Protein AF-A0AAD5TTK2-F1 (afdb_monomer_lite)

Radius of gyration: 41.32 Å; chains: 1; bounding box: 97×74×125 Å

InterPro domains:
  IPR001087 GDSL lipase/esterase [PF00657] (508-796)
  IPR015672 The Golgi pH regulator/GPCR-type G protein [PTHR15948] (22-484)
  IPR022535 Golgi pH regulator, conserved domain [PF12537] (164-229)
  IPR025969 Abscisic acid G-protein coupled receptor-like domain [PF12430] (307-473)
  IPR036514 SGNH hydrolase superfamily [G3DSA:3.40.50.1110] (494-802)

Foldseek 3Di:
DDDDDDDDDDDDDPVLLVVLVCVLVVQLVVQLVVLLCCCVPPVPPPHDDPDPVLSNLLSNLRSLLVSQLVLVLCLLVVNGDPVNSLVSNQVSLLVLLCSQLPVLQLVLQLVQLCPDPDPVSPVCSNVRSVVVSVVSNVVLLVQLVVDCQCVVVVVVVDDDDPSDSSSSLSSLLLVLLLVVLLLLLLCLAVLLCVQAPVNQDDFDPVNLVVLVVVLVVLVVVLVVLVVVLVVLVVVLVVVVVVVDDDDDDDPPPPVVVVVVVVVVVVCVVSVVVSVQSVVVSVVSVVVSVVSVVVSVVSVVSVVLVVCCPDPNNVVSNVVSVVSNVVSVVLLVVLVCCLVVVDFADAQPQLVVVVCCCVVVVDPDDSVVVSSVVLSVVSVVCVVCQVVSLVVVLVVVCVVCVVPDPSSSSSSVSSNSSSSNSSNCLLLCLSNHDPVSCVSVDVSNDDGPSRSSVNSSSVSNNVSNVVSVVVVVVVVVVVVVVVVVVVLLVVPPQDPFLQFDDLQLAQEEAEEEALLQQQKLQAFDPDDDDDLQRTKRQQLLFQRAHVPPPAQHQVVLSCVNHVNHFQHAYGMDHAQDDAPVPHDPPPDDPRRRRYLYHHNDALVCRVVSLVVNLVSLVVDPSDPQAPGAYEYEYEHHLSLLLCLLDPCVVPVCSDLVNSLVSVLVSQVCCLVRGWQYEYEYEAAAQLLLLCVQQVPPPLLVCCVVVVQQPPRCQSPPDDPCNVVSSVSSLVSSVSNLVSLVVNQCCLLVCCDDDPGHNRTYHYHYAHQRHHDRDHQVQAHSNRSRHGHSVRSRLSSQLVQVQQQDDPVGRYYSVVSVVDPDHDDDDPPTGRHTDD

Structure (mmCIF, N/CA/C/O backbone):
data_AF-A0AAD5TTK2-F1
#
_entry.id   AF-A0AAD5TTK2-F1
#
loop_
_atom_site.group_PDB
_atom_site.id
_atom_site.type_symbol
_atom_site.label_atom_id
_atom_site.label_alt_id
_atom_site.label_comp_id
_atom_site.label_asym_id
_atom_site.label_entity_id
_atom_site.label_seq_id
_atom_site.pdbx_PDB_ins_code
_atom_site.Cartn_x
_atom_site.Cartn_y
_atom_site.Cartn_z
_atom_site.occupancy
_atom_site.B_iso_or_equiv
_atom_site.auth_seq_id
_atom_site.auth_comp_id
_atom_site.auth_asym_id
_atom_site.auth_atom_id
_atom_site.pdbx_PDB_model_num
ATOM 1 N N . MET A 1 1 ? 54.454 -9.462 -48.344 1.00 32.59 1 MET A N 1
ATOM 2 C CA . MET A 1 1 ? 54.847 -8.544 -49.435 1.00 32.59 1 MET A CA 1
ATOM 3 C C . MET A 1 1 ? 54.892 -7.134 -48.873 1.00 32.59 1 MET A C 1
ATOM 5 O O . MET A 1 1 ? 54.026 -6.795 -48.081 1.00 32.59 1 MET A O 1
ATOM 9 N N . SER A 1 2 ? 55.956 -6.402 -49.202 1.00 29.58 2 SER A N 1
ATOM 10 C CA . SER A 1 2 ? 56.331 -5.070 -48.706 1.00 29.58 2 SER A CA 1
ATOM 11 C C . SER A 1 2 ? 55.152 -4.095 -48.523 1.00 29.58 2 SER A C 1
ATOM 13 O O . SER A 1 2 ? 54.324 -3.929 -49.417 1.00 29.58 2 SER A O 1
ATOM 15 N N . ALA A 1 3 ? 55.096 -3.458 -47.348 1.00 35.22 3 ALA A N 1
ATOM 16 C CA . ALA A 1 3 ? 54.187 -2.364 -47.033 1.00 35.22 3 ALA A CA 1
ATOM 17 C C . ALA A 1 3 ? 54.617 -1.104 -47.800 1.00 35.22 3 ALA A C 1
ATOM 19 O O . ALA A 1 3 ? 55.510 -0.375 -47.375 1.00 35.22 3 ALA A O 1
ATOM 20 N N . GLY A 1 4 ? 53.977 -0.863 -48.944 1.00 30.27 4 GLY A N 1
ATOM 21 C CA . GLY A 1 4 ? 54.090 0.394 -49.673 1.00 30.27 4 GLY A CA 1
ATOM 22 C C . GLY A 1 4 ? 53.342 1.509 -48.943 1.00 30.27 4 GLY A C 1
ATOM 23 O O . GLY A 1 4 ? 52.114 1.506 -48.870 1.00 30.27 4 GLY A O 1
ATOM 24 N N . THR A 1 5 ? 54.085 2.477 -48.420 1.00 46.12 5 THR A N 1
ATOM 25 C CA . THR A 1 5 ? 53.604 3.821 -48.101 1.00 46.12 5 THR A CA 1
ATOM 26 C C . THR A 1 5 ? 53.096 4.483 -49.386 1.00 46.12 5 THR A C 1
ATOM 28 O O . THR A 1 5 ? 53.884 4.882 -50.240 1.00 46.12 5 THR A O 1
ATOM 31 N N . GLN A 1 6 ? 51.773 4.587 -49.557 1.00 37.31 6 GLN A N 1
ATOM 32 C CA . GLN A 1 6 ? 51.200 5.402 -50.633 1.00 37.31 6 GLN A CA 1
ATOM 33 C C . GLN A 1 6 ? 51.358 6.903 -50.315 1.00 37.31 6 GLN A C 1
ATOM 35 O O . GLN A 1 6 ? 51.172 7.300 -49.161 1.00 37.31 6 GLN A O 1
ATOM 40 N N . PRO A 1 7 ? 51.698 7.746 -51.308 1.00 42.16 7 PRO A N 1
ATOM 41 C CA . PRO A 1 7 ? 51.831 9.188 -51.121 1.00 42.16 7 PRO A CA 1
ATOM 42 C C . PRO A 1 7 ? 50.451 9.853 -50.939 1.00 42.16 7 PRO A C 1
ATOM 44 O O . PRO A 1 7 ? 49.444 9.307 -51.393 1.00 42.16 7 PRO A O 1
ATOM 47 N N . PRO A 1 8 ? 50.372 11.041 -50.305 1.00 50.94 8 PRO A N 1
ATOM 48 C CA . PRO A 1 8 ? 49.130 11.808 -50.255 1.00 50.94 8 PRO A CA 1
ATOM 49 C C . PRO A 1 8 ? 48.680 12.180 -51.682 1.00 50.94 8 PRO A C 1
ATOM 51 O O . PRO A 1 8 ? 49.529 12.560 -52.495 1.00 50.94 8 PRO A O 1
ATOM 54 N N . PRO A 1 9 ? 47.375 12.106 -52.010 1.00 49.75 9 PRO A N 1
ATOM 55 C CA . PRO A 1 9 ? 46.883 12.482 -53.332 1.00 49.75 9 PRO A CA 1
ATOM 56 C C . PRO A 1 9 ? 47.182 13.964 -53.612 1.00 49.75 9 PRO A C 1
ATOM 58 O O . PRO A 1 9 ? 46.907 14.840 -52.786 1.00 49.75 9 PRO A O 1
ATOM 61 N N . GLN A 1 10 ? 47.811 14.234 -54.760 1.00 53.44 10 GLN A N 1
ATOM 62 C CA . GLN A 1 10 ? 48.226 15.572 -55.182 1.00 53.44 10 GLN A CA 1
ATOM 63 C C . GLN A 1 10 ? 47.080 16.373 -55.831 1.00 53.44 10 GLN A C 1
ATOM 65 O O . GLN A 1 10 ? 46.253 15.838 -56.561 1.00 53.44 10 GLN A O 1
ATOM 70 N N . THR A 1 11 ? 47.134 17.689 -55.572 1.00 51.06 11 THR A N 1
ATOM 71 C CA . THR A 1 11 ? 46.466 18.834 -56.233 1.00 51.06 11 THR A CA 1
ATOM 72 C C . THR A 1 11 ? 44.951 19.028 -56.073 1.00 51.06 11 THR A C 1
ATOM 74 O O . THR A 1 11 ? 44.213 19.058 -57.048 1.00 51.06 11 THR A O 1
ATOM 77 N N . GLY A 1 12 ? 44.515 19.343 -54.848 1.00 55.81 12 GLY A N 1
ATOM 78 C CA . GLY A 1 12 ? 43.355 20.217 -54.616 1.00 55.81 12 GLY A CA 1
ATOM 79 C C . GLY A 1 12 ? 43.816 21.666 -54.399 1.00 55.81 12 GLY A C 1
ATOM 80 O O . GLY A 1 12 ? 44.745 21.905 -53.621 1.00 55.81 12 GLY A O 1
ATOM 81 N N . THR A 1 13 ? 43.213 22.639 -55.089 1.00 64.19 13 THR A N 1
ATOM 82 C CA . THR A 1 13 ? 43.514 24.070 -54.898 1.00 64.19 13 THR A CA 1
ATOM 83 C C . THR A 1 13 ? 43.045 24.538 -53.515 1.00 64.19 13 THR A C 1
ATOM 85 O O . THR A 1 13 ? 42.057 24.041 -52.975 1.00 64.19 13 THR A O 1
ATOM 88 N N . THR A 1 14 ? 43.724 25.521 -52.919 1.00 71.75 14 THR A N 1
ATOM 89 C CA . THR A 1 14 ? 43.307 26.128 -51.636 1.00 71.75 14 THR A CA 1
ATOM 90 C C . THR A 1 14 ? 41.860 26.635 -51.678 1.00 71.75 14 THR A C 1
ATOM 92 O O . THR A 1 14 ? 41.147 26.531 -50.684 1.00 71.75 14 THR A O 1
ATOM 95 N N . ALA A 1 15 ? 41.394 27.091 -52.845 1.00 72.06 15 ALA A N 1
ATOM 96 C CA . ALA A 1 15 ? 40.009 27.487 -53.089 1.00 72.06 15 ALA A CA 1
ATOM 97 C C . ALA A 1 15 ? 39.002 26.331 -52.913 1.00 72.06 15 ALA A C 1
ATOM 99 O O . ALA A 1 15 ? 37.968 26.518 -52.272 1.00 72.06 15 ALA A O 1
ATOM 100 N N . ALA A 1 16 ? 39.318 25.125 -53.400 1.00 73.06 16 ALA A N 1
ATOM 101 C CA . ALA A 1 16 ? 38.459 23.947 -53.245 1.00 73.06 16 ALA A CA 1
ATOM 102 C C . ALA A 1 16 ? 38.335 23.506 -51.774 1.00 73.06 16 ALA A C 1
ATOM 104 O O . ALA A 1 16 ? 37.264 23.084 -51.328 1.00 73.06 16 ALA A O 1
ATOM 105 N N . LEU A 1 17 ? 39.408 23.665 -50.990 1.00 79.38 17 LEU A N 1
ATOM 106 C CA . LEU A 1 17 ? 39.388 23.411 -49.548 1.00 79.38 17 LEU A CA 1
ATOM 107 C C . LEU A 1 17 ? 38.524 24.435 -48.798 1.00 79.38 17 LEU A C 1
ATOM 109 O O . LEU A 1 17 ? 37.767 24.052 -47.907 1.00 79.38 17 LEU A O 1
ATOM 113 N N . VAL A 1 18 ? 38.598 25.717 -49.169 1.00 82.19 18 VAL A N 1
ATOM 114 C CA . VAL A 1 18 ? 37.769 26.777 -48.569 1.00 82.19 18 VAL A CA 1
ATOM 115 C C . VAL A 1 18 ? 36.291 26.543 -48.873 1.00 82.19 18 VAL A C 1
ATOM 117 O O . VAL A 1 18 ? 35.476 26.555 -47.954 1.00 82.19 18 VAL A O 1
ATOM 120 N N . GLN A 1 19 ? 35.941 26.249 -50.128 1.00 84.56 19 GLN A N 1
ATOM 121 C CA . GLN A 1 19 ? 34.560 25.953 -50.514 1.00 84.56 19 GLN A CA 1
ATOM 122 C C . GLN A 1 19 ? 34.016 24.727 -49.773 1.00 84.56 19 GLN A C 1
ATOM 124 O O . GLN A 1 19 ? 32.915 24.772 -49.232 1.00 84.56 19 GLN A O 1
ATOM 129 N N . SER A 1 20 ? 34.804 23.654 -49.691 1.00 84.19 20 SER A N 1
ATOM 130 C CA . SER A 1 20 ? 34.401 22.445 -48.967 1.00 84.19 20 SER A CA 1
ATOM 131 C C . SER A 1 20 ? 34.209 22.708 -47.471 1.00 84.19 20 SER A C 1
ATOM 133 O O . SER A 1 20 ? 33.244 22.235 -46.880 1.00 84.19 20 SER A O 1
ATOM 135 N N . THR A 1 21 ? 35.094 23.509 -46.870 1.00 86.19 21 THR A N 1
ATOM 136 C CA . THR A 1 21 ? 34.965 23.933 -45.469 1.00 86.19 21 THR A CA 1
ATOM 137 C C . THR A 1 21 ? 33.684 24.742 -45.254 1.00 86.19 21 THR A C 1
ATOM 139 O O . THR A 1 21 ? 32.968 24.492 -44.293 1.00 86.19 21 THR A O 1
ATOM 142 N N . LEU A 1 22 ? 33.331 25.657 -46.163 1.00 87.69 22 LEU A N 1
ATOM 143 C CA . LEU A 1 22 ? 32.086 26.432 -46.064 1.00 87.69 22 LEU A CA 1
ATOM 144 C C . LEU A 1 22 ? 30.831 25.552 -46.133 1.00 87.69 22 LEU A C 1
ATOM 146 O O . LEU A 1 22 ? 29.876 25.814 -45.405 1.00 87.69 22 LEU A O 1
ATOM 150 N N . VAL A 1 23 ? 30.838 24.502 -46.962 1.00 87.81 23 VAL A N 1
ATOM 151 C CA . VAL A 1 23 ? 29.725 23.539 -47.048 1.00 87.81 23 VAL A CA 1
ATOM 152 C C . VAL A 1 23 ? 29.536 22.811 -45.716 1.00 87.81 23 VAL A C 1
ATOM 154 O O . VAL A 1 23 ? 28.433 22.823 -45.175 1.00 87.81 23 VAL A O 1
ATOM 157 N N . VAL A 1 24 ? 30.615 22.255 -45.152 1.00 87.75 24 VAL A N 1
ATOM 158 C CA . VAL A 1 24 ? 30.566 21.513 -43.878 1.00 87.75 24 VAL A CA 1
ATOM 159 C C . VAL A 1 24 ? 30.226 22.429 -42.696 1.00 87.75 24 VAL A C 1
ATOM 161 O O . VAL A 1 24 ? 29.495 22.047 -41.788 1.00 87.75 24 VAL A O 1
ATOM 164 N N . TRP A 1 25 ? 30.711 23.670 -42.689 1.00 87.94 25 TRP A N 1
ATOM 165 C CA . TRP A 1 25 ? 30.348 24.636 -41.648 1.00 87.94 25 TRP A CA 1
ATOM 166 C C . TRP A 1 25 ? 28.890 25.088 -41.769 1.00 87.94 25 TRP A C 1
ATOM 168 O O . TRP A 1 25 ? 28.210 25.257 -40.757 1.00 87.94 25 TRP A O 1
ATOM 178 N N . GLY A 1 26 ? 28.388 25.256 -42.995 1.00 89.75 26 GLY A N 1
ATOM 179 C CA . GLY A 1 26 ? 26.987 25.572 -43.256 1.00 89.75 26 GLY A CA 1
ATOM 180 C C . GLY A 1 26 ? 26.044 24.479 -42.750 1.00 89.75 26 GLY A C 1
ATOM 181 O O . GLY A 1 26 ? 25.082 24.782 -42.039 1.00 89.75 26 GLY A O 1
ATOM 182 N N . SER A 1 27 ? 26.345 23.210 -43.041 1.00 90.94 27 SER A N 1
ATOM 183 C CA . SER A 1 27 ? 25.574 22.075 -42.519 1.00 90.94 27 SER A CA 1
ATOM 184 C C . SER A 1 27 ? 25.689 21.951 -40.997 1.00 90.94 27 SER A C 1
ATOM 186 O O . SER A 1 27 ? 24.685 21.737 -40.318 1.00 90.94 27 SER A O 1
ATOM 188 N N . GLN A 1 28 ? 26.872 22.193 -40.425 1.00 90.69 28 GLN A N 1
ATOM 189 C CA . GLN A 1 28 ? 27.076 22.188 -38.977 1.00 90.69 28 GLN A CA 1
ATOM 190 C C . GLN A 1 28 ? 26.252 23.271 -38.260 1.00 90.69 28 GLN A C 1
ATOM 192 O O . GLN A 1 28 ? 25.669 22.994 -37.209 1.00 90.69 28 GLN A O 1
ATOM 197 N N . LEU A 1 29 ? 26.146 24.481 -38.822 1.00 91.25 29 LEU A N 1
ATOM 198 C CA . LEU A 1 29 ? 25.282 25.544 -38.291 1.00 91.25 29 LEU A CA 1
ATOM 199 C C . LEU A 1 29 ? 23.798 25.168 -38.374 1.00 91.25 29 LEU A C 1
ATOM 201 O O . LEU A 1 29 ? 23.050 25.412 -37.424 1.00 91.25 29 LEU A O 1
ATOM 205 N N . LEU A 1 30 ? 23.378 24.529 -39.469 1.00 91.88 30 LEU A N 1
ATOM 206 C CA . LEU A 1 30 ? 22.017 24.016 -39.611 1.00 91.88 30 LEU A CA 1
ATOM 207 C C . LEU A 1 30 ? 21.714 22.950 -38.548 1.00 91.88 30 LEU A C 1
ATOM 209 O O . LEU A 1 30 ? 20.707 23.053 -37.845 1.00 91.88 30 LEU A O 1
ATOM 213 N N . PHE A 1 31 ? 22.593 21.959 -38.376 1.00 90.62 31 PHE A N 1
ATOM 214 C CA . PHE A 1 31 ? 22.425 20.921 -37.356 1.00 90.62 31 PHE A CA 1
ATOM 215 C C . PHE A 1 31 ? 22.464 21.487 -35.938 1.00 90.62 31 PHE A C 1
ATOM 217 O O . PHE A 1 31 ? 21.720 21.015 -35.077 1.00 90.62 31 PHE A O 1
ATOM 224 N N . PHE A 1 32 ? 23.270 22.521 -35.690 1.00 91.56 32 PHE A N 1
ATOM 225 C CA . PHE A 1 32 ? 23.263 23.241 -34.421 1.00 91.56 32 PHE A CA 1
ATOM 226 C C . PHE A 1 32 ? 21.908 23.909 -34.171 1.00 91.56 32 PHE A C 1
ATOM 228 O O . PHE A 1 32 ? 21.361 23.771 -33.079 1.00 91.56 32 PHE A O 1
ATOM 235 N N . GLY A 1 33 ? 21.330 24.569 -35.180 1.00 88.69 33 GLY A N 1
ATOM 236 C CA . GLY A 1 33 ? 19.988 25.150 -35.103 1.00 88.69 33 GLY A CA 1
ATOM 237 C C . GLY A 1 33 ? 18.910 24.102 -34.810 1.00 88.69 33 GLY A C 1
ATOM 238 O O . GLY A 1 33 ? 18.105 24.286 -33.898 1.00 88.69 33 GLY A O 1
ATOM 239 N N . VAL A 1 34 ? 18.937 22.962 -35.510 1.00 85.38 34 VAL A N 1
ATOM 240 C CA . VAL A 1 34 ? 18.018 21.835 -35.259 1.00 85.38 34 VAL A CA 1
ATOM 241 C C . VAL A 1 34 ? 18.195 21.280 -33.845 1.00 85.38 34 VAL A C 1
ATOM 243 O O . VAL A 1 34 ? 17.210 21.077 -33.137 1.00 85.38 34 VAL A O 1
ATOM 246 N N . GLY A 1 35 ? 19.438 21.076 -33.403 1.00 81.75 35 GLY A N 1
ATOM 247 C CA . GLY A 1 35 ? 19.750 20.630 -32.047 1.00 81.75 35 GLY A CA 1
ATOM 248 C C . GLY A 1 35 ? 19.266 21.620 -30.989 1.00 81.75 35 GLY A C 1
ATOM 249 O O . GLY A 1 35 ? 18.701 21.215 -29.977 1.00 81.75 35 GLY A O 1
ATOM 250 N N . TRP A 1 36 ? 19.414 22.921 -31.241 1.00 85.31 36 TRP A N 1
ATOM 251 C CA . TRP A 1 36 ? 18.934 23.984 -30.363 1.00 85.31 36 TRP A CA 1
ATOM 252 C C . TRP A 1 36 ? 17.408 23.990 -30.242 1.00 85.31 36 TRP A C 1
ATOM 254 O O . TRP A 1 36 ? 16.886 24.017 -29.129 1.00 85.31 36 TRP A O 1
ATOM 264 N N . VAL A 1 37 ? 16.685 23.900 -31.363 1.00 84.19 37 VAL A N 1
ATOM 265 C CA . VAL A 1 37 ? 15.216 23.800 -31.368 1.00 84.19 37 VAL A CA 1
ATOM 266 C C . VAL A 1 37 ? 14.760 22.525 -30.663 1.00 84.19 37 VAL A C 1
ATOM 268 O O . VAL A 1 37 ? 13.862 22.575 -29.829 1.00 84.19 37 VAL A O 1
ATOM 271 N N . PHE A 1 38 ? 15.407 21.387 -30.924 1.00 76.31 38 PHE A N 1
ATOM 272 C CA . PHE A 1 38 ? 15.085 20.123 -30.261 1.00 76.31 38 PHE A CA 1
ATOM 273 C C . PHE A 1 38 ? 15.223 20.223 -28.735 1.00 76.31 38 PHE A C 1
ATOM 275 O O . PHE A 1 38 ? 14.329 19.804 -27.994 1.00 76.31 38 PHE A O 1
ATOM 282 N N . VAL A 1 39 ? 16.313 20.830 -28.262 1.00 72.75 39 VAL A N 1
ATOM 283 C CA . VAL A 1 39 ? 16.523 21.127 -26.843 1.00 72.75 39 VAL A CA 1
ATOM 284 C C . VAL A 1 39 ? 15.388 22.012 -26.322 1.00 72.75 39 VAL A C 1
ATOM 286 O O . VAL A 1 39 ? 14.690 21.608 -25.398 1.00 72.75 39 VAL A O 1
ATOM 289 N N . MET A 1 40 ? 15.135 23.161 -26.948 1.00 71.94 40 MET A N 1
ATOM 290 C CA . MET A 1 40 ? 14.183 24.162 -26.445 1.00 71.94 40 MET A CA 1
ATOM 291 C C . MET A 1 40 ? 12.708 23.750 -26.518 1.00 71.94 40 MET A C 1
ATOM 293 O O . MET A 1 40 ? 11.937 24.105 -25.632 1.00 71.94 40 MET A O 1
ATOM 297 N N . GLU A 1 41 ? 12.287 23.016 -27.545 1.00 71.56 41 GLU A N 1
ATOM 298 C CA . GLU A 1 41 ? 10.866 22.714 -27.763 1.00 71.56 41 GLU A CA 1
ATOM 299 C C . GLU A 1 41 ? 10.448 21.320 -27.293 1.00 71.56 41 GLU A C 1
ATOM 301 O O . GLU A 1 41 ? 9.285 21.114 -26.936 1.00 71.56 41 GLU A O 1
ATOM 306 N N . LYS A 1 42 ? 11.359 20.336 -27.309 1.00 68.06 42 LYS A N 1
ATOM 307 C CA . LYS A 1 42 ? 11.027 18.941 -26.970 1.00 68.06 42 LYS A CA 1
ATOM 308 C C . LYS A 1 42 ? 11.563 18.505 -25.619 1.00 68.06 42 LYS A C 1
ATOM 310 O O . LYS A 1 42 ? 10.833 17.838 -24.892 1.00 68.06 42 LYS A O 1
ATOM 315 N N . LEU A 1 43 ? 12.797 18.871 -25.279 1.00 65.94 43 LEU A N 1
ATOM 316 C CA . LEU A 1 43 ? 13.407 18.472 -24.007 1.00 65.94 43 LEU A CA 1
ATOM 317 C C . LEU A 1 43 ? 12.998 19.404 -22.847 1.00 65.94 43 LEU A C 1
ATOM 319 O O . LEU A 1 43 ? 12.978 18.983 -21.695 1.00 65.94 43 LEU A O 1
ATOM 323 N N . PHE A 1 44 ? 12.640 20.655 -23.156 1.00 63.00 44 PHE A N 1
ATOM 324 C CA . PHE A 1 44 ? 12.407 21.731 -22.181 1.00 63.00 44 PHE A CA 1
ATOM 325 C C . PHE A 1 44 ? 10.944 22.060 -21.897 1.00 63.00 44 PHE A C 1
ATOM 327 O O . PHE A 1 44 ? 10.680 22.771 -20.930 1.00 63.00 44 PHE A O 1
ATOM 334 N N . LYS A 1 45 ? 9.992 21.559 -22.698 1.00 59.59 45 LYS A N 1
ATOM 335 C CA . LYS A 1 45 ? 8.560 21.865 -22.519 1.00 59.59 45 LYS A CA 1
ATOM 336 C C . LYS A 1 45 ? 8.063 21.560 -21.095 1.00 59.59 45 LYS A C 1
ATOM 338 O O . LYS A 1 45 ? 7.141 22.219 -20.629 1.00 59.59 45 LYS A O 1
ATOM 343 N N . ASP A 1 46 ? 8.734 20.632 -20.408 1.00 53.69 46 ASP A N 1
ATOM 344 C CA . ASP A 1 46 ? 8.379 20.170 -19.069 1.00 53.69 46 ASP A CA 1
ATOM 345 C C . ASP A 1 46 ? 9.387 20.596 -17.962 1.00 53.69 46 ASP A C 1
ATOM 347 O O . ASP A 1 46 ? 9.106 20.366 -16.788 1.00 53.69 46 ASP A O 1
ATOM 351 N N . TYR A 1 47 ? 10.549 21.213 -18.278 1.00 56.28 47 TYR A N 1
ATOM 352 C CA . TYR A 1 47 ? 11.622 21.484 -17.290 1.00 56.28 47 TYR A CA 1
ATOM 353 C C . TYR A 1 47 ? 12.504 22.719 -17.600 1.00 56.28 47 TYR A C 1
ATOM 355 O O . TYR A 1 47 ? 13.071 22.850 -18.685 1.00 56.28 47 TYR A O 1
ATOM 363 N N . GLU A 1 48 ? 12.730 23.591 -16.606 1.00 57.62 48 GLU A N 1
ATOM 364 C CA . GLU A 1 48 ? 13.596 24.782 -16.718 1.00 57.62 48 GLU A CA 1
ATOM 365 C C . GLU A 1 48 ? 15.100 24.458 -16.531 1.00 57.62 48 GLU A C 1
ATOM 367 O O . GLU A 1 48 ? 15.603 24.361 -15.410 1.00 57.62 48 GLU A O 1
ATOM 372 N N . VAL A 1 49 ? 15.877 24.347 -17.614 1.00 60.75 49 VAL A N 1
ATOM 373 C CA . VAL A 1 49 ? 17.359 24.307 -17.537 1.00 60.75 49 VAL A CA 1
ATOM 374 C C . VAL A 1 49 ? 17.883 25.729 -17.359 1.00 60.75 49 VAL A C 1
ATOM 376 O O . VAL A 1 49 ? 17.710 26.571 -18.240 1.00 60.75 49 VAL A O 1
ATOM 379 N N . ARG A 1 50 ? 18.564 26.019 -16.251 1.00 62.06 50 ARG A N 1
ATOM 380 C CA . ARG A 1 50 ? 18.960 27.395 -15.892 1.00 62.06 50 ARG A CA 1
ATOM 381 C C . ARG A 1 50 ? 20.261 27.879 -16.550 1.00 62.06 50 ARG A C 1
ATOM 383 O O . ARG A 1 50 ? 20.475 29.083 -16.641 1.00 62.06 50 ARG A O 1
ATOM 390 N N . ALA A 1 51 ? 21.127 26.976 -17.022 1.00 79.19 51 ALA A N 1
ATOM 391 C CA . ALA A 1 51 ? 22.465 27.328 -17.513 1.00 79.19 51 ALA A CA 1
ATOM 392 C C . ALA A 1 51 ? 22.546 27.389 -19.058 1.00 79.19 51 ALA A C 1
ATOM 394 O O . ALA A 1 51 ? 22.332 26.367 -19.713 1.00 79.19 51 ALA A O 1
ATOM 395 N N . PRO A 1 52 ? 22.920 28.532 -19.673 1.00 82.31 52 PRO A N 1
ATOM 396 C CA . PRO A 1 52 ? 22.978 28.674 -21.134 1.00 82.31 52 PRO A CA 1
ATOM 397 C C . PRO A 1 52 ? 24.106 27.853 -21.779 1.00 82.31 52 PRO A C 1
ATOM 399 O O . PRO A 1 52 ? 23.933 27.327 -22.876 1.00 82.31 52 PRO A O 1
ATOM 402 N N . LEU A 1 53 ? 25.236 27.679 -21.086 1.00 87.69 53 LEU A N 1
ATOM 403 C CA . LEU A 1 53 ? 26.384 26.926 -21.599 1.00 87.69 53 LEU A CA 1
ATOM 404 C C . LEU A 1 53 ? 26.069 25.430 -21.790 1.00 87.69 53 LEU A C 1
ATOM 406 O O . LEU A 1 53 ? 26.504 24.845 -22.775 1.00 87.69 53 LEU A O 1
ATOM 410 N N . VAL A 1 54 ? 25.238 24.834 -20.925 1.00 87.06 54 VAL A N 1
ATOM 411 C CA . VAL A 1 54 ? 24.754 23.444 -21.078 1.00 87.06 54 VAL A CA 1
ATOM 412 C C . VAL A 1 54 ? 24.022 23.259 -22.406 1.00 87.06 54 VAL A C 1
ATOM 414 O O . VAL A 1 54 ? 24.216 22.257 -23.091 1.00 87.06 54 VAL A O 1
ATOM 417 N N . ARG A 1 55 ? 23.226 24.256 -22.803 1.00 85.94 55 ARG A N 1
ATOM 418 C CA . ARG A 1 55 ? 22.440 24.232 -24.044 1.00 85.94 55 ARG A CA 1
ATOM 419 C C . ARG A 1 55 ? 23.343 24.271 -25.271 1.00 85.94 55 ARG A C 1
ATOM 421 O O . ARG A 1 55 ? 23.157 23.488 -26.197 1.00 85.94 55 ARG A O 1
ATOM 428 N N . ILE A 1 56 ? 24.348 25.147 -25.242 1.00 90.00 56 ILE A N 1
ATOM 429 C CA . ILE A 1 56 ? 25.332 25.286 -26.321 1.00 90.00 56 ILE A CA 1
ATOM 430 C C . ILE A 1 56 ? 26.140 23.996 -26.466 1.00 90.00 56 ILE A C 1
ATOM 432 O O . ILE A 1 56 ? 26.260 23.482 -27.573 1.00 90.00 56 ILE A O 1
ATOM 436 N N . VAL A 1 57 ? 26.646 23.443 -25.359 1.00 91.44 57 VAL A N 1
ATOM 437 C CA . VAL A 1 57 ? 27.437 22.203 -25.370 1.00 91.44 57 VAL A CA 1
ATOM 438 C C . VAL A 1 57 ? 26.615 21.032 -25.913 1.00 91.44 57 VAL A C 1
ATOM 440 O O . VAL A 1 57 ? 27.113 20.265 -26.738 1.00 91.44 57 VAL A O 1
ATOM 443 N N . PHE A 1 58 ? 25.343 20.914 -25.522 1.00 89.38 58 PHE A N 1
ATOM 444 C CA . PHE A 1 58 ? 24.453 19.891 -26.069 1.00 89.38 58 PHE A CA 1
ATOM 445 C C . PHE A 1 58 ? 24.239 20.060 -27.578 1.00 89.38 58 PHE A C 1
ATOM 447 O O . PHE A 1 58 ? 24.464 19.116 -28.334 1.00 89.38 58 PHE A O 1
ATOM 454 N N . ALA A 1 59 ? 23.826 21.251 -28.025 1.00 90.31 59 ALA A N 1
ATOM 455 C CA . ALA A 1 59 ? 23.536 21.515 -29.434 1.00 90.31 59 ALA A CA 1
ATOM 456 C C . ALA A 1 59 ? 24.786 21.351 -30.314 1.00 90.31 59 ALA A C 1
ATOM 458 O O . ALA A 1 59 ? 24.701 20.782 -31.400 1.00 90.31 59 ALA A O 1
ATOM 459 N N . ALA A 1 60 ? 25.961 21.753 -29.817 1.00 92.06 60 ALA A N 1
ATOM 460 C CA . ALA A 1 60 ? 27.242 21.528 -30.482 1.00 92.06 60 ALA A CA 1
ATOM 461 C C . ALA A 1 60 ? 27.589 20.036 -30.580 1.00 92.06 60 ALA A C 1
ATOM 463 O O . ALA A 1 60 ? 28.030 19.578 -31.632 1.00 92.06 60 ALA A O 1
ATOM 464 N N . THR A 1 61 ? 27.340 19.262 -29.517 1.00 91.75 61 THR A N 1
ATOM 465 C CA . THR A 1 61 ? 27.543 17.804 -29.528 1.00 91.75 61 THR A CA 1
ATOM 466 C C . THR A 1 61 ? 26.603 17.127 -30.525 1.00 91.75 61 THR A C 1
ATOM 468 O O . THR A 1 61 ? 27.043 16.279 -31.295 1.00 91.75 61 THR A O 1
ATOM 471 N N . PHE A 1 62 ? 25.328 17.525 -30.558 1.00 89.00 62 PHE A N 1
ATOM 472 C CA . PHE A 1 62 ? 24.344 17.021 -31.521 1.00 89.00 62 PHE A CA 1
ATOM 473 C C . PHE A 1 62 ? 24.742 17.345 -32.965 1.00 89.00 62 PHE A C 1
ATOM 475 O O . PHE A 1 62 ? 24.706 16.465 -33.825 1.00 89.00 62 PHE A O 1
ATOM 482 N N . ALA A 1 63 ? 25.172 18.583 -33.218 1.00 91.50 63 ALA A N 1
ATOM 483 C CA . ALA A 1 63 ? 25.639 19.009 -34.529 1.00 91.50 63 ALA A CA 1
ATOM 484 C C . ALA A 1 63 ? 26.845 18.185 -34.987 1.00 91.50 63 ALA A C 1
ATOM 486 O O . ALA A 1 63 ? 26.806 17.607 -36.066 1.00 91.50 63 ALA A O 1
ATOM 487 N N . ALA A 1 64 ? 27.864 18.041 -34.134 1.00 91.31 64 ALA A N 1
ATOM 488 C CA . ALA A 1 64 ? 29.048 17.243 -34.441 1.00 91.31 64 ALA A CA 1
ATOM 489 C C . ALA A 1 64 ? 28.720 15.751 -34.666 1.00 91.31 64 ALA A C 1
ATOM 491 O O . ALA A 1 64 ? 29.307 15.118 -35.541 1.00 91.31 64 ALA A O 1
ATOM 492 N N . CYS A 1 65 ? 27.735 15.197 -33.946 1.00 89.38 65 CYS A N 1
ATOM 493 C CA . CYS A 1 65 ? 27.215 13.848 -34.194 1.00 89.38 65 CYS A CA 1
ATOM 494 C C . CYS A 1 65 ? 26.549 13.715 -35.576 1.00 89.38 65 CYS A C 1
ATOM 496 O O . CYS A 1 65 ? 26.769 12.723 -36.267 1.00 89.38 65 CYS A O 1
ATOM 498 N N . CYS A 1 66 ? 25.754 14.704 -35.997 1.00 87.31 66 CYS A N 1
ATOM 499 C CA . CYS A 1 66 ? 25.135 14.715 -37.326 1.00 87.31 66 CYS A CA 1
ATOM 500 C C . CYS A 1 66 ? 26.183 14.889 -38.432 1.00 87.31 66 CYS A C 1
ATOM 502 O O . CYS A 1 66 ? 26.122 14.185 -39.438 1.00 87.31 66 CYS A O 1
ATOM 504 N N . THR A 1 67 ? 27.188 15.742 -38.209 1.00 89.81 67 THR A N 1
ATOM 505 C CA . THR A 1 67 ? 28.322 15.919 -39.123 1.00 89.81 67 THR A CA 1
ATOM 506 C C . THR A 1 67 ? 29.087 14.609 -39.329 1.00 89.81 67 THR A C 1
ATOM 508 O O . THR A 1 67 ? 29.455 14.308 -40.455 1.00 89.81 67 THR A O 1
ATOM 511 N N . LEU A 1 68 ? 29.264 13.761 -38.304 1.00 88.06 68 LEU A N 1
ATOM 512 C CA . LEU A 1 68 ? 29.884 12.437 -38.496 1.00 88.06 68 LEU A CA 1
ATOM 513 C C . LEU A 1 68 ? 29.129 11.563 -39.511 1.00 88.06 68 LEU A C 1
ATOM 515 O O . LEU A 1 68 ? 29.758 10.873 -40.308 1.00 88.06 68 LEU A O 1
ATOM 519 N N . PHE A 1 69 ? 27.795 11.590 -39.502 1.00 85.12 69 PHE A N 1
ATOM 520 C CA . PHE A 1 69 ? 26.994 10.840 -40.471 1.00 85.12 69 PHE A CA 1
ATOM 521 C C . PHE A 1 69 ? 26.941 11.502 -41.844 1.00 85.12 69 PHE A C 1
ATOM 523 O O . PHE A 1 69 ? 27.005 10.807 -42.855 1.00 85.12 69 PHE A O 1
ATOM 530 N N . GLU A 1 70 ? 26.876 12.829 -41.892 1.00 87.06 70 GLU A N 1
ATOM 531 C CA . GLU A 1 70 ? 27.019 13.585 -43.135 1.00 87.06 70 GLU A CA 1
ATOM 532 C C . GLU A 1 70 ? 28.346 13.249 -43.830 1.00 87.06 70 GLU A C 1
ATOM 534 O O . GLU A 1 70 ? 28.367 12.998 -45.031 1.00 87.06 70 GLU A O 1
ATOM 539 N N . MET A 1 71 ? 29.437 13.120 -43.071 1.00 86.75 71 MET A N 1
ATOM 540 C CA . MET A 1 71 ? 30.735 12.716 -43.608 1.00 86.75 71 MET A CA 1
ATOM 541 C C . MET A 1 71 ? 30.744 11.280 -44.164 1.00 86.75 71 MET A C 1
ATOM 543 O O . MET A 1 71 ? 31.498 11.008 -45.099 1.00 86.75 71 MET A O 1
ATOM 547 N N . ILE A 1 72 ? 29.905 10.365 -43.652 1.00 82.44 72 ILE A N 1
ATOM 548 C CA . ILE A 1 72 ? 29.699 9.037 -44.267 1.00 82.44 72 ILE A CA 1
ATOM 549 C C . ILE A 1 72 ? 28.967 9.185 -45.601 1.00 82.44 72 ILE A C 1
ATOM 551 O O . ILE A 1 72 ? 29.361 8.568 -46.586 1.00 82.44 72 ILE A O 1
ATOM 555 N N . ILE A 1 73 ? 27.923 10.014 -45.650 1.00 82.38 73 ILE A N 1
ATOM 556 C CA . ILE A 1 73 ? 27.159 10.272 -46.877 1.00 82.38 73 ILE A CA 1
ATOM 557 C C . ILE A 1 73 ? 28.067 10.898 -47.944 1.00 82.38 73 ILE A C 1
ATOM 559 O O . ILE A 1 73 ? 28.031 10.467 -49.092 1.00 82.38 73 ILE A O 1
ATOM 563 N N . PHE A 1 74 ? 28.922 11.854 -47.573 1.00 85.94 74 PHE A N 1
ATOM 564 C CA . PHE A 1 74 ? 29.892 12.461 -48.490 1.00 85.94 74 PHE A CA 1
ATOM 565 C C . PHE A 1 74 ? 30.969 11.484 -48.961 1.00 85.94 74 PHE A C 1
ATOM 567 O O . PHE A 1 74 ? 31.396 11.575 -50.107 1.00 85.94 74 PHE A O 1
ATOM 574 N N . GLU A 1 75 ? 31.378 10.527 -48.128 1.00 82.19 75 GLU A N 1
ATOM 575 C CA . GLU A 1 75 ? 32.314 9.478 -48.542 1.00 82.19 75 GLU A CA 1
ATOM 576 C C . GLU A 1 75 ? 31.679 8.505 -49.550 1.00 82.19 75 GLU A C 1
ATOM 578 O O . GLU A 1 75 ? 32.288 8.188 -50.569 1.00 82.19 75 GLU A O 1
ATOM 583 N N . VAL A 1 76 ? 30.448 8.044 -49.296 1.00 77.62 76 VAL A N 1
ATOM 584 C CA . VAL A 1 76 ? 29.761 7.092 -50.188 1.00 77.62 76 VAL A CA 1
ATOM 585 C C . VAL A 1 76 ? 29.283 7.770 -51.475 1.00 77.62 76 VAL A C 1
ATOM 587 O O . VAL A 1 76 ? 29.345 7.167 -52.541 1.00 77.62 76 VAL A O 1
ATOM 590 N N . GLY A 1 77 ? 28.827 9.021 -51.392 1.00 76.50 77 GLY A N 1
ATOM 591 C CA . GLY A 1 77 ? 28.376 9.813 -52.539 1.00 76.50 77 GLY A CA 1
ATOM 592 C C . GLY A 1 77 ? 29.495 10.520 -53.311 1.00 76.50 77 GLY A C 1
ATOM 593 O O . GLY A 1 77 ? 29.184 11.289 -54.214 1.00 76.50 77 GLY A O 1
ATOM 594 N N . ASP A 1 78 ? 30.760 10.312 -52.928 1.00 78.00 78 ASP A N 1
ATOM 595 C CA . ASP A 1 78 ? 31.951 10.986 -53.470 1.00 78.00 78 ASP A CA 1
ATOM 596 C C . ASP A 1 78 ? 31.810 12.522 -53.566 1.00 78.00 78 ASP A C 1
ATOM 598 O O . ASP A 1 78 ? 32.250 13.173 -54.512 1.00 78.00 78 ASP A O 1
ATOM 602 N N . VAL A 1 79 ? 31.176 13.123 -52.556 1.00 78.69 79 VAL A N 1
ATOM 603 C CA . VAL A 1 79 ? 30.954 14.571 -52.457 1.00 78.69 79 VAL A CA 1
ATOM 604 C C . VAL A 1 79 ? 32.154 15.204 -51.741 1.00 78.69 79 VAL A C 1
ATOM 606 O O . VAL A 1 79 ? 32.597 14.690 -50.718 1.00 78.69 79 VAL A O 1
ATOM 609 N N . LEU A 1 80 ? 32.653 16.347 -52.230 1.00 83.50 80 LEU A N 1
ATOM 610 C CA . LEU A 1 80 ? 33.874 17.050 -51.769 1.00 83.50 80 LEU A CA 1
ATOM 611 C C . LEU A 1 80 ? 35.199 16.388 -52.188 1.00 83.50 80 LEU A C 1
ATOM 613 O O . LEU A 1 80 ? 35.270 15.190 -52.418 1.00 83.50 80 LEU A O 1
ATOM 617 N N . ASP A 1 81 ? 36.276 17.176 -52.233 1.00 84.75 81 ASP A N 1
ATOM 618 C CA . ASP A 1 81 ? 37.624 16.679 -52.543 1.00 84.75 81 ASP A CA 1
ATOM 619 C C . ASP A 1 81 ? 38.154 15.703 -51.472 1.00 84.75 81 ASP A C 1
ATOM 621 O O . ASP A 1 81 ? 37.958 15.913 -50.270 1.00 84.75 81 ASP A O 1
ATOM 625 N N . ALA A 1 82 ? 38.896 14.671 -51.887 1.00 80.44 82 ALA A N 1
ATOM 626 C CA . ALA A 1 82 ? 39.387 13.604 -51.008 1.00 80.44 82 ALA A CA 1
ATOM 627 C C . ALA A 1 82 ? 40.265 14.126 -49.852 1.00 80.44 82 ALA A C 1
ATOM 629 O O . ALA A 1 82 ? 40.167 13.642 -48.719 1.00 80.44 82 ALA A O 1
ATOM 630 N N . ARG A 1 83 ? 41.090 15.158 -50.095 1.00 82.19 83 ARG A N 1
ATOM 631 C CA . ARG A 1 83 ? 41.917 15.785 -49.049 1.00 82.19 83 ARG A CA 1
ATOM 632 C C . ARG A 1 83 ? 41.059 16.537 -48.036 1.00 82.19 83 ARG A C 1
ATOM 634 O O . ARG A 1 83 ? 41.339 16.494 -46.836 1.00 82.19 83 ARG A O 1
ATOM 641 N N . SER A 1 84 ? 40.012 17.208 -48.515 1.00 85.94 84 SER A N 1
ATOM 642 C CA . SER A 1 84 ? 39.041 17.890 -47.663 1.00 85.94 84 SER A CA 1
ATOM 643 C C . SER A 1 84 ? 38.252 16.894 -46.813 1.00 85.94 84 SER A C 1
ATOM 645 O O . SER A 1 84 ? 38.153 17.091 -45.600 1.00 85.94 84 SER A O 1
ATOM 647 N N . ARG A 1 85 ? 37.763 15.791 -47.402 1.00 86.00 85 ARG A N 1
ATOM 648 C CA . ARG A 1 85 ? 37.061 14.730 -46.661 1.00 86.00 85 ARG A CA 1
ATOM 649 C C . ARG A 1 85 ? 37.925 14.166 -45.541 1.00 86.00 85 ARG A C 1
ATOM 651 O O . ARG A 1 85 ? 37.471 14.107 -44.401 1.00 86.00 85 ARG A O 1
ATOM 658 N N . TRP A 1 86 ? 39.182 13.828 -45.833 1.00 86.06 86 TRP A N 1
ATOM 659 C CA . TRP A 1 86 ? 40.121 13.316 -44.831 1.00 86.06 86 TRP A CA 1
ATOM 660 C C . TRP A 1 86 ? 40.354 14.305 -43.678 1.00 86.06 86 TRP A C 1
ATOM 662 O O . TRP A 1 86 ? 40.323 13.910 -42.511 1.00 86.06 86 TRP A O 1
ATOM 672 N N . LEU A 1 87 ? 40.539 15.597 -43.984 1.00 88.06 87 LEU A N 1
ATOM 673 C CA . LEU A 1 87 ? 40.735 16.635 -42.968 1.00 88.06 87 LEU A CA 1
ATOM 674 C C . LEU A 1 87 ? 39.503 16.795 -42.068 1.00 88.06 87 LEU A C 1
ATOM 676 O O . LEU A 1 87 ? 39.645 16.829 -40.846 1.00 88.06 87 LEU A O 1
ATOM 680 N N . HIS A 1 88 ? 38.305 16.879 -42.649 1.00 89.06 88 HIS A N 1
ATOM 681 C CA . HIS A 1 88 ? 37.061 17.047 -41.894 1.00 89.06 88 HIS A CA 1
ATOM 682 C C . HIS A 1 88 ? 36.728 15.807 -41.060 1.00 89.06 88 HIS A C 1
ATOM 684 O O . HIS A 1 88 ? 36.345 15.950 -39.898 1.00 89.06 88 HIS A O 1
ATOM 690 N N . TRP A 1 89 ? 36.968 14.603 -41.590 1.00 87.69 89 TRP A N 1
ATOM 691 C CA . TRP A 1 89 ? 36.856 13.350 -40.839 1.00 87.69 89 TRP A CA 1
ATOM 692 C C . TRP A 1 89 ? 37.767 13.346 -39.613 1.00 87.69 89 TRP A C 1
ATOM 694 O O . TRP A 1 89 ? 37.308 13.120 -38.491 1.00 87.69 89 TRP A O 1
ATOM 704 N N . LYS A 1 90 ? 39.055 13.645 -39.815 1.00 88.06 90 LYS A N 1
ATOM 705 C CA . LYS A 1 90 ? 40.052 13.655 -38.742 1.00 88.06 90 LYS A CA 1
ATOM 706 C C . LYS A 1 90 ? 39.712 14.706 -37.683 1.00 88.06 90 LYS A C 1
ATOM 708 O O . LYS A 1 90 ? 39.659 14.380 -36.500 1.00 88.06 90 LYS A O 1
ATOM 713 N N . THR A 1 91 ? 39.415 15.937 -38.097 1.00 89.81 91 THR A N 1
ATOM 714 C CA . THR A 1 91 ? 39.060 17.038 -37.188 1.00 89.81 91 THR A CA 1
ATOM 715 C C . THR A 1 91 ? 37.799 16.728 -36.383 1.00 89.81 91 THR A C 1
ATOM 717 O O . THR A 1 91 ? 37.808 16.870 -35.162 1.00 89.81 91 THR A O 1
ATOM 720 N N . THR A 1 92 ? 36.734 16.246 -37.031 1.00 90.69 92 THR A N 1
ATOM 721 C CA . THR A 1 92 ? 35.462 15.938 -36.354 1.00 90.69 92 THR A CA 1
ATOM 722 C C . THR A 1 92 ? 35.628 14.819 -35.330 1.00 90.69 92 THR A C 1
ATOM 724 O O . THR A 1 92 ? 35.124 14.936 -34.215 1.00 90.69 92 THR A O 1
ATOM 727 N N . LEU A 1 93 ? 36.386 13.765 -35.654 1.00 89.69 93 LEU A N 1
ATOM 728 C CA . LEU A 1 93 ? 36.649 12.672 -34.716 1.00 89.69 93 LEU A CA 1
ATOM 729 C C . LEU A 1 93 ? 37.484 13.124 -33.511 1.00 89.69 93 LEU A C 1
ATOM 731 O O . LEU A 1 93 ? 37.124 12.796 -32.383 1.00 89.69 93 LEU A O 1
ATOM 735 N N . TYR A 1 94 ? 38.539 13.923 -33.707 1.00 90.94 94 TYR A N 1
ATOM 736 C CA .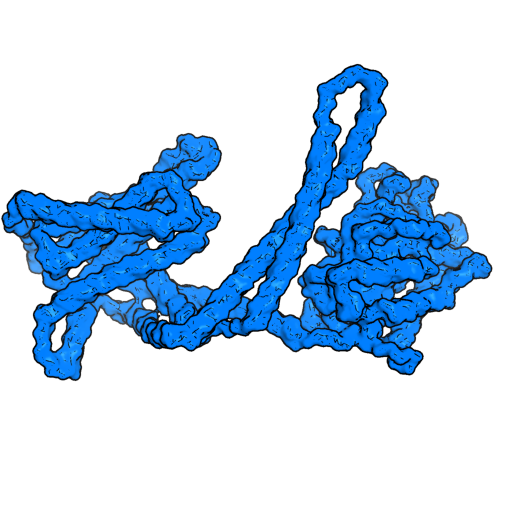 TYR A 1 94 ? 39.310 14.473 -32.582 1.00 90.94 94 TYR A CA 1
ATOM 737 C C . TYR A 1 94 ? 38.466 15.382 -31.687 1.00 90.94 94 TYR A C 1
ATOM 739 O O . TYR A 1 94 ? 38.532 15.263 -30.462 1.00 90.94 94 TYR A O 1
ATOM 747 N N . LEU A 1 95 ? 37.652 16.261 -32.280 1.00 91.81 95 LEU A N 1
ATOM 748 C CA . LEU A 1 95 ? 36.748 17.134 -31.532 1.00 91.81 95 LEU A CA 1
ATOM 749 C C . LEU A 1 95 ? 35.728 16.322 -30.731 1.00 91.81 95 LEU A C 1
ATOM 751 O O . LEU A 1 95 ? 35.506 16.608 -29.557 1.00 91.81 95 LEU A O 1
ATOM 755 N N . MET A 1 96 ? 35.146 15.284 -31.332 1.00 92.25 96 MET A N 1
ATOM 756 C CA . MET A 1 96 ? 34.178 14.417 -30.664 1.00 92.25 96 MET A CA 1
ATOM 757 C C . MET A 1 96 ? 34.803 13.597 -29.535 1.00 92.25 96 MET A C 1
ATOM 759 O O . MET A 1 96 ? 34.222 13.524 -28.454 1.00 92.25 96 MET A O 1
ATOM 763 N N . LEU A 1 97 ? 35.999 13.040 -29.734 1.00 91.69 97 LEU A N 1
ATOM 764 C CA . LEU A 1 97 ? 36.727 12.335 -28.678 1.00 91.69 97 LEU A CA 1
ATOM 765 C C . LEU A 1 97 ? 37.098 13.262 -27.525 1.00 91.69 97 LEU A C 1
ATOM 767 O O . LEU A 1 97 ? 36.879 12.908 -26.370 1.00 91.69 97 LEU A O 1
ATOM 771 N N . PHE A 1 98 ? 37.609 14.460 -27.813 1.00 92.62 98 PHE A N 1
ATOM 772 C CA . PHE A 1 98 ? 37.884 15.451 -26.776 1.00 92.62 98 PHE A CA 1
ATOM 773 C C . PHE A 1 98 ? 36.609 15.817 -26.009 1.00 92.62 98 PHE A C 1
ATOM 775 O O . PHE A 1 98 ? 36.601 15.849 -24.778 1.00 92.62 98 PHE A O 1
ATOM 782 N N . ASN A 1 99 ? 35.512 16.050 -26.730 1.00 92.94 99 ASN A N 1
ATOM 783 C CA . ASN A 1 99 ? 34.238 16.422 -26.134 1.00 92.94 99 ASN A CA 1
ATOM 784 C C . ASN A 1 99 ? 33.735 15.349 -25.152 1.00 92.94 99 ASN A C 1
ATOM 786 O O . ASN A 1 99 ? 33.347 15.643 -24.026 1.00 92.94 99 ASN A O 1
ATOM 790 N N . VAL A 1 100 ? 33.807 14.089 -25.564 1.00 93.19 100 VAL A N 1
ATOM 791 C CA . VAL A 1 100 ? 33.280 12.939 -24.830 1.00 93.19 100 VAL A CA 1
ATOM 792 C C . VAL A 1 100 ? 34.208 12.465 -23.702 1.00 93.19 100 VAL A C 1
ATOM 794 O O . VAL A 1 100 ? 33.736 12.112 -22.628 1.00 93.19 100 VAL A O 1
ATOM 797 N N . ILE A 1 101 ? 35.526 12.488 -23.901 1.00 91.88 101 ILE A N 1
ATOM 798 C CA . ILE A 1 101 ? 36.497 12.003 -22.905 1.00 91.88 101 ILE A CA 1
ATOM 799 C C . ILE A 1 101 ? 36.831 13.093 -21.878 1.00 91.88 101 ILE A C 1
ATOM 801 O O . ILE A 1 101 ? 37.050 12.796 -20.704 1.00 91.88 101 ILE A O 1
ATOM 805 N N . VAL A 1 102 ? 36.874 14.361 -22.299 1.00 92.50 102 VAL A N 1
ATOM 806 C CA . VAL A 1 102 ? 37.379 15.467 -21.473 1.00 92.50 102 VAL A CA 1
ATOM 807 C C . VAL A 1 102 ? 36.271 16.442 -21.090 1.00 92.50 102 VAL A C 1
ATOM 809 O O . VAL A 1 102 ? 35.981 16.585 -19.902 1.00 92.50 102 VAL A O 1
ATOM 812 N N . LEU A 1 103 ? 35.648 17.106 -22.070 1.00 93.69 103 LEU A N 1
ATOM 813 C CA . LEU A 1 103 ? 34.776 18.262 -21.821 1.00 93.69 103 LEU A CA 1
ATOM 814 C C . LEU A 1 103 ? 33.495 17.892 -21.056 1.00 93.69 103 LEU A C 1
ATOM 816 O O . LEU A 1 103 ? 33.195 18.500 -20.027 1.00 93.69 103 LEU A O 1
ATOM 820 N N . LEU A 1 104 ? 32.743 16.902 -21.542 1.00 93.75 104 LEU A N 1
ATOM 821 C CA . LEU A 1 104 ? 31.450 16.510 -20.974 1.00 93.75 104 LEU A CA 1
ATOM 822 C C . LEU A 1 104 ? 31.574 15.909 -19.564 1.00 93.75 104 LEU A C 1
ATOM 824 O O . LEU A 1 104 ? 30.857 16.387 -18.682 1.00 93.75 104 LEU A O 1
ATOM 828 N N . PRO A 1 105 ? 32.479 14.945 -19.287 1.00 94.06 105 PRO A N 1
ATOM 829 C CA . PRO A 1 105 ? 32.639 14.394 -17.940 1.00 94.06 105 PRO A CA 1
ATOM 830 C C . PRO A 1 105 ? 33.067 15.455 -16.925 1.00 94.06 105 PRO A C 1
ATOM 832 O O . PRO A 1 105 ? 32.501 15.538 -15.836 1.00 94.06 105 PRO A O 1
ATOM 835 N N . PHE A 1 106 ? 34.022 16.320 -17.288 1.00 93.88 106 PHE A N 1
ATOM 836 C CA . PHE A 1 106 ? 34.450 17.412 -16.414 1.00 93.88 106 PHE A CA 1
ATOM 837 C C . PHE A 1 106 ? 33.287 18.358 -16.090 1.00 93.88 106 PHE A C 1
ATOM 839 O O . PHE A 1 106 ? 33.074 18.722 -14.931 1.00 93.88 106 PHE A O 1
ATOM 846 N N . TYR A 1 107 ? 32.498 18.725 -17.104 1.00 93.19 107 TYR A N 1
ATOM 847 C CA . TYR A 1 107 ? 31.391 19.655 -16.926 1.00 93.19 107 TYR A CA 1
ATOM 848 C C . TYR A 1 107 ? 30.231 19.063 -16.109 1.00 93.19 107 TYR A C 1
ATOM 850 O O . TYR A 1 107 ? 29.622 19.782 -15.316 1.00 93.19 107 TYR A O 1
ATOM 858 N N . GLN A 1 108 ? 29.978 17.753 -16.222 1.00 91.44 108 GLN A N 1
ATOM 859 C CA . GLN A 1 108 ? 29.038 17.024 -15.360 1.00 91.44 108 GLN A CA 1
ATOM 860 C C . GLN A 1 108 ? 29.471 17.081 -13.891 1.00 91.44 108 GLN A C 1
ATOM 862 O O . GLN A 1 108 ? 28.700 17.505 -13.031 1.00 91.44 108 GLN A O 1
ATOM 867 N N . PHE A 1 109 ? 30.725 16.727 -13.583 1.00 92.12 109 PHE A N 1
ATOM 868 C CA . PHE A 1 109 ? 31.216 16.796 -12.203 1.00 92.12 109 PHE A CA 1
ATOM 869 C C . PHE A 1 109 ? 31.178 18.225 -11.654 1.00 92.12 109 PHE A C 1
ATOM 871 O O . PHE A 1 109 ? 30.781 18.434 -10.509 1.00 92.12 109 PHE A O 1
ATOM 878 N N . TYR A 1 110 ? 31.510 19.221 -12.478 1.00 91.44 110 TYR A N 1
ATOM 879 C CA . TYR A 1 110 ? 31.386 20.626 -12.100 1.00 91.44 110 TYR A CA 1
ATOM 880 C C . TYR A 1 110 ? 29.945 21.006 -11.727 1.00 91.44 110 TYR A C 1
ATOM 882 O O . TYR A 1 110 ? 29.726 21.609 -10.674 1.00 91.44 110 TYR A O 1
ATOM 890 N N . MET A 1 111 ? 28.960 20.640 -12.554 1.00 88.81 111 MET A N 1
ATOM 891 C CA . MET A 1 111 ? 27.552 20.973 -12.316 1.00 88.81 111 MET A CA 1
ATOM 892 C C . MET A 1 111 ? 26.975 20.249 -11.096 1.00 88.81 111 MET A C 1
ATOM 894 O O . MET A 1 111 ? 26.307 20.884 -10.281 1.00 88.81 111 MET A O 1
ATOM 898 N N . CYS A 1 112 ? 27.317 18.973 -10.888 1.00 87.06 112 CYS A N 1
ATOM 899 C CA . CYS A 1 112 ? 26.960 18.207 -9.685 1.00 87.06 112 CYS A CA 1
ATOM 900 C C . CYS A 1 112 ? 27.306 18.929 -8.373 1.00 87.06 112 CYS A C 1
ATOM 902 O O . CYS A 1 112 ? 26.536 18.862 -7.413 1.00 87.06 112 CYS A O 1
ATOM 904 N N . PHE A 1 113 ? 28.451 19.616 -8.317 1.00 87.50 113 PHE A N 1
ATOM 905 C CA . PHE A 1 113 ? 28.864 20.370 -7.129 1.00 87.50 113 PHE A CA 1
ATOM 906 C C . PHE A 1 113 ? 28.382 21.823 -7.134 1.00 87.50 113 PHE A C 1
ATOM 908 O O . PHE A 1 113 ? 28.189 22.397 -6.063 1.00 87.50 113 PHE A O 1
ATOM 915 N N . ALA A 1 114 ? 28.175 22.424 -8.310 1.00 83.44 114 ALA A N 1
ATOM 916 C CA . ALA A 1 114 ? 27.725 23.808 -8.438 1.00 83.44 114 ALA A CA 1
ATOM 917 C C . ALA A 1 114 ? 26.265 24.018 -8.003 1.00 83.44 114 ALA A C 1
ATOM 919 O O . ALA A 1 114 ? 25.926 25.106 -7.546 1.00 83.44 114 ALA A O 1
ATOM 920 N N . GLU A 1 115 ? 25.419 22.996 -8.127 1.00 79.19 115 GLU A N 1
ATOM 921 C CA . GLU A 1 115 ? 23.976 23.094 -7.868 1.00 79.19 115 GLU A CA 1
ATOM 922 C C . GLU A 1 115 ? 23.566 22.764 -6.428 1.00 79.19 115 GLU A C 1
ATOM 924 O O . GLU A 1 115 ? 22.388 22.853 -6.091 1.00 79.19 115 GLU A O 1
ATOM 929 N N . ARG A 1 116 ? 24.510 22.382 -5.559 1.00 81.50 116 ARG A N 1
ATOM 930 C CA . ARG A 1 116 ? 24.211 22.101 -4.149 1.00 81.50 116 ARG A CA 1
ATOM 931 C C . ARG A 1 116 ? 24.334 23.357 -3.287 1.00 81.50 116 ARG A C 1
ATOM 933 O O . ARG A 1 116 ? 25.320 24.085 -3.373 1.00 81.50 116 ARG A O 1
ATOM 940 N N . ASP A 1 117 ? 23.395 23.537 -2.358 1.00 73.81 117 ASP A N 1
ATOM 941 C CA . ASP A 1 117 ? 23.301 24.729 -1.495 1.00 73.81 117 ASP A CA 1
ATOM 942 C C . ASP A 1 117 ? 24.397 24.855 -0.416 1.00 73.81 117 ASP A C 1
ATOM 944 O O . ASP A 1 117 ? 24.460 25.848 0.312 1.00 73.81 117 ASP A O 1
ATOM 948 N N . SER A 1 118 ? 25.310 23.886 -0.308 1.00 83.50 118 SER A N 1
ATOM 949 C CA . SER A 1 118 ? 26.382 23.915 0.693 1.00 83.50 118 SER A CA 1
ATOM 950 C C . SER A 1 118 ? 27.469 24.939 0.350 1.00 83.50 118 SER A C 1
ATOM 952 O O . SER A 1 118 ? 28.124 24.869 -0.693 1.00 83.50 118 SER A O 1
ATOM 954 N N . ALA A 1 119 ? 27.739 25.856 1.284 1.00 82.94 119 ALA A N 1
ATOM 955 C CA . ALA A 1 119 ? 28.809 26.846 1.161 1.00 82.94 119 ALA A CA 1
ATOM 956 C C . ALA A 1 119 ? 30.204 26.209 1.003 1.00 82.94 119 ALA A C 1
ATOM 958 O O . ALA A 1 119 ? 31.048 26.749 0.286 1.00 82.94 119 ALA A O 1
ATOM 959 N N . TRP A 1 120 ? 30.426 25.042 1.618 1.00 86.38 120 TRP A N 1
ATOM 960 C CA . TRP A 1 120 ? 31.672 24.284 1.494 1.00 86.38 120 TRP A CA 1
ATOM 961 C C . TRP A 1 120 ? 31.863 23.750 0.069 1.00 86.38 120 TRP A C 1
ATOM 963 O O . TRP A 1 120 ? 32.905 23.982 -0.546 1.00 86.38 120 TRP A O 1
ATOM 973 N N . LEU A 1 121 ? 30.822 23.133 -0.504 1.00 83.56 121 LEU A N 1
ATOM 974 C CA . LEU A 1 121 ? 30.866 22.608 -1.874 1.00 83.56 121 LEU A CA 1
ATOM 975 C C . LEU A 1 121 ? 31.119 23.716 -2.900 1.00 83.56 121 LEU A C 1
ATOM 977 O O . LEU A 1 121 ? 31.914 23.528 -3.817 1.00 83.56 121 LEU A O 1
ATOM 981 N N . ARG A 1 122 ? 30.538 24.908 -2.710 1.00 80.31 122 ARG A N 1
ATOM 982 C CA . ARG A 1 122 ? 30.779 26.052 -3.606 1.00 80.31 122 ARG A CA 1
ATOM 983 C C . ARG A 1 122 ? 32.241 26.507 -3.631 1.00 80.31 122 ARG A C 1
ATOM 985 O O . ARG A 1 122 ? 32.732 26.869 -4.700 1.00 80.31 122 ARG A O 1
ATOM 992 N N . ARG A 1 123 ? 32.942 26.469 -2.489 1.00 86.81 123 ARG A N 1
ATOM 993 C CA . ARG A 1 123 ? 34.361 26.864 -2.378 1.00 86.81 123 ARG A CA 1
ATOM 994 C C . ARG A 1 123 ? 35.306 25.839 -3.009 1.00 86.81 123 ARG A C 1
ATOM 996 O O . ARG A 1 123 ? 36.287 26.232 -3.631 1.00 86.81 123 ARG A O 1
ATOM 1003 N N . TYR A 1 124 ? 34.993 24.549 -2.889 1.00 89.06 124 TYR A N 1
ATOM 1004 C CA . TYR A 1 124 ? 35.850 23.452 -3.356 1.00 89.06 124 TYR A CA 1
ATOM 1005 C C . TYR A 1 124 ? 35.382 22.789 -4.663 1.00 89.06 124 TYR A C 1
ATOM 1007 O O . TYR A 1 124 ? 35.947 21.779 -5.071 1.00 89.06 124 TYR A O 1
ATOM 1015 N N . ARG A 1 125 ? 34.397 23.356 -5.374 1.00 88.38 125 ARG A N 1
ATOM 1016 C CA . ARG A 1 125 ? 33.822 22.748 -6.592 1.00 88.38 125 ARG A CA 1
ATOM 1017 C C . ARG A 1 125 ? 34.831 22.450 -7.705 1.00 88.38 125 ARG A C 1
ATOM 1019 O O . ARG A 1 125 ? 34.759 21.389 -8.305 1.00 88.38 125 ARG A O 1
ATOM 1026 N N . TRP A 1 126 ? 35.773 23.357 -7.972 1.00 90.06 126 TRP A N 1
ATOM 1027 C CA . TRP A 1 126 ? 36.793 23.180 -9.015 1.00 90.06 126 TRP A CA 1
ATOM 1028 C C . TRP A 1 126 ? 37.776 22.042 -8.696 1.00 90.06 126 TRP A C 1
ATOM 1030 O O . TRP A 1 126 ? 37.902 21.141 -9.525 1.00 90.06 126 TRP A O 1
ATOM 1040 N N . PRO A 1 127 ? 38.437 22.012 -7.519 1.00 92.62 127 PRO A N 1
ATOM 1041 C CA . PRO A 1 127 ? 39.335 20.909 -7.181 1.00 92.62 127 PRO A CA 1
ATOM 1042 C C . PRO A 1 127 ? 38.596 19.579 -6.998 1.00 92.62 127 PRO A C 1
ATOM 1044 O O . PRO A 1 127 ? 39.126 18.538 -7.377 1.00 92.62 127 PRO A O 1
ATOM 1047 N N . LEU A 1 128 ? 37.362 19.593 -6.480 1.00 91.19 128 LEU A N 1
ATOM 1048 C CA . LEU A 1 128 ? 36.566 18.377 -6.317 1.00 91.19 128 LEU A CA 1
ATOM 1049 C C . LEU A 1 128 ? 36.136 17.796 -7.673 1.00 91.19 128 LEU A C 1
ATOM 1051 O O . LEU A 1 128 ? 36.306 16.601 -7.901 1.00 91.19 128 LEU A O 1
ATOM 1055 N N . ALA A 1 129 ? 35.674 18.641 -8.604 1.00 92.31 129 ALA A N 1
ATOM 1056 C CA . ALA A 1 129 ? 35.380 18.225 -9.975 1.00 92.31 129 ALA A CA 1
ATOM 1057 C C . ALA A 1 129 ? 36.634 17.716 -10.700 1.00 92.31 129 ALA A C 1
ATOM 1059 O O . ALA A 1 129 ? 36.571 16.681 -11.358 1.00 92.31 129 ALA A O 1
ATOM 1060 N N . GLY A 1 130 ? 37.778 18.389 -10.532 1.00 93.75 130 GLY A N 1
ATOM 1061 C CA . GLY A 1 130 ? 39.062 17.942 -11.076 1.00 93.75 130 GLY A CA 1
ATOM 1062 C C . GLY A 1 130 ? 39.492 16.578 -10.531 1.00 93.75 130 GLY A C 1
ATOM 1063 O O . GLY A 1 130 ? 39.902 15.718 -11.301 1.00 93.75 130 GLY A O 1
ATOM 1064 N N . CYS A 1 131 ? 39.328 16.338 -9.227 1.00 95.00 131 CYS A N 1
ATOM 1065 C CA . CYS A 1 131 ? 39.610 15.043 -8.609 1.00 95.00 131 CYS A CA 1
ATOM 1066 C C . CYS A 1 131 ? 38.722 13.930 -9.192 1.00 95.00 131 CYS A C 1
ATOM 1068 O O . CYS A 1 131 ? 39.237 12.917 -9.665 1.00 95.00 131 CYS A O 1
ATOM 1070 N N . CYS A 1 132 ? 37.400 14.138 -9.240 1.00 93.81 132 CYS A N 1
ATOM 1071 C CA . CYS A 1 132 ? 36.470 13.170 -9.830 1.00 93.81 132 CYS A CA 1
ATOM 1072 C C . CYS A 1 132 ? 36.760 12.914 -11.316 1.00 93.81 132 CYS A C 1
ATOM 1074 O O . CYS A 1 132 ? 36.689 11.774 -11.770 1.00 93.81 132 CYS A O 1
ATOM 1076 N N . TRP A 1 133 ? 37.133 13.952 -12.063 1.00 94.81 133 TRP A N 1
ATOM 1077 C CA . TRP A 1 133 ? 37.517 13.835 -13.465 1.00 94.81 133 TRP A CA 1
ATOM 1078 C C . TRP A 1 133 ? 38.812 13.033 -13.660 1.00 94.81 133 TRP A C 1
ATOM 1080 O O . TRP A 1 133 ? 38.862 12.171 -14.534 1.00 94.81 133 TRP A O 1
ATOM 1090 N N . THR A 1 134 ? 39.829 13.230 -12.818 1.00 93.44 134 THR A N 1
ATOM 1091 C CA . THR A 1 134 ? 41.064 12.426 -12.854 1.00 93.44 134 THR A CA 1
ATOM 1092 C C . THR A 1 134 ? 40.784 10.955 -12.550 1.00 93.44 134 THR A C 1
ATOM 1094 O O . THR A 1 134 ? 41.312 10.073 -13.224 1.00 93.44 134 THR A O 1
ATOM 1097 N N . VAL A 1 135 ? 39.913 10.679 -11.573 1.00 94.06 135 VAL A N 1
ATOM 1098 C CA . VAL A 1 135 ? 39.461 9.314 -11.263 1.00 94.06 135 VAL A CA 1
ATOM 1099 C C . VAL A 1 135 ? 38.726 8.703 -12.459 1.00 94.06 135 VAL A C 1
ATOM 1101 O O . VAL A 1 135 ? 39.017 7.572 -12.846 1.00 94.06 135 VAL A O 1
ATOM 1104 N N . TYR A 1 136 ? 37.822 9.457 -13.089 1.00 92.12 136 TYR A N 1
ATOM 1105 C CA . TYR A 1 136 ? 37.141 9.033 -14.312 1.00 92.12 136 TYR A CA 1
ATOM 1106 C C . TYR A 1 136 ? 38.134 8.702 -15.432 1.00 92.12 136 TYR A C 1
ATOM 1108 O O . TYR A 1 136 ? 38.044 7.626 -16.018 1.00 92.12 136 TYR A O 1
ATOM 1116 N N . LEU A 1 137 ? 39.111 9.577 -15.697 1.00 90.75 137 LEU A N 1
ATOM 1117 C CA . LEU A 1 137 ? 40.132 9.336 -16.715 1.00 90.75 137 LEU A CA 1
ATOM 1118 C C . LEU A 1 137 ? 40.961 8.087 -16.418 1.00 90.75 137 LEU A C 1
ATOM 1120 O O . LEU A 1 137 ? 41.233 7.318 -17.337 1.00 90.75 137 LEU A O 1
ATOM 1124 N N . TYR A 1 138 ? 41.338 7.862 -15.158 1.00 90.38 138 TYR A N 1
ATOM 1125 C CA . TYR A 1 138 ? 42.059 6.658 -14.756 1.00 90.38 138 TYR A CA 1
ATOM 1126 C C . TYR A 1 138 ? 41.265 5.392 -15.105 1.00 90.38 138 TYR A C 1
ATOM 1128 O O . TYR A 1 138 ? 41.786 4.510 -15.788 1.00 90.38 138 TYR A O 1
ATOM 1136 N N . PHE A 1 139 ? 39.990 5.322 -14.708 1.00 89.50 139 PHE A N 1
ATOM 1137 C CA . PHE A 1 139 ? 39.135 4.173 -15.019 1.00 89.50 139 PHE A CA 1
ATOM 1138 C C . PHE A 1 139 ? 38.872 4.026 -16.520 1.00 89.50 139 PHE A C 1
ATOM 1140 O O . PHE A 1 139 ? 38.939 2.913 -17.041 1.00 89.50 139 PHE A O 1
ATOM 1147 N N . PHE A 1 140 ? 38.627 5.131 -17.227 1.00 88.56 140 PHE A N 1
ATOM 1148 C CA . PHE A 1 140 ? 38.441 5.138 -18.678 1.00 88.56 140 PHE A CA 1
ATOM 1149 C C . PHE A 1 140 ? 39.660 4.551 -19.400 1.00 88.56 140 PHE A C 1
ATOM 1151 O O . PHE A 1 140 ? 39.516 3.693 -20.271 1.00 88.56 140 PHE A O 1
ATOM 1158 N N . TRP A 1 141 ? 40.871 4.953 -19.003 1.00 85.69 141 TRP A N 1
ATOM 1159 C CA . TRP A 1 141 ? 42.099 4.406 -19.574 1.00 85.69 141 TRP A CA 1
ATOM 1160 C C . TRP A 1 141 ? 42.292 2.929 -19.226 1.00 85.69 141 TRP A C 1
ATOM 1162 O O . TRP A 1 141 ? 42.611 2.149 -20.129 1.00 85.69 141 TRP A O 1
ATOM 1172 N N . LYS A 1 142 ? 42.014 2.544 -17.972 1.00 85.56 142 LYS A N 1
ATOM 1173 C CA . LYS A 1 142 ? 42.153 1.173 -17.457 1.00 85.56 142 LYS A CA 1
ATOM 1174 C C . LYS A 1 142 ? 41.215 0.170 -18.128 1.00 85.56 142 LYS A C 1
ATOM 1176 O O . LYS A 1 142 ? 41.608 -0.974 -18.338 1.00 85.56 142 LYS A O 1
ATOM 1181 N N . ILE A 1 143 ? 40.001 0.589 -18.499 1.00 82.19 143 ILE A N 1
ATOM 1182 C CA . ILE A 1 143 ? 39.028 -0.254 -19.214 1.00 82.19 143 ILE A CA 1
ATOM 1183 C C . ILE A 1 143 ? 39.641 -0.860 -20.479 1.00 82.19 143 ILE A C 1
ATOM 1185 O O . ILE A 1 143 ? 39.403 -2.027 -20.768 1.00 82.19 143 ILE A O 1
ATOM 1189 N N . GLY A 1 144 ? 40.462 -0.099 -21.208 1.00 73.12 144 GLY A N 1
ATOM 1190 C CA . GLY A 1 144 ? 41.055 -0.567 -22.459 1.00 73.12 144 GLY A CA 1
ATOM 1191 C C . GLY A 1 144 ? 42.127 -1.649 -22.313 1.00 73.12 144 GLY A C 1
ATOM 1192 O O . GLY A 1 144 ? 42.437 -2.289 -23.310 1.00 73.12 144 GLY A O 1
ATOM 1193 N N . ASP A 1 145 ? 42.663 -1.883 -21.108 1.00 75.50 145 ASP A N 1
ATOM 1194 C CA . ASP A 1 145 ? 43.706 -2.896 -20.870 1.00 75.50 145 ASP A CA 1
ATOM 1195 C C . ASP A 1 145 ? 43.160 -4.331 -20.987 1.00 75.50 145 ASP A C 1
ATOM 1197 O O . ASP A 1 145 ? 43.907 -5.262 -21.269 1.00 75.50 145 ASP A O 1
ATOM 1201 N N . GLN A 1 146 ? 41.857 -4.518 -20.754 1.00 76.00 146 GLN A N 1
ATOM 1202 C CA . GLN A 1 146 ? 41.194 -5.829 -20.765 1.00 76.00 146 GLN A CA 1
ATOM 1203 C C . GLN A 1 146 ? 40.736 -6.262 -22.165 1.00 76.00 146 GLN A C 1
ATOM 1205 O O . GLN A 1 146 ? 40.260 -7.382 -22.345 1.00 76.00 146 GLN A O 1
ATOM 1210 N N . PHE A 1 147 ? 40.851 -5.378 -23.158 1.00 76.56 147 PHE A N 1
ATOM 1211 C CA . PHE A 1 147 ? 40.346 -5.597 -24.508 1.00 76.56 147 PHE A CA 1
ATOM 1212 C C . PHE A 1 147 ? 41.490 -5.561 -25.527 1.00 76.56 147 PHE A C 1
ATOM 1214 O O . PHE A 1 147 ? 42.445 -4.803 -25.344 1.00 76.56 147 PHE A O 1
ATOM 1221 N N . PRO A 1 148 ? 41.398 -6.314 -26.639 1.00 70.06 148 PRO A N 1
ATOM 1222 C CA . PRO A 1 148 ? 42.423 -6.353 -27.684 1.00 70.06 148 PRO A CA 1
ATOM 1223 C C . PRO A 1 148 ? 42.422 -5.081 -28.559 1.00 70.06 148 PRO A C 1
ATOM 1225 O O . PRO A 1 148 ? 42.510 -5.138 -29.777 1.00 70.06 148 PRO A O 1
ATOM 1228 N N . ILE A 1 149 ? 42.324 -3.895 -27.951 1.00 69.56 149 ILE A N 1
ATOM 1229 C CA . ILE A 1 149 ? 42.261 -2.607 -28.659 1.00 69.56 149 ILE A CA 1
ATOM 1230 C C . ILE A 1 149 ? 43.617 -2.267 -29.288 1.00 69.56 149 ILE A C 1
ATOM 1232 O O . ILE A 1 149 ? 43.673 -1.738 -30.393 1.00 69.56 149 ILE A O 1
ATOM 1236 N N . ASN A 1 150 ? 44.704 -2.604 -28.590 1.00 66.38 150 ASN A N 1
ATOM 1237 C CA . ASN A 1 150 ? 46.076 -2.322 -29.009 1.00 66.38 150 ASN A CA 1
ATOM 1238 C C . ASN A 1 150 ? 46.820 -3.585 -29.490 1.00 66.38 150 ASN A C 1
ATOM 1240 O O . ASN A 1 150 ? 48.032 -3.530 -29.679 1.00 66.38 150 ASN A O 1
ATOM 1244 N N . ALA A 1 151 ? 46.142 -4.729 -29.657 1.00 61.19 151 ALA A N 1
ATOM 1245 C CA . ALA A 1 151 ? 46.788 -6.014 -29.957 1.00 61.19 151 ALA A CA 1
ATOM 1246 C C . ALA A 1 151 ? 47.616 -5.964 -31.257 1.00 61.19 151 ALA A C 1
ATOM 1248 O O . ALA A 1 151 ? 48.781 -6.364 -31.267 1.00 61.19 151 ALA A O 1
ATOM 1249 N N . ALA A 1 152 ? 47.063 -5.355 -32.310 1.00 58.34 152 ALA A N 1
ATOM 1250 C CA . ALA A 1 152 ? 47.755 -5.128 -33.578 1.00 58.34 152 ALA A CA 1
ATOM 1251 C C . ALA A 1 152 ? 48.978 -4.193 -33.461 1.00 58.34 152 ALA A C 1
ATOM 1253 O O . ALA A 1 152 ? 49.936 -4.346 -34.213 1.00 58.34 152 ALA A O 1
ATOM 1254 N N . MET A 1 153 ? 48.960 -3.249 -32.513 1.00 58.91 153 MET A N 1
ATOM 1255 C CA . MET A 1 153 ? 50.016 -2.247 -32.301 1.00 58.91 153 MET A CA 1
ATOM 1256 C C . MET A 1 153 ? 51.132 -2.769 -31.375 1.00 58.91 153 MET A C 1
ATOM 1258 O O . MET A 1 153 ? 52.310 -2.475 -31.570 1.00 58.91 153 MET A O 1
ATOM 1262 N N . HIS A 1 154 ? 50.783 -3.625 -30.406 1.00 61.12 154 HIS A N 1
ATOM 1263 C CA . HIS A 1 154 ? 51.746 -4.370 -29.591 1.00 61.12 154 HIS A CA 1
ATOM 1264 C C . HIS A 1 154 ? 52.492 -5.436 -30.404 1.00 61.12 154 HIS A C 1
ATOM 1266 O O . HIS A 1 154 ? 53.680 -5.648 -30.169 1.00 61.12 154 HIS A O 1
ATOM 1272 N N . ALA A 1 155 ? 51.838 -6.055 -31.394 1.00 59.69 155 ALA A N 1
ATOM 1273 C CA . ALA A 1 155 ? 52.478 -6.998 -32.313 1.00 59.69 155 ALA A CA 1
ATOM 1274 C C . ALA A 1 155 ? 53.548 -6.345 -33.215 1.00 59.69 155 ALA A C 1
ATOM 1276 O O . ALA A 1 155 ? 54.462 -7.031 -33.667 1.00 59.69 155 ALA A O 1
ATOM 1277 N N . THR A 1 156 ? 53.461 -5.030 -33.464 1.00 60.03 156 THR A N 1
ATOM 1278 C CA . THR A 1 156 ? 54.419 -4.268 -34.288 1.00 60.03 156 THR A CA 1
ATOM 1279 C C . THR A 1 156 ? 55.503 -3.543 -33.483 1.00 60.03 156 THR A C 1
ATOM 1281 O O . THR A 1 156 ? 56.396 -2.952 -34.084 1.00 60.03 156 THR A O 1
ATOM 1284 N N . GLY A 1 157 ? 55.468 -3.599 -32.144 1.00 56.34 157 GLY A N 1
ATOM 1285 C CA . GLY A 1 157 ? 56.498 -3.017 -31.270 1.00 56.34 157 GLY A CA 1
ATOM 1286 C C . GLY A 1 157 ? 56.526 -1.481 -31.203 1.00 56.34 157 GLY A C 1
ATOM 1287 O O . GLY A 1 157 ? 57.501 -0.919 -30.706 1.00 56.34 157 GLY A O 1
ATOM 1288 N N . GLU A 1 158 ? 55.489 -0.789 -31.686 1.00 61.59 158 GLU A N 1
ATOM 1289 C CA . GLU A 1 158 ? 55.415 0.681 -31.671 1.00 61.59 158 GLU A CA 1
ATOM 1290 C C . GLU A 1 158 ? 54.894 1.219 -30.327 1.00 61.59 158 GLU A C 1
ATOM 1292 O O . GLU A 1 158 ? 53.983 0.659 -29.713 1.00 61.59 158 GLU A O 1
ATOM 1297 N N . SER A 1 159 ? 55.463 2.335 -29.857 1.00 58.22 159 SER A N 1
ATOM 1298 C CA . SER A 1 159 ? 55.020 2.994 -28.627 1.00 58.22 159 SER A CA 1
ATOM 1299 C C . SER A 1 159 ? 53.678 3.706 -28.833 1.00 58.22 159 SER A C 1
ATOM 1301 O O . SER A 1 159 ? 53.496 4.523 -29.735 1.00 58.22 159 SER A O 1
ATOM 1303 N N . VAL A 1 160 ? 52.711 3.402 -27.965 1.00 61.19 160 VAL A N 1
ATOM 1304 C CA . VAL A 1 160 ? 51.363 3.979 -28.026 1.00 61.19 160 VAL A CA 1
ATOM 1305 C C . VAL A 1 160 ? 51.396 5.413 -27.495 1.00 61.19 160 VAL A C 1
ATOM 1307 O O . VAL A 1 160 ? 51.580 5.639 -26.299 1.00 61.19 160 VAL A O 1
ATOM 1310 N N . SER A 1 161 ? 51.186 6.400 -28.369 1.00 66.12 161 SER A N 1
ATOM 1311 C CA . SER A 1 161 ? 50.957 7.782 -27.935 1.00 66.12 161 SER A CA 1
ATOM 1312 C C . SER A 1 161 ? 49.580 7.907 -27.277 1.00 66.12 161 SER A C 1
ATOM 1314 O O . SER A 1 161 ? 48.564 7.538 -27.863 1.00 66.12 161 SER A O 1
ATOM 1316 N N . ILE A 1 162 ? 49.535 8.483 -26.073 1.00 64.06 162 ILE A N 1
ATOM 1317 C CA . ILE A 1 162 ? 48.305 8.690 -25.283 1.00 64.06 162 ILE A CA 1
ATOM 1318 C C . ILE A 1 162 ? 47.298 9.594 -26.030 1.00 64.06 162 ILE A C 1
ATOM 1320 O O . ILE A 1 162 ? 46.094 9.497 -25.813 1.00 64.06 162 ILE A O 1
ATOM 1324 N N . PHE A 1 163 ? 47.777 10.439 -26.951 1.00 66.19 163 PHE A N 1
ATOM 1325 C CA . PHE A 1 163 ? 46.957 11.358 -27.754 1.00 66.19 163 PHE A CA 1
ATOM 1326 C C . PHE A 1 163 ? 46.602 10.818 -29.150 1.00 66.19 163 PHE A C 1
ATOM 1328 O O . PHE A 1 163 ? 46.056 11.551 -29.981 1.00 66.19 163 PHE A O 1
ATOM 1335 N N . ALA A 1 164 ? 46.927 9.558 -29.447 1.00 74.00 164 ALA A N 1
ATOM 1336 C CA . ALA A 1 164 ? 46.540 8.937 -30.706 1.00 74.00 164 ALA A CA 1
ATOM 1337 C C . ALA A 1 164 ? 45.015 8.739 -30.785 1.00 74.00 164 ALA A C 1
ATOM 1339 O O . ALA A 1 164 ? 44.334 8.543 -29.777 1.00 74.00 164 ALA A O 1
ATOM 1340 N N . LEU A 1 165 ? 44.475 8.780 -32.007 1.00 77.50 165 LEU A N 1
ATOM 1341 C CA . LEU A 1 165 ? 43.043 8.594 -32.251 1.00 77.50 165 LEU A CA 1
ATOM 1342 C C . LEU A 1 165 ? 42.600 7.154 -31.934 1.00 77.50 165 LEU A C 1
ATOM 1344 O O . LEU A 1 165 ? 41.521 6.950 -31.385 1.00 77.50 165 LEU A O 1
ATOM 1348 N N . GLU A 1 166 ? 43.443 6.166 -32.248 1.00 79.31 166 GLU A N 1
ATOM 1349 C CA . GLU A 1 166 ? 43.107 4.736 -32.193 1.00 79.31 166 GLU A CA 1
ATOM 1350 C C . GLU A 1 166 ? 42.798 4.247 -30.761 1.00 79.31 166 GLU A C 1
ATOM 1352 O O . GLU A 1 166 ? 41.724 3.675 -30.555 1.00 79.31 166 GLU A O 1
ATOM 1357 N N . PRO A 1 167 ? 43.623 4.532 -29.725 1.00 81.06 167 PRO A N 1
ATOM 1358 C CA . PRO A 1 167 ? 43.340 4.081 -28.359 1.00 81.06 167 PRO A CA 1
ATOM 1359 C C . PRO A 1 167 ? 42.113 4.764 -27.737 1.00 81.06 167 PRO A C 1
ATOM 1361 O O . PRO A 1 167 ? 41.434 4.161 -26.899 1.00 81.06 167 PRO A O 1
ATOM 1364 N N . GLY A 1 168 ? 41.837 6.014 -28.130 1.00 84.88 168 GLY A N 1
ATOM 1365 C CA . GLY A 1 168 ? 40.656 6.768 -27.707 1.00 84.88 168 GLY A CA 1
ATOM 1366 C C . GLY A 1 168 ? 39.380 6.238 -28.360 1.00 84.88 168 GLY A C 1
ATOM 1367 O O . GLY A 1 168 ? 38.421 5.917 -27.657 1.00 84.88 168 GLY A O 1
ATOM 1368 N N . MET A 1 169 ? 39.393 6.068 -29.688 1.00 86.25 169 MET A N 1
ATOM 1369 C CA . MET A 1 169 ? 38.279 5.484 -30.443 1.00 86.25 169 MET A CA 1
ATOM 1370 C C . MET A 1 169 ? 37.966 4.065 -29.998 1.00 86.25 169 MET A C 1
ATOM 1372 O O . MET A 1 169 ? 36.793 3.733 -29.874 1.00 86.25 169 MET A O 1
ATOM 1376 N N . GLY A 1 170 ? 38.975 3.237 -29.720 1.00 85.75 170 GLY A N 1
ATOM 1377 C CA . GLY A 1 170 ? 38.724 1.860 -29.318 1.00 85.75 170 GLY A CA 1
ATOM 1378 C C . GLY A 1 170 ? 38.025 1.745 -27.961 1.00 85.75 170 GLY A C 1
ATOM 1379 O O . GLY A 1 170 ? 37.055 1.005 -27.817 1.00 85.75 170 GLY A O 1
ATOM 1380 N N . ARG A 1 171 ? 38.436 2.550 -26.972 1.00 88.44 171 ARG A N 1
ATOM 1381 C CA . ARG A 1 171 ? 37.795 2.589 -25.641 1.00 88.44 171 ARG A CA 1
ATOM 1382 C C . ARG A 1 171 ? 36.384 3.165 -25.698 1.00 88.44 171 ARG A C 1
ATOM 1384 O O . ARG A 1 171 ? 35.461 2.593 -25.116 1.00 88.44 171 ARG A O 1
ATOM 1391 N N . VAL A 1 172 ? 36.209 4.267 -26.432 1.00 90.12 172 VAL A N 1
ATOM 1392 C CA . VAL A 1 172 ? 34.882 4.845 -26.687 1.00 90.12 172 VAL A CA 1
ATOM 1393 C C . VAL A 1 172 ? 33.986 3.846 -27.416 1.00 90.12 172 VAL A C 1
ATOM 1395 O O . VAL A 1 172 ? 32.829 3.685 -27.036 1.00 90.12 172 VAL A O 1
ATOM 1398 N N . GLY A 1 173 ? 34.543 3.128 -28.393 1.00 88.62 173 GLY A N 1
ATOM 1399 C CA . GLY A 1 173 ? 33.888 2.064 -29.144 1.00 88.62 173 GLY A CA 1
ATOM 1400 C C . GLY A 1 173 ? 33.406 0.929 -28.250 1.00 88.62 173 GLY A C 1
ATOM 1401 O O . GLY A 1 173 ? 32.247 0.549 -28.342 1.00 88.62 173 GLY A O 1
ATOM 1402 N N . VAL A 1 174 ? 34.233 0.421 -27.328 1.00 89.62 174 VAL A N 1
ATOM 1403 C CA . VAL A 1 174 ? 33.807 -0.630 -26.383 1.00 89.62 174 VAL A CA 1
ATOM 1404 C C . VAL A 1 174 ? 32.603 -0.166 -25.572 1.00 89.62 174 VAL A C 1
ATOM 1406 O O . VAL A 1 174 ? 31.588 -0.863 -25.511 1.00 89.62 174 VAL A O 1
ATOM 1409 N N . ILE A 1 175 ? 32.684 1.020 -24.970 1.00 90.19 175 ILE A N 1
ATOM 1410 C CA . ILE A 1 175 ? 31.614 1.532 -24.113 1.00 90.19 175 ILE A CA 1
ATOM 1411 C C . ILE A 1 175 ? 30.349 1.792 -24.941 1.00 90.19 175 ILE A C 1
ATOM 1413 O O . ILE A 1 175 ? 29.283 1.290 -24.595 1.00 90.19 175 ILE A O 1
ATOM 1417 N N . GLY A 1 176 ? 30.434 2.518 -26.057 1.00 89.31 176 GLY A N 1
ATOM 1418 C CA . GLY A 1 176 ? 29.246 2.851 -26.840 1.00 89.31 176 GLY A CA 1
ATOM 1419 C C . GLY A 1 176 ? 28.643 1.654 -27.587 1.00 89.31 176 GLY A C 1
ATOM 1420 O O . GLY A 1 176 ? 27.418 1.570 -27.664 1.00 89.31 176 GLY A O 1
ATOM 1421 N N . VAL A 1 177 ? 29.439 0.671 -28.035 1.00 89.12 177 VAL A N 1
ATOM 1422 C CA . VAL A 1 177 ? 28.920 -0.610 -28.556 1.00 89.12 177 VAL A CA 1
ATOM 1423 C C . VAL A 1 177 ? 28.195 -1.383 -27.457 1.00 89.12 177 VAL A C 1
ATOM 1425 O O . VAL A 1 177 ? 27.111 -1.903 -27.707 1.00 89.12 177 VAL A O 1
ATOM 1428 N N . THR A 1 178 ? 28.728 -1.403 -26.230 1.00 90.88 178 THR A N 1
ATOM 1429 C CA . THR A 1 178 ? 28.044 -2.005 -25.071 1.00 90.88 178 THR A CA 1
ATOM 1430 C C . THR A 1 178 ? 26.682 -1.347 -24.846 1.00 90.88 178 THR A C 1
ATOM 1432 O O . THR A 1 178 ? 25.674 -2.036 -24.710 1.00 90.88 178 THR A O 1
ATOM 1435 N N . MET A 1 179 ? 26.614 -0.013 -24.877 1.00 86.00 179 MET A N 1
ATOM 1436 C CA . MET A 1 179 ? 25.355 0.721 -24.705 1.00 86.00 179 MET A CA 1
ATOM 1437 C C . MET A 1 179 ? 24.360 0.446 -25.835 1.00 86.00 179 MET A C 1
ATOM 1439 O O . MET A 1 179 ? 23.183 0.190 -25.575 1.00 86.00 179 MET A O 1
ATOM 1443 N N . MET A 1 180 ? 24.828 0.452 -27.085 1.00 84.19 180 MET A N 1
ATOM 1444 C CA . MET A 1 180 ? 24.009 0.135 -28.256 1.00 84.19 180 MET A CA 1
ATOM 1445 C C . MET A 1 180 ? 23.459 -1.295 -28.179 1.00 84.19 180 MET A C 1
ATOM 1447 O O . MET A 1 180 ? 22.281 -1.515 -28.469 1.00 84.19 180 MET A O 1
ATOM 1451 N N . ALA A 1 181 ? 24.283 -2.253 -27.752 1.00 88.56 181 ALA A N 1
ATOM 1452 C CA . ALA A 1 181 ? 23.912 -3.654 -27.590 1.00 88.56 181 ALA A CA 1
ATOM 1453 C C . ALA A 1 181 ? 22.887 -3.857 -26.467 1.00 88.56 181 ALA A C 1
ATOM 1455 O O . ALA A 1 181 ? 21.898 -4.553 -26.685 1.00 88.56 181 ALA A O 1
ATOM 1456 N N . ILE A 1 182 ? 23.057 -3.199 -25.312 1.00 88.12 182 ILE A N 1
ATOM 1457 C CA . ILE A 1 182 ? 22.092 -3.246 -24.200 1.00 88.12 182 ILE A CA 1
ATOM 1458 C C . ILE A 1 182 ? 20.736 -2.674 -24.628 1.00 88.12 182 ILE A C 1
ATOM 1460 O O . ILE A 1 182 ? 19.699 -3.306 -24.438 1.00 88.12 182 ILE A O 1
ATOM 1464 N N . LEU A 1 183 ? 20.721 -1.490 -25.248 1.00 82.31 183 LEU A N 1
ATOM 1465 C CA . LEU A 1 183 ? 19.473 -0.871 -25.709 1.00 82.31 183 LEU A CA 1
ATOM 1466 C C . LEU A 1 183 ? 18.779 -1.716 -26.784 1.00 82.31 183 LEU A C 1
ATOM 1468 O O . LEU A 1 183 ? 17.550 -1.821 -26.792 1.00 82.31 183 LEU A O 1
ATOM 1472 N N . SER A 1 184 ? 19.558 -2.342 -27.669 1.00 85.56 184 SER A N 1
ATOM 1473 C CA . SER A 1 184 ? 19.039 -3.233 -28.708 1.00 85.56 184 SER A CA 1
ATOM 1474 C C . SER A 1 184 ? 18.508 -4.546 -28.128 1.00 85.56 184 SER A C 1
ATOM 1476 O O . SER A 1 184 ? 17.442 -4.991 -28.545 1.00 85.56 184 SER A O 1
ATOM 1478 N N . GLY A 1 185 ? 19.202 -5.144 -27.154 1.00 86.44 185 GLY A N 1
ATOM 1479 C CA . GLY A 1 185 ? 18.796 -6.381 -26.477 1.00 86.44 185 GLY A CA 1
ATOM 1480 C C . GLY A 1 185 ? 17.518 -6.191 -25.663 1.00 86.44 185 GLY A C 1
ATOM 1481 O O . GLY A 1 185 ? 16.562 -6.948 -25.827 1.00 86.44 185 GLY A O 1
ATOM 1482 N N . PHE A 1 186 ? 17.444 -5.108 -24.883 1.00 86.12 186 PHE A N 1
ATOM 1483 C CA . PHE A 1 186 ? 16.210 -4.690 -24.214 1.00 86.12 186 PHE A CA 1
ATOM 1484 C C . PHE A 1 186 ? 15.077 -4.441 -25.218 1.00 86.12 186 PHE A C 1
ATOM 1486 O O . PHE A 1 186 ? 13.969 -4.948 -25.047 1.00 86.12 186 PHE A O 1
ATOM 1493 N N . GLY A 1 187 ? 15.347 -3.703 -26.300 1.00 82.62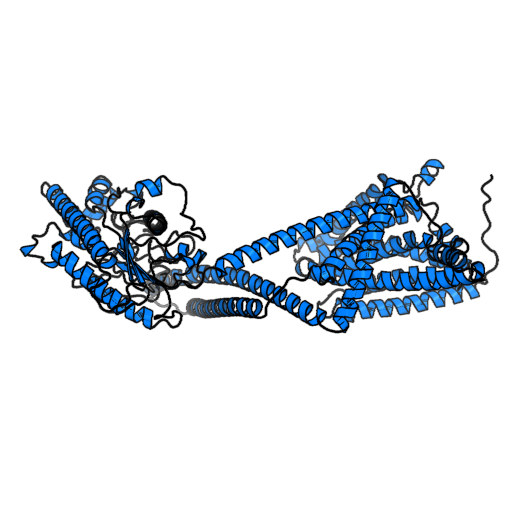 187 GLY A N 1
ATOM 1494 C CA . GLY A 1 187 ? 14.365 -3.416 -27.347 1.00 82.62 187 GLY A CA 1
ATOM 1495 C C . GLY A 1 187 ? 13.835 -4.668 -28.051 1.00 82.62 187 GLY A C 1
ATOM 1496 O O . GLY A 1 187 ? 12.643 -4.717 -28.364 1.00 82.62 187 GLY A O 1
ATOM 1497 N N . ALA A 1 188 ? 14.680 -5.683 -28.251 1.00 85.44 188 ALA A N 1
ATOM 1498 C CA . ALA A 1 188 ? 14.315 -6.937 -28.903 1.00 85.44 188 ALA A CA 1
ATOM 1499 C C . ALA A 1 188 ? 13.300 -7.767 -28.103 1.00 85.44 188 ALA A C 1
ATOM 1501 O O . ALA A 1 188 ? 12.536 -8.516 -28.703 1.00 85.44 188 ALA A O 1
ATOM 1502 N N . VAL A 1 189 ? 13.252 -7.608 -26.777 1.00 88.50 189 VAL A N 1
ATOM 1503 C CA . VAL A 1 189 ? 12.303 -8.323 -25.905 1.00 88.50 189 VAL A CA 1
ATOM 1504 C C . VAL A 1 189 ? 11.136 -7.430 -25.486 1.00 88.50 189 VAL A C 1
ATOM 1506 O O . VAL A 1 189 ? 9.974 -7.825 -25.581 1.00 88.50 189 VAL A O 1
ATOM 1509 N N . ASN A 1 190 ? 11.421 -6.195 -25.073 1.00 85.19 190 ASN A N 1
ATOM 1510 C CA . ASN A 1 190 ? 10.406 -5.276 -24.570 1.00 85.19 190 ASN A CA 1
ATOM 1511 C C . ASN A 1 190 ? 9.451 -4.784 -25.671 1.00 85.19 190 ASN A C 1
ATOM 1513 O O . ASN A 1 190 ? 8.274 -4.549 -25.403 1.00 85.19 190 ASN A O 1
ATOM 1517 N N . SER A 1 191 ? 9.916 -4.620 -26.917 1.00 81.88 191 SER A N 1
ATOM 1518 C CA . SER A 1 191 ? 9.025 -4.148 -27.990 1.00 81.88 191 SER A CA 1
ATOM 1519 C C . SER A 1 191 ? 7.970 -5.199 -28.353 1.00 81.88 191 SER A C 1
ATOM 1521 O O . SER A 1 191 ? 6.794 -4.839 -28.352 1.00 81.88 191 SER A O 1
ATOM 1523 N N . PRO A 1 192 ? 8.308 -6.489 -28.568 1.00 84.12 192 PRO A N 1
ATOM 1524 C CA . PRO A 1 192 ? 7.296 -7.541 -28.690 1.00 84.12 192 PRO A CA 1
ATOM 1525 C C . PRO A 1 192 ? 6.353 -7.617 -27.483 1.00 84.12 192 PRO A C 1
ATOM 1527 O O . PRO A 1 192 ? 5.141 -7.654 -27.667 1.00 84.12 192 PRO A O 1
ATOM 1530 N N . TYR A 1 193 ? 6.883 -7.557 -26.255 1.00 84.19 193 TYR A N 1
ATOM 1531 C CA . TYR A 1 193 ? 6.069 -7.594 -25.032 1.00 84.19 193 TYR A CA 1
ATOM 1532 C C . TYR A 1 193 ? 5.035 -6.457 -24.960 1.00 84.19 193 TYR A C 1
ATOM 1534 O O . TYR A 1 193 ? 3.901 -6.674 -24.554 1.00 84.19 193 TYR A O 1
ATOM 1542 N N . THR A 1 194 ? 5.401 -5.249 -25.394 1.00 78.94 194 THR A N 1
ATOM 1543 C CA . THR A 1 194 ? 4.524 -4.066 -25.312 1.00 78.94 194 THR A CA 1
ATOM 1544 C C . THR A 1 194 ? 3.602 -3.871 -26.515 1.00 78.94 194 THR A C 1
ATOM 1546 O O . THR A 1 194 ? 2.616 -3.146 -26.402 1.00 78.94 194 THR A O 1
ATOM 1549 N N . THR A 1 195 ? 3.914 -4.467 -27.670 1.00 76.75 195 THR A N 1
ATOM 1550 C CA . THR A 1 195 ? 3.167 -4.239 -28.923 1.00 76.75 195 THR A CA 1
ATOM 1551 C C . THR A 1 195 ? 2.306 -5.419 -29.351 1.00 76.75 195 THR A C 1
ATOM 1553 O O . THR A 1 195 ? 1.333 -5.215 -30.069 1.00 76.75 195 THR A O 1
ATOM 1556 N N . LEU A 1 196 ? 2.626 -6.647 -28.933 1.00 80.50 196 LEU A N 1
ATOM 1557 C CA . LEU A 1 196 ? 1.847 -7.816 -29.325 1.00 80.50 196 LEU A CA 1
ATOM 1558 C C . LEU A 1 196 ? 0.575 -7.940 -28.490 1.00 80.50 196 LEU A C 1
ATOM 1560 O O . LEU A 1 196 ? 0.614 -7.973 -27.262 1.00 80.50 196 LEU A O 1
ATOM 1564 N N . PHE A 1 197 ? -0.544 -8.163 -29.179 1.00 79.75 197 PHE A N 1
ATOM 1565 C CA . PHE A 1 197 ? -1.841 -8.421 -28.552 1.00 79.75 197 PHE A CA 1
ATOM 1566 C C . PHE A 1 197 ? -1.822 -9.608 -27.575 1.00 79.75 197 PHE A C 1
ATOM 1568 O O . PHE A 1 197 ? -2.543 -9.607 -26.585 1.00 79.75 197 PHE A O 1
ATOM 1575 N N . PHE A 1 198 ? -0.970 -10.608 -27.817 1.00 79.94 198 PHE A N 1
ATOM 1576 C CA . PHE A 1 198 ? -0.836 -11.775 -26.941 1.00 79.94 198 PHE A CA 1
ATOM 1577 C C . PHE A 1 198 ? -0.402 -11.419 -25.507 1.00 79.94 198 PHE A C 1
ATOM 1579 O O . PHE A 1 198 ? -0.833 -12.075 -24.563 1.00 79.94 198 PHE A O 1
ATOM 1586 N N . PHE A 1 199 ? 0.428 -10.386 -25.340 1.00 81.69 199 PHE A N 1
ATOM 1587 C CA . PHE A 1 199 ? 0.948 -9.960 -24.036 1.00 81.69 199 PHE A CA 1
ATOM 1588 C C . PHE A 1 199 ? 0.134 -8.825 -23.402 1.00 81.69 199 PHE A C 1
ATOM 1590 O O . PHE A 1 199 ? 0.483 -8.368 -22.315 1.00 81.69 199 PHE A O 1
ATOM 1597 N N . LEU A 1 200 ? -0.957 -8.379 -24.039 1.00 79.44 200 LEU A N 1
ATOM 1598 C CA . LEU A 1 200 ? -1.810 -7.343 -23.466 1.00 79.44 200 LEU A CA 1
ATOM 1599 C C . LEU A 1 200 ? -2.519 -7.853 -22.205 1.00 79.44 200 LEU A C 1
ATOM 1601 O O . LEU A 1 200 ? -3.175 -8.900 -22.212 1.00 79.44 200 LEU A O 1
ATOM 1605 N N . ARG A 1 201 ? -2.444 -7.063 -21.130 1.00 79.38 201 ARG A N 1
ATOM 1606 C CA . ARG A 1 201 ? -3.233 -7.294 -19.919 1.00 79.38 201 ARG A CA 1
ATOM 1607 C C . ARG A 1 201 ? -4.703 -7.041 -20.238 1.00 79.38 201 ARG A C 1
ATOM 1609 O O . ARG A 1 201 ? -5.059 -5.987 -20.755 1.00 79.38 201 ARG A O 1
ATOM 1616 N N . LYS A 1 202 ? -5.569 -8.004 -19.925 1.00 80.19 202 LYS A N 1
ATOM 1617 C CA . LYS A 1 202 ? -7.018 -7.841 -20.085 1.00 80.19 202 LYS A CA 1
ATOM 1618 C C . LYS A 1 202 ? -7.553 -7.038 -18.901 1.00 80.19 202 LYS A C 1
ATOM 1620 O O . LYS A 1 202 ? -7.556 -7.547 -17.788 1.00 80.19 202 LYS A O 1
ATOM 1625 N N . VAL A 1 203 ? -7.982 -5.805 -19.152 1.00 83.56 203 VAL A N 1
ATOM 1626 C CA . VAL A 1 203 ? -8.588 -4.910 -18.155 1.00 83.56 203 VAL A CA 1
ATOM 1627 C C . VAL A 1 203 ? -10.032 -4.640 -18.557 1.00 83.56 203 VAL A C 1
ATOM 1629 O O . VAL A 1 203 ? -10.290 -4.301 -19.716 1.00 83.56 203 VAL A O 1
ATOM 1632 N N . THR A 1 204 ? -10.974 -4.801 -17.626 1.00 82.94 204 THR A N 1
ATOM 1633 C CA . THR A 1 204 ? -12.389 -4.494 -17.867 1.00 82.94 204 THR A CA 1
ATOM 1634 C C . THR A 1 204 ? -12.733 -3.069 -17.430 1.00 82.94 204 THR A C 1
ATOM 1636 O O . THR A 1 204 ? -12.047 -2.464 -16.605 1.00 82.94 204 THR A O 1
ATOM 1639 N N . ASP A 1 205 ? -13.825 -2.512 -17.961 1.00 83.25 205 ASP A N 1
ATOM 1640 C CA . ASP A 1 205 ? -14.308 -1.188 -17.541 1.00 83.25 205 ASP A CA 1
ATOM 1641 C C . ASP A 1 205 ? -14.726 -1.163 -16.054 1.00 83.25 205 ASP A C 1
ATOM 1643 O O . ASP A 1 205 ? -14.640 -0.119 -15.407 1.00 83.25 205 ASP A O 1
ATOM 1647 N N . ALA A 1 206 ? -15.129 -2.312 -15.498 1.00 77.50 206 ALA A N 1
ATOM 1648 C CA . ALA A 1 206 ? -15.486 -2.450 -14.088 1.00 77.50 206 ALA A CA 1
ATOM 1649 C C . ALA A 1 206 ? -14.266 -2.303 -13.162 1.00 77.50 206 ALA A C 1
ATOM 1651 O O . ALA A 1 206 ? -14.365 -1.649 -12.123 1.00 77.50 206 ALA A O 1
ATOM 1652 N N . ASP A 1 207 ? -13.110 -2.840 -13.563 1.00 79.25 207 ASP A N 1
ATOM 1653 C CA . ASP A 1 207 ? -11.867 -2.760 -12.783 1.00 79.25 207 ASP A CA 1
ATOM 1654 C C . ASP A 1 207 ? -11.389 -1.310 -12.641 1.00 79.25 207 ASP A C 1
ATOM 1656 O O . ASP A 1 207 ? -10.993 -0.873 -11.557 1.00 79.25 207 ASP A O 1
ATOM 1660 N N . VAL A 1 208 ? -11.492 -0.537 -13.728 1.00 86.50 208 VAL A N 1
ATOM 1661 C CA . VAL A 1 208 ? -11.156 0.894 -13.739 1.00 86.50 208 VAL A CA 1
ATOM 1662 C C . VAL A 1 208 ? -12.104 1.679 -12.836 1.00 86.50 208 VAL A C 1
ATOM 1664 O O . VAL A 1 208 ? -11.641 2.461 -12.010 1.00 86.50 208 VAL A O 1
ATOM 1667 N N . ALA A 1 209 ? -13.415 1.433 -12.931 1.00 80.50 209 ALA A N 1
ATOM 1668 C CA . ALA A 1 209 ? -14.406 2.105 -12.089 1.00 80.50 209 ALA A CA 1
ATOM 1669 C C . ALA A 1 209 ? -14.209 1.792 -10.592 1.00 80.50 209 ALA A C 1
ATOM 1671 O O . ALA A 1 209 ? -14.367 2.666 -9.736 1.00 80.50 209 ALA A O 1
ATOM 1672 N N . LEU A 1 210 ? -13.825 0.556 -10.257 1.00 78.50 210 LEU A N 1
ATOM 1673 C CA . LEU A 1 210 ? -13.517 0.160 -8.883 1.00 78.50 210 LEU A CA 1
ATOM 1674 C C . LEU A 1 210 ? -12.252 0.854 -8.357 1.00 78.50 210 LEU A C 1
ATOM 1676 O O . LEU A 1 210 ? -12.249 1.344 -7.224 1.00 78.50 210 LEU A O 1
ATOM 1680 N N . ALA A 1 211 ? -11.187 0.906 -9.160 1.00 80.12 211 ALA A N 1
ATOM 1681 C CA . ALA A 1 211 ? -9.948 1.596 -8.806 1.00 80.12 211 ALA A CA 1
ATOM 1682 C C . ALA A 1 211 ? -10.167 3.110 -8.635 1.00 80.12 211 ALA A C 1
ATOM 1684 O O . ALA A 1 211 ? -9.709 3.695 -7.651 1.00 80.12 211 ALA A O 1
ATOM 1685 N N . GLU A 1 212 ? -10.946 3.725 -9.526 1.00 85.12 212 GLU A N 1
ATOM 1686 C CA . GLU A 1 212 ? -11.347 5.130 -9.441 1.00 85.12 212 GLU A CA 1
ATOM 1687 C C . GLU A 1 212 ? -12.136 5.408 -8.155 1.00 85.12 212 GLU A C 1
ATOM 1689 O O . GLU A 1 212 ? -11.809 6.334 -7.410 1.00 85.12 212 GLU A O 1
ATOM 1694 N N . LYS A 1 213 ? -13.109 4.553 -7.819 1.00 80.75 213 LYS A N 1
ATOM 1695 C CA . LYS A 1 213 ? -13.875 4.671 -6.572 1.00 80.75 213 LYS A CA 1
ATOM 1696 C C . LYS A 1 213 ? -12.974 4.600 -5.334 1.00 80.75 213 LYS A C 1
ATOM 1698 O O . LYS A 1 213 ? -13.138 5.409 -4.421 1.00 80.75 213 LYS A O 1
ATOM 1703 N N . LYS A 1 214 ? -12.008 3.673 -5.299 1.00 78.06 214 LYS A N 1
ATOM 1704 C CA . LYS A 1 214 ? -11.032 3.549 -4.196 1.00 78.06 214 LYS A CA 1
ATOM 1705 C C . LYS A 1 214 ? -10.153 4.799 -4.064 1.00 78.06 214 LYS A C 1
ATOM 1707 O O . LYS A 1 214 ? -9.913 5.270 -2.947 1.00 78.06 214 LYS A O 1
ATOM 1712 N N . LEU A 1 215 ? -9.694 5.353 -5.188 1.00 85.69 215 LEU A N 1
ATOM 1713 C CA . LEU A 1 215 ? -8.907 6.586 -5.209 1.00 85.69 215 LEU A CA 1
ATOM 1714 C C . LEU A 1 215 ? -9.718 7.773 -4.675 1.00 85.69 215 LEU A C 1
ATOM 1716 O O . LEU A 1 215 ? -9.235 8.481 -3.793 1.00 85.69 215 LEU A O 1
ATOM 1720 N N . LEU A 1 216 ? -10.951 7.959 -5.154 1.00 80.38 216 LEU A N 1
ATOM 1721 C CA . LEU A 1 216 ? -11.833 9.049 -4.722 1.00 80.38 216 LEU A CA 1
ATOM 1722 C C . LEU A 1 216 ? -12.140 8.975 -3.221 1.00 80.38 216 LEU A C 1
ATOM 1724 O O . LEU A 1 216 ? -11.996 9.970 -2.516 1.00 80.38 216 LEU A O 1
ATOM 1728 N N . GLN A 1 217 ? -12.451 7.783 -2.703 1.00 76.38 217 GLN A N 1
ATOM 1729 C CA . GLN A 1 217 ? -12.669 7.577 -1.266 1.00 76.38 217 GLN A CA 1
ATOM 1730 C C . GLN A 1 217 ? -11.440 7.962 -0.427 1.00 76.38 217 GLN A C 1
ATOM 1732 O O . GLN A 1 217 ? -11.560 8.618 0.612 1.00 76.38 217 GLN A O 1
ATOM 1737 N N . THR A 1 218 ? -10.244 7.588 -0.888 1.00 74.50 218 THR A N 1
ATOM 1738 C CA . THR A 1 218 ? -8.983 7.922 -0.206 1.00 74.50 218 THR A CA 1
ATOM 1739 C C . THR A 1 218 ? -8.692 9.422 -0.278 1.00 74.50 218 THR A C 1
ATOM 1741 O O . THR A 1 218 ? -8.257 10.022 0.709 1.00 74.50 218 THR A O 1
ATOM 1744 N N . LEU A 1 219 ? -8.967 10.047 -1.425 1.00 84.44 219 LEU A N 1
ATOM 1745 C CA . LEU A 1 219 ? -8.815 11.483 -1.632 1.00 84.44 219 LEU A CA 1
ATOM 1746 C C . LEU A 1 219 ? -9.732 12.277 -0.693 1.00 84.44 219 LEU A C 1
ATOM 1748 O O . LEU A 1 219 ? -9.270 13.220 -0.052 1.00 84.44 219 LEU A O 1
ATOM 1752 N N . ASP A 1 220 ? -10.987 11.860 -0.529 1.00 80.19 220 ASP A N 1
ATOM 1753 C CA . ASP A 1 220 ? -11.932 12.497 0.393 1.00 80.19 220 ASP A CA 1
ATOM 1754 C C . ASP A 1 220 ? -11.473 12.395 1.853 1.00 80.19 220 ASP A C 1
ATOM 1756 O O . ASP A 1 220 ? -11.504 13.380 2.604 1.00 80.19 220 ASP A O 1
ATOM 1760 N N . MET A 1 221 ? -10.972 11.223 2.263 1.00 75.75 221 MET A N 1
ATOM 1761 C CA . MET A 1 221 ? -10.373 11.037 3.590 1.00 75.75 221 MET A CA 1
ATOM 1762 C C . MET A 1 221 ? -9.175 11.968 3.806 1.00 75.75 221 MET A C 1
ATOM 1764 O O . MET A 1 221 ? -9.064 12.610 4.859 1.00 75.75 221 MET A O 1
ATOM 1768 N N . LEU A 1 222 ? -8.299 12.074 2.806 1.00 81.25 222 LEU A N 1
ATOM 1769 C CA . LEU A 1 222 ? -7.126 12.936 2.842 1.00 81.25 222 LEU A CA 1
ATOM 1770 C C . LEU A 1 222 ? -7.515 14.418 2.926 1.00 81.25 222 LEU A C 1
ATOM 1772 O O . LEU A 1 222 ? -6.986 15.143 3.772 1.00 81.25 222 LEU A O 1
ATOM 1776 N N . LEU A 1 223 ? -8.457 14.871 2.095 1.00 81.50 223 LEU A N 1
ATOM 1777 C CA . LEU A 1 223 ? -8.956 16.248 2.089 1.00 81.50 223 LEU A CA 1
ATOM 1778 C C . LEU A 1 223 ? -9.585 16.616 3.435 1.00 81.50 223 LEU A C 1
ATOM 1780 O O . LEU A 1 223 ? -9.294 17.681 3.986 1.00 81.50 223 LEU A O 1
ATOM 1784 N N . SER A 1 224 ? -10.382 15.714 4.010 1.00 78.94 224 SER A N 1
ATOM 1785 C CA . SER A 1 224 ? -10.983 15.900 5.332 1.00 78.94 224 SER A CA 1
ATOM 1786 C C . SER A 1 224 ? -9.920 16.056 6.426 1.00 78.94 224 SER A C 1
ATOM 1788 O O . SER A 1 224 ? -9.974 17.006 7.216 1.00 78.94 224 SER A O 1
ATOM 1790 N N . LYS A 1 225 ? -8.894 15.192 6.448 1.00 80.88 225 LYS A N 1
ATOM 1791 C CA . LYS A 1 225 ? -7.797 15.285 7.428 1.00 80.88 225 LYS A CA 1
ATOM 1792 C C . LYS A 1 225 ? -6.915 16.520 7.210 1.00 80.88 225 LYS A C 1
ATOM 1794 O O . LYS A 1 225 ? -6.597 17.202 8.184 1.00 80.88 225 LYS A O 1
ATOM 1799 N N . LYS A 1 226 ? -6.601 16.895 5.964 1.00 85.25 226 LYS A N 1
ATOM 1800 C CA . LYS A 1 226 ? -5.876 18.143 5.647 1.00 85.25 226 LYS A CA 1
ATOM 1801 C C . LYS A 1 226 ? -6.646 19.383 6.095 1.00 85.25 226 LYS A C 1
ATOM 1803 O O . LYS A 1 226 ? -6.063 20.282 6.702 1.00 85.25 226 LYS A O 1
ATOM 1808 N N . LYS A 1 227 ? -7.963 19.419 5.869 1.00 84.12 227 LYS A N 1
ATOM 1809 C CA . LYS A 1 227 ? -8.837 20.494 6.360 1.00 84.12 227 LYS A CA 1
ATOM 1810 C C . LYS A 1 227 ? -8.792 20.586 7.887 1.00 84.12 227 LYS A C 1
ATOM 1812 O O . LYS A 1 227 ? -8.606 21.680 8.420 1.00 84.12 227 LYS A O 1
ATOM 1817 N N . LYS A 1 228 ? -8.899 19.452 8.592 1.00 80.75 228 LYS A N 1
ATOM 1818 C CA . LYS A 1 228 ? -8.776 19.395 10.061 1.00 80.75 228 LYS A CA 1
ATOM 1819 C C . LYS A 1 228 ? -7.407 19.889 10.544 1.00 80.75 228 LYS A C 1
ATOM 1821 O O . LYS A 1 228 ? -7.359 20.680 11.481 1.00 80.75 228 LYS A O 1
ATOM 1826 N N . TYR A 1 229 ? -6.321 19.508 9.869 1.00 83.25 229 TYR A N 1
ATOM 1827 C CA . TYR A 1 229 ? -4.962 19.942 10.204 1.00 83.25 229 TYR A CA 1
ATOM 1828 C C . TYR A 1 229 ? -4.787 21.456 10.075 1.00 83.25 229 TYR A C 1
ATOM 1830 O O . TYR A 1 229 ? -4.275 22.093 10.991 1.00 83.25 229 TYR A O 1
ATOM 1838 N N . LEU A 1 230 ? -5.271 22.059 8.986 1.00 81.75 230 LEU A N 1
ATOM 1839 C CA . LEU A 1 230 ? -5.191 23.510 8.787 1.00 81.75 230 LEU A CA 1
ATOM 1840 C C . LEU A 1 230 ? -6.009 24.286 9.826 1.00 81.75 230 LEU A C 1
ATOM 1842 O O . LEU A 1 230 ? -5.559 25.321 10.318 1.00 81.75 230 LEU A O 1
ATOM 1846 N N . LEU A 1 231 ? -7.196 23.788 10.186 1.00 80.94 231 LEU A N 1
ATOM 1847 C CA . LEU A 1 231 ? -8.025 24.392 11.232 1.00 80.94 231 LEU A CA 1
ATOM 1848 C C . LEU A 1 231 ? -7.358 24.288 12.610 1.00 80.94 231 LEU A C 1
ATOM 1850 O O . LEU A 1 231 ? -7.329 25.275 13.345 1.00 80.94 231 LEU A O 1
ATOM 1854 N N . ALA A 1 232 ? -6.776 23.134 12.941 1.00 77.12 232 ALA A N 1
ATOM 1855 C CA . ALA A 1 232 ? -6.030 22.939 14.182 1.00 77.12 232 ALA A CA 1
ATOM 1856 C C . ALA A 1 232 ? -4.767 23.817 14.228 1.00 77.12 232 ALA A C 1
ATOM 1858 O O . ALA A 1 232 ? -4.516 24.486 15.226 1.00 77.12 232 ALA A O 1
ATOM 1859 N N . GLN A 1 233 ? -4.028 23.915 13.121 1.00 81.50 233 GLN A N 1
ATOM 1860 C CA . GLN A 1 233 ? -2.839 24.759 13.013 1.00 81.50 233 GLN A CA 1
ATOM 1861 C C . GLN A 1 233 ? -3.177 26.247 13.173 1.00 81.50 233 GLN A C 1
ATOM 1863 O O . GLN A 1 233 ? -2.430 26.977 13.819 1.00 81.50 233 GLN A O 1
ATOM 1868 N N . ARG A 1 234 ? -4.301 26.710 12.608 1.00 80.12 234 ARG A N 1
ATOM 1869 C CA . ARG A 1 234 ? -4.781 28.087 12.809 1.00 80.12 234 ARG A CA 1
ATOM 1870 C C . ARG A 1 234 ? -5.131 28.361 14.269 1.00 80.12 234 ARG A C 1
ATOM 1872 O O . ARG A 1 234 ? -4.803 29.436 14.750 1.00 80.12 234 ARG A O 1
ATOM 1879 N N . ARG A 1 235 ? -5.743 27.403 14.974 1.00 73.81 235 ARG A N 1
ATOM 1880 C CA . ARG A 1 235 ? -6.047 27.528 16.412 1.00 73.81 235 ARG A CA 1
ATOM 1881 C C . ARG A 1 235 ? -4.778 27.620 17.261 1.00 73.81 235 ARG A C 1
ATOM 1883 O O . ARG A 1 235 ? -4.716 28.478 18.129 1.00 73.81 235 ARG A O 1
ATOM 1890 N N . VAL A 1 236 ? -3.759 26.808 16.965 1.00 72.56 236 VAL A N 1
ATOM 1891 C CA . VAL A 1 236 ? -2.453 26.878 17.649 1.00 72.56 236 VAL A CA 1
ATOM 1892 C C . VAL A 1 236 ? -1.756 28.212 17.366 1.00 72.56 236 VAL A C 1
ATOM 1894 O O . VAL A 1 236 ? -1.354 28.897 18.295 1.00 72.56 236 VAL A O 1
ATOM 1897 N N . LYS A 1 237 ? -1.705 28.652 16.101 1.00 74.81 237 LYS A N 1
ATOM 1898 C CA . LYS A 1 237 ? -1.117 29.954 15.739 1.00 74.81 237 LYS A CA 1
ATOM 1899 C C . LYS A 1 237 ? -1.855 31.147 16.350 1.00 74.81 237 LYS A C 1
ATOM 1901 O O . LYS A 1 237 ? -1.217 32.141 16.667 1.00 74.81 237 LYS A O 1
ATOM 1906 N N . ALA A 1 238 ? -3.179 31.070 16.490 1.00 70.19 238 ALA A N 1
ATOM 1907 C CA . ALA A 1 238 ? -3.966 32.104 17.157 1.00 70.19 238 ALA A CA 1
ATOM 1908 C C . ALA A 1 238 ? -3.677 32.149 18.666 1.00 70.19 238 ALA A C 1
ATOM 1910 O O . ALA A 1 238 ? -3.563 33.235 19.221 1.00 70.19 238 ALA A O 1
ATOM 1911 N N . ALA A 1 239 ? -3.488 30.989 19.305 1.00 61.53 239 ALA A N 1
ATOM 1912 C CA . ALA A 1 239 ? -3.078 30.906 20.706 1.00 61.53 239 ALA A CA 1
ATOM 1913 C C . ALA A 1 239 ? -1.643 31.425 20.939 1.00 61.53 239 ALA A C 1
ATOM 1915 O O . ALA A 1 239 ? 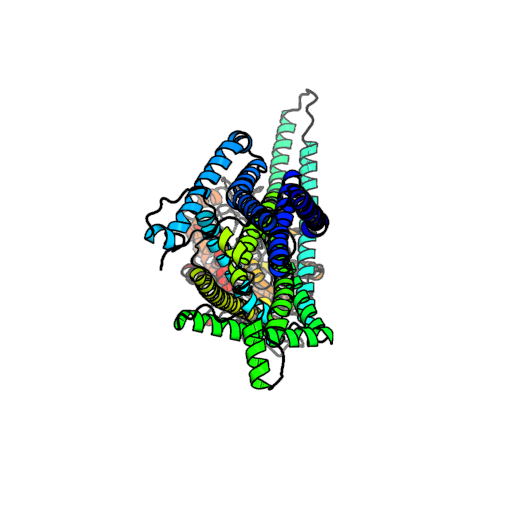-1.390 32.066 21.954 1.00 61.53 239 ALA A O 1
ATOM 1916 N N . ASP A 1 240 ? -0.727 31.211 19.988 1.00 59.28 240 ASP A N 1
ATOM 1917 C CA . ASP A 1 240 ? 0.640 31.752 20.047 1.00 59.28 240 ASP A CA 1
ATOM 1918 C C . ASP A 1 240 ? 0.691 33.271 19.783 1.00 59.28 240 ASP A C 1
ATOM 1920 O O . ASP A 1 240 ? 1.522 33.974 20.359 1.00 59.28 240 ASP A O 1
ATOM 1924 N N . ALA A 1 241 ? -0.198 33.799 18.933 1.00 60.44 241 ALA A N 1
ATOM 1925 C CA . ALA A 1 241 ? -0.262 35.227 18.607 1.00 60.44 241 ALA A CA 1
ATOM 1926 C C . ALA A 1 241 ? -0.793 36.090 19.768 1.00 60.44 241 ALA A C 1
ATOM 1928 O O . ALA A 1 241 ? -0.344 37.223 19.934 1.00 60.44 241 ALA A O 1
ATOM 1929 N N . ASP A 1 242 ? -1.681 35.548 20.605 1.00 54.06 242 ASP A N 1
ATOM 1930 C CA . ASP A 1 242 ? -2.226 36.234 21.792 1.00 54.06 242 ASP A CA 1
ATOM 1931 C C . ASP A 1 242 ? -1.236 36.257 22.982 1.00 54.06 242 ASP A C 1
ATOM 1933 O O . ASP A 1 242 ? -1.446 36.943 23.982 1.00 54.06 242 ASP A O 1
ATOM 1937 N N . GLY A 1 243 ? -0.112 35.535 22.875 1.00 52.75 243 GLY A N 1
ATOM 1938 C CA . GLY A 1 243 ? 0.960 35.491 23.877 1.00 52.75 243 GLY A CA 1
ATOM 1939 C C . GLY A 1 243 ? 2.038 36.576 23.733 1.00 52.75 243 GLY A C 1
ATOM 1940 O O . GLY A 1 243 ? 2.972 36.615 24.537 1.00 52.75 243 GLY A O 1
ATOM 1941 N N . GLY A 1 244 ? 1.948 37.450 22.724 1.00 44.31 244 GLY A N 1
ATOM 1942 C CA . GLY A 1 244 ? 3.017 38.379 22.347 1.00 44.31 244 GLY A CA 1
ATOM 1943 C C . GLY A 1 244 ? 2.665 39.862 22.480 1.00 44.31 244 GLY A C 1
ATOM 1944 O O . GLY A 1 244 ? 2.366 40.514 21.485 1.00 44.31 244 GLY A O 1
ATOM 1945 N N . SER A 1 245 ? 2.779 40.438 23.682 1.00 37.06 245 SER A N 1
ATOM 1946 C CA . SER A 1 245 ? 2.958 41.893 23.870 1.00 37.06 245 SER A CA 1
ATOM 1947 C C . SER A 1 245 ? 3.670 42.211 25.198 1.00 37.06 245 SER A C 1
ATOM 1949 O O . SER A 1 245 ? 3.113 41.946 26.267 1.00 37.06 245 SER A O 1
ATOM 1951 N N . PRO A 1 246 ? 4.888 42.792 25.178 1.00 50.72 246 PRO A N 1
ATOM 1952 C CA . PRO A 1 246 ? 5.552 43.314 26.366 1.00 50.72 246 PRO A CA 1
ATOM 1953 C C . PRO A 1 246 ? 5.288 44.822 26.494 1.00 50.72 246 PRO A C 1
ATOM 1955 O O . PRO A 1 246 ? 5.881 45.632 25.789 1.00 50.72 246 PRO A O 1
ATOM 1958 N N . GLY A 1 247 ? 4.410 45.215 27.416 1.00 37.94 247 GLY A N 1
ATOM 1959 C CA . GLY A 1 247 ? 4.206 46.624 27.745 1.00 37.94 247 GLY A CA 1
ATOM 1960 C C . GLY A 1 247 ? 3.330 46.811 28.980 1.00 37.94 247 GLY A C 1
ATOM 1961 O O . GLY A 1 247 ? 2.187 46.368 28.992 1.00 37.94 247 GLY A O 1
ATOM 1962 N N . GLY A 1 248 ? 3.871 47.468 30.010 1.00 35.44 248 GLY A N 1
ATOM 1963 C CA . GLY A 1 248 ? 3.110 47.978 31.156 1.00 35.44 248 GLY A CA 1
ATOM 1964 C C . GLY A 1 248 ? 3.457 47.327 32.494 1.00 35.44 248 GLY A C 1
ATOM 1965 O O . GLY A 1 248 ? 2.956 46.256 32.830 1.00 35.44 248 GLY A O 1
ATOM 1966 N N . ALA A 1 249 ? 4.301 48.008 33.272 1.00 41.59 249 ALA A N 1
ATOM 1967 C CA . ALA A 1 249 ? 4.561 47.715 34.675 1.00 41.59 249 ALA A CA 1
ATOM 1968 C C . ALA A 1 249 ? 3.294 47.953 35.518 1.00 41.59 249 ALA A C 1
ATOM 1970 O O . ALA A 1 249 ? 2.692 49.020 35.454 1.00 41.59 249 ALA A O 1
ATOM 1971 N N . GLY A 1 250 ? 2.903 46.962 36.319 1.00 36.97 250 GLY A N 1
ATOM 1972 C CA . GLY A 1 250 ? 1.786 47.062 37.254 1.00 36.97 250 GLY A CA 1
ATOM 1973 C C . GLY A 1 250 ? 1.698 45.815 38.127 1.00 36.97 250 GLY A C 1
ATOM 1974 O O . GLY A 1 250 ? 1.875 44.695 37.647 1.00 36.97 250 GLY A O 1
ATOM 1975 N N . VAL A 1 251 ? 1.477 46.023 39.424 1.00 39.62 251 VAL A N 1
ATOM 1976 C CA . VAL A 1 251 ? 1.452 45.024 40.503 1.00 39.62 251 VAL A CA 1
ATOM 1977 C C . VAL A 1 251 ? 0.316 44.010 40.278 1.00 39.62 251 VAL A C 1
ATOM 1979 O O . VAL A 1 251 ? -0.779 44.134 40.807 1.00 39.62 251 VAL A O 1
ATOM 1982 N N . GLY A 1 252 ? 0.575 43.016 39.427 1.00 40.34 252 GLY A N 1
ATOM 1983 C CA . GLY A 1 252 ? -0.341 41.917 39.083 1.00 40.34 252 GLY A CA 1
ATOM 1984 C C . GLY A 1 252 ? 0.369 40.701 38.464 1.00 40.34 252 GLY A C 1
ATOM 1985 O O . GLY A 1 252 ? -0.269 39.813 37.899 1.00 40.34 252 GLY A O 1
ATOM 1986 N N . GLY A 1 253 ? 1.705 40.648 38.548 1.00 42.25 253 GLY A N 1
ATOM 1987 C CA . GLY A 1 253 ? 2.550 39.684 37.830 1.00 42.25 253 GLY A CA 1
ATOM 1988 C C . GLY A 1 253 ? 2.499 38.238 38.339 1.00 42.25 253 GLY A C 1
ATOM 1989 O O . GLY A 1 253 ? 2.829 37.320 37.591 1.00 42.25 253 GLY A O 1
ATOM 1990 N N . PHE A 1 254 ? 2.050 38.003 39.574 1.00 43.22 254 PHE A N 1
ATOM 1991 C CA . PHE A 1 254 ? 2.018 36.653 40.149 1.00 43.22 254 PHE A CA 1
ATOM 1992 C C . PHE A 1 254 ? 0.816 35.829 39.652 1.00 43.22 254 PHE A C 1
ATOM 1994 O O . PHE A 1 254 ? 0.984 34.677 39.255 1.00 43.22 254 PHE A O 1
ATOM 2001 N N . MET A 1 255 ? -0.377 36.433 39.553 1.00 41.22 255 MET A N 1
ATOM 2002 C CA . MET A 1 255 ? -1.574 35.737 39.049 1.00 41.22 255 MET A CA 1
ATOM 2003 C C . MET A 1 255 ? -1.530 35.490 37.533 1.00 41.22 255 MET A C 1
ATOM 2005 O O . MET A 1 255 ? -1.993 34.448 37.068 1.00 41.22 255 MET A O 1
ATOM 2009 N N . ARG A 1 256 ? -0.900 36.382 36.753 1.00 43.41 256 ARG A N 1
ATOM 2010 C CA . ARG A 1 256 ? -0.799 36.237 35.288 1.00 43.41 256 ARG A CA 1
ATOM 2011 C C . ARG A 1 256 ? 0.196 35.153 34.853 1.00 43.41 256 ARG A C 1
ATOM 2013 O O . ARG A 1 256 ? -0.076 34.437 33.894 1.00 43.41 256 ARG A O 1
ATOM 2020 N N . ASN A 1 257 ? 1.300 34.974 35.586 1.00 46.19 257 ASN A N 1
ATOM 2021 C CA . ASN A 1 257 ? 2.262 33.890 35.334 1.00 46.19 257 ASN A CA 1
ATOM 2022 C C . ASN A 1 257 ? 1.730 32.502 35.725 1.00 46.19 257 ASN A C 1
ATOM 2024 O O . ASN A 1 257 ? 2.197 31.495 35.194 1.00 46.19 257 ASN A O 1
ATOM 2028 N N . MET A 1 258 ? 0.759 32.438 36.639 1.00 40.25 258 MET A N 1
ATOM 2029 C CA . MET A 1 258 ? 0.080 31.191 36.992 1.00 40.25 258 MET A CA 1
ATOM 2030 C C . MET A 1 258 ? -0.962 30.817 35.929 1.00 40.25 258 MET A C 1
ATOM 2032 O O . MET A 1 258 ? -0.982 29.676 35.475 1.00 40.25 258 MET A O 1
ATOM 2036 N N . TYR A 1 259 ? -1.740 31.789 35.437 1.00 41.31 259 TYR A N 1
ATOM 2037 C CA . TYR A 1 259 ? -2.693 31.578 34.341 1.00 41.31 259 TYR A CA 1
ATOM 2038 C C . TYR A 1 259 ? -2.018 31.241 33.001 1.00 41.31 259 TYR A C 1
ATOM 2040 O O . TYR A 1 259 ? -2.522 30.385 32.278 1.00 41.31 259 TYR A O 1
ATOM 2048 N N . SER A 1 260 ? -0.857 31.827 32.677 1.00 38.75 260 SER A N 1
ATOM 2049 C CA . SER A 1 260 ? -0.132 31.499 31.437 1.00 38.75 260 SER A CA 1
ATOM 2050 C C . SER A 1 260 ? 0.526 30.115 31.474 1.00 38.75 260 SER A C 1
ATOM 2052 O O . SER A 1 260 ? 0.510 29.405 30.471 1.00 38.75 260 SER A O 1
ATOM 2054 N N . LYS A 1 261 ? 1.030 29.666 32.634 1.00 38.25 261 LYS A N 1
ATOM 2055 C CA . LYS A 1 261 ? 1.543 28.293 32.810 1.00 38.25 261 LYS A CA 1
ATOM 2056 C C . LYS A 1 261 ? 0.430 27.241 32.777 1.00 38.25 261 LYS A C 1
ATOM 2058 O O . LYS A 1 261 ? 0.650 26.150 32.256 1.00 38.25 261 LYS A O 1
ATOM 2063 N N . VAL A 1 262 ? -0.766 27.575 33.262 1.00 40.06 262 VAL A N 1
ATOM 2064 C CA . VAL A 1 262 ? -1.958 26.717 33.159 1.00 40.06 262 VAL A CA 1
ATOM 2065 C C . VAL A 1 262 ? -2.496 26.682 31.720 1.00 40.06 262 VAL A C 1
ATOM 2067 O O . VAL A 1 262 ? -2.816 25.606 31.225 1.00 40.06 262 VAL A O 1
ATOM 2070 N N . ALA A 1 263 ? -2.494 27.807 30.996 1.00 41.66 263 ALA A N 1
ATOM 2071 C CA . ALA A 1 263 ? -2.896 27.865 29.587 1.00 41.66 263 ALA A CA 1
ATOM 2072 C C . ALA A 1 263 ? -1.934 27.103 28.652 1.00 41.66 263 ALA A C 1
ATOM 2074 O O . ALA A 1 263 ? -2.381 26.395 27.753 1.00 41.66 263 ALA A O 1
ATOM 2075 N N . VAL A 1 264 ? -0.619 27.162 28.901 1.00 42.38 264 VAL A N 1
ATOM 2076 C CA . VAL A 1 264 ? 0.385 26.384 28.147 1.00 42.38 264 VAL A CA 1
ATOM 2077 C C . VAL A 1 264 ? 0.299 24.882 28.467 1.00 42.38 264 VAL A C 1
ATOM 2079 O O . VAL A 1 264 ? 0.442 24.057 27.565 1.00 42.38 264 VAL A O 1
ATOM 2082 N N . SER A 1 265 ? -0.034 24.500 29.707 1.00 38.22 265 SER A N 1
ATOM 2083 C CA . SER A 1 265 ? -0.319 23.098 30.059 1.00 38.22 265 SER A CA 1
ATOM 2084 C C . SER A 1 265 ? -1.627 22.578 29.440 1.00 38.22 265 SER A C 1
ATOM 2086 O O . SER A 1 265 ? -1.736 21.383 29.176 1.00 38.22 265 SER A O 1
ATOM 2088 N N . LEU A 1 266 ? -2.598 23.458 29.167 1.00 39.59 266 LEU A N 1
ATOM 2089 C CA . LEU A 1 266 ? -3.850 23.144 28.460 1.00 39.59 266 LEU A CA 1
ATOM 2090 C C . LEU A 1 266 ? -3.694 23.122 26.926 1.00 39.59 266 LEU A C 1
ATOM 2092 O O . LEU A 1 266 ? -4.537 22.549 26.239 1.00 39.59 266 LEU A O 1
ATOM 2096 N N . ALA A 1 267 ? -2.621 23.705 26.379 1.00 42.47 267 ALA A N 1
ATOM 2097 C CA . ALA A 1 267 ? -2.313 23.720 24.944 1.00 42.47 267 ALA A CA 1
ATOM 2098 C C . ALA A 1 267 ? -1.414 22.551 24.487 1.00 42.47 267 ALA A C 1
ATOM 2100 O O . ALA A 1 267 ? -1.374 22.226 23.298 1.00 42.47 267 ALA A O 1
ATOM 2101 N N . SER A 1 268 ? -0.737 21.867 25.417 1.00 41.94 268 SER A N 1
ATOM 2102 C CA . SER A 1 268 ? 0.086 20.677 25.142 1.00 41.94 268 SER A CA 1
ATOM 2103 C C . SER A 1 268 ? -0.645 19.543 24.380 1.00 41.94 268 SER A C 1
ATOM 2105 O O . SER A 1 268 ? -0.045 19.003 23.445 1.00 41.94 268 SER A O 1
ATOM 2107 N N . PRO A 1 269 ? -1.946 19.253 24.622 1.00 48.12 269 PRO A N 1
ATOM 2108 C CA . PRO A 1 269 ? -2.695 18.253 23.852 1.00 48.12 269 PRO A CA 1
ATOM 2109 C C . PRO A 1 269 ? -2.876 18.626 22.373 1.00 48.12 269 PRO A C 1
ATOM 2111 O O . PRO A 1 269 ? -3.037 17.753 21.522 1.00 48.12 269 PRO A O 1
ATOM 2114 N N . ALA A 1 270 ? -2.872 19.919 22.028 1.00 45.41 270 ALA A N 1
ATOM 2115 C CA . ALA A 1 270 ? -3.099 20.369 20.655 1.00 45.41 270 ALA A CA 1
ATOM 2116 C C . ALA A 1 270 ? -1.868 20.153 19.759 1.00 45.41 270 ALA A C 1
ATOM 2118 O O . ALA A 1 270 ? -2.017 19.884 18.566 1.00 45.41 270 ALA A O 1
ATOM 2119 N N . HIS A 1 271 ? -0.660 20.235 20.327 1.00 49.16 271 HIS A N 1
ATOM 2120 C CA . HIS A 1 271 ? 0.590 20.079 19.581 1.00 49.16 271 HIS A CA 1
ATOM 2121 C C . HIS A 1 271 ? 0.927 18.600 19.311 1.00 49.16 271 HIS A C 1
ATOM 2123 O O . HIS A 1 271 ? 1.440 18.271 18.239 1.00 49.16 271 HIS A O 1
ATOM 2129 N N . GLU A 1 272 ? 0.583 17.699 20.237 1.00 50.69 272 GLU A N 1
ATOM 2130 C CA . GLU A 1 272 ? 0.746 16.244 20.080 1.00 50.69 272 GLU A CA 1
ATOM 2131 C C . GLU A 1 272 ? -0.255 15.673 19.053 1.00 50.69 272 GLU A C 1
ATOM 2133 O O . GLU A 1 272 ? 0.137 14.965 18.121 1.00 50.69 272 GLU A O 1
ATOM 2138 N N . ASN A 1 273 ? -1.518 16.121 19.103 1.00 59.91 273 ASN A N 1
ATOM 2139 C CA . ASN A 1 273 ? -2.542 15.799 18.099 1.00 59.91 273 ASN A CA 1
ATOM 2140 C C . ASN A 1 273 ? -2.189 16.300 16.684 1.00 59.91 273 ASN A C 1
ATOM 2142 O O . ASN A 1 273 ? -2.536 15.658 15.689 1.00 59.91 273 ASN A O 1
ATOM 2146 N N . LEU A 1 274 ? -1.471 17.426 16.563 1.00 71.38 274 LEU A N 1
ATOM 2147 C CA . LEU A 1 274 ? -1.014 17.939 15.267 1.00 71.38 274 LEU A CA 1
ATOM 2148 C C . LEU A 1 274 ? 0.053 17.035 14.631 1.00 71.38 274 LEU A C 1
ATOM 2150 O O . LEU A 1 274 ? 0.071 16.871 13.409 1.00 71.38 274 LEU A O 1
ATOM 2154 N N . GLY A 1 275 ? 0.937 16.460 15.454 1.00 69.19 275 GLY A N 1
ATOM 2155 C CA . GLY A 1 275 ? 1.977 15.526 15.021 1.00 69.19 275 GLY A CA 1
ATOM 2156 C C . GLY A 1 275 ? 1.390 14.219 14.493 1.00 69.19 275 GLY A C 1
ATOM 2157 O O . GLY A 1 275 ? 1.740 13.794 13.391 1.00 69.19 275 GLY A O 1
ATOM 2158 N N . ILE A 1 276 ? 0.438 13.638 15.228 1.00 74.19 276 ILE A N 1
ATOM 2159 C CA . ILE A 1 276 ? -0.282 12.418 14.827 1.00 74.19 276 ILE A CA 1
ATOM 2160 C C . ILE A 1 276 ? -1.031 12.651 13.510 1.00 74.19 276 ILE A C 1
ATOM 2162 O O . ILE A 1 276 ? -0.821 11.923 12.540 1.00 74.19 276 ILE A O 1
ATOM 2166 N N . LEU A 1 277 ? -1.816 13.731 13.420 1.00 74.25 277 LEU A N 1
ATOM 2167 C CA . LEU A 1 277 ? -2.581 14.056 12.214 1.00 74.25 277 LEU A CA 1
ATOM 2168 C C . LEU A 1 277 ? -1.674 14.298 10.995 1.00 74.25 277 LEU A C 1
ATOM 2170 O O . LEU A 1 277 ? -2.023 13.935 9.872 1.00 74.25 277 LEU A O 1
ATOM 2174 N N . LYS A 1 278 ? -0.482 14.871 11.201 1.00 80.94 278 LYS A N 1
ATOM 2175 C CA . LYS A 1 278 ? 0.528 15.044 10.147 1.00 80.94 278 LYS A CA 1
ATOM 2176 C C . LYS A 1 278 ? 1.079 13.703 9.652 1.00 80.94 278 LYS A C 1
ATOM 2178 O O . LYS A 1 278 ? 1.269 13.541 8.447 1.00 80.94 278 LYS A O 1
ATOM 2183 N N . HIS A 1 279 ? 1.325 12.751 10.550 1.00 76.00 279 HIS A N 1
ATOM 2184 C CA . HIS A 1 279 ? 1.761 11.404 10.177 1.00 76.00 279 HIS A CA 1
ATOM 2185 C C . HIS A 1 279 ? 0.672 10.631 9.423 1.00 76.00 279 HIS A C 1
ATOM 2187 O O . HIS A 1 279 ? 0.971 10.035 8.389 1.00 76.00 279 HIS A O 1
ATOM 2193 N N . GLU A 1 280 ? -0.586 10.710 9.863 1.00 77.44 280 GLU A N 1
ATOM 2194 C CA . GLU A 1 280 ? -1.722 10.109 9.152 1.00 77.44 280 GLU A CA 1
ATOM 2195 C C . GLU A 1 280 ? -1.908 10.695 7.745 1.00 77.44 280 GLU A C 1
ATOM 2197 O O . GLU A 1 280 ? -2.149 9.954 6.793 1.00 77.44 280 GLU A O 1
ATOM 2202 N N . ILE A 1 281 ? -1.767 12.020 7.593 1.00 82.62 281 ILE A N 1
ATOM 2203 C CA . ILE A 1 281 ? -1.813 12.686 6.282 1.00 82.62 281 ILE A CA 1
ATOM 2204 C C . ILE A 1 281 ? -0.703 12.145 5.381 1.00 82.62 281 ILE A C 1
ATOM 2206 O O . ILE A 1 281 ? -0.983 11.787 4.243 1.00 82.62 281 ILE A O 1
ATOM 2210 N N . LYS A 1 282 ? 0.531 12.023 5.886 1.00 79.62 282 LYS A N 1
ATOM 2211 C CA . LYS A 1 282 ? 1.662 11.511 5.099 1.00 79.62 282 LYS A CA 1
ATOM 2212 C C . LYS A 1 282 ? 1.460 10.052 4.664 1.00 79.62 282 LYS A C 1
ATOM 2214 O O . LYS A 1 282 ? 1.800 9.689 3.537 1.00 79.62 282 LYS A O 1
ATOM 2219 N N . ALA A 1 283 ? 0.894 9.217 5.536 1.00 75.56 283 ALA A N 1
ATOM 2220 C CA . ALA A 1 283 ? 0.557 7.835 5.199 1.00 75.56 283 ALA A CA 1
ATOM 2221 C C . ALA A 1 283 ? -0.522 7.772 4.103 1.00 75.56 283 ALA A C 1
ATOM 2223 O O . ALA A 1 283 ? -0.333 7.096 3.094 1.00 75.56 283 ALA A O 1
ATOM 2224 N N . LEU A 1 284 ? -1.608 8.542 4.245 1.00 77.50 284 LEU A N 1
ATOM 2225 C CA . LEU A 1 284 ? -2.678 8.615 3.244 1.00 77.50 284 LEU A CA 1
ATOM 2226 C C . LEU A 1 284 ? -2.215 9.213 1.912 1.00 77.50 284 LEU A C 1
ATOM 2228 O O . LEU A 1 284 ? -2.667 8.762 0.867 1.00 77.50 284 LEU A O 1
ATOM 2232 N N . GLU A 1 285 ? -1.301 10.186 1.922 1.00 82.69 285 GLU A N 1
ATOM 2233 C CA . GLU A 1 285 ? -0.678 10.711 0.699 1.00 82.69 285 GLU A CA 1
ATOM 2234 C C . GLU A 1 285 ? 0.087 9.623 -0.052 1.00 82.69 285 GLU A C 1
ATOM 2236 O O . GLU A 1 285 ? -0.017 9.543 -1.273 1.00 82.69 285 GLU A O 1
ATOM 2241 N N . THR A 1 286 ? 0.803 8.759 0.673 1.00 78.25 286 THR A N 1
ATOM 2242 C CA . THR A 1 286 ? 1.546 7.640 0.075 1.00 78.25 286 THR A CA 1
ATOM 2243 C C . THR A 1 286 ? 0.586 6.629 -0.560 1.00 78.25 286 THR A C 1
ATOM 2245 O O . THR A 1 286 ? 0.779 6.221 -1.702 1.00 78.25 286 THR A O 1
ATOM 2248 N N . VAL A 1 287 ? -0.496 6.274 0.142 1.00 78.94 287 VAL A N 1
ATOM 2249 C CA . VAL A 1 287 ? -1.531 5.366 -0.384 1.00 78.94 287 VAL A CA 1
ATOM 2250 C C . VAL A 1 287 ? -2.249 5.976 -1.591 1.00 78.94 287 VAL A C 1
ATOM 2252 O O . VAL A 1 287 ? -2.451 5.296 -2.591 1.00 78.94 287 VAL A O 1
ATOM 2255 N N . MET A 1 288 ? -2.594 7.264 -1.538 1.00 88.38 288 MET A N 1
ATOM 2256 C CA . MET A 1 288 ? -3.229 7.980 -2.648 1.00 88.38 288 MET A CA 1
ATOM 2257 C C . MET A 1 288 ? -2.328 8.002 -3.888 1.00 88.38 288 MET A C 1
ATOM 2259 O O . MET A 1 288 ? -2.812 7.753 -4.987 1.00 88.38 288 MET A O 1
ATOM 2263 N N . GLN A 1 289 ? -1.029 8.274 -3.723 1.00 80.88 289 GLN A N 1
ATOM 2264 C CA . GLN A 1 289 ? -0.067 8.231 -4.828 1.00 80.88 289 GLN A CA 1
ATOM 2265 C C . GLN A 1 289 ? -0.010 6.840 -5.463 1.00 80.88 289 GLN A C 1
ATOM 2267 O O . GLN A 1 289 ? -0.040 6.737 -6.686 1.00 80.88 289 GLN A O 1
ATOM 2272 N N . GLN A 1 290 ? 0.001 5.781 -4.650 1.00 80.69 290 GLN A N 1
ATOM 2273 C CA . GLN A 1 290 ? -0.015 4.415 -5.164 1.00 80.69 290 GLN A CA 1
ATOM 2274 C C . GLN A 1 290 ? -1.310 4.101 -5.926 1.00 80.69 290 GLN A C 1
ATOM 2276 O O . GLN A 1 290 ? -1.249 3.592 -7.038 1.00 80.69 290 GLN A O 1
ATOM 2281 N N . LEU A 1 291 ? -2.478 4.438 -5.368 1.00 82.38 291 LEU A N 1
ATOM 2282 C CA . LEU A 1 291 ? -3.771 4.217 -6.028 1.00 82.38 291 LEU A CA 1
ATOM 2283 C C . LEU A 1 291 ? -3.904 5.007 -7.333 1.00 82.38 291 LEU A C 1
ATOM 2285 O O . LEU A 1 291 ? -4.513 4.526 -8.283 1.00 82.38 291 LEU A O 1
ATOM 2289 N N . PHE A 1 292 ? -3.336 6.212 -7.383 1.00 87.75 292 PHE A N 1
ATOM 2290 C CA . PHE A 1 292 ? -3.305 7.021 -8.594 1.00 87.75 292 PHE A CA 1
ATOM 2291 C C . PHE A 1 292 ? -2.459 6.362 -9.688 1.00 87.75 292 PHE A C 1
ATOM 2293 O O . PHE A 1 292 ? -2.913 6.276 -10.824 1.00 87.75 292 PHE A O 1
ATOM 2300 N N . LEU A 1 293 ? -1.266 5.862 -9.346 1.00 81.69 293 LEU A N 1
ATOM 2301 C CA . LEU A 1 293 ? -0.405 5.141 -10.289 1.00 81.69 293 LEU A CA 1
ATOM 2302 C C . LEU A 1 293 ? -1.063 3.846 -10.782 1.00 81.69 293 LEU A C 1
ATOM 2304 O O . LEU A 1 293 ? -1.056 3.584 -11.980 1.00 81.69 293 LEU A O 1
ATOM 2308 N N . ASP A 1 294 ? -1.686 3.081 -9.881 1.00 81.50 294 ASP A N 1
ATOM 2309 C CA . ASP A 1 294 ? -2.419 1.863 -10.239 1.00 81.50 294 ASP A CA 1
ATOM 2310 C C . ASP A 1 294 ? -3.598 2.184 -11.194 1.00 81.50 294 ASP A C 1
ATOM 2312 O O . ASP A 1 294 ? -3.835 1.456 -12.159 1.00 81.50 294 ASP A O 1
ATOM 2316 N N . LEU A 1 295 ? -4.325 3.293 -10.979 1.00 85.94 295 LEU A N 1
ATOM 2317 C CA . LEU A 1 295 ? -5.407 3.737 -11.871 1.00 85.94 295 LEU A CA 1
ATOM 2318 C C . LEU A 1 295 ? -4.888 4.219 -13.237 1.00 85.94 295 LEU A C 1
ATOM 2320 O O . LEU A 1 295 ? -5.502 3.923 -14.264 1.00 85.94 295 LEU A O 1
ATOM 2324 N N . ASP A 1 296 ? -3.780 4.961 -13.263 1.00 87.50 296 ASP A N 1
ATOM 2325 C CA . ASP A 1 296 ? -3.131 5.422 -14.497 1.00 87.50 296 ASP A CA 1
ATOM 2326 C C . ASP A 1 296 ? -2.649 4.240 -15.353 1.00 87.50 296 ASP A C 1
ATOM 2328 O O . ASP A 1 296 ? -2.856 4.212 -16.570 1.00 87.50 296 ASP A O 1
ATOM 2332 N N . GLU A 1 297 ? -2.101 3.204 -14.713 1.00 83.69 297 GLU A N 1
ATOM 2333 C CA . GLU A 1 297 ? -1.706 1.963 -15.377 1.00 83.69 297 GLU A CA 1
ATOM 2334 C C . GLU A 1 297 ? -2.916 1.240 -15.989 1.00 83.69 297 GLU A C 1
ATOM 2336 O O . GLU A 1 297 ? -2.896 0.892 -17.173 1.00 83.69 297 GLU A O 1
ATOM 2341 N N . LEU A 1 298 ? -4.004 1.069 -15.227 1.00 85.50 298 LEU A N 1
ATOM 2342 C CA . LEU A 1 298 ? -5.232 0.438 -15.727 1.00 85.50 298 LEU A CA 1
ATOM 2343 C C . LEU A 1 298 ? -5.852 1.220 -16.895 1.00 85.50 298 LEU A C 1
ATOM 2345 O O . LEU A 1 298 ? -6.296 0.616 -17.876 1.00 85.50 298 LEU A O 1
ATOM 2349 N N . ASN A 1 299 ? -5.857 2.554 -16.827 1.00 88.75 299 ASN A N 1
ATOM 2350 C CA . ASN A 1 299 ? -6.329 3.402 -17.922 1.00 88.75 299 ASN A CA 1
ATOM 2351 C C . ASN A 1 299 ? -5.435 3.291 -19.161 1.00 88.75 299 ASN A C 1
ATOM 2353 O O . ASN A 1 299 ? -5.948 3.157 -20.272 1.00 88.75 299 ASN A O 1
ATOM 2357 N N . THR A 1 300 ? -4.115 3.267 -18.978 1.00 85.31 300 THR A N 1
ATOM 2358 C CA . THR A 1 300 ? -3.157 3.084 -20.075 1.00 85.31 300 THR A CA 1
ATOM 2359 C C . THR A 1 300 ? -3.377 1.747 -20.786 1.00 85.31 300 THR A C 1
ATOM 2361 O O . THR A 1 300 ? -3.417 1.698 -22.017 1.00 85.31 300 THR A O 1
ATOM 2364 N N . GLU A 1 301 ? -3.567 0.654 -20.044 1.00 84.25 301 GLU A N 1
ATOM 2365 C CA . GLU A 1 301 ? -3.848 -0.659 -20.640 1.00 84.25 301 GLU A CA 1
ATOM 2366 C C . GLU A 1 301 ? -5.222 -0.696 -21.330 1.00 84.25 301 GLU A C 1
ATOM 2368 O O . GLU A 1 301 ? -5.343 -1.203 -22.448 1.00 84.25 301 GLU A O 1
ATOM 2373 N N . ARG A 1 302 ? -6.250 -0.066 -20.746 1.00 88.00 302 ARG A N 1
ATOM 2374 C CA . ARG A 1 302 ? -7.568 0.091 -21.385 1.00 88.00 302 ARG A CA 1
ATOM 2375 C C . ARG A 1 302 ? -7.473 0.822 -22.726 1.00 88.00 302 ARG A C 1
ATOM 2377 O O . ARG A 1 302 ? -8.092 0.402 -23.707 1.00 88.00 302 ARG A O 1
ATOM 2384 N N . GLU A 1 303 ? -6.710 1.910 -22.792 1.00 87.94 303 GLU A N 1
ATOM 2385 C CA . GLU A 1 303 ? -6.479 2.649 -24.036 1.00 87.94 303 GLU A CA 1
ATOM 2386 C C . GLU A 1 303 ? -5.744 1.803 -25.077 1.00 87.94 303 GLU A C 1
ATOM 2388 O O . GLU A 1 303 ? -6.102 1.840 -26.257 1.00 87.94 303 GLU A O 1
ATOM 2393 N N . ARG A 1 304 ? -4.773 0.984 -24.656 1.00 84.94 304 ARG A N 1
ATOM 2394 C CA . ARG A 1 304 ? -4.076 0.052 -25.553 1.00 84.94 304 ARG A CA 1
ATOM 2395 C C . ARG A 1 304 ? -5.012 -0.996 -26.140 1.00 84.94 304 ARG A C 1
ATOM 2397 O O . ARG A 1 304 ? -4.927 -1.247 -27.340 1.00 84.94 304 ARG A O 1
ATOM 2404 N N . ILE A 1 305 ? -5.931 -1.558 -25.352 1.00 85.19 305 ILE A N 1
ATOM 2405 C CA . ILE A 1 305 ? -6.947 -2.502 -25.855 1.00 85.19 305 ILE A CA 1
ATOM 2406 C C . ILE A 1 305 ? -7.831 -1.815 -26.900 1.00 85.19 305 ILE A C 1
ATOM 2408 O O . ILE A 1 305 ? -8.032 -2.341 -27.996 1.00 85.19 305 ILE A O 1
ATOM 2412 N N . LYS A 1 306 ? -8.328 -0.609 -26.593 1.00 87.56 306 LYS A N 1
ATOM 2413 C CA . LYS A 1 306 ? -9.148 0.172 -27.532 1.00 87.56 306 LYS A CA 1
ATOM 2414 C C . LYS A 1 306 ? -8.386 0.476 -28.819 1.00 87.56 306 LYS A C 1
ATOM 2416 O O . LYS A 1 306 ? -8.942 0.315 -29.901 1.00 87.56 306 LYS A O 1
ATOM 2421 N N . PHE A 1 307 ? -7.113 0.860 -28.714 1.00 87.38 307 PHE A N 1
ATOM 2422 C CA . PHE A 1 307 ? -6.252 1.115 -29.864 1.00 87.38 307 PHE A CA 1
ATOM 2423 C C . PHE A 1 307 ? -6.012 -0.149 -30.696 1.00 87.38 307 PHE A C 1
ATOM 2425 O O . PHE A 1 307 ? -6.120 -0.083 -31.921 1.00 87.38 307 PHE A O 1
ATOM 2432 N N . ALA A 1 308 ? -5.739 -1.291 -30.060 1.00 84.69 308 ALA A N 1
ATOM 2433 C CA . ALA A 1 308 ? -5.494 -2.569 -30.728 1.00 84.69 308 ALA A CA 1
ATOM 2434 C C . ALA A 1 308 ? -6.690 -3.045 -31.570 1.00 84.69 308 ALA A C 1
ATOM 2436 O O . ALA A 1 308 ? -6.480 -3.688 -32.597 1.00 84.69 308 ALA A O 1
ATOM 2437 N N . ASN A 1 309 ? -7.912 -2.668 -31.181 1.00 84.50 309 ASN A N 1
ATOM 2438 C CA . ASN A 1 309 ? -9.147 -2.954 -31.919 1.00 84.50 309 ASN A CA 1
ATOM 2439 C C . ASN A 1 309 ? -9.419 -1.991 -33.093 1.00 84.50 309 ASN A C 1
ATOM 2441 O O . ASN A 1 309 ? -10.410 -2.145 -33.803 1.00 84.50 309 ASN A O 1
ATOM 2445 N N . THR A 1 310 ? -8.580 -0.973 -33.313 1.00 91.25 310 THR A N 1
ATOM 2446 C CA . THR A 1 310 ? -8.712 -0.074 -34.473 1.00 91.25 310 THR A CA 1
ATOM 2447 C C . THR A 1 310 ? -7.989 -0.632 -35.699 1.00 91.25 310 THR A C 1
ATOM 2449 O O . THR A 1 310 ? -7.012 -1.368 -35.576 1.00 91.25 310 THR A O 1
ATOM 2452 N N . PHE A 1 311 ? -8.373 -0.199 -36.907 1.00 89.12 311 PHE A N 1
ATOM 2453 C CA . PHE A 1 311 ? -7.638 -0.529 -38.141 1.00 89.12 311 PHE A CA 1
ATOM 2454 C C . PHE A 1 311 ? -6.148 -0.160 -38.067 1.00 89.12 311 PHE A C 1
ATOM 2456 O O . PHE A 1 311 ? -5.286 -0.913 -38.522 1.00 89.12 311 PHE A O 1
ATOM 2463 N N . LYS A 1 312 ? -5.831 0.979 -37.437 1.00 86.06 312 LYS A N 1
ATOM 2464 C CA . LYS A 1 312 ? -4.450 1.401 -37.182 1.00 86.06 312 LYS A CA 1
ATOM 2465 C C . LYS A 1 312 ? -3.753 0.436 -36.216 1.00 86.06 312 LYS A C 1
ATOM 2467 O O . LYS A 1 312 ? -2.611 0.062 -36.466 1.00 86.06 312 LYS A O 1
ATOM 2472 N N . GLY A 1 313 ? -4.441 -0.005 -35.164 1.00 85.31 313 GLY A N 1
ATOM 2473 C CA . GLY A 1 313 ? -3.963 -1.023 -34.227 1.00 85.31 313 GLY A CA 1
ATOM 2474 C C . GLY A 1 313 ? -3.638 -2.350 -34.904 1.00 85.31 313 GLY A C 1
ATOM 2475 O O . GLY A 1 313 ? -2.543 -2.869 -34.714 1.00 85.31 313 GLY A O 1
ATOM 2476 N N . HIS A 1 314 ? -4.518 -2.854 -35.772 1.00 85.75 314 HIS A N 1
ATOM 2477 C CA . HIS A 1 314 ? -4.264 -4.076 -36.542 1.00 85.75 314 HIS A CA 1
ATOM 2478 C C . HIS A 1 314 ? -3.013 -3.974 -37.422 1.00 85.75 314 HIS A C 1
ATOM 2480 O O . HIS A 1 314 ? -2.205 -4.902 -37.445 1.00 85.75 314 HIS A O 1
ATOM 2486 N N . TYR A 1 315 ? -2.807 -2.833 -38.086 1.00 87.69 315 TYR A N 1
ATOM 2487 C CA . TYR A 1 315 ? -1.588 -2.576 -38.853 1.00 87.69 315 TYR A CA 1
ATOM 2488 C C . TYR A 1 315 ? -0.326 -2.606 -37.972 1.00 87.69 315 TYR A C 1
ATOM 2490 O O . TYR A 1 315 ? 0.644 -3.289 -38.301 1.00 87.69 315 TYR A O 1
ATOM 2498 N N . PHE A 1 316 ? -0.335 -1.918 -36.825 1.00 82.94 316 PHE A N 1
ATOM 2499 C CA . PHE A 1 316 ? 0.808 -1.922 -35.902 1.00 82.94 316 PHE A CA 1
ATOM 2500 C C . PHE A 1 316 ? 1.046 -3.289 -35.251 1.00 82.94 316 PHE A C 1
ATOM 2502 O O . PHE A 1 316 ? 2.200 -3.664 -35.064 1.00 82.94 316 PHE A O 1
ATOM 2509 N N . ASN A 1 317 ? -0.006 -4.060 -34.978 1.00 84.19 317 ASN A N 1
ATOM 2510 C CA . ASN A 1 317 ? 0.112 -5.431 -34.487 1.00 84.19 317 ASN A CA 1
ATOM 2511 C C . ASN A 1 317 ? 0.765 -6.337 -35.540 1.00 84.19 317 ASN A C 1
ATOM 2513 O O . ASN A 1 317 ? 1.675 -7.093 -35.206 1.00 84.19 317 ASN A O 1
ATOM 2517 N N . ALA A 1 318 ? 0.372 -6.222 -36.815 1.00 86.94 318 ALA A N 1
ATOM 2518 C CA . ALA A 1 318 ? 1.004 -6.959 -37.912 1.00 86.94 318 ALA A CA 1
ATOM 2519 C C . ALA A 1 318 ? 2.500 -6.619 -38.041 1.00 86.94 318 ALA A C 1
ATOM 2521 O O . ALA A 1 318 ? 3.337 -7.520 -38.123 1.00 86.94 318 ALA A O 1
ATOM 2522 N N . LEU A 1 319 ? 2.855 -5.330 -37.970 1.00 83.00 319 LEU A N 1
ATOM 2523 C CA . LEU A 1 319 ? 4.256 -4.901 -37.911 1.00 83.00 319 LEU A CA 1
ATOM 2524 C C . LEU A 1 319 ? 4.981 -5.447 -36.674 1.00 83.00 319 LEU A C 1
ATOM 2526 O O . LEU A 1 319 ? 6.139 -5.848 -36.777 1.00 83.00 319 LEU A O 1
ATOM 2530 N N . GLY A 1 320 ? 4.306 -5.497 -35.524 1.00 82.88 320 GLY A N 1
ATOM 2531 C CA . GLY A 1 320 ? 4.824 -6.076 -34.287 1.00 82.88 320 GLY A CA 1
ATOM 2532 C C . GLY A 1 320 ? 5.179 -7.556 -34.439 1.00 82.88 320 GLY A C 1
ATOM 2533 O O . GLY A 1 320 ? 6.257 -7.967 -34.010 1.00 82.88 320 GLY A O 1
ATOM 2534 N N . TYR A 1 321 ? 4.342 -8.351 -35.113 1.00 85.50 321 TYR A N 1
ATOM 2535 C CA . TYR A 1 321 ? 4.641 -9.759 -35.408 1.00 85.50 321 TYR A CA 1
ATOM 2536 C C . TYR A 1 321 ? 5.857 -9.915 -36.327 1.00 85.50 321 TYR A C 1
ATOM 2538 O O . TYR A 1 321 ? 6.753 -10.701 -36.020 1.00 85.50 321 TYR A O 1
ATOM 2546 N N . ILE A 1 322 ? 5.937 -9.132 -37.409 1.00 85.62 322 ILE A N 1
ATOM 2547 C CA . ILE A 1 322 ? 7.092 -9.146 -38.324 1.00 85.62 322 ILE A CA 1
ATOM 2548 C C . ILE A 1 322 ? 8.375 -8.771 -37.573 1.00 85.62 322 ILE A C 1
ATOM 2550 O O . ILE A 1 322 ? 9.396 -9.450 -37.689 1.00 85.62 322 ILE A O 1
ATOM 2554 N N . PHE A 1 323 ? 8.317 -7.717 -36.757 1.00 82.00 323 PHE A N 1
ATOM 2555 C CA . PHE A 1 323 ? 9.447 -7.282 -35.943 1.00 82.00 323 PHE A CA 1
ATOM 2556 C C . PHE A 1 323 ? 9.852 -8.340 -34.908 1.00 82.00 323 PHE A C 1
ATOM 2558 O O . PHE A 1 323 ? 11.038 -8.574 -34.706 1.00 82.00 323 PHE A O 1
ATOM 2565 N N . SER A 1 324 ? 8.888 -9.038 -34.306 1.00 85.62 324 SER A N 1
ATOM 2566 C CA . SER A 1 324 ? 9.154 -10.121 -33.351 1.00 85.62 324 SER A CA 1
ATOM 2567 C C . SER A 1 324 ? 9.880 -11.294 -34.011 1.00 85.62 324 SER A C 1
ATOM 2569 O O . SER A 1 324 ? 10.854 -11.801 -33.455 1.00 85.62 324 SER A O 1
ATOM 2571 N N . ILE A 1 325 ? 9.474 -11.679 -35.227 1.00 86.94 325 ILE A N 1
ATOM 2572 C CA . ILE A 1 325 ? 10.178 -12.694 -36.027 1.00 86.94 325 ILE A CA 1
ATOM 2573 C C . ILE A 1 325 ? 11.616 -12.243 -36.306 1.00 86.94 325 ILE A C 1
ATOM 2575 O O . ILE A 1 325 ? 12.552 -13.022 -36.125 1.00 86.94 325 ILE A O 1
ATOM 2579 N N . TYR A 1 326 ? 11.811 -10.975 -36.682 1.00 84.44 326 TYR A N 1
ATOM 2580 C CA . TYR A 1 326 ? 13.144 -10.404 -36.870 1.00 84.44 326 TYR A CA 1
ATOM 2581 C C . TYR A 1 326 ? 13.988 -10.443 -35.585 1.00 84.44 326 TYR A C 1
ATOM 2583 O O . TYR A 1 326 ? 15.157 -10.817 -35.644 1.00 84.44 326 TYR A O 1
ATOM 2591 N N . CYS A 1 327 ? 13.422 -10.110 -34.422 1.00 86.06 327 CYS A N 1
ATOM 2592 C CA . CYS A 1 327 ? 14.127 -10.165 -33.139 1.00 86.06 327 CYS A CA 1
ATOM 2593 C C . CYS A 1 327 ? 14.579 -11.588 -32.792 1.00 86.06 327 CYS A C 1
ATOM 2595 O O . CYS A 1 327 ? 15.740 -11.782 -32.428 1.00 86.06 327 CYS A O 1
ATOM 2597 N N . VAL A 1 328 ? 13.706 -12.585 -32.974 1.00 87.19 328 VAL A N 1
ATOM 2598 C CA . VAL A 1 328 ? 14.044 -14.004 -32.771 1.00 87.19 328 VAL A CA 1
ATOM 2599 C C . VAL A 1 328 ? 15.145 -14.439 -33.736 1.00 87.19 328 VAL A C 1
ATOM 2601 O O . VAL A 1 328 ? 16.142 -15.024 -33.312 1.00 87.19 328 VAL A O 1
ATOM 2604 N N . TRP A 1 329 ? 15.020 -14.092 -35.019 1.00 87.00 329 TRP A N 1
ATOM 2605 C CA . TRP A 1 329 ? 16.053 -14.364 -36.018 1.00 87.00 329 TRP A CA 1
ATOM 2606 C C . TRP A 1 329 ? 17.390 -13.703 -35.662 1.00 87.00 329 TRP A C 1
ATOM 2608 O O . TRP A 1 329 ? 18.440 -14.333 -35.773 1.00 87.00 329 TRP A O 1
ATOM 2618 N N . LYS A 1 330 ? 17.378 -12.452 -35.190 1.00 82.44 330 LYS A N 1
ATOM 2619 C CA . LYS A 1 330 ? 18.592 -11.723 -34.807 1.00 82.44 330 LYS A CA 1
ATOM 2620 C C . LYS A 1 330 ? 19.258 -12.338 -33.575 1.00 82.44 330 LYS A C 1
ATOM 2622 O O . LYS A 1 330 ? 20.479 -12.459 -33.570 1.00 82.44 330 LYS A O 1
ATOM 2627 N N . MET A 1 331 ? 18.486 -12.772 -32.575 1.00 86.75 331 MET A N 1
ATOM 2628 C CA . MET A 1 331 ? 19.004 -13.520 -31.419 1.00 86.75 331 MET A CA 1
ATOM 2629 C C . MET A 1 331 ? 19.612 -14.862 -31.836 1.00 86.75 331 MET A C 1
ATOM 2631 O O . MET A 1 331 ? 20.706 -15.209 -31.388 1.00 86.75 331 MET A O 1
ATOM 2635 N N . PHE A 1 332 ? 18.949 -15.588 -32.736 1.00 87.56 332 PHE A N 1
ATOM 2636 C CA . PHE A 1 332 ? 19.468 -16.834 -33.293 1.00 87.56 332 PHE A CA 1
ATOM 2637 C C . PHE A 1 332 ? 20.768 -16.610 -34.079 1.00 87.56 332 PHE A C 1
ATOM 2639 O O . PHE A 1 332 ? 21.767 -17.281 -33.830 1.00 87.56 332 PHE A O 1
ATOM 2646 N N . SER A 1 333 ? 20.794 -15.616 -34.970 1.00 81.75 333 SER A N 1
ATOM 2647 C CA . SER A 1 333 ? 21.981 -15.252 -35.747 1.00 81.75 333 SER A CA 1
ATOM 2648 C C . SER A 1 333 ? 23.144 -14.815 -34.854 1.00 81.75 333 SER A C 1
ATOM 2650 O O . SER A 1 333 ? 24.260 -15.268 -35.086 1.00 81.75 333 SER A O 1
ATOM 2652 N N . ALA A 1 334 ? 22.902 -14.001 -33.822 1.00 85.38 334 ALA A N 1
ATOM 2653 C CA . ALA A 1 334 ? 23.932 -13.607 -32.858 1.00 85.38 334 ALA A CA 1
ATOM 2654 C C . ALA A 1 334 ? 24.489 -14.827 -32.104 1.00 85.38 334 ALA A C 1
ATOM 2656 O O . ALA A 1 334 ? 25.700 -14.973 -31.964 1.00 85.38 334 ALA A O 1
ATOM 2657 N N . THR A 1 335 ? 23.618 -15.758 -31.699 1.00 87.75 335 THR A N 1
ATOM 2658 C CA . THR A 1 335 ? 24.027 -17.018 -31.055 1.00 87.75 335 THR A CA 1
ATOM 2659 C C . THR A 1 335 ? 24.913 -17.852 -31.984 1.00 87.75 335 THR A C 1
ATOM 2661 O O . THR A 1 335 ? 25.975 -18.317 -31.571 1.00 87.75 335 THR A O 1
ATOM 2664 N N . LEU A 1 336 ? 24.533 -17.996 -33.258 1.00 85.75 336 LEU A N 1
ATOM 2665 C CA . LEU A 1 336 ? 25.342 -18.704 -34.254 1.00 85.75 336 LEU A CA 1
ATOM 2666 C C . LEU A 1 336 ? 26.686 -18.020 -34.519 1.00 85.75 336 LEU A C 1
ATOM 2668 O O . LEU A 1 336 ? 27.694 -18.713 -34.624 1.00 85.75 336 LEU A O 1
ATOM 2672 N N . ASN A 1 337 ? 26.723 -16.689 -34.609 1.00 84.94 337 ASN A N 1
ATOM 2673 C CA . ASN A 1 337 ? 27.965 -15.939 -34.805 1.00 84.94 337 ASN A CA 1
ATOM 2674 C C . ASN A 1 337 ? 28.945 -16.171 -33.646 1.00 84.94 337 ASN A C 1
ATOM 2676 O O . ASN A 1 337 ? 30.133 -16.382 -33.885 1.00 84.94 337 ASN A O 1
ATOM 2680 N N . ILE A 1 338 ? 28.441 -16.197 -32.405 1.00 86.81 338 ILE A N 1
ATOM 2681 C CA . ILE A 1 338 ? 29.238 -16.456 -31.198 1.00 86.81 338 ILE A CA 1
ATOM 2682 C C . ILE A 1 338 ? 29.758 -17.900 -31.176 1.00 86.81 338 ILE A C 1
ATOM 2684 O O . ILE A 1 338 ? 30.946 -18.110 -30.936 1.00 86.81 338 ILE A O 1
ATOM 2688 N N . VAL A 1 339 ? 28.891 -18.887 -31.429 1.00 87.25 339 VAL A N 1
ATOM 2689 C CA . VAL A 1 339 ? 29.232 -20.320 -31.338 1.00 87.25 339 VAL A CA 1
ATOM 2690 C C . VAL A 1 339 ? 30.145 -20.766 -32.480 1.00 87.25 339 VAL A C 1
ATOM 2692 O O . VAL A 1 339 ? 31.101 -21.502 -32.256 1.00 87.25 339 VAL A O 1
ATOM 2695 N N . LEU A 1 340 ? 29.866 -20.322 -33.706 1.00 84.50 340 LEU A N 1
ATOM 2696 C CA . LEU A 1 340 ? 30.602 -20.728 -34.907 1.00 84.50 340 LEU A CA 1
ATOM 2697 C C . LEU A 1 340 ? 31.769 -19.788 -35.241 1.00 84.50 340 LEU A C 1
ATOM 2699 O O . LEU A 1 340 ? 32.401 -19.968 -36.280 1.00 84.50 340 LEU A O 1
ATOM 2703 N N . ASN A 1 341 ? 32.024 -18.779 -34.398 1.00 79.31 341 ASN A N 1
ATOM 2704 C CA . ASN A 1 341 ? 33.034 -17.736 -34.595 1.00 79.31 341 ASN A CA 1
ATOM 2705 C C . ASN A 1 341 ? 33.007 -17.136 -36.018 1.00 79.31 341 ASN A C 1
ATOM 2707 O O . ASN A 1 341 ? 34.045 -16.927 -36.645 1.00 79.31 341 ASN A O 1
ATOM 2711 N N . ARG A 1 342 ? 31.799 -16.908 -36.550 1.00 74.69 342 ARG A N 1
ATOM 2712 C CA . ARG A 1 342 ? 31.584 -16.345 -37.891 1.00 74.69 342 ARG A CA 1
ATOM 2713 C C . ARG A 1 342 ? 31.529 -14.828 -37.787 1.00 74.69 342 ARG A C 1
ATOM 2715 O O . ARG A 1 342 ? 30.677 -14.302 -37.076 1.00 74.69 342 ARG A O 1
ATOM 2722 N N . VAL A 1 343 ? 32.395 -14.129 -38.518 1.00 64.69 343 VAL A N 1
ATOM 2723 C CA . VAL A 1 343 ? 32.399 -12.662 -38.572 1.00 64.69 343 VAL A CA 1
ATOM 2724 C C . VAL A 1 343 ? 32.529 -12.199 -40.023 1.00 64.69 343 VAL A C 1
ATOM 2726 O O . VAL A 1 343 ? 33.328 -12.747 -40.775 1.00 64.69 343 VAL A O 1
ATOM 2729 N N . GLY A 1 344 ? 31.721 -11.208 -40.416 1.00 58.81 344 GLY A N 1
ATOM 2730 C CA . GLY A 1 344 ? 31.931 -10.451 -41.656 1.00 58.81 344 GLY A CA 1
ATOM 2731 C C . GLY A 1 344 ? 31.486 -11.133 -42.955 1.00 58.81 344 GLY A C 1
ATOM 2732 O O . GLY A 1 344 ? 32.296 -11.331 -43.856 1.00 58.81 344 GLY A O 1
ATOM 2733 N N . GLY A 1 345 ? 30.192 -11.436 -43.096 1.00 53.91 345 GLY A N 1
ATOM 2734 C CA . GLY A 1 345 ? 29.611 -11.669 -44.425 1.00 53.91 345 GLY A CA 1
ATOM 2735 C C . GLY A 1 345 ? 29.607 -10.383 -45.263 1.00 53.91 345 GLY A C 1
ATOM 2736 O O . GLY A 1 345 ? 29.564 -9.293 -44.692 1.00 53.91 345 GLY A O 1
ATOM 2737 N N . ALA A 1 346 ? 29.664 -10.521 -46.596 1.00 52.00 346 ALA A N 1
ATOM 2738 C CA . ALA A 1 346 ? 29.576 -9.420 -47.564 1.00 52.00 346 ALA A CA 1
ATOM 2739 C C . ALA A 1 346 ? 28.435 -8.442 -47.235 1.00 52.00 346 ALA A C 1
ATOM 2741 O O . ALA A 1 346 ? 27.479 -8.807 -46.545 1.00 52.00 346 ALA A O 1
ATOM 2742 N N . ASP A 1 347 ? 28.540 -7.206 -47.725 1.00 59.28 347 ASP A N 1
ATOM 2743 C CA . ASP A 1 347 ? 27.589 -6.153 -47.394 1.00 59.28 347 ASP A CA 1
ATOM 2744 C C . ASP A 1 347 ? 26.136 -6.631 -47.622 1.00 59.28 347 ASP A C 1
ATOM 2746 O O . ASP A 1 347 ? 25.847 -7.284 -48.634 1.00 59.28 347 ASP A O 1
ATOM 2750 N N . PRO A 1 348 ? 25.213 -6.374 -46.672 1.00 62.41 348 PRO A N 1
ATOM 2751 C CA . PRO A 1 348 ? 23.886 -6.991 -46.685 1.00 62.41 348 PRO A CA 1
ATOM 2752 C C . PRO A 1 348 ? 23.114 -6.735 -47.980 1.00 62.41 348 PRO A C 1
ATOM 2754 O O . PRO A 1 348 ? 22.333 -7.580 -48.414 1.00 62.41 348 PRO A O 1
ATOM 2757 N N . VAL A 1 349 ? 23.355 -5.576 -48.597 1.00 63.06 349 VAL A N 1
ATOM 2758 C CA . VAL A 1 349 ? 22.721 -5.134 -49.836 1.00 63.06 349 VAL A CA 1
ATOM 2759 C C . VAL A 1 349 ? 23.258 -5.917 -51.034 1.00 63.06 349 VAL A C 1
ATOM 2761 O O . VAL A 1 349 ? 22.455 -6.473 -51.778 1.00 63.06 349 VAL A O 1
ATOM 2764 N N . THR A 1 350 ? 24.576 -6.053 -51.201 1.00 66.25 350 THR A N 1
ATOM 2765 C CA . THR A 1 350 ? 25.173 -6.842 -52.294 1.00 66.25 350 THR A CA 1
ATOM 2766 C C . THR A 1 350 ? 24.905 -8.325 -52.115 1.00 66.25 350 THR A C 1
ATOM 2768 O O . THR A 1 350 ? 24.602 -9.000 -53.091 1.00 66.25 350 THR A O 1
ATOM 2771 N N . HIS A 1 351 ? 24.935 -8.857 -50.890 1.00 69.00 351 HIS A N 1
ATOM 2772 C CA . HIS A 1 351 ? 24.581 -10.259 -50.659 1.00 69.00 351 HIS A CA 1
ATOM 2773 C C . HIS A 1 351 ? 23.102 -10.526 -50.984 1.00 69.00 351 HIS A C 1
ATOM 2775 O O . HIS A 1 351 ? 22.781 -11.528 -51.631 1.00 69.00 351 HIS A O 1
ATOM 2781 N N . ALA A 1 352 ? 22.193 -9.633 -50.576 1.00 66.94 352 ALA A N 1
ATOM 2782 C CA . ALA A 1 352 ? 20.773 -9.737 -50.908 1.00 66.94 352 ALA A CA 1
ATOM 2783 C C . ALA A 1 352 ? 20.531 -9.604 -52.418 1.00 66.94 352 ALA A C 1
ATOM 2785 O O . ALA A 1 352 ? 19.806 -10.419 -52.986 1.00 66.94 352 ALA A O 1
ATOM 2786 N N . LEU A 1 353 ? 21.176 -8.637 -53.076 1.00 68.19 353 LEU A N 1
ATOM 2787 C CA . LEU A 1 353 ? 21.059 -8.406 -54.515 1.00 68.19 353 LEU A CA 1
ATOM 2788 C C . LEU A 1 353 ? 21.622 -9.586 -55.319 1.00 68.19 353 LEU A C 1
ATOM 2790 O O . LEU A 1 353 ? 20.947 -10.083 -56.213 1.00 68.19 353 LEU A O 1
ATOM 2794 N N . ASN A 1 354 ? 22.793 -10.109 -54.944 1.00 70.38 354 ASN A N 1
ATOM 2795 C CA . ASN A 1 354 ? 23.413 -11.271 -55.586 1.00 70.38 354 ASN A CA 1
ATOM 2796 C C . ASN A 1 354 ? 22.564 -12.545 -55.402 1.00 70.38 354 ASN A C 1
ATOM 2798 O O . ASN A 1 354 ? 22.387 -13.326 -56.333 1.00 70.38 354 ASN A O 1
ATOM 2802 N N . THR A 1 355 ? 21.953 -12.724 -54.224 1.00 73.94 355 THR A N 1
ATOM 2803 C CA . THR A 1 355 ? 21.024 -13.840 -53.969 1.00 73.94 355 THR A CA 1
ATOM 2804 C C . THR A 1 355 ? 19.731 -13.701 -54.779 1.00 73.94 355 THR A C 1
ATOM 2806 O O . THR A 1 355 ? 19.226 -14.700 -55.287 1.00 73.94 355 THR A O 1
ATOM 2809 N N . LEU A 1 356 ? 19.190 -12.486 -54.920 1.00 75.19 356 LEU A N 1
ATOM 2810 C CA . LEU A 1 356 ? 17.988 -12.210 -55.715 1.00 75.19 356 LEU A CA 1
ATOM 2811 C C . LEU A 1 356 ? 18.235 -12.426 -57.212 1.00 75.19 356 LEU A C 1
ATOM 2813 O O . LEU A 1 356 ? 17.436 -13.096 -57.860 1.00 75.19 356 LEU A O 1
ATOM 2817 N N . VAL A 1 357 ? 19.358 -11.935 -57.738 1.00 79.44 357 VAL A N 1
ATOM 2818 C CA . VAL A 1 357 ? 19.773 -12.128 -59.136 1.00 79.44 357 VAL A CA 1
ATOM 2819 C C . VAL A 1 357 ? 19.928 -13.617 -59.455 1.00 79.44 357 VAL A C 1
ATOM 2821 O O . VAL A 1 357 ? 19.326 -14.099 -60.413 1.00 79.44 357 VAL A O 1
ATOM 2824 N N . HIS A 1 358 ? 20.614 -14.385 -58.600 1.00 77.81 358 HIS A N 1
ATOM 2825 C CA . HIS A 1 358 ? 20.766 -15.831 -58.794 1.00 77.81 358 HIS A CA 1
ATOM 2826 C C . HIS A 1 358 ? 19.467 -16.631 -58.612 1.00 77.81 358 HIS A C 1
ATOM 2828 O O . HIS A 1 358 ? 19.297 -17.665 -59.256 1.00 77.81 358 HIS A O 1
ATOM 2834 N N . ARG A 1 359 ? 18.560 -16.199 -57.724 1.00 81.31 359 ARG A N 1
ATOM 2835 C CA . ARG A 1 359 ? 17.302 -16.912 -57.436 1.00 81.31 359 ARG A CA 1
ATOM 2836 C C . ARG A 1 359 ? 16.221 -16.650 -58.485 1.00 81.31 359 ARG A C 1
ATOM 2838 O O . ARG A 1 359 ? 15.415 -17.543 -58.728 1.00 81.31 359 ARG A O 1
ATOM 2845 N N . PHE A 1 360 ? 16.191 -15.449 -59.063 1.00 81.31 360 PHE A N 1
ATOM 2846 C CA . PHE A 1 360 ? 15.151 -15.012 -60.000 1.00 81.31 360 PHE A CA 1
ATOM 2847 C C . PHE A 1 360 ? 15.629 -14.880 -61.455 1.00 81.31 360 PHE A C 1
ATOM 2849 O O . PHE A 1 360 ? 14.804 -14.612 -62.321 1.00 81.31 360 PHE A O 1
ATOM 2856 N N . GLY A 1 361 ? 16.921 -15.092 -61.741 1.00 73.62 361 GLY A N 1
ATOM 2857 C CA . GLY A 1 361 ? 17.464 -15.068 -63.106 1.00 73.62 361 GLY A CA 1
ATOM 2858 C C . GLY A 1 361 ? 17.354 -13.701 -63.789 1.00 73.62 361 GLY A C 1
ATOM 2859 O O . GLY A 1 361 ? 17.141 -13.636 -64.994 1.00 73.62 361 GLY A O 1
ATOM 2860 N N . LEU A 1 362 ? 17.425 -12.614 -63.016 1.00 76.19 362 LEU A N 1
ATOM 2861 C CA . LEU A 1 362 ? 17.300 -11.246 -63.523 1.00 76.19 362 LEU A CA 1
ATOM 2862 C C . LEU A 1 362 ? 18.675 -10.714 -63.957 1.00 76.19 362 LEU A C 1
ATOM 2864 O O . LEU A 1 362 ? 19.574 -10.649 -63.122 1.00 76.19 362 LEU A O 1
ATOM 2868 N N . ASP A 1 363 ? 18.822 -10.264 -65.208 1.00 71.25 363 ASP A N 1
ATOM 2869 C CA . ASP A 1 363 ? 20.026 -9.572 -65.713 1.00 71.25 363 ASP A CA 1
ATOM 2870 C C . ASP A 1 363 ? 20.122 -8.141 -65.147 1.00 71.25 363 ASP A C 1
ATOM 2872 O O . ASP A 1 363 ? 19.926 -7.140 -65.838 1.00 71.25 363 ASP A O 1
ATOM 2876 N N . VAL A 1 364 ? 20.374 -8.029 -63.843 1.00 74.19 364 VAL A N 1
ATOM 2877 C CA . VAL A 1 364 ? 20.607 -6.751 -63.162 1.00 74.19 364 VAL A CA 1
ATOM 2878 C C . VAL A 1 364 ? 22.100 -6.588 -62.928 1.00 74.19 364 VAL A C 1
ATOM 2880 O O . VAL A 1 364 ? 22.730 -7.428 -62.286 1.00 74.19 364 VAL A O 1
ATOM 2883 N N . ASP A 1 365 ? 22.658 -5.474 -63.401 1.00 77.50 365 ASP A N 1
ATOM 2884 C CA . ASP A 1 365 ? 24.048 -5.119 -63.138 1.00 77.50 365 ASP A CA 1
ATOM 2885 C C . ASP A 1 365 ? 24.247 -4.803 -61.647 1.00 77.50 365 ASP A C 1
ATOM 2887 O O . ASP A 1 365 ? 23.960 -3.706 -61.155 1.00 77.50 365 ASP A O 1
ATOM 2891 N N . VAL A 1 366 ? 24.735 -5.805 -60.916 1.00 71.25 366 VAL A N 1
ATOM 2892 C CA . VAL A 1 366 ? 25.051 -5.729 -59.486 1.00 71.25 366 VAL A CA 1
ATOM 2893 C C . VAL A 1 366 ? 26.113 -4.660 -59.221 1.00 71.25 366 VAL A C 1
ATOM 2895 O O . VAL A 1 366 ? 26.054 -4.003 -58.185 1.00 71.25 366 VAL A O 1
ATOM 2898 N N . THR A 1 367 ? 27.048 -4.435 -60.149 1.00 71.94 367 THR A N 1
ATOM 2899 C CA . THR A 1 367 ? 28.118 -3.442 -59.972 1.00 71.94 367 THR A CA 1
ATOM 2900 C C . THR A 1 367 ? 27.596 -2.015 -60.080 1.00 71.94 367 THR A C 1
ATOM 2902 O O . THR A 1 367 ? 28.070 -1.143 -59.354 1.00 71.94 367 THR A O 1
ATOM 2905 N N . PHE A 1 368 ? 26.565 -1.798 -60.903 1.00 78.12 368 PHE A N 1
ATOM 2906 C CA . PHE A 1 368 ? 25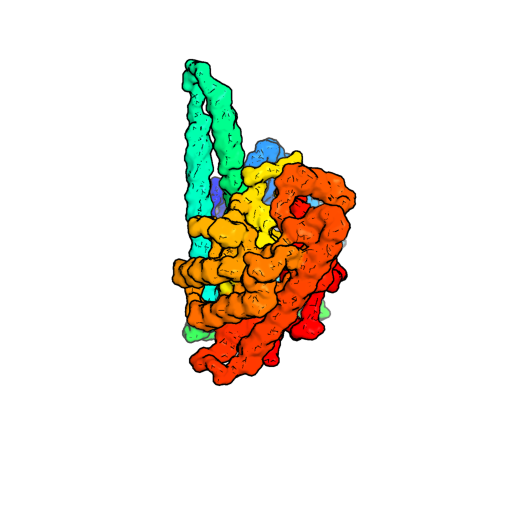.868 -0.522 -60.969 1.00 78.12 368 PHE A CA 1
ATOM 2907 C C . PHE A 1 368 ? 24.894 -0.328 -59.810 1.00 78.12 368 PHE A C 1
ATOM 2909 O O . PHE A 1 368 ? 24.865 0.757 -59.269 1.00 78.12 368 PHE A O 1
ATOM 2916 N N . TRP A 1 369 ? 24.077 -1.307 -59.408 1.00 77.31 369 TRP A N 1
ATOM 2917 C CA . TRP A 1 369 ? 23.014 -1.060 -58.413 1.00 77.31 369 TRP A CA 1
ATOM 2918 C C . TRP A 1 369 ? 23.454 -1.181 -56.952 1.00 77.31 369 TRP A C 1
ATOM 2920 O O . TRP A 1 369 ? 22.861 -0.533 -56.082 1.00 77.31 369 TRP A O 1
ATOM 2930 N N . ALA A 1 370 ? 24.470 -1.995 -56.654 1.00 71.88 370 ALA A N 1
ATOM 2931 C CA . ALA A 1 370 ? 24.912 -2.212 -55.279 1.00 71.88 370 ALA A CA 1
ATOM 2932 C C . ALA A 1 370 ? 25.381 -0.924 -54.570 1.00 71.88 370 ALA A C 1
ATOM 2934 O O . ALA A 1 370 ? 24.962 -0.723 -53.425 1.00 71.88 370 ALA A O 1
ATOM 2935 N N . PRO A 1 371 ? 26.163 -0.013 -55.187 1.00 71.31 371 PRO A N 1
ATOM 2936 C CA . PRO A 1 371 ? 26.582 1.227 -54.526 1.00 71.31 371 PRO A CA 1
ATOM 2937 C C . PRO A 1 371 ? 25.409 2.176 -54.210 1.00 71.31 371 PRO A C 1
ATOM 2939 O O . PRO A 1 371 ? 25.346 2.728 -53.114 1.00 71.31 371 PRO A O 1
ATOM 2942 N N . GLN A 1 372 ? 24.429 2.306 -55.109 1.00 78.00 372 GLN A N 1
ATOM 2943 C CA . GLN A 1 372 ? 23.271 3.204 -54.982 1.00 78.00 372 GLN A CA 1
ATOM 2944 C C . GLN A 1 372 ? 22.316 2.705 -53.901 1.00 78.00 372 GLN A C 1
ATOM 2946 O O . GLN A 1 372 ? 21.858 3.474 -53.053 1.00 78.00 372 GLN A O 1
ATOM 2951 N N . LEU A 1 373 ? 22.038 1.400 -53.900 1.00 74.56 373 LEU A N 1
ATOM 2952 C CA . LEU A 1 373 ? 21.231 0.776 -52.859 1.00 74.56 373 LEU A CA 1
ATOM 2953 C C . LEU A 1 373 ? 21.954 0.809 -51.509 1.00 74.56 373 LEU A C 1
ATOM 2955 O O . LEU A 1 373 ? 21.309 1.048 -50.491 1.00 74.56 373 LEU A O 1
ATOM 2959 N N . SER A 1 374 ? 23.283 0.658 -51.494 1.00 71.69 374 SER A N 1
ATOM 2960 C CA . SER A 1 374 ? 24.090 0.825 -50.280 1.00 71.69 374 SER A CA 1
ATOM 2961 C C . SER A 1 374 ? 24.032 2.258 -49.754 1.00 71.69 374 SER A C 1
ATOM 2963 O O . SER A 1 374 ? 23.861 2.446 -48.555 1.00 71.69 374 SER A O 1
ATOM 2965 N N . PHE A 1 375 ? 24.087 3.274 -50.622 1.00 75.62 375 PHE A N 1
ATOM 2966 C CA . PHE A 1 375 ? 23.946 4.684 -50.242 1.00 75.62 375 PHE A CA 1
ATOM 2967 C C . PHE A 1 375 ? 22.576 4.983 -49.615 1.00 75.62 375 PHE A C 1
ATOM 2969 O O . PHE A 1 375 ? 22.496 5.572 -48.535 1.00 75.62 375 PHE A O 1
ATOM 2976 N N . VAL A 1 376 ? 21.489 4.523 -50.246 1.00 77.94 376 VAL A N 1
ATOM 2977 C CA . VAL A 1 376 ? 20.126 4.677 -49.708 1.00 77.94 376 VAL A CA 1
ATOM 2978 C C . VAL A 1 376 ? 19.977 3.931 -48.380 1.00 77.94 376 VAL A C 1
ATOM 2980 O O . VAL A 1 376 ? 19.423 4.470 -47.422 1.00 77.94 376 VAL A O 1
ATOM 2983 N N . PHE A 1 377 ? 20.510 2.713 -48.293 1.00 73.88 377 PHE A N 1
ATOM 2984 C CA . PHE A 1 377 ? 20.473 1.901 -47.082 1.00 73.88 377 PHE A CA 1
ATOM 2985 C C . PHE A 1 377 ? 21.236 2.555 -45.924 1.00 73.88 377 PHE A C 1
ATOM 2987 O O . PHE A 1 377 ? 20.700 2.660 -44.822 1.00 73.88 377 PHE A O 1
ATOM 2994 N N . VAL A 1 378 ? 22.436 3.077 -46.189 1.00 71.00 378 VAL A N 1
ATOM 2995 C CA . VAL A 1 378 ? 23.236 3.876 -45.250 1.00 71.00 378 VAL A CA 1
ATOM 2996 C C . VAL A 1 378 ? 22.430 5.084 -44.757 1.00 71.00 378 VAL A C 1
ATOM 2998 O O . VAL A 1 378 ? 22.311 5.281 -43.549 1.00 71.00 378 VAL A O 1
ATOM 3001 N N . GLY A 1 379 ? 21.787 5.843 -45.650 1.00 72.06 379 GLY A N 1
ATOM 3002 C CA . GLY A 1 379 ? 20.933 6.975 -45.267 1.00 72.06 379 GLY A CA 1
ATOM 3003 C C . GLY A 1 379 ? 19.757 6.577 -44.363 1.00 72.06 379 GLY A C 1
ATOM 3004 O O . GLY A 1 379 ? 19.511 7.215 -43.336 1.00 72.06 379 GLY A O 1
ATOM 3005 N N . ILE A 1 380 ? 19.063 5.480 -44.687 1.00 74.19 380 ILE A N 1
ATOM 3006 C CA . ILE A 1 380 ? 17.967 4.939 -43.864 1.00 74.19 380 ILE A CA 1
ATOM 3007 C C . ILE A 1 380 ? 18.486 4.496 -42.492 1.00 74.19 380 ILE A C 1
ATOM 3009 O O . ILE A 1 380 ? 17.884 4.830 -41.470 1.00 74.19 380 ILE A O 1
ATOM 3013 N N . MET A 1 381 ? 19.619 3.790 -42.446 1.00 68.38 381 MET A N 1
ATOM 3014 C CA . MET A 1 381 ? 20.251 3.366 -41.196 1.00 68.38 381 MET A CA 1
ATOM 3015 C C . MET A 1 381 ? 20.584 4.555 -40.293 1.00 68.38 381 MET A C 1
ATOM 3017 O O . MET A 1 381 ? 20.316 4.486 -39.091 1.00 68.38 381 MET A O 1
ATOM 3021 N N . VAL A 1 382 ? 21.111 5.649 -40.854 1.00 68.38 382 VAL A N 1
ATOM 3022 C CA . VAL A 1 382 ? 21.417 6.882 -40.112 1.00 68.38 382 VAL A CA 1
ATOM 3023 C C . VAL A 1 382 ? 20.148 7.470 -39.501 1.00 68.38 382 VAL A C 1
ATOM 3025 O O . VAL A 1 382 ? 20.081 7.663 -38.286 1.00 68.38 382 VAL A O 1
ATOM 3028 N N . VAL A 1 383 ? 19.106 7.699 -40.307 1.00 71.94 383 VAL A N 1
ATOM 3029 C CA . VAL A 1 383 ? 17.849 8.302 -39.831 1.00 71.94 383 VAL A CA 1
ATOM 3030 C C . VAL A 1 383 ? 17.180 7.424 -38.769 1.00 71.94 383 VAL A C 1
ATOM 3032 O O . VAL A 1 383 ? 16.737 7.925 -37.731 1.00 71.94 383 VAL A O 1
ATOM 3035 N N . CYS A 1 384 ? 17.135 6.106 -38.983 1.00 70.00 384 CYS A N 1
ATOM 3036 C CA . CYS A 1 384 ? 16.580 5.164 -38.016 1.00 70.00 384 CYS A CA 1
ATOM 3037 C C . CYS A 1 384 ? 17.382 5.132 -36.708 1.00 70.00 384 CYS A C 1
ATOM 3039 O O . CYS A 1 384 ? 16.768 5.102 -35.639 1.00 70.00 384 CYS A O 1
ATOM 3041 N N . SER A 1 385 ? 18.715 5.194 -36.778 1.00 70.12 385 SER A N 1
ATOM 3042 C CA . SER A 1 385 ? 19.598 5.205 -35.604 1.00 70.12 385 SER A CA 1
ATOM 3043 C C . SER A 1 385 ? 19.439 6.481 -34.782 1.00 70.12 385 SER A C 1
ATOM 3045 O O . SER A 1 385 ? 19.264 6.397 -33.568 1.00 70.12 385 SER A O 1
ATOM 3047 N N . ILE A 1 386 ? 19.408 7.653 -35.431 1.00 69.81 386 ILE A N 1
ATOM 3048 C CA . ILE A 1 386 ? 19.179 8.944 -34.762 1.00 69.81 386 ILE A CA 1
ATOM 3049 C C . ILE A 1 386 ? 17.801 8.954 -34.095 1.00 69.81 386 ILE A C 1
ATOM 3051 O O . ILE A 1 386 ? 17.681 9.252 -32.906 1.00 69.81 386 ILE A O 1
ATOM 3055 N N . ARG A 1 387 ? 16.747 8.582 -34.834 1.00 75.69 387 ARG A N 1
ATOM 3056 C CA . ARG A 1 387 ? 15.376 8.548 -34.305 1.00 75.69 387 ARG A CA 1
ATOM 3057 C C . ARG A 1 387 ? 15.247 7.576 -33.133 1.00 75.69 387 ARG A C 1
ATOM 3059 O O . ARG A 1 387 ? 14.642 7.921 -32.121 1.00 75.69 387 ARG A O 1
ATOM 3066 N N . GLY A 1 388 ? 15.789 6.366 -33.277 1.00 69.38 388 GLY A N 1
ATOM 3067 C CA . GLY A 1 388 ? 15.746 5.331 -32.246 1.00 69.38 388 GLY A CA 1
ATOM 3068 C C . GLY A 1 388 ? 16.422 5.792 -30.960 1.00 69.38 388 GLY A C 1
ATOM 3069 O O . GLY A 1 388 ? 15.823 5.715 -29.889 1.00 69.38 388 GLY A O 1
ATOM 3070 N N . LEU A 1 389 ? 17.619 6.361 -31.083 1.00 71.94 389 LEU A N 1
ATOM 3071 C CA . LEU A 1 389 ? 18.374 6.904 -29.964 1.00 71.94 389 LEU A CA 1
ATOM 3072 C C . LEU A 1 389 ? 17.610 8.021 -29.236 1.00 71.94 389 LEU A C 1
ATOM 3074 O O . LEU A 1 389 ? 17.441 7.952 -28.019 1.00 71.94 389 LEU A O 1
ATOM 3078 N N . LEU A 1 390 ? 17.098 9.019 -29.969 1.00 69.88 390 LEU A N 1
ATOM 3079 C CA . LEU A 1 390 ? 16.359 10.141 -29.378 1.00 69.88 390 LEU A CA 1
ATOM 3080 C C . LEU A 1 390 ? 15.108 9.669 -28.623 1.00 69.88 390 LEU A C 1
ATOM 3082 O O . LEU A 1 390 ? 14.836 10.155 -27.528 1.00 69.88 390 LEU A O 1
ATOM 3086 N N . ILE A 1 391 ? 14.368 8.690 -29.155 1.00 71.00 391 ILE A N 1
ATOM 3087 C CA . ILE A 1 391 ? 13.186 8.133 -28.475 1.00 71.00 391 ILE A CA 1
ATOM 3088 C C . ILE A 1 391 ? 13.577 7.426 -27.172 1.00 71.00 391 ILE A C 1
ATOM 3090 O O . ILE A 1 391 ? 12.926 7.639 -26.146 1.00 71.00 391 ILE A O 1
ATOM 3094 N N . GLN A 1 392 ? 14.624 6.595 -27.188 1.00 69.62 392 GLN A N 1
ATOM 3095 C CA . GLN A 1 392 ? 15.057 5.879 -25.983 1.00 69.62 392 GLN A CA 1
ATOM 3096 C C . GLN A 1 392 ? 15.573 6.834 -24.913 1.00 69.62 392 GLN A C 1
ATOM 3098 O O . GLN A 1 392 ? 15.267 6.681 -23.730 1.00 69.62 392 GLN A O 1
ATOM 3103 N N . PHE A 1 393 ? 16.276 7.880 -25.329 1.00 71.88 393 PHE A N 1
ATOM 3104 C CA . PHE A 1 393 ? 16.727 8.908 -24.414 1.00 71.88 393 PHE A CA 1
ATOM 3105 C C . PHE A 1 393 ? 15.604 9.742 -23.818 1.00 71.88 393 PHE A C 1
ATOM 3107 O O . PHE A 1 393 ? 15.676 10.054 -22.636 1.00 71.88 393 PHE A O 1
ATOM 3114 N N . MET A 1 394 ? 14.546 10.053 -24.570 1.00 70.06 394 MET A N 1
ATOM 3115 C CA . MET A 1 394 ? 13.376 10.732 -24.004 1.00 70.06 394 MET A CA 1
ATOM 3116 C C . MET A 1 394 ? 12.698 9.887 -22.914 1.00 70.06 394 MET A C 1
ATOM 3118 O O . MET A 1 394 ? 12.236 10.431 -21.911 1.00 70.06 394 MET A O 1
ATOM 3122 N N . LYS A 1 395 ? 12.671 8.555 -23.069 1.00 68.75 395 LYS A N 1
ATOM 3123 C CA . LYS A 1 395 ? 12.163 7.640 -22.032 1.00 68.75 395 LYS A CA 1
ATOM 3124 C C . LYS A 1 395 ? 13.071 7.613 -20.803 1.00 68.75 395 LYS A C 1
ATOM 3126 O O . LYS A 1 395 ? 12.580 7.751 -19.687 1.00 68.75 395 LYS A O 1
ATOM 3131 N N . PHE A 1 396 ? 14.384 7.497 -21.010 1.00 68.00 396 PHE A N 1
ATOM 3132 C CA . PHE A 1 396 ? 15.374 7.557 -19.933 1.00 68.00 396 PHE A CA 1
ATOM 3133 C C . PHE A 1 396 ? 15.298 8.892 -19.174 1.00 68.00 396 PHE A C 1
ATOM 3135 O O . PHE A 1 396 ? 15.256 8.913 -17.948 1.00 68.00 396 PHE A O 1
ATOM 3142 N N . PHE A 1 397 ? 15.183 10.009 -19.894 1.00 66.81 397 PHE A N 1
ATOM 3143 C CA . PHE A 1 397 ? 15.070 11.350 -19.323 1.00 66.81 397 PHE A CA 1
ATOM 3144 C C . PHE A 1 397 ? 13.873 11.471 -18.372 1.00 66.81 397 PHE A C 1
ATOM 3146 O O . PHE A 1 397 ? 14.023 11.977 -17.264 1.00 66.81 397 PHE A O 1
ATOM 3153 N N . ARG A 1 398 ? 12.702 10.949 -18.763 1.00 66.88 398 ARG A N 1
ATOM 3154 C CA . ARG A 1 398 ? 11.497 10.963 -17.916 1.00 66.88 398 ARG A CA 1
ATOM 3155 C C . ARG A 1 398 ? 11.625 10.094 -16.665 1.00 66.88 398 ARG A C 1
ATOM 3157 O O . ARG A 1 398 ? 11.088 10.465 -15.632 1.00 66.88 398 ARG A O 1
ATOM 3164 N N . ALA A 1 399 ? 12.327 8.964 -16.746 1.00 64.56 399 ALA A N 1
ATOM 3165 C CA . ALA A 1 399 ? 12.486 8.055 -15.611 1.00 64.56 399 ALA A CA 1
ATOM 3166 C C . ALA A 1 399 ? 13.409 8.620 -14.515 1.00 64.56 399 ALA A C 1
ATOM 3168 O O . ALA A 1 399 ? 13.196 8.352 -13.336 1.00 64.56 399 ALA A O 1
ATOM 3169 N N . PHE A 1 400 ? 14.418 9.413 -14.892 1.00 65.25 400 PHE A N 1
ATOM 3170 C CA . PHE A 1 400 ? 15.438 9.918 -13.964 1.00 65.25 400 PHE A CA 1
ATOM 3171 C C . PHE A 1 400 ? 15.289 11.404 -13.597 1.00 65.25 400 PHE A C 1
ATOM 3173 O O . PHE A 1 400 ? 16.019 11.876 -12.719 1.00 65.25 400 PHE A O 1
ATOM 3180 N N . SER A 1 401 ? 14.331 12.130 -14.192 1.00 66.19 401 SER A N 1
ATOM 3181 C CA . SER A 1 401 ? 14.117 13.570 -13.960 1.00 66.19 401 SER A CA 1
ATOM 3182 C C . SER A 1 401 ? 13.781 13.944 -12.511 1.00 66.19 401 SER A C 1
ATOM 3184 O O . SER A 1 401 ? 14.016 15.082 -12.116 1.00 66.19 401 SER A O 1
ATOM 3186 N N . SER A 1 402 ? 13.282 13.007 -11.698 1.00 62.47 402 SER A N 1
ATOM 3187 C CA . SER A 1 402 ? 12.948 13.235 -10.283 1.00 62.47 402 SER A CA 1
ATOM 3188 C C . SER A 1 402 ? 14.149 13.163 -9.328 1.00 62.47 402 SER A C 1
ATOM 3190 O O . SER A 1 402 ? 14.080 13.696 -8.223 1.00 62.47 402 SER A O 1
ATOM 3192 N N . SER A 1 403 ? 15.240 12.500 -9.731 1.00 62.09 403 SER A N 1
ATOM 3193 C CA . SER A 1 403 ? 16.359 12.128 -8.844 1.00 62.09 403 SER A CA 1
ATOM 3194 C C . SER A 1 403 ? 17.645 12.931 -9.072 1.00 62.09 403 SER A C 1
ATOM 3196 O O . SER A 1 403 ? 18.471 13.051 -8.165 1.00 62.09 403 SER A O 1
ATOM 3198 N N . LEU A 1 404 ? 17.820 13.487 -10.273 1.00 66.62 404 LEU A N 1
ATOM 3199 C CA . LEU A 1 404 ? 19.011 14.221 -10.698 1.00 66.62 404 LEU A CA 1
ATOM 3200 C C . LEU A 1 404 ? 18.637 15.631 -11.155 1.00 66.62 404 LEU A C 1
ATOM 3202 O O . LEU A 1 404 ? 17.514 15.891 -11.578 1.00 66.62 404 LEU A O 1
ATOM 3206 N N . SER A 1 405 ? 19.593 16.555 -11.095 1.00 76.75 405 SER A N 1
ATOM 3207 C CA . SER A 1 405 ? 19.370 17.912 -11.584 1.00 76.75 405 SER A CA 1
ATOM 3208 C C . SER A 1 405 ? 19.244 17.954 -13.107 1.00 76.75 405 SER A C 1
ATOM 3210 O O . SER A 1 405 ? 19.992 17.295 -13.835 1.00 76.75 405 SER A O 1
ATOM 3212 N N . THR A 1 406 ? 18.330 18.786 -13.610 1.00 77.88 406 THR A N 1
ATOM 3213 C CA . THR A 1 406 ? 18.017 18.890 -15.043 1.00 77.88 406 THR A CA 1
ATOM 3214 C C . THR A 1 406 ? 19.258 19.170 -15.898 1.00 77.88 406 THR A C 1
ATOM 3216 O O . THR A 1 406 ? 19.422 18.567 -16.956 1.00 77.88 406 THR A O 1
ATOM 3219 N N . ASN A 1 407 ? 20.180 20.025 -15.433 1.00 83.81 407 ASN A N 1
ATOM 3220 C CA . ASN A 1 407 ? 21.413 20.340 -16.164 1.00 83.81 407 ASN A CA 1
ATOM 3221 C C . ASN A 1 407 ? 22.333 19.113 -16.304 1.00 83.81 407 ASN A C 1
ATOM 3223 O O . ASN A 1 407 ? 22.854 18.864 -17.392 1.00 83.81 407 ASN A O 1
ATOM 3227 N N . ASN A 1 408 ? 22.509 18.322 -15.238 1.00 85.12 408 ASN A N 1
ATOM 3228 C CA . ASN A 1 408 ? 23.333 17.112 -15.294 1.00 85.12 408 ASN A CA 1
ATOM 3229 C C . ASN A 1 408 ? 22.713 16.032 -16.174 1.00 85.12 408 ASN A C 1
ATOM 3231 O O . ASN A 1 408 ? 23.446 15.339 -16.874 1.00 85.12 408 ASN A O 1
ATOM 3235 N N . ILE A 1 409 ? 21.383 15.920 -16.202 1.00 82.44 409 ILE A N 1
ATOM 3236 C CA . ILE A 1 409 ? 20.704 14.972 -17.090 1.00 82.44 409 ILE A CA 1
ATOM 3237 C C . ILE A 1 409 ? 20.956 15.339 -18.561 1.00 82.44 409 ILE A C 1
ATOM 3239 O O . ILE A 1 409 ? 21.277 14.463 -19.362 1.00 82.44 409 ILE A O 1
ATOM 3243 N N . VAL A 1 410 ? 20.878 16.626 -18.925 1.00 83.44 410 VAL A N 1
ATOM 3244 C CA . VAL A 1 410 ? 21.156 17.087 -20.300 1.00 83.44 410 VAL A CA 1
ATOM 3245 C C . VAL A 1 410 ? 22.616 16.832 -20.693 1.00 83.44 410 VAL A C 1
ATOM 3247 O O . VAL A 1 410 ? 22.887 16.374 -21.802 1.00 83.44 410 VAL A O 1
ATOM 3250 N N . LEU A 1 411 ? 23.569 17.077 -19.789 1.00 88.50 411 LEU A N 1
ATOM 3251 C CA . LEU A 1 411 ? 24.984 16.791 -20.046 1.00 88.50 411 LEU A CA 1
ATOM 3252 C C . LEU A 1 411 ? 25.277 15.294 -20.137 1.00 88.50 411 LEU A C 1
ATOM 3254 O O . LEU A 1 411 ? 26.083 14.879 -20.969 1.00 88.50 411 LEU A O 1
ATOM 3258 N N . PHE A 1 412 ? 24.643 14.480 -19.293 1.00 87.12 412 PHE A N 1
ATOM 3259 C CA . PHE A 1 412 ? 24.717 13.023 -19.367 1.00 87.12 412 PHE A CA 1
ATOM 3260 C C . PHE A 1 412 ? 24.194 12.523 -20.710 1.00 87.12 412 PHE A C 1
ATOM 3262 O O . PHE A 1 412 ? 24.857 11.738 -21.383 1.00 87.12 412 PHE A O 1
ATOM 3269 N N . LEU A 1 413 ? 23.059 13.061 -21.150 1.00 83.69 413 LEU A N 1
ATOM 3270 C CA . LEU A 1 413 ? 22.475 12.749 -22.442 1.00 83.69 413 LEU A CA 1
ATOM 3271 C C . LEU A 1 413 ? 23.424 13.085 -23.603 1.00 83.69 413 LEU A C 1
ATOM 3273 O O . LEU A 1 413 ? 23.643 12.238 -24.466 1.00 83.69 413 LEU A O 1
ATOM 3277 N N . ALA A 1 414 ? 24.033 14.276 -23.602 1.00 88.38 414 ALA A N 1
ATOM 3278 C CA . ALA A 1 414 ? 25.031 14.648 -24.609 1.00 88.38 414 ALA A CA 1
ATOM 3279 C C . ALA A 1 414 ? 26.230 13.683 -24.623 1.00 88.38 414 ALA A C 1
ATOM 3281 O O . ALA A 1 414 ? 26.712 13.309 -25.691 1.00 88.38 414 ALA A O 1
ATOM 3282 N N . HIS A 1 415 ? 26.685 13.245 -23.446 1.00 91.19 415 HIS A N 1
ATOM 3283 C CA . HIS A 1 415 ? 27.807 12.318 -23.308 1.00 91.19 415 HIS A CA 1
ATOM 3284 C C . HIS A 1 415 ? 27.476 10.940 -23.887 1.00 91.19 415 HIS A C 1
ATOM 3286 O O . HIS A 1 415 ? 28.203 10.447 -24.750 1.00 91.19 415 HIS A O 1
ATOM 3292 N N . VAL A 1 416 ? 26.347 10.346 -23.491 1.00 87.75 416 VAL A N 1
ATOM 3293 C CA . VAL A 1 416 ? 25.932 9.042 -24.026 1.00 87.75 416 VAL A CA 1
ATOM 3294 C C . VAL A 1 416 ? 25.672 9.117 -25.527 1.00 87.75 416 VAL A C 1
ATOM 3296 O O . VAL A 1 416 ? 26.059 8.215 -26.267 1.00 87.75 416 VAL A O 1
ATOM 3299 N N . MET A 1 417 ? 25.058 10.205 -25.991 1.00 87.25 417 MET A N 1
ATOM 3300 C CA . MET A 1 417 ? 24.850 10.455 -27.410 1.00 87.25 417 MET A CA 1
ATOM 3301 C C . MET A 1 417 ? 26.184 10.445 -28.168 1.00 87.25 417 MET A C 1
ATOM 3303 O O . MET A 1 417 ? 26.337 9.672 -29.107 1.00 87.25 417 MET A O 1
ATOM 3307 N N . GLY A 1 418 ? 27.185 11.208 -27.724 1.00 89.44 418 GLY A N 1
ATOM 3308 C CA . GLY A 1 418 ? 28.500 11.221 -28.370 1.00 89.44 418 GLY A CA 1
ATOM 3309 C C . GLY A 1 418 ? 29.156 9.835 -28.444 1.00 89.44 418 GLY A C 1
ATOM 3310 O O . GLY A 1 418 ? 29.631 9.437 -29.508 1.00 89.44 418 GLY A O 1
ATOM 3311 N N . MET A 1 419 ? 29.108 9.064 -27.351 1.00 89.88 419 MET A N 1
ATOM 3312 C CA . MET A 1 419 ? 29.629 7.687 -27.298 1.00 89.88 419 MET A CA 1
ATOM 3313 C C . MET A 1 419 ? 28.903 6.749 -28.275 1.00 89.88 419 MET A C 1
ATOM 3315 O O . MET A 1 419 ? 29.537 5.953 -28.975 1.00 89.88 419 MET A O 1
ATOM 3319 N N . TYR A 1 420 ? 27.574 6.855 -28.338 1.00 87.50 420 TYR A N 1
ATOM 3320 C CA . TYR A 1 420 ? 26.725 6.048 -29.212 1.00 87.50 420 TYR A CA 1
ATOM 3321 C C . TYR A 1 420 ? 27.007 6.324 -30.690 1.00 87.50 420 TYR A C 1
ATOM 3323 O O . TYR A 1 420 ? 27.196 5.388 -31.464 1.00 87.50 420 TYR A O 1
ATOM 3331 N N . PHE A 1 421 ? 27.062 7.596 -31.094 1.00 86.94 421 PHE A N 1
ATOM 3332 C CA . PHE A 1 421 ? 27.291 7.968 -32.492 1.00 86.94 421 PHE A CA 1
ATOM 3333 C C . PHE A 1 421 ? 28.696 7.571 -32.958 1.00 86.94 421 PHE A C 1
ATOM 3335 O O . PHE A 1 421 ? 28.827 6.974 -34.025 1.00 86.94 421 PHE A O 1
ATOM 3342 N N . LEU A 1 422 ? 29.731 7.798 -32.140 1.00 89.00 422 LEU A N 1
ATOM 3343 C CA . LEU A 1 422 ? 31.097 7.344 -32.442 1.00 89.00 422 LEU A CA 1
ATOM 3344 C C . LEU A 1 422 ? 31.169 5.819 -32.621 1.00 89.00 422 LEU A C 1
ATOM 3346 O O . LEU A 1 422 ? 31.810 5.327 -33.550 1.00 89.00 422 LEU A O 1
ATOM 3350 N N . SER A 1 423 ? 30.457 5.069 -31.779 1.00 88.25 423 SER A N 1
ATOM 3351 C CA . SER A 1 423 ? 30.374 3.605 -31.875 1.00 88.25 423 SER A CA 1
ATOM 3352 C C . SER A 1 423 ? 29.528 3.128 -33.056 1.00 88.25 423 SER A C 1
ATOM 3354 O O . SER A 1 423 ? 29.823 2.099 -33.659 1.00 88.25 423 SER A O 1
ATOM 3356 N N . THR A 1 424 ? 28.499 3.886 -33.433 1.00 84.06 424 THR A N 1
ATOM 3357 C CA . THR A 1 424 ? 27.684 3.589 -34.616 1.00 84.06 424 THR A CA 1
ATOM 3358 C C . THR A 1 424 ? 28.510 3.765 -35.882 1.00 84.06 424 THR A C 1
ATOM 3360 O O . THR A 1 424 ? 28.497 2.882 -36.728 1.00 84.06 424 THR A O 1
ATOM 3363 N N . VAL A 1 425 ? 29.296 4.842 -35.994 1.00 83.75 425 VAL A N 1
ATOM 3364 C CA . VAL A 1 425 ? 30.232 5.055 -37.114 1.00 83.75 425 VAL A CA 1
ATOM 3365 C C . VAL A 1 425 ? 31.243 3.907 -37.211 1.00 83.75 425 VAL A C 1
ATOM 3367 O O . VAL A 1 425 ? 31.483 3.390 -38.303 1.00 83.75 425 VAL A O 1
ATOM 3370 N N . LEU A 1 426 ? 31.784 3.460 -36.070 1.00 82.44 426 LEU A N 1
ATOM 3371 C CA . LEU A 1 426 ? 32.701 2.319 -35.996 1.00 82.44 426 LEU A CA 1
ATOM 3372 C C . LEU A 1 426 ? 32.076 1.033 -36.566 1.00 82.44 426 LEU A C 1
ATOM 3374 O O . LEU A 1 426 ? 32.702 0.342 -37.369 1.00 82.44 426 LEU A O 1
ATOM 3378 N N . MET A 1 427 ? 30.835 0.743 -36.173 1.00 78.88 427 MET A N 1
ATOM 3379 C CA . MET A 1 427 ? 30.095 -0.462 -36.566 1.00 78.88 427 MET A CA 1
ATOM 3380 C C . MET A 1 427 ? 29.525 -0.381 -37.986 1.00 78.88 427 MET A C 1
ATOM 3382 O O . MET A 1 427 ? 29.386 -1.395 -38.661 1.00 78.88 427 MET A O 1
ATOM 3386 N N . MET A 1 428 ? 29.191 0.818 -38.457 1.00 74.75 428 MET A N 1
ATOM 3387 C CA . MET A 1 428 ? 28.554 1.051 -39.751 1.00 74.75 428 MET A CA 1
ATOM 3388 C C . MET A 1 428 ? 29.536 0.951 -40.921 1.00 74.75 428 MET A C 1
ATOM 3390 O O . MET A 1 428 ? 29.117 0.668 -42.041 1.00 74.75 428 MET A O 1
ATOM 3394 N N . ARG A 1 429 ? 30.847 1.099 -40.682 1.00 73.88 429 ARG A N 1
ATOM 3395 C CA . ARG A 1 429 ? 31.887 0.911 -41.710 1.00 73.88 429 ARG A CA 1
ATOM 3396 C C . ARG A 1 429 ? 31.755 -0.424 -42.447 1.00 73.88 429 ARG A C 1
ATOM 3398 O O . ARG A 1 429 ? 32.020 -0.480 -43.643 1.00 73.88 429 ARG A O 1
ATOM 3405 N N . THR A 1 430 ? 31.367 -1.498 -41.761 1.00 67.69 430 THR A N 1
ATOM 3406 C CA . THR A 1 430 ? 31.201 -2.826 -42.381 1.00 67.69 430 THR A CA 1
ATOM 3407 C C . THR A 1 430 ? 29.969 -2.920 -43.280 1.00 67.69 430 THR A C 1
ATOM 3409 O O . THR A 1 430 ? 29.885 -3.829 -44.097 1.00 67.69 430 THR A O 1
ATOM 3412 N N . SER A 1 431 ? 29.051 -1.955 -43.179 1.00 66.38 431 SER A N 1
ATOM 3413 C CA . SER A 1 431 ? 27.889 -1.806 -44.063 1.00 66.38 431 SER A CA 1
ATOM 3414 C C . SER A 1 431 ? 28.190 -0.962 -45.313 1.00 66.38 431 SER A C 1
ATOM 3416 O O . SER A 1 431 ? 27.340 -0.877 -46.193 1.00 66.38 431 SER A O 1
ATOM 3418 N N . VAL A 1 432 ? 29.374 -0.337 -45.402 1.00 69.88 432 VAL A N 1
ATOM 3419 C CA . VAL A 1 432 ? 29.813 0.461 -46.559 1.00 69.88 432 VAL A CA 1
ATOM 3420 C C . VAL A 1 432 ? 30.654 -0.410 -47.509 1.00 69.88 432 VAL A C 1
ATOM 3422 O O . VAL A 1 432 ? 31.580 -1.086 -47.040 1.00 69.88 432 VAL A O 1
ATOM 3425 N N . PRO A 1 433 ? 30.394 -0.387 -48.835 1.00 67.69 433 PRO A N 1
ATOM 3426 C CA . PRO A 1 433 ? 31.157 -1.161 -49.813 1.00 67.69 433 PRO A CA 1
ATOM 3427 C C . PRO A 1 433 ? 32.671 -0.919 -49.742 1.00 67.69 433 PRO A C 1
ATOM 3429 O O . PRO A 1 433 ? 33.143 0.184 -49.458 1.00 67.69 433 PRO A O 1
ATOM 3432 N N . ALA A 1 434 ? 33.460 -1.950 -50.063 1.00 67.38 434 ALA A N 1
ATOM 3433 C CA . ALA A 1 434 ? 34.918 -1.914 -49.920 1.00 67.38 434 ALA A CA 1
ATOM 3434 C C . ALA A 1 434 ? 35.615 -0.817 -50.751 1.00 67.38 434 ALA A C 1
ATOM 3436 O O . ALA A 1 434 ? 36.690 -0.361 -50.362 1.00 67.38 434 ALA A O 1
ATOM 3437 N N . GLN A 1 435 ? 34.996 -0.378 -51.849 1.00 67.25 435 GLN A N 1
ATOM 3438 C CA . GLN A 1 435 ? 35.512 0.664 -52.743 1.00 67.25 435 GLN A CA 1
ATOM 3439 C C . GLN A 1 435 ? 35.432 2.074 -52.126 1.00 67.25 435 GLN A C 1
ATOM 3441 O O . GLN A 1 435 ? 36.310 2.893 -52.372 1.00 67.25 435 GLN A O 1
ATOM 3446 N N . HIS A 1 436 ? 34.449 2.326 -51.252 1.00 69.81 436 HIS A N 1
ATOM 3447 C CA . HIS A 1 436 ? 34.175 3.644 -50.656 1.00 69.81 436 HIS A CA 1
ATOM 3448 C C . HIS A 1 436 ? 34.571 3.743 -49.173 1.00 69.81 436 HIS A C 1
ATOM 3450 O O . HIS A 1 436 ? 34.186 4.676 -48.485 1.00 69.81 436 HIS A O 1
ATOM 3456 N N . ARG A 1 437 ? 35.314 2.770 -48.625 1.00 74.00 437 ARG A N 1
ATOM 3457 C CA . ARG A 1 437 ? 35.727 2.782 -47.202 1.00 74.00 437 ARG A CA 1
ATOM 3458 C C . ARG A 1 437 ? 37.188 3.173 -46.982 1.00 74.00 437 ARG A C 1
ATOM 3460 O O . ARG A 1 437 ? 37.693 2.998 -45.871 1.00 74.00 437 ARG A O 1
ATOM 3467 N N . THR A 1 438 ? 37.901 3.623 -48.013 1.00 76.31 438 THR A N 1
ATOM 3468 C CA . THR A 1 438 ? 39.356 3.853 -47.973 1.00 76.31 438 THR A CA 1
ATOM 3469 C C . THR A 1 438 ? 39.732 4.965 -46.995 1.00 76.31 438 THR A C 1
ATOM 3471 O O . THR A 1 438 ? 40.560 4.724 -46.114 1.00 76.31 438 THR A O 1
ATOM 3474 N N . ILE A 1 439 ? 39.075 6.131 -47.053 1.00 78.50 439 ILE A N 1
ATOM 3475 C CA . ILE A 1 439 ? 39.356 7.258 -46.147 1.00 78.50 439 ILE A CA 1
ATOM 3476 C C . ILE A 1 439 ? 38.898 6.923 -44.725 1.00 78.50 439 ILE A C 1
ATOM 3478 O O . ILE A 1 439 ? 39.653 7.133 -43.779 1.00 78.50 439 ILE A O 1
ATOM 3482 N N . ILE A 1 440 ? 37.719 6.313 -44.564 1.00 76.19 440 ILE A N 1
ATOM 3483 C CA . ILE A 1 440 ? 37.205 5.879 -43.251 1.00 76.19 440 ILE A CA 1
ATOM 3484 C C . ILE A 1 440 ? 38.182 4.904 -42.576 1.00 76.19 440 ILE A C 1
ATOM 3486 O O . ILE A 1 440 ? 38.478 5.034 -41.390 1.00 76.19 440 ILE A O 1
ATOM 3490 N N . THR A 1 441 ? 38.728 3.947 -43.331 1.00 78.38 441 THR A N 1
ATOM 3491 C CA . THR A 1 441 ? 39.730 2.993 -42.827 1.00 78.38 441 THR A CA 1
ATOM 3492 C C . THR A 1 441 ? 41.044 3.687 -42.473 1.00 78.38 441 THR A C 1
ATOM 3494 O O . THR A 1 441 ? 41.643 3.371 -41.450 1.00 78.38 441 THR A O 1
ATOM 3497 N N . ALA A 1 442 ? 41.482 4.647 -43.290 1.00 78.50 442 ALA A N 1
ATOM 3498 C CA . ALA A 1 442 ? 42.709 5.399 -43.048 1.00 78.50 442 ALA A CA 1
ATOM 3499 C C . ALA A 1 442 ? 42.612 6.315 -41.817 1.00 78.50 442 ALA A C 1
ATOM 3501 O O . ALA A 1 442 ? 43.602 6.497 -41.114 1.00 78.50 442 ALA A O 1
ATOM 3502 N N . VAL A 1 443 ? 41.438 6.896 -41.552 1.00 78.75 443 VAL A N 1
ATOM 3503 C CA . VAL A 1 443 ? 41.225 7.797 -40.412 1.00 78.75 443 VAL A CA 1
ATOM 3504 C C . VAL A 1 443 ? 40.987 7.023 -39.116 1.00 78.75 443 VAL A C 1
ATOM 3506 O O . VAL A 1 443 ? 41.541 7.408 -38.093 1.00 78.75 443 VAL A O 1
ATOM 3509 N N . LEU A 1 444 ? 40.206 5.936 -39.139 1.00 76.25 444 LEU A N 1
ATOM 3510 C CA . LEU A 1 444 ? 39.954 5.106 -37.952 1.00 76.25 444 LEU A CA 1
ATOM 3511 C C . LEU A 1 444 ? 41.174 4.265 -37.533 1.00 76.25 444 LEU A C 1
ATOM 3513 O O . LEU A 1 444 ? 41.240 3.831 -36.386 1.00 76.25 444 LEU A O 1
ATOM 3517 N N . GLY A 1 445 ? 42.143 4.061 -38.425 1.00 71.69 445 GLY A N 1
ATOM 3518 C CA . GLY A 1 445 ? 43.376 3.345 -38.111 1.00 71.69 445 GLY A CA 1
ATOM 3519 C C . GLY A 1 445 ? 43.221 1.821 -38.085 1.00 71.69 445 GLY A C 1
ATOM 3520 O O . GLY A 1 445 ? 42.226 1.259 -38.557 1.00 71.69 445 GLY A O 1
ATOM 3521 N N . ARG A 1 446 ? 44.237 1.125 -37.561 1.00 66.44 446 ARG A N 1
ATOM 3522 C CA . ARG A 1 446 ? 44.334 -0.352 -37.588 1.00 66.44 446 ARG A CA 1
ATOM 3523 C C . ARG A 1 446 ? 43.594 -1.022 -36.421 1.00 66.44 446 ARG A C 1
ATOM 3525 O O . ARG A 1 446 ? 44.182 -1.791 -35.669 1.00 66.44 446 ARG A O 1
ATOM 3532 N N . MET A 1 447 ? 42.303 -0.740 -36.259 1.00 71.19 447 MET A N 1
ATOM 3533 C CA . MET A 1 447 ? 41.487 -1.394 -35.225 1.00 71.19 447 MET A CA 1
ATOM 3534 C C . MET A 1 447 ? 41.044 -2.811 -35.640 1.00 71.19 447 MET A C 1
ATOM 3536 O O . MET A 1 447 ? 40.801 -3.078 -36.816 1.00 71.19 447 MET A O 1
ATOM 3540 N N . GLU A 1 448 ? 40.890 -3.726 -34.679 1.00 75.00 448 GLU A N 1
ATOM 3541 C CA . GLU A 1 448 ? 40.291 -5.051 -34.904 1.00 75.00 448 GLU A CA 1
ATOM 3542 C C . GLU A 1 448 ? 38.757 -4.946 -34.881 1.00 75.00 448 GLU A C 1
ATOM 3544 O O . GLU A 1 448 ? 38.111 -5.021 -33.839 1.00 75.00 448 GLU A O 1
ATOM 3549 N N . PHE A 1 449 ? 38.147 -4.717 -36.044 1.00 75.44 449 PHE A N 1
ATOM 3550 C CA . PHE A 1 449 ? 36.704 -4.449 -36.152 1.00 75.44 449 PHE A CA 1
ATOM 3551 C C . PHE A 1 449 ? 35.830 -5.671 -35.832 1.00 75.44 449 PHE A C 1
ATOM 3553 O O . PHE A 1 449 ? 34.723 -5.526 -35.310 1.00 75.44 449 PHE A O 1
ATOM 3560 N N . ASP A 1 450 ? 36.350 -6.873 -36.078 1.00 79.38 450 ASP A N 1
ATOM 3561 C CA . ASP A 1 450 ? 35.657 -8.134 -35.806 1.00 79.38 450 ASP A CA 1
ATOM 3562 C C . ASP A 1 450 ? 35.373 -8.325 -34.311 1.00 79.38 450 ASP A C 1
ATOM 3564 O O . ASP A 1 450 ? 34.322 -8.850 -33.930 1.00 79.38 450 ASP A O 1
ATOM 3568 N N . PHE A 1 451 ? 36.266 -7.813 -33.457 1.00 84.19 451 PHE A N 1
ATOM 3569 C CA . PHE A 1 451 ? 36.074 -7.800 -32.012 1.00 84.19 451 PHE A CA 1
ATOM 3570 C C . PHE A 1 451 ? 34.817 -7.011 -31.617 1.00 84.19 451 PHE A C 1
ATOM 3572 O O . PHE A 1 451 ? 34.015 -7.522 -30.841 1.00 84.19 451 PHE A O 1
ATOM 3579 N N . TYR A 1 452 ? 34.584 -5.816 -32.175 1.00 85.00 452 TYR A N 1
ATOM 3580 C CA . TYR A 1 452 ? 33.423 -4.987 -31.814 1.00 85.00 452 TYR A CA 1
ATOM 3581 C C . TYR A 1 452 ? 32.095 -5.603 -32.265 1.00 85.00 452 TYR A C 1
ATOM 3583 O O . TYR A 1 452 ? 31.111 -5.532 -31.530 1.00 85.00 452 TYR A O 1
ATOM 3591 N N . HIS A 1 453 ? 32.064 -6.262 -33.428 1.00 84.00 453 HIS A N 1
ATOM 3592 C CA . HIS A 1 453 ? 30.879 -6.995 -33.882 1.00 84.00 453 HIS A CA 1
ATOM 3593 C C . HIS A 1 453 ? 30.556 -8.185 -32.980 1.00 84.00 453 HIS A C 1
ATOM 3595 O O . HIS A 1 453 ? 29.404 -8.367 -32.584 1.00 84.00 453 HIS A O 1
ATOM 3601 N N . ARG A 1 454 ? 31.574 -8.956 -32.588 1.00 86.25 454 ARG A N 1
ATOM 3602 C CA . ARG A 1 454 ? 31.397 -10.057 -31.639 1.00 86.25 454 ARG A CA 1
ATOM 3603 C C . ARG A 1 454 ? 31.000 -9.552 -30.251 1.00 86.25 454 ARG A C 1
ATOM 3605 O O . ARG A 1 454 ? 30.111 -10.123 -29.628 1.00 86.25 454 ARG A O 1
ATOM 3612 N N . TRP A 1 455 ? 31.624 -8.473 -29.781 1.00 89.38 455 TRP A N 1
ATOM 3613 C CA . TRP A 1 455 ? 31.299 -7.828 -28.511 1.00 89.38 455 TRP A CA 1
ATOM 3614 C C . TRP A 1 455 ? 29.845 -7.346 -28.486 1.00 89.38 455 TRP A C 1
ATOM 3616 O O . TRP A 1 455 ? 29.129 -7.602 -27.519 1.00 89.38 455 TRP A O 1
ATOM 3626 N N . PHE A 1 456 ? 29.378 -6.732 -29.579 1.00 89.62 456 PHE A N 1
ATOM 3627 C CA . PHE A 1 456 ? 27.977 -6.360 -29.750 1.00 89.62 456 PHE A CA 1
ATOM 3628 C C . PHE A 1 456 ? 27.049 -7.571 -29.615 1.00 89.62 456 PHE A C 1
ATOM 3630 O O . PHE A 1 456 ? 26.132 -7.529 -28.798 1.00 89.62 456 PHE A O 1
ATOM 3637 N N . ASP A 1 457 ? 27.287 -8.644 -30.378 1.00 89.81 457 ASP A N 1
ATOM 3638 C CA . ASP A 1 457 ? 26.419 -9.829 -30.384 1.00 89.81 457 ASP A CA 1
ATOM 3639 C C . ASP A 1 457 ? 26.365 -10.501 -28.991 1.00 89.81 457 ASP A C 1
ATOM 3641 O O . ASP A 1 457 ? 25.286 -10.902 -28.546 1.00 89.81 457 ASP A O 1
ATOM 3645 N N . VAL A 1 458 ? 27.491 -10.557 -28.261 1.00 92.19 458 VAL A N 1
ATOM 3646 C CA . VAL A 1 458 ? 27.558 -11.100 -26.887 1.00 92.19 458 VAL A CA 1
ATOM 3647 C C . VAL A 1 458 ? 26.724 -10.266 -25.915 1.00 92.19 458 VAL A C 1
ATOM 3649 O O . VAL A 1 458 ? 25.850 -10.802 -25.230 1.00 92.19 458 VAL A O 1
ATOM 3652 N N . ILE A 1 459 ? 26.963 -8.954 -25.854 1.00 93.94 459 ILE A N 1
ATOM 3653 C CA . ILE A 1 459 ? 26.251 -8.070 -24.922 1.00 93.94 459 ILE A CA 1
ATOM 3654 C C . ILE A 1 459 ? 24.761 -7.985 -25.275 1.00 93.94 459 ILE A C 1
ATOM 3656 O O . ILE A 1 459 ? 23.917 -7.964 -24.377 1.00 93.94 459 ILE A O 1
ATOM 3660 N N . PHE A 1 460 ? 24.424 -7.989 -26.567 1.00 92.56 460 PHE A N 1
ATOM 3661 C CA . PHE A 1 460 ? 23.047 -8.009 -27.053 1.00 92.56 460 PHE A CA 1
ATOM 3662 C C . PHE A 1 460 ? 22.293 -9.234 -26.525 1.00 92.56 460 PHE A C 1
ATOM 3664 O O . PHE A 1 460 ? 21.193 -9.088 -25.990 1.00 92.56 460 PHE A O 1
ATOM 3671 N N . LEU A 1 461 ? 22.893 -10.427 -26.618 1.00 92.50 461 LEU A N 1
ATOM 3672 C CA . LEU A 1 461 ? 22.267 -11.666 -26.158 1.00 92.50 461 LEU A CA 1
ATOM 3673 C C . LEU A 1 461 ? 22.103 -11.691 -24.632 1.00 92.50 461 LEU A C 1
ATOM 3675 O O . LEU A 1 461 ? 21.021 -12.016 -24.143 1.00 92.50 461 LEU A O 1
ATOM 3679 N N . VAL A 1 462 ? 23.136 -11.288 -23.881 1.00 94.94 462 VAL A N 1
ATOM 3680 C CA . VAL A 1 462 ? 23.067 -11.177 -22.412 1.00 94.94 462 VAL A CA 1
ATOM 3681 C C . VAL A 1 462 ? 21.958 -10.210 -21.995 1.00 94.94 462 VAL A C 1
ATOM 3683 O O . VAL A 1 462 ? 21.146 -10.530 -21.129 1.00 94.94 462 VAL A O 1
ATOM 3686 N N . SER A 1 463 ? 21.879 -9.046 -22.643 1.00 93.12 463 SER A N 1
ATOM 3687 C CA . SER A 1 463 ? 20.846 -8.048 -22.367 1.00 93.12 463 SER A CA 1
ATOM 3688 C C . SER A 1 463 ? 19.439 -8.545 -22.711 1.00 93.12 463 SER A C 1
ATOM 3690 O O . SER A 1 463 ? 18.513 -8.311 -21.931 1.00 93.12 463 SER A O 1
ATOM 3692 N N . ALA A 1 464 ? 19.264 -9.261 -23.827 1.00 90.31 464 ALA A N 1
ATOM 3693 C CA . ALA A 1 464 ? 17.980 -9.844 -24.206 1.00 90.31 464 ALA A CA 1
ATOM 3694 C C . ALA A 1 464 ? 17.516 -10.900 -23.186 1.00 90.31 464 ALA A C 1
ATOM 3696 O O . ALA A 1 464 ? 16.382 -10.841 -22.713 1.00 90.31 464 ALA A O 1
ATOM 3697 N N . ILE A 1 465 ? 18.400 -11.815 -22.771 1.00 93.38 465 ILE A N 1
ATOM 3698 C CA . ILE A 1 465 ? 18.083 -12.840 -21.761 1.00 93.38 465 ILE A CA 1
ATOM 3699 C C . ILE A 1 465 ? 17.732 -12.191 -20.417 1.00 93.38 465 ILE A C 1
ATOM 3701 O O . ILE A 1 465 ? 16.707 -12.526 -19.823 1.00 93.38 465 ILE A O 1
ATOM 3705 N N . ALA A 1 466 ? 18.533 -11.223 -19.961 1.00 93.00 466 ALA A N 1
ATOM 3706 C CA . ALA A 1 466 ? 18.264 -10.497 -18.722 1.00 93.00 466 ALA A CA 1
ATOM 3707 C C . ALA A 1 466 ? 16.920 -9.751 -18.776 1.00 93.00 466 ALA A C 1
ATOM 3709 O O . ALA A 1 466 ? 16.153 -9.786 -17.816 1.00 93.00 466 ALA A O 1
ATOM 3710 N N . SER A 1 467 ? 16.598 -9.130 -19.915 1.00 90.50 467 SER A N 1
ATOM 3711 C CA . SER A 1 467 ? 15.320 -8.435 -20.118 1.00 90.50 467 SER A CA 1
ATOM 3712 C C . SER A 1 467 ? 14.132 -9.399 -20.104 1.00 90.50 467 SER A C 1
ATOM 3714 O O . SER A 1 467 ? 13.104 -9.087 -19.508 1.00 90.50 467 SER A O 1
ATOM 3716 N N . ALA A 1 468 ? 14.270 -10.587 -20.702 1.00 90.56 468 ALA A N 1
ATOM 3717 C CA . ALA A 1 468 ? 13.240 -11.625 -20.659 1.00 90.56 468 ALA A CA 1
ATOM 3718 C C . ALA A 1 468 ? 13.016 -12.151 -19.230 1.00 90.56 468 ALA A C 1
ATOM 3720 O O . ALA A 1 468 ? 11.872 -12.278 -18.789 1.00 90.56 468 ALA A O 1
ATOM 3721 N N . GLY A 1 469 ? 14.094 -12.385 -18.474 1.00 90.94 469 GLY A N 1
ATOM 3722 C CA . GLY A 1 469 ? 14.020 -12.745 -17.054 1.00 90.94 469 GLY A CA 1
ATOM 3723 C C . GLY A 1 469 ? 13.336 -11.663 -16.211 1.00 90.94 469 GLY A C 1
ATOM 3724 O O . GLY A 1 469 ? 12.436 -11.953 -15.431 1.00 90.94 469 GLY A O 1
ATOM 3725 N N . PHE A 1 470 ? 13.693 -10.395 -16.420 1.00 89.38 470 PHE A N 1
ATOM 3726 C CA . PHE A 1 470 ? 13.082 -9.276 -15.704 1.00 89.38 470 PHE A CA 1
ATOM 3727 C C . PHE A 1 470 ? 11.578 -9.151 -15.987 1.00 89.38 470 PHE A C 1
ATOM 3729 O O . PHE A 1 470 ? 10.779 -9.063 -15.056 1.00 89.38 470 PHE A O 1
ATOM 3736 N N . ILE A 1 471 ? 11.177 -9.201 -17.262 1.00 88.19 471 ILE A N 1
ATOM 3737 C CA . ILE A 1 471 ? 9.765 -9.114 -17.655 1.00 88.19 471 ILE A CA 1
ATOM 3738 C C . ILE A 1 471 ? 8.970 -10.297 -17.092 1.00 88.19 471 ILE A C 1
ATOM 3740 O O . ILE A 1 471 ? 7.889 -10.088 -16.554 1.00 88.19 471 ILE A O 1
ATOM 3744 N N . THR A 1 472 ? 9.499 -11.523 -17.148 1.00 87.81 472 THR A N 1
ATOM 3745 C CA . THR A 1 472 ? 8.794 -12.703 -16.613 1.00 87.81 472 THR A CA 1
ATOM 3746 C C . THR A 1 472 ? 8.564 -12.624 -15.105 1.00 87.81 472 THR A C 1
ATOM 3748 O O . THR A 1 472 ? 7.454 -12.921 -14.662 1.00 87.81 472 THR A O 1
ATOM 3751 N N . ILE A 1 473 ? 9.549 -12.160 -14.327 1.00 87.62 473 ILE A N 1
ATOM 3752 C CA . ILE A 1 473 ? 9.391 -11.924 -12.882 1.00 87.62 473 ILE A CA 1
ATOM 3753 C C . ILE A 1 473 ? 8.311 -10.870 -12.628 1.00 87.62 473 ILE A C 1
ATOM 3755 O O . ILE A 1 473 ? 7.405 -11.102 -11.828 1.00 87.62 473 ILE A O 1
ATOM 3759 N N . LEU A 1 474 ? 8.352 -9.738 -13.340 1.00 84.19 474 LEU A N 1
ATOM 3760 C CA . LEU A 1 474 ? 7.334 -8.695 -13.197 1.00 84.19 474 LEU A CA 1
ATOM 3761 C C . LEU A 1 474 ? 5.933 -9.211 -13.542 1.00 84.19 474 LEU A C 1
ATOM 3763 O O . LEU A 1 474 ? 4.987 -8.966 -12.797 1.00 84.19 474 LEU A O 1
ATOM 3767 N N . THR A 1 475 ? 5.791 -9.971 -14.630 1.00 83.25 475 THR A N 1
ATOM 3768 C CA . THR A 1 475 ? 4.509 -10.576 -15.004 1.00 83.25 475 THR A CA 1
ATOM 3769 C C . THR A 1 475 ? 4.026 -11.572 -13.945 1.00 83.25 475 THR A C 1
ATOM 3771 O O . THR A 1 475 ? 2.826 -11.641 -13.690 1.00 83.25 475 THR A O 1
ATOM 3774 N N . GLN A 1 476 ? 4.919 -12.336 -13.307 1.00 83.06 476 GLN A N 1
ATOM 3775 C CA . GLN A 1 476 ? 4.555 -13.244 -12.213 1.00 83.06 476 GLN A CA 1
ATOM 3776 C C . GLN A 1 476 ? 4.088 -12.486 -10.967 1.00 83.06 476 GLN A C 1
ATOM 3778 O O . GLN A 1 476 ? 3.033 -12.809 -10.428 1.00 83.06 476 GLN A O 1
ATOM 3783 N N . MET A 1 477 ? 4.819 -11.449 -10.549 1.00 79.75 477 MET A N 1
ATOM 3784 C CA . MET A 1 477 ? 4.424 -10.604 -9.417 1.00 79.75 477 MET A CA 1
ATOM 3785 C C . MET A 1 477 ? 3.069 -9.935 -9.663 1.00 79.75 477 MET A C 1
ATOM 3787 O O . MET A 1 477 ? 2.221 -9.901 -8.772 1.00 79.75 477 MET A O 1
ATOM 3791 N N . GLN A 1 478 ? 2.835 -9.456 -10.887 1.00 73.88 478 GLN A N 1
ATOM 3792 C CA . GLN A 1 478 ? 1.561 -8.852 -11.260 1.00 73.88 478 GLN A CA 1
ATOM 3793 C C . GLN A 1 478 ? 0.422 -9.876 -11.270 1.00 73.88 478 GLN A C 1
ATOM 3795 O O . GLN A 1 478 ? -0.658 -9.587 -10.764 1.00 73.88 478 GLN A O 1
ATOM 3800 N N . LYS A 1 479 ? 0.660 -11.089 -11.789 1.00 77.19 479 LYS A N 1
ATOM 3801 C CA . LYS A 1 479 ? -0.324 -12.180 -11.738 1.00 77.19 479 LYS A CA 1
ATOM 3802 C C . LYS A 1 479 ? -0.678 -12.568 -10.307 1.00 77.19 479 LYS A C 1
ATOM 3804 O O . LYS A 1 479 ? -1.847 -12.820 -10.056 1.00 77.19 479 LYS A O 1
ATOM 3809 N N . GLN A 1 480 ? 0.289 -12.584 -9.388 1.00 73.44 480 GLN A N 1
ATOM 3810 C CA . GLN A 1 480 ? 0.022 -12.842 -7.972 1.00 73.44 480 GLN A CA 1
ATOM 3811 C C . GLN A 1 480 ? -0.868 -11.745 -7.373 1.00 73.44 480 GLN A C 1
ATOM 3813 O O . GLN A 1 480 ? -1.888 -12.057 -6.775 1.00 73.44 480 GLN A O 1
ATOM 3818 N N . LYS A 1 481 ? -0.547 -10.465 -7.618 1.00 69.31 481 LYS A N 1
ATOM 3819 C CA . LYS A 1 481 ? -1.366 -9.326 -7.162 1.00 69.31 481 LYS A CA 1
ATOM 3820 C C . LYS A 1 481 ? -2.795 -9.396 -7.715 1.00 69.31 481 LYS A C 1
ATOM 3822 O O . LYS A 1 481 ? -3.749 -9.129 -6.989 1.00 69.31 481 LYS A O 1
ATOM 3827 N N . ASP A 1 482 ? -2.946 -9.748 -8.990 1.00 65.88 482 ASP A N 1
ATOM 3828 C CA . ASP A 1 482 ? -4.252 -9.879 -9.643 1.00 65.88 482 ASP A CA 1
ATOM 3829 C C . ASP A 1 482 ? -5.031 -11.102 -9.122 1.00 65.88 482 ASP A C 1
ATOM 3831 O O . ASP A 1 482 ? -6.237 -10.999 -8.912 1.00 65.88 482 ASP A O 1
ATOM 3835 N N . PHE A 1 483 ? -4.357 -12.227 -8.859 1.00 63.78 483 PHE A N 1
ATOM 3836 C CA . PHE A 1 483 ? -4.948 -13.435 -8.271 1.00 63.78 483 PHE A CA 1
ATOM 3837 C C . PHE A 1 483 ? -5.433 -13.193 -6.844 1.00 63.78 483 PHE A C 1
ATOM 3839 O O . PHE A 1 483 ? -6.586 -13.495 -6.550 1.00 63.78 483 PHE A O 1
ATOM 3846 N N . ASP A 1 484 ? -4.601 -12.576 -6.001 1.00 56.53 484 ASP A N 1
ATOM 3847 C CA . ASP A 1 484 ? -4.973 -12.218 -4.635 1.00 56.53 484 ASP A CA 1
ATOM 3848 C C . ASP A 1 484 ? -6.212 -11.307 -4.670 1.00 56.53 484 ASP A C 1
ATOM 3850 O O . ASP A 1 484 ? -7.228 -11.617 -4.057 1.00 56.53 484 ASP A O 1
ATOM 3854 N N . ASN A 1 485 ? -6.195 -10.235 -5.476 1.00 56.75 485 ASN A N 1
ATOM 3855 C CA . ASN A 1 485 ? -7.342 -9.330 -5.630 1.00 56.75 485 ASN A CA 1
ATOM 3856 C C . ASN A 1 485 ? -8.617 -10.033 -6.136 1.00 56.75 485 ASN A C 1
ATOM 3858 O O . ASN A 1 485 ? -9.714 -9.686 -5.694 1.00 56.75 485 ASN A O 1
ATOM 3862 N N . ALA A 1 486 ? -8.485 -10.989 -7.061 1.00 54.88 486 ALA A N 1
ATOM 3863 C CA . ALA A 1 486 ? -9.610 -11.741 -7.607 1.00 54.88 486 ALA A CA 1
ATOM 3864 C C . ALA A 1 486 ? -10.216 -12.706 -6.574 1.00 54.88 486 ALA A C 1
ATOM 3866 O O . ALA A 1 486 ? -11.440 -12.791 -6.483 1.00 54.88 486 ALA A O 1
ATOM 3867 N N . LEU A 1 487 ? -9.390 -13.370 -5.761 1.00 51.69 487 LEU A N 1
ATOM 3868 C CA . LEU A 1 487 ? -9.824 -14.264 -4.681 1.00 51.69 487 LEU A CA 1
ATOM 3869 C C . LEU A 1 487 ? -10.642 -13.527 -3.617 1.00 51.69 487 LEU A C 1
ATOM 3871 O O . LEU A 1 487 ? -11.796 -13.892 -3.381 1.00 51.69 487 LEU A O 1
ATOM 3875 N N . TRP A 1 488 ? -10.156 -12.376 -3.137 1.00 47.72 488 TRP A N 1
ATOM 3876 C CA . TRP A 1 488 ? -10.911 -11.532 -2.199 1.00 47.72 488 TRP A CA 1
ATOM 3877 C C . TRP A 1 488 ? -12.270 -11.070 -2.752 1.00 47.72 488 TRP A C 1
ATOM 3879 O O . TRP A 1 488 ? -13.188 -10.833 -1.967 1.00 47.72 488 TRP A O 1
ATOM 3889 N N . SER A 1 489 ? -12.406 -10.961 -4.082 1.00 49.06 489 SER A N 1
ATOM 3890 C CA . SER A 1 489 ? -13.647 -10.577 -4.775 1.00 49.06 489 SER A CA 1
ATOM 3891 C C . SER A 1 489 ? -14.560 -11.746 -5.179 1.00 49.06 489 SER A C 1
ATOM 3893 O O . SER A 1 489 ? -15.708 -11.511 -5.551 1.00 49.06 489 SER A O 1
ATOM 3895 N N . SER A 1 490 ? -14.061 -12.988 -5.142 1.00 42.97 490 SER A N 1
ATOM 3896 C CA . SER A 1 490 ? -14.781 -14.183 -5.610 1.00 42.97 490 SER A CA 1
ATOM 3897 C C . SER A 1 490 ? -15.761 -14.734 -4.575 1.00 42.97 490 SER A C 1
ATOM 3899 O O . SER A 1 490 ? -16.708 -15.431 -4.946 1.00 42.97 490 SER A O 1
ATOM 3901 N N . TYR A 1 491 ? -15.550 -14.445 -3.293 1.00 54.03 491 TYR A N 1
ATOM 3902 C CA . TYR A 1 491 ? -16.536 -14.711 -2.254 1.00 54.03 491 TYR A CA 1
ATOM 3903 C C . TYR A 1 491 ? -17.572 -13.589 -2.320 1.00 54.03 491 TYR A C 1
ATOM 3905 O O . TYR A 1 491 ? -17.252 -12.421 -2.105 1.00 54.03 491 TYR A O 1
ATOM 3913 N N . GLY A 1 492 ? -18.797 -13.931 -2.728 1.00 59.03 492 GLY A N 1
ATOM 3914 C CA . GLY A 1 492 ? -19.905 -12.980 -2.779 1.00 59.03 492 GLY A CA 1
ATOM 3915 C C . GLY A 1 492 ? -20.151 -12.320 -1.413 1.00 59.03 492 GLY A C 1
ATOM 3916 O O . GLY A 1 492 ? -19.659 -12.811 -0.398 1.00 59.03 492 GLY A O 1
ATOM 3917 N N . PRO A 1 493 ? -20.907 -11.210 -1.365 1.00 69.12 493 PRO A N 1
ATOM 3918 C CA . PRO A 1 493 ? -21.211 -10.545 -0.104 1.00 69.12 493 PRO A CA 1
ATOM 3919 C C . PRO A 1 493 ? -21.866 -11.538 0.869 1.00 69.12 493 PRO A C 1
ATOM 3921 O O . PRO A 1 493 ? -22.741 -12.302 0.442 1.00 69.12 493 PRO A O 1
ATOM 3924 N N . PRO A 1 494 ? -21.484 -11.533 2.157 1.00 79.69 494 PRO A N 1
ATOM 3925 C CA . PRO A 1 494 ? -22.037 -12.473 3.117 1.00 79.69 494 PRO A CA 1
ATOM 3926 C C . PRO A 1 494 ? -23.544 -12.262 3.246 1.00 79.69 494 PRO A C 1
ATOM 3928 O O . PRO A 1 494 ? -24.045 -11.132 3.286 1.00 79.69 494 PRO A O 1
ATOM 3931 N N . THR A 1 495 ? -24.278 -13.367 3.317 1.00 78.00 495 THR A N 1
ATOM 3932 C CA . THR A 1 495 ? -25.744 -13.367 3.406 1.00 78.00 495 THR A CA 1
ATOM 3933 C C . THR A 1 495 ? -26.253 -13.482 4.840 1.00 78.00 495 THR A C 1
ATOM 3935 O O . THR A 1 495 ? -27.450 -13.333 5.070 1.00 78.00 495 THR A O 1
ATOM 3938 N N . SER A 1 496 ? -25.377 -13.798 5.798 1.00 84.94 496 SER A N 1
ATOM 3939 C CA . SER A 1 496 ? -25.730 -13.983 7.204 1.00 84.94 496 SER A CA 1
ATOM 3940 C C . SER A 1 496 ? -24.565 -13.640 8.127 1.00 84.94 496 SER A C 1
ATOM 3942 O O . SER A 1 496 ? -23.405 -13.839 7.780 1.00 84.94 496 SER A O 1
ATOM 3944 N N . VAL A 1 497 ? -24.885 -13.236 9.359 1.00 87.12 497 VAL A N 1
ATOM 3945 C CA . VAL A 1 497 ? -23.910 -13.040 10.440 1.00 87.12 497 VAL A CA 1
ATOM 3946 C C . VAL A 1 497 ? -23.139 -14.305 10.840 1.00 87.12 497 VAL A C 1
ATOM 3948 O O . VAL A 1 497 ? -22.140 -14.203 11.544 1.00 87.12 497 VAL A O 1
ATOM 3951 N N . ARG A 1 498 ? -23.600 -15.493 10.421 1.00 86.50 498 ARG A N 1
ATOM 3952 C CA . ARG A 1 498 ? -22.926 -16.779 10.673 1.00 86.50 498 ARG A CA 1
ATOM 3953 C C . ARG A 1 498 ? -21.846 -17.123 9.641 1.00 86.50 498 ARG A C 1
ATOM 3955 O O . ARG A 1 498 ? -21.109 -18.076 9.849 1.00 86.50 498 ARG A O 1
ATOM 3962 N N . ASP A 1 499 ? -21.758 -16.366 8.550 1.00 86.56 499 ASP A N 1
ATOM 3963 C CA . ASP A 1 499 ? -20.766 -16.546 7.482 1.00 86.56 499 ASP A CA 1
ATOM 3964 C C . ASP A 1 499 ? -20.025 -15.227 7.241 1.00 86.56 499 ASP A C 1
ATOM 3966 O O . ASP A 1 499 ? -20.015 -14.684 6.142 1.00 86.56 499 ASP A O 1
ATOM 3970 N N . LEU A 1 500 ? -19.470 -14.655 8.314 1.00 90.31 500 LEU A N 1
ATOM 3971 C CA . LEU A 1 500 ? -18.722 -13.403 8.239 1.00 90.31 500 LEU A CA 1
ATOM 3972 C C . LEU A 1 500 ? -17.230 -13.664 8.230 1.00 90.31 500 LEU A C 1
ATOM 3974 O O . LEU A 1 500 ? -16.699 -14.318 9.132 1.00 90.31 500 LEU A O 1
ATOM 3978 N N . ARG A 1 501 ? -16.542 -13.068 7.261 1.00 91.19 501 ARG A N 1
ATOM 3979 C CA . ARG A 1 501 ? -15.111 -12.818 7.365 1.00 91.19 501 ARG A CA 1
ATOM 3980 C C . ARG A 1 501 ? -14.879 -11.531 8.136 1.00 91.19 501 ARG A C 1
ATOM 3982 O O . ARG A 1 501 ? -15.770 -10.706 8.347 1.00 91.19 501 ARG A O 1
ATOM 3989 N N . ILE A 1 502 ? -13.640 -11.332 8.556 1.00 92.75 502 ILE A N 1
ATOM 3990 C CA . ILE A 1 502 ? -13.307 -10.155 9.347 1.00 92.75 502 ILE A CA 1
ATOM 3991 C C . ILE A 1 502 ? -13.328 -8.854 8.533 1.00 92.75 502 ILE A C 1
ATOM 3993 O O . ILE A 1 502 ? -13.593 -7.791 9.089 1.00 92.75 502 ILE A O 1
ATOM 3997 N N . ASP A 1 503 ? -13.097 -8.927 7.218 1.00 90.69 503 ASP A N 1
ATOM 3998 C CA . ASP A 1 503 ? -13.195 -7.791 6.301 1.00 90.69 503 ASP A CA 1
ATOM 3999 C C . ASP A 1 503 ? -14.645 -7.369 6.009 1.00 90.69 503 ASP A C 1
ATOM 4001 O O . ASP A 1 503 ? -14.874 -6.242 5.560 1.00 90.69 503 ASP A O 1
ATOM 4005 N N . ASP A 1 504 ? -15.632 -8.210 6.325 1.00 91.75 504 ASP A N 1
ATOM 4006 C CA . ASP A 1 504 ? -17.051 -7.872 6.187 1.00 91.75 504 ASP A CA 1
ATOM 4007 C C . ASP A 1 504 ? -17.543 -6.928 7.296 1.00 91.75 504 ASP A C 1
ATOM 4009 O O . ASP A 1 504 ? -18.521 -6.196 7.111 1.00 91.75 504 ASP A O 1
ATOM 4013 N N . ILE A 1 505 ? -16.849 -6.891 8.442 1.00 94.94 505 ILE A N 1
ATOM 4014 C CA . ILE A 1 505 ? -17.201 -6.031 9.576 1.00 94.94 505 ILE A CA 1
ATOM 4015 C C . ILE A 1 505 ? -16.904 -4.568 9.245 1.00 94.94 505 ILE A C 1
ATOM 4017 O O . ILE A 1 505 ? -15.760 -4.114 9.198 1.00 94.94 505 ILE A O 1
ATOM 4021 N N . ARG A 1 506 ? -17.971 -3.790 9.069 1.00 95.19 506 ARG A N 1
ATOM 4022 C CA . ARG A 1 506 ? -17.921 -2.358 8.746 1.00 95.19 506 ARG A CA 1
ATOM 4023 C C . ARG A 1 506 ? -17.995 -1.470 9.976 1.00 95.19 506 ARG A C 1
ATOM 4025 O O . ARG A 1 506 ? -17.524 -0.333 9.936 1.00 95.19 506 ARG A O 1
ATOM 4032 N N . VAL A 1 507 ? -18.555 -1.976 11.070 1.00 97.88 507 VAL A N 1
ATOM 4033 C CA . VAL A 1 507 ? -18.751 -1.205 12.296 1.00 97.88 507 VAL A CA 1
ATOM 4034 C C . VAL A 1 507 ? -18.342 -2.016 13.516 1.00 97.88 507 VAL A C 1
ATOM 4036 O O . VAL A 1 507 ? -18.741 -3.166 13.671 1.00 97.88 507 VAL A O 1
ATOM 4039 N N . VAL A 1 508 ? -17.590 -1.384 14.409 1.00 98.31 508 VAL A N 1
ATOM 4040 C CA . VAL A 1 508 ? -17.271 -1.891 15.746 1.00 98.31 508 VAL A CA 1
ATOM 4041 C C . VAL A 1 508 ? -17.908 -0.992 16.793 1.00 98.31 508 VAL A C 1
ATOM 4043 O O . VAL A 1 508 ? -17.952 0.227 16.621 1.00 98.31 508 VAL A O 1
ATOM 4046 N N . ALA A 1 509 ? -18.422 -1.578 17.866 1.00 98.50 509 ALA A N 1
ATOM 4047 C CA . ALA A 1 509 ? -19.049 -0.851 18.961 1.00 98.50 509 ALA A CA 1
ATOM 4048 C C . ALA A 1 509 ? -18.879 -1.605 20.286 1.00 98.50 509 ALA A C 1
ATOM 4050 O O . ALA A 1 509 ? -18.655 -2.818 20.284 1.00 98.50 509 ALA A O 1
ATOM 4051 N N . ALA A 1 510 ? -19.010 -0.904 21.415 1.00 98.44 510 ALA A N 1
ATOM 4052 C CA . ALA A 1 510 ? -18.973 -1.546 22.726 1.00 98.44 510 ALA A CA 1
ATOM 4053 C C . ALA A 1 510 ? -19.904 -0.908 23.762 1.00 98.44 510 ALA A C 1
ATOM 4055 O O . ALA A 1 510 ? -20.135 0.302 23.735 1.00 98.44 510 ALA A O 1
ATOM 4056 N N . LEU A 1 511 ? -20.387 -1.751 24.679 1.00 98.06 511 LEU A N 1
ATOM 4057 C CA . LEU A 1 511 ? -21.072 -1.401 25.929 1.00 98.06 511 LEU A CA 1
ATOM 4058 C C . LEU A 1 511 ? -20.261 -1.969 27.101 1.00 98.06 511 LEU A C 1
ATOM 4060 O O . LEU A 1 511 ? -19.694 -3.061 26.975 1.00 98.06 511 LEU A O 1
ATOM 4064 N N . GLY A 1 512 ? -20.213 -1.280 28.236 1.00 95.94 512 GLY A N 1
ATOM 4065 C CA . GLY A 1 512 ? -19.452 -1.778 29.378 1.00 95.94 512 GLY A CA 1
ATOM 4066 C C . GLY A 1 512 ? -19.074 -0.736 30.417 1.00 95.94 512 GLY A C 1
ATOM 4067 O O . GLY A 1 512 ? -19.605 0.362 30.454 1.00 95.94 512 GLY A O 1
ATOM 4068 N N . ASP A 1 513 ? -18.113 -1.090 31.261 1.00 93.56 513 ASP A N 1
ATOM 4069 C CA . ASP A 1 513 ? -17.676 -0.255 32.379 1.00 93.56 513 ASP A CA 1
ATOM 4070 C C . ASP A 1 513 ? -16.325 0.453 32.138 1.00 93.56 513 ASP A C 1
ATOM 4072 O O . ASP A 1 513 ? -15.869 0.651 31.006 1.00 93.56 513 ASP A O 1
ATOM 4076 N N . SER A 1 514 ? -15.665 0.832 33.232 1.00 93.56 514 SER A N 1
ATOM 4077 C CA . SER A 1 514 ? -14.353 1.477 33.275 1.00 93.56 514 SER A CA 1
ATOM 4078 C C . SER A 1 514 ? -13.251 0.672 32.588 1.00 93.56 514 SER A C 1
ATOM 4080 O O . SER A 1 514 ? -12.322 1.267 32.037 1.00 93.56 514 SER A O 1
ATOM 4082 N N . ILE A 1 515 ? -13.344 -0.663 32.553 1.00 95.62 515 ILE A N 1
ATOM 4083 C CA . ILE A 1 515 ? -12.377 -1.481 31.818 1.00 95.62 515 ILE A CA 1
ATOM 4084 C C . ILE A 1 515 ? -12.581 -1.267 30.317 1.00 95.62 515 ILE A C 1
ATOM 4086 O O . ILE A 1 515 ? -11.630 -0.995 29.590 1.00 95.62 515 ILE A O 1
ATOM 4090 N N . THR A 1 516 ? -13.819 -1.301 29.830 1.00 97.06 516 THR A N 1
ATOM 4091 C CA . THR A 1 516 ? -14.114 -1.050 28.406 1.00 97.06 516 THR A CA 1
ATOM 4092 C C . THR A 1 516 ? -13.803 0.401 27.998 1.00 97.06 516 THR A C 1
ATOM 4094 O O . THR A 1 516 ? -13.387 0.660 26.860 1.00 97.06 516 THR A O 1
ATOM 4097 N N . ALA A 1 517 ? -13.908 1.345 28.935 1.00 95.50 517 ALA A N 1
ATOM 4098 C CA . ALA A 1 517 ? -13.484 2.737 28.769 1.00 95.50 517 ALA A CA 1
ATOM 4099 C C . ALA A 1 517 ? -11.954 2.954 28.828 1.00 95.50 517 ALA A C 1
ATOM 4101 O O . ALA A 1 517 ? -11.484 4.043 28.499 1.00 95.50 517 ALA A O 1
ATOM 4102 N N . ALA A 1 518 ? -11.171 1.930 29.196 1.00 96.50 518 ALA A N 1
ATOM 4103 C CA . ALA A 1 518 ? -9.725 2.011 29.424 1.00 96.50 518 ALA A CA 1
ATOM 4104 C C . ALA A 1 518 ? -9.334 3.082 30.457 1.00 96.50 518 ALA A C 1
ATOM 4106 O O . ALA A 1 518 ? -8.428 3.895 30.242 1.00 96.50 518 ALA A O 1
ATOM 4107 N N . TYR A 1 519 ? -10.042 3.094 31.587 1.00 93.56 519 TYR A N 1
ATOM 4108 C CA . TYR A 1 519 ? -9.761 3.999 32.693 1.00 93.56 519 TYR A CA 1
ATOM 4109 C C . TYR A 1 519 ? -8.319 3.838 33.194 1.00 93.56 519 TYR A C 1
ATOM 4111 O O . TYR A 1 519 ? -7.885 2.755 33.584 1.00 93.56 519 TYR A O 1
ATOM 4119 N N . GLY A 1 520 ? -7.564 4.936 33.177 1.00 91.50 520 GLY A N 1
ATOM 4120 C CA . GLY A 1 520 ? -6.209 5.016 33.710 1.00 91.50 520 GLY A CA 1
ATOM 4121 C C . GLY A 1 520 ? -5.185 4.098 33.036 1.00 91.50 520 GLY A C 1
ATOM 4122 O O . GLY A 1 520 ? -4.118 3.883 33.617 1.00 91.50 520 GLY A O 1
ATOM 4123 N N . ALA A 1 521 ? -5.460 3.549 31.850 1.00 94.62 521 ALA A N 1
ATOM 4124 C CA . ALA A 1 521 ? -4.622 2.523 31.232 1.00 94.62 521 ALA A CA 1
ATOM 4125 C C . ALA A 1 521 ? -3.185 2.995 30.942 1.00 94.62 521 ALA A C 1
ATOM 4127 O O . ALA A 1 521 ? -2.242 2.209 31.090 1.00 94.62 521 ALA A O 1
ATOM 4128 N N . LYS A 1 522 ? -2.991 4.268 30.558 1.00 92.69 522 LYS A N 1
ATOM 4129 C CA . LYS A 1 522 ? -1.668 4.873 30.288 1.00 92.69 522 LYS A CA 1
ATOM 4130 C C . LYS A 1 522 ? -0.891 5.228 31.561 1.00 92.69 522 LYS A C 1
ATOM 4132 O O . LYS A 1 522 ? 0.311 5.493 31.483 1.00 92.69 522 LYS A O 1
ATOM 4137 N N . GLY A 1 523 ? -1.541 5.186 32.721 1.00 88.12 523 GLY A N 1
ATOM 4138 C CA . GLY A 1 523 ? -0.915 5.465 34.005 1.00 88.12 523 GLY A CA 1
ATOM 4139 C C . GLY A 1 523 ? -0.523 6.933 34.212 1.00 88.12 523 GLY A C 1
ATOM 4140 O O . GLY A 1 523 ? -0.743 7.804 33.370 1.00 88.12 523 GLY A O 1
ATOM 4141 N N . VAL A 1 524 ? 0.116 7.214 35.349 1.00 82.81 524 VAL A N 1
ATOM 4142 C CA . VAL A 1 524 ? 0.672 8.537 35.690 1.00 82.81 524 VAL A CA 1
ATOM 4143 C C . VAL A 1 524 ? 2.185 8.480 35.886 1.00 82.81 524 VAL A C 1
ATOM 4145 O O . VAL A 1 524 ? 2.729 7.516 36.417 1.00 82.81 524 VAL A O 1
ATOM 4148 N N . ARG A 1 525 ? 2.900 9.541 35.482 1.00 72.38 525 ARG A N 1
ATOM 4149 C CA . ARG A 1 525 ? 4.372 9.608 35.604 1.00 72.38 525 ARG A CA 1
ATOM 4150 C C . ARG A 1 525 ? 4.873 9.968 37.010 1.00 72.38 525 ARG A C 1
ATOM 4152 O O . ARG A 1 525 ? 6.018 9.662 37.324 1.00 72.38 525 ARG A O 1
ATOM 4159 N N . LYS A 1 526 ? 4.070 10.658 37.831 1.00 66.25 526 LYS A N 1
ATOM 4160 C CA . LYS A 1 526 ? 4.438 11.080 39.196 1.00 66.25 526 LYS A CA 1
ATOM 4161 C C . LYS A 1 526 ? 3.278 10.822 40.170 1.00 66.25 526 LYS A C 1
ATOM 4163 O O . LYS A 1 526 ? 2.232 11.437 39.983 1.00 66.25 526 LYS A O 1
ATOM 4168 N N . PRO A 1 527 ? 3.447 9.956 41.184 1.00 61.03 527 PRO A N 1
ATOM 4169 C CA . PRO A 1 527 ? 2.470 9.782 42.256 1.00 61.03 527 PRO A CA 1
ATOM 4170 C C . PRO A 1 527 ? 2.575 10.894 43.324 1.00 61.03 527 PRO A C 1
ATOM 4172 O O . PRO A 1 527 ? 3.636 11.515 43.443 1.00 61.03 527 PRO A O 1
ATOM 4175 N N . PRO A 1 528 ? 1.525 11.118 44.139 1.00 59.66 528 PRO A N 1
ATOM 4176 C CA . PRO A 1 528 ? 0.217 10.460 44.093 1.00 59.66 528 PRO A CA 1
ATOM 4177 C C . PRO A 1 528 ? -0.696 11.035 42.989 1.00 59.66 528 PRO A C 1
ATOM 4179 O O . PRO A 1 528 ? -0.575 12.212 42.639 1.00 59.66 528 PRO A O 1
ATOM 4182 N N . PRO A 1 529 ? -1.613 10.226 42.433 1.00 62.12 529 PRO A N 1
ATOM 4183 C CA . PRO A 1 529 ? -2.622 10.711 41.501 1.00 62.12 529 PRO A CA 1
ATOM 4184 C C . PRO A 1 529 ? -3.578 11.675 42.216 1.00 62.12 529 PRO A C 1
ATOM 4186 O O . PRO A 1 529 ? -4.018 11.431 43.336 1.00 62.12 529 PRO A O 1
ATOM 4189 N N . SER A 1 530 ? -3.903 12.792 41.570 1.00 58.56 530 SER A N 1
ATOM 4190 C CA . SER A 1 530 ? -4.941 13.715 42.040 1.00 58.56 530 SER A CA 1
ATOM 4191 C C . SER A 1 530 ? -6.285 13.381 41.377 1.00 58.56 530 SER A C 1
ATOM 4193 O O . SER A 1 530 ? -6.308 12.935 40.230 1.00 58.56 530 SER A O 1
ATOM 4195 N N . MET A 1 531 ? -7.422 13.662 42.025 1.00 49.66 531 MET A N 1
ATOM 4196 C CA . MET A 1 531 ? -8.753 13.514 41.393 1.00 49.66 531 MET A CA 1
ATOM 4197 C C . MET A 1 531 ? -8.917 14.335 40.091 1.00 49.66 531 MET A C 1
ATOM 4199 O O . MET A 1 531 ? -9.833 14.097 39.308 1.00 49.66 531 MET A O 1
ATOM 4203 N N . GLY A 1 532 ? -8.054 15.329 39.845 1.00 50.94 532 GLY A N 1
ATOM 4204 C CA . GLY A 1 532 ? -8.029 16.106 38.601 1.00 50.94 532 GLY A CA 1
ATOM 4205 C C . GLY A 1 532 ? -7.207 15.478 37.469 1.00 50.94 532 GLY A C 1
ATOM 4206 O O . GLY A 1 532 ? -7.202 16.025 36.371 1.00 50.94 532 GLY A O 1
ATOM 4207 N N . THR A 1 533 ? -6.504 14.368 37.723 1.00 60.47 533 THR A N 1
ATOM 4208 C CA . THR A 1 533 ? -5.564 13.723 36.783 1.00 60.47 533 THR A CA 1
ATOM 4209 C C . THR A 1 533 ? -6.009 12.343 36.293 1.00 60.47 533 THR A C 1
ATOM 4211 O O . THR A 1 533 ? -5.239 11.689 35.599 1.00 60.47 533 THR A O 1
ATOM 4214 N N . THR A 1 534 ? -7.214 11.883 36.642 1.00 77.12 534 THR A N 1
ATOM 4215 C CA . THR A 1 534 ? -7.743 10.596 36.170 1.00 77.12 534 THR A CA 1
ATOM 4216 C C . THR A 1 534 ? -8.374 10.733 34.784 1.00 77.12 534 THR A C 1
ATOM 4218 O O . THR A 1 534 ? -9.080 11.702 34.479 1.00 77.12 534 THR A O 1
ATOM 4221 N N . THR A 1 535 ? -8.075 9.771 33.916 1.00 88.94 535 THR A N 1
ATOM 4222 C CA . THR A 1 535 ? -8.402 9.820 32.490 1.00 88.94 535 THR A CA 1
ATOM 4223 C C . THR A 1 535 ? -8.979 8.503 32.000 1.00 88.94 535 THR A C 1
ATOM 4225 O O . THR A 1 535 ? -8.631 7.445 32.513 1.00 88.94 535 THR A O 1
ATOM 4228 N N . GLU A 1 536 ? -9.816 8.566 30.972 1.00 91.88 536 GLU A N 1
ATOM 4229 C CA . GLU A 1 536 ? -10.197 7.414 30.157 1.00 91.88 536 GLU A CA 1
ATOM 4230 C C . GLU A 1 536 ? -9.352 7.429 28.886 1.00 91.88 536 GLU A C 1
ATOM 4232 O O . GLU A 1 536 ? -9.431 8.348 28.062 1.00 91.88 536 GLU A O 1
ATOM 4237 N N . ASP A 1 537 ? -8.495 6.422 28.737 1.00 95.12 537 ASP A N 1
ATOM 4238 C CA . ASP A 1 537 ? -7.590 6.282 27.603 1.00 95.12 537 ASP A CA 1
ATOM 4239 C C . ASP A 1 537 ? -8.273 5.517 26.463 1.00 95.12 537 ASP A C 1
ATOM 4241 O O . ASP A 1 537 ? -7.795 4.483 25.994 1.00 95.12 537 ASP A O 1
ATOM 4245 N N . ARG A 1 538 ? -9.418 6.034 26.002 1.00 95.31 538 ARG A N 1
ATOM 4246 C CA . ARG A 1 538 ? -10.310 5.384 25.026 1.00 95.31 538 ARG A CA 1
ATOM 4247 C C . ARG A 1 538 ? -9.584 4.832 23.798 1.00 95.31 538 ARG A C 1
ATOM 4249 O O . ARG A 1 538 ? -9.921 3.750 23.321 1.00 95.31 538 ARG A O 1
ATOM 4256 N N . GLY A 1 539 ? -8.573 5.551 23.309 1.00 96.31 539 GLY A N 1
ATOM 4257 C CA . GLY A 1 539 ? -7.761 5.184 22.151 1.00 96.31 539 GLY A CA 1
ATOM 4258 C C . GLY A 1 539 ? -6.953 3.889 22.292 1.00 96.31 539 GLY A C 1
ATOM 4259 O O . GLY A 1 539 ? -6.564 3.325 21.272 1.00 96.31 539 GLY A O 1
ATOM 4260 N N . VAL A 1 540 ? -6.743 3.380 23.513 1.00 97.31 540 VAL A N 1
ATOM 4261 C CA . VAL A 1 540 ? -6.023 2.115 23.778 1.00 97.31 540 VAL A CA 1
ATOM 4262 C C . VAL A 1 540 ? -6.914 1.015 24.363 1.00 97.31 540 VAL A C 1
ATOM 4264 O O . VAL A 1 540 ? -6.408 -0.035 24.755 1.00 97.31 540 VAL A O 1
ATOM 4267 N N . SER A 1 541 ? -8.233 1.230 24.414 1.00 98.00 541 SER A N 1
ATOM 4268 C CA . SER A 1 541 ? -9.187 0.213 24.868 1.00 98.00 541 SER A CA 1
ATOM 4269 C C . SER A 1 541 ? -9.078 -1.065 24.039 1.00 98.00 541 SER A C 1
ATOM 4271 O O . SER A 1 541 ? -9.026 -1.020 22.810 1.00 98.00 541 SER A O 1
ATOM 4273 N N . PHE A 1 542 ? -9.080 -2.219 24.711 1.00 98.00 542 PHE A N 1
ATOM 4274 C CA . PHE A 1 542 ? -8.890 -3.518 24.058 1.00 98.00 542 PHE A CA 1
ATOM 4275 C C . PHE A 1 542 ? -9.940 -3.774 22.965 1.00 98.00 542 PHE A C 1
ATOM 4277 O O . PHE A 1 542 ? -9.611 -4.288 21.895 1.00 98.00 542 PHE A O 1
ATOM 4284 N N . SER A 1 543 ? -11.191 -3.381 23.219 1.00 97.56 543 SER A N 1
ATOM 4285 C CA . SER A 1 543 ? -12.328 -3.620 22.330 1.00 97.56 543 SER A CA 1
ATOM 4286 C C . SER A 1 543 ? -12.570 -2.482 21.343 1.00 97.56 543 SER A C 1
ATOM 4288 O O . SER A 1 543 ? -13.126 -2.733 20.278 1.00 97.56 543 SER A O 1
ATOM 4290 N N . MET A 1 544 ? -12.148 -1.251 21.665 1.00 98.25 544 MET A N 1
ATOM 4291 C CA . MET A 1 544 ? -12.564 -0.052 20.922 1.00 98.25 544 MET A CA 1
ATOM 4292 C C . MET A 1 544 ? -11.459 0.950 20.573 1.00 98.25 544 MET A C 1
ATOM 4294 O O . MET A 1 544 ? -11.739 1.908 19.858 1.00 98.25 544 MET A O 1
ATOM 4298 N N . GLY A 1 545 ? -10.218 0.757 21.009 1.00 97.75 545 GLY A N 1
ATOM 4299 C CA . GLY A 1 545 ? -9.144 1.717 20.760 1.00 97.75 545 GLY A CA 1
ATOM 4300 C C . GLY A 1 545 ? -8.717 1.796 19.291 1.00 97.75 545 GLY A C 1
ATOM 4301 O O . GLY A 1 545 ? -8.568 0.774 18.626 1.00 97.75 545 GLY A O 1
ATOM 4302 N N . GLY A 1 546 ? -8.519 3.008 18.780 1.00 96.38 546 GLY A N 1
ATOM 4303 C CA . GLY A 1 546 ? -8.062 3.304 17.419 1.00 96.38 546 GLY A CA 1
ATOM 4304 C C . GLY A 1 546 ? -6.767 4.119 17.356 1.00 96.38 546 GLY A C 1
ATOM 4305 O O . GLY A 1 546 ? -6.418 4.613 16.283 1.00 96.38 546 GLY A O 1
ATOM 4306 N N . ASP A 1 547 ? -6.063 4.307 18.480 1.00 94.12 547 ASP A N 1
ATOM 4307 C CA . ASP A 1 547 ? -4.749 4.957 18.468 1.00 94.12 547 ASP A CA 1
ATOM 4308 C C . ASP A 1 547 ? -3.744 4.059 17.723 1.00 94.12 547 ASP A C 1
ATOM 4310 O O . ASP A 1 547 ? -3.687 2.841 17.913 1.00 94.12 547 ASP A O 1
ATOM 4314 N N . VAL A 1 548 ? -2.925 4.664 16.860 1.00 88.12 548 VAL A N 1
ATOM 4315 C CA . VAL A 1 548 ? -1.970 3.934 16.015 1.00 88.12 548 VAL A CA 1
ATOM 4316 C C . VAL A 1 548 ? -0.890 3.264 16.870 1.00 88.12 548 VAL A C 1
ATOM 4318 O O . VAL A 1 548 ? -0.298 3.896 17.742 1.00 88.12 548 VAL A O 1
ATOM 4321 N N . GLY A 1 549 ? -0.577 2.002 16.563 1.00 85.00 549 GLY A N 1
ATOM 4322 C CA . GLY A 1 549 ? 0.517 1.258 17.199 1.00 85.00 549 GLY A CA 1
ATOM 4323 C C . GLY A 1 549 ? 0.117 0.446 18.433 1.00 85.00 549 GLY A C 1
ATOM 4324 O O . GLY A 1 549 ? 0.984 -0.177 19.040 1.00 85.00 549 GLY A O 1
ATOM 4325 N N . PHE A 1 550 ? -1.172 0.412 18.782 1.00 91.69 550 PHE A N 1
ATOM 4326 C CA . PHE A 1 550 ? -1.700 -0.415 19.868 1.00 91.69 550 PHE A CA 1
ATOM 4327 C C . PHE A 1 550 ? -2.463 -1.631 19.335 1.00 91.69 550 PHE A C 1
ATOM 4329 O O . PHE A 1 550 ? -3.132 -1.560 18.303 1.00 91.69 550 PHE A O 1
ATOM 4336 N N . PHE A 1 551 ? -2.371 -2.750 20.054 1.00 95.31 551 PHE A N 1
ATOM 4337 C CA . PHE A 1 551 ? -3.158 -3.949 19.780 1.00 95.31 551 PHE A CA 1
ATOM 4338 C C . PHE A 1 551 ? -4.552 -3.801 20.382 1.00 95.31 551 PHE A C 1
ATOM 4340 O O . PHE A 1 551 ? -4.721 -3.822 21.598 1.00 95.31 551 PHE A O 1
ATOM 4347 N N . THR A 1 552 ? -5.536 -3.626 19.509 1.00 97.75 552 THR A N 1
ATOM 4348 C CA . THR A 1 552 ? -6.949 -3.419 19.830 1.00 97.75 552 THR A CA 1
ATOM 4349 C C . THR A 1 552 ? -7.789 -4.059 18.725 1.00 97.75 552 THR A C 1
ATOM 4351 O O . THR A 1 552 ? -7.332 -4.158 17.579 1.00 97.75 552 THR A O 1
ATOM 4354 N N . LEU A 1 553 ? -9.023 -4.476 19.029 1.00 97.62 553 LEU A N 1
ATOM 4355 C CA . LEU A 1 553 ? -9.902 -5.075 18.015 1.00 97.62 553 LEU A CA 1
ATOM 4356 C C . LEU A 1 553 ? -10.087 -4.177 16.776 1.00 97.62 553 LEU A C 1
ATOM 4358 O O . LEU A 1 553 ? -9.933 -4.687 15.665 1.00 97.62 553 LEU A O 1
ATOM 4362 N N . PRO A 1 554 ? -10.337 -2.855 16.894 1.00 97.75 554 PRO A N 1
ATOM 4363 C CA . PRO A 1 554 ? -10.538 -2.025 15.712 1.00 97.75 554 PRO A CA 1
ATOM 4364 C C . PRO A 1 554 ? -9.282 -1.880 14.855 1.00 97.75 554 PRO A C 1
ATOM 4366 O O . PRO A 1 554 ? -9.397 -1.866 13.633 1.00 97.75 554 PRO A O 1
ATOM 4369 N N . ASN A 1 555 ? -8.091 -1.812 15.460 1.00 96.50 555 ASN A N 1
ATOM 4370 C CA . ASN A 1 555 ? -6.837 -1.741 14.707 1.00 96.50 555 ASN A CA 1
ATOM 4371 C C . ASN A 1 555 ? -6.554 -3.047 13.955 1.00 96.50 555 ASN A C 1
ATOM 4373 O O . ASN A 1 555 ? -6.060 -3.008 12.825 1.00 96.50 555 ASN A O 1
ATOM 4377 N N . PHE A 1 556 ? -6.900 -4.199 14.540 1.00 96.56 556 PHE A N 1
ATOM 4378 C CA . PHE A 1 556 ? -6.824 -5.476 13.833 1.00 96.56 556 PHE A CA 1
ATOM 4379 C C . PHE A 1 556 ? -7.794 -5.519 12.651 1.00 96.56 556 PHE A C 1
ATOM 4381 O O . PHE A 1 556 ? -7.371 -5.821 11.538 1.00 96.56 556 PHE A O 1
ATOM 4388 N N . ILE A 1 557 ? -9.056 -5.125 12.846 1.00 95.62 557 ILE A N 1
ATOM 4389 C CA . ILE A 1 557 ? -10.064 -5.103 11.772 1.00 95.62 557 ILE A CA 1
ATOM 4390 C C . ILE A 1 557 ? -9.672 -4.113 10.673 1.00 95.62 557 ILE A C 1
ATOM 4392 O O . ILE A 1 557 ? -9.755 -4.450 9.496 1.00 95.62 557 ILE A O 1
ATOM 4396 N N . GLN A 1 558 ? -9.169 -2.926 11.024 1.00 92.88 558 GLN A N 1
ATOM 4397 C CA . GLN A 1 558 ? -8.775 -1.891 10.063 1.00 92.88 558 GLN A CA 1
ATOM 4398 C C . GLN A 1 558 ? -7.707 -2.373 9.069 1.00 92.88 558 GLN A C 1
ATOM 4400 O O . GLN A 1 558 ? -7.644 -1.877 7.941 1.00 92.88 558 GLN A O 1
ATOM 4405 N N . ARG A 1 559 ? -6.888 -3.364 9.450 1.00 89.94 559 ARG A N 1
ATOM 4406 C CA . ARG A 1 559 ? -5.900 -3.974 8.553 1.00 89.94 559 ARG A CA 1
ATOM 4407 C C . ARG A 1 559 ? -6.539 -4.693 7.359 1.00 89.94 559 ARG A C 1
ATOM 4409 O O . ARG A 1 559 ? -5.914 -4.713 6.295 1.00 89.94 559 ARG A O 1
ATOM 4416 N N . PHE A 1 560 ? -7.732 -5.257 7.555 1.00 89.19 560 PHE A N 1
ATOM 4417 C CA . PHE A 1 560 ? -8.498 -6.035 6.574 1.00 89.19 560 PHE A CA 1
ATOM 4418 C C . PHE A 1 560 ? -9.647 -5.220 5.962 1.00 89.19 560 PHE A C 1
ATOM 4420 O O . PHE A 1 560 ? -9.875 -5.282 4.758 1.00 89.19 560 PHE A O 1
ATOM 4427 N N . GLN A 1 561 ? -10.306 -4.380 6.764 1.00 90.25 561 GLN A N 1
ATOM 4428 C CA . GLN A 1 561 ? -11.355 -3.450 6.353 1.00 90.25 561 GLN A CA 1
ATOM 4429 C C . GLN A 1 561 ? -10.946 -2.000 6.669 1.00 90.25 561 GLN A C 1
ATOM 4431 O O . GLN A 1 561 ? -11.304 -1.463 7.721 1.00 90.25 561 GLN A O 1
ATOM 4436 N N . PRO A 1 562 ? -10.239 -1.304 5.755 1.00 85.50 562 PRO A N 1
ATOM 4437 C CA . PRO A 1 562 ? -9.760 0.063 5.990 1.00 85.50 562 PRO A CA 1
ATOM 4438 C C . PRO A 1 562 ? -10.866 1.089 6.270 1.00 85.50 562 PRO A C 1
ATOM 4440 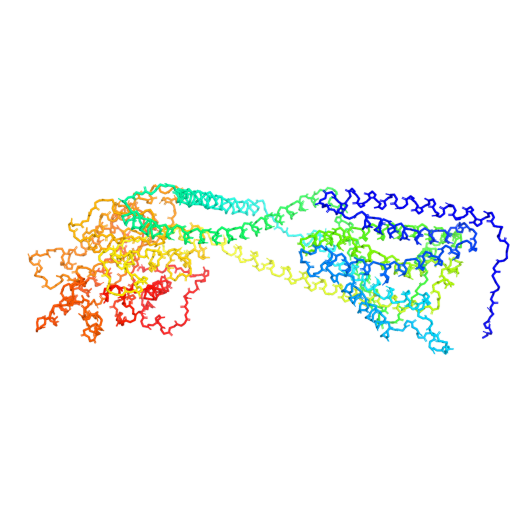O O . PRO A 1 562 ? -10.602 2.149 6.837 1.00 85.50 562 PRO A O 1
ATOM 4443 N N . ALA A 1 563 ? -12.102 0.795 5.857 1.00 85.50 563 ALA A N 1
ATOM 4444 C CA . ALA A 1 563 ? -13.252 1.672 6.037 1.00 85.50 563 ALA A CA 1
ATOM 4445 C C . ALA A 1 563 ? -14.071 1.369 7.305 1.00 85.50 563 ALA A C 1
ATOM 4447 O O . ALA A 1 563 ? -15.137 1.965 7.467 1.00 85.50 563 ALA A O 1
ATOM 4448 N N . VAL A 1 564 ? -13.595 0.483 8.192 1.00 92.94 564 VAL A N 1
ATOM 4449 C CA . VAL A 1 564 ? -14.261 0.182 9.467 1.00 92.94 564 VAL A CA 1
ATOM 4450 C C . VAL A 1 564 ? -14.466 1.455 10.299 1.00 92.94 564 VAL A C 1
ATOM 4452 O O . VAL A 1 564 ? -13.607 2.344 10.350 1.00 92.94 564 VAL A O 1
ATOM 4455 N N . ARG A 1 565 ? -15.628 1.568 10.948 1.00 94.94 565 ARG A N 1
ATOM 4456 C CA . ARG A 1 565 ? -16.027 2.720 11.768 1.00 94.94 565 ARG A CA 1
ATOM 4457 C C . ARG A 1 565 ? -16.303 2.320 13.210 1.00 94.94 565 ARG A C 1
ATOM 4459 O O . ARG A 1 565 ? -16.688 1.193 13.486 1.00 94.94 565 ARG A O 1
ATOM 4466 N N . GLY A 1 566 ? -16.146 3.285 14.115 1.00 95.44 566 GLY A N 1
ATOM 4467 C CA . GLY A 1 566 ? -16.547 3.168 15.521 1.00 95.44 566 GLY A CA 1
ATOM 4468 C C . GLY A 1 566 ? -15.413 3.211 16.536 1.00 95.44 566 GLY A C 1
ATOM 4469 O O . GLY A 1 566 ? -15.683 3.509 17.694 1.00 95.44 566 GLY A O 1
ATOM 4470 N N . ALA A 1 567 ? -14.164 3.016 16.100 1.00 97.00 567 ALA A N 1
ATOM 4471 C CA . ALA A 1 567 ? -12.984 3.079 16.962 1.00 97.00 567 ALA A CA 1
ATOM 4472 C C . ALA A 1 567 ? -12.864 4.429 17.687 1.00 97.00 567 ALA A C 1
ATOM 4474 O O . ALA A 1 567 ? -12.943 5.486 17.052 1.00 97.00 567 ALA A O 1
ATOM 4475 N N . SER A 1 568 ? -12.651 4.383 18.997 1.00 96.69 568 SER A N 1
ATOM 4476 C CA . SER A 1 568 ? -12.392 5.541 19.846 1.00 96.69 568 SER A CA 1
ATOM 4477 C C . SER A 1 568 ? -10.949 6.018 19.698 1.00 96.69 568 SER A C 1
ATOM 4479 O O . SER A 1 568 ? -10.053 5.223 19.427 1.00 96.69 568 SER A O 1
ATOM 4481 N N . VAL A 1 569 ? -10.695 7.311 19.895 1.00 94.06 569 VAL A N 1
ATOM 4482 C CA . VAL A 1 569 ? -9.357 7.902 19.719 1.00 94.06 569 VAL A CA 1
ATOM 4483 C C . VAL A 1 569 ? -8.979 8.826 20.866 1.00 94.06 569 VAL A C 1
ATOM 4485 O O . VAL A 1 569 ? -9.802 9.601 21.351 1.00 94.06 569 VAL A O 1
ATOM 4488 N N . GLY A 1 570 ? -7.703 8.804 21.242 1.00 92.56 570 GLY A N 1
ATOM 4489 C CA . GLY A 1 570 ? -7.137 9.690 22.249 1.00 92.56 570 GLY A CA 1
ATOM 4490 C C . GLY A 1 570 ? -7.565 9.377 23.684 1.00 92.56 570 GLY A C 1
ATOM 4491 O O . GLY A 1 570 ? -7.943 8.258 24.029 1.00 92.56 570 GLY A O 1
ATOM 4492 N N . THR A 1 571 ? -7.443 10.396 24.528 1.00 91.94 571 THR A N 1
ATOM 4493 C CA . THR A 1 571 ? -7.657 10.334 25.975 1.00 91.94 571 THR A CA 1
ATOM 4494 C C . THR A 1 571 ? -8.469 11.558 26.395 1.00 91.94 571 THR A C 1
ATOM 4496 O O . THR A 1 571 ? -8.215 12.663 25.905 1.00 91.94 571 THR A O 1
ATOM 4499 N N . HIS A 1 572 ? -9.405 11.391 27.326 1.00 89.44 572 HIS A N 1
ATOM 4500 C CA . HIS A 1 572 ? -10.117 12.503 27.960 1.00 89.44 572 HIS A CA 1
ATOM 4501 C C . HIS A 1 572 ? -10.236 12.291 29.472 1.00 89.44 572 HIS A C 1
ATOM 4503 O O . HIS A 1 572 ? -9.800 11.277 30.016 1.00 89.44 572 HIS A O 1
ATOM 4509 N N . ARG A 1 573 ? -10.763 13.297 30.175 1.00 86.12 573 ARG A N 1
ATOM 4510 C CA . ARG A 1 573 ? -11.015 13.196 31.615 1.00 86.12 573 ARG A CA 1
ATOM 4511 C C . ARG A 1 573 ? -12.055 12.107 31.859 1.00 86.12 573 ARG A C 1
ATOM 4513 O O . ARG A 1 573 ? -13.034 12.055 31.120 1.00 86.12 573 ARG A O 1
ATOM 4520 N N . ALA A 1 574 ? -11.833 11.292 32.885 1.00 80.31 574 ALA A N 1
ATOM 4521 C CA . ALA A 1 574 ? -12.726 10.184 33.181 1.00 80.31 574 ALA A CA 1
ATOM 4522 C C . ALA A 1 574 ? -14.166 10.650 33.435 1.00 80.31 574 ALA A C 1
ATOM 4524 O O . ALA A 1 574 ? -14.399 11.630 34.156 1.00 80.31 574 ALA A O 1
ATOM 4525 N N . GLU A 1 575 ? -15.111 9.932 32.838 1.00 79.12 575 GLU A N 1
ATOM 4526 C CA . GLU A 1 575 ? -16.536 10.082 33.089 1.00 79.12 575 GLU A CA 1
ATOM 4527 C C . GLU A 1 575 ? -16.881 9.337 34.378 1.00 79.12 575 GLU A C 1
ATOM 4529 O O . GLU A 1 575 ? -16.346 8.269 34.641 1.00 79.12 575 GLU A O 1
ATOM 4534 N N . ILE A 1 576 ? -17.745 9.897 35.223 1.00 69.94 576 ILE A N 1
ATOM 4535 C CA . ILE A 1 576 ? -18.170 9.214 36.451 1.00 69.94 576 ILE A CA 1
ATOM 4536 C C . ILE A 1 576 ? -19.633 8.833 36.285 1.00 69.94 576 ILE A C 1
ATOM 4538 O O . ILE A 1 576 ? -20.486 9.723 36.213 1.00 69.94 576 ILE A O 1
ATOM 4542 N N . CYS A 1 577 ? -19.894 7.527 36.263 1.00 69.25 577 CYS A N 1
ATOM 4543 C CA . CYS A 1 577 ? -21.219 6.927 36.233 1.00 69.25 577 CYS A CA 1
ATOM 4544 C C . CYS A 1 577 ? -21.305 5.842 37.313 1.00 69.25 577 CYS A C 1
ATOM 4546 O O . CYS A 1 577 ? -21.010 4.690 37.049 1.00 69.25 577 CYS A O 1
ATOM 4548 N N . TYR A 1 578 ? -21.695 6.187 38.546 1.00 61.59 578 TYR A N 1
ATOM 4549 C CA . TYR A 1 578 ? -21.848 5.198 39.629 1.00 61.59 578 TYR A CA 1
ATOM 4550 C C . TYR A 1 578 ? -23.329 4.996 39.965 1.00 61.59 578 TYR A C 1
ATOM 4552 O O . TYR A 1 578 ? -23.937 5.784 40.700 1.00 61.59 578 TYR A O 1
ATOM 4560 N N . GLY A 1 579 ? -23.938 3.950 39.400 1.00 55.88 579 GLY A N 1
ATOM 4561 C CA . GLY A 1 579 ? -25.346 3.605 39.619 1.00 55.88 579 GLY A CA 1
ATOM 4562 C C . GLY A 1 579 ? -26.313 4.719 39.212 1.00 55.88 579 GLY A C 1
ATOM 4563 O O . GLY A 1 579 ? -26.542 4.942 38.027 1.00 55.88 579 GLY A O 1
ATOM 4564 N N . VAL A 1 580 ? -26.906 5.406 40.195 1.00 50.03 580 VAL A N 1
ATOM 4565 C CA . VAL A 1 580 ? -27.883 6.496 39.977 1.00 50.03 580 VAL A CA 1
ATOM 4566 C C . VAL A 1 580 ? -27.197 7.828 39.626 1.00 50.03 580 VAL A C 1
ATOM 4568 O O . VAL A 1 580 ? -27.831 8.736 39.093 1.00 50.03 580 VAL A O 1
ATOM 4571 N N . MET A 1 581 ? -25.891 7.957 39.889 1.00 56.69 581 MET A N 1
ATOM 4572 C CA . MET A 1 581 ? -25.087 9.130 39.531 1.00 56.69 581 MET A CA 1
ATOM 4573 C C . MET A 1 581 ? -24.434 8.946 38.158 1.00 56.69 581 MET A C 1
ATOM 4575 O O . MET A 1 581 ? -23.214 8.869 38.066 1.00 56.69 581 MET A O 1
ATOM 4579 N N . CYS A 1 582 ? -25.247 8.889 37.100 1.00 66.75 582 CYS A N 1
ATOM 4580 C CA . CYS A 1 582 ? -24.788 8.906 35.705 1.00 66.75 582 CYS A CA 1
ATOM 4581 C C . CYS A 1 582 ? -25.369 10.140 34.997 1.00 66.75 582 CYS A C 1
ATOM 4583 O O . CYS A 1 582 ? -26.482 10.083 34.462 1.00 66.75 582 CYS A O 1
ATOM 4585 N N . PRO A 1 583 ? -24.683 11.297 35.069 1.00 66.50 583 PRO A N 1
ATOM 4586 C CA . PRO A 1 583 ? -25.124 12.526 34.428 1.00 66.50 583 PRO A CA 1
ATOM 4587 C C . PRO A 1 583 ? -25.427 12.327 32.934 1.00 66.50 583 PRO A C 1
ATOM 4589 O O . PRO A 1 583 ? -24.640 11.705 32.217 1.00 66.50 583 PRO A O 1
ATOM 4592 N N . PRO A 1 584 ? -26.543 12.875 32.422 1.00 55.41 584 PRO A N 1
ATOM 4593 C CA . PRO A 1 584 ? -26.817 12.833 30.994 1.00 55.41 584 PRO A CA 1
ATOM 4594 C C . PRO A 1 584 ? -25.746 13.629 30.231 1.00 55.41 584 PRO A C 1
ATOM 4596 O O . PRO A 1 584 ? -25.309 14.677 30.700 1.00 55.41 584 PRO A O 1
ATOM 4599 N N . LEU A 1 585 ? -25.391 13.172 29.022 1.00 59.09 585 LEU A N 1
ATOM 4600 C CA . LEU A 1 585 ? -24.473 13.853 28.085 1.00 59.09 585 LEU A CA 1
ATOM 4601 C C . LEU A 1 585 ? -22.982 13.847 28.487 1.00 59.09 585 LEU A C 1
ATOM 4603 O O . LEU A 1 585 ? -22.260 14.778 28.138 1.00 59.09 585 LEU A O 1
ATOM 4607 N N . GLN A 1 586 ? -22.510 12.808 29.178 1.00 74.38 586 GLN A N 1
ATOM 4608 C CA . GLN A 1 586 ? -21.080 12.657 29.494 1.00 74.38 586 GLN A CA 1
ATOM 4609 C C . GLN A 1 586 ? -20.209 12.213 28.312 1.00 74.38 586 GLN A C 1
ATOM 4611 O O . GLN A 1 586 ? -19.022 12.503 28.323 1.00 74.38 586 GLN A O 1
ATOM 4616 N N . TYR A 1 587 ? -20.805 11.616 27.278 1.00 85.31 587 TYR A N 1
ATOM 4617 C CA . TYR A 1 587 ? -20.078 11.087 26.126 1.00 85.31 587 TYR A CA 1
ATOM 4618 C C . TYR A 1 587 ? -19.328 12.158 25.331 1.00 85.31 587 TYR A C 1
ATOM 4620 O O . TYR A 1 587 ? -19.896 13.179 24.914 1.00 85.31 587 TYR A O 1
ATOM 4628 N N . HIS A 1 588 ? -18.072 11.871 25.016 1.00 87.62 588 HIS A N 1
ATOM 4629 C CA . HIS A 1 588 ? -17.230 12.695 24.173 1.00 87.62 588 HIS A CA 1
ATOM 4630 C C . HIS A 1 588 ? -17.239 12.222 22.713 1.00 87.62 588 HIS A C 1
ATOM 4632 O O . HIS A 1 588 ? -17.370 11.051 22.366 1.00 87.62 588 HIS A O 1
ATOM 4638 N N . HIS A 1 589 ? -17.031 13.163 21.787 1.00 87.00 589 HIS A N 1
ATOM 4639 C CA . HIS A 1 589 ? -16.937 12.832 20.359 1.00 87.00 589 HIS A CA 1
ATOM 4640 C C . HIS A 1 589 ? -15.742 11.899 20.041 1.00 87.00 589 HIS A C 1
ATOM 4642 O O . HIS A 1 589 ? -15.739 11.227 19.006 1.00 87.00 589 HIS A O 1
ATOM 4648 N N . SER A 1 590 ? -14.715 11.874 20.899 1.00 89.62 590 SER A N 1
ATOM 4649 C CA . SER A 1 590 ? -13.574 10.948 20.829 1.00 89.62 590 SER A CA 1
ATOM 4650 C C . SER A 1 590 ? -13.972 9.483 20.974 1.00 89.62 590 SER A C 1
ATOM 4652 O O . SER A 1 590 ? -13.268 8.619 20.455 1.00 89.62 590 SER A O 1
ATOM 4654 N N . ASP A 1 591 ? -15.097 9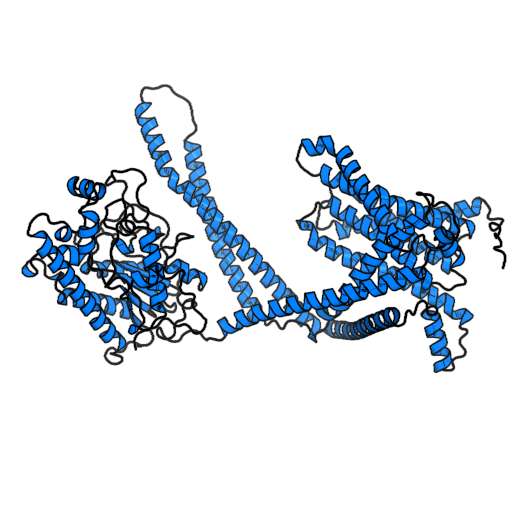.207 21.627 1.00 92.62 591 ASP A N 1
ATOM 4655 C CA . ASP A 1 591 ? -15.446 7.862 22.095 1.00 92.62 591 ASP A CA 1
ATOM 4656 C C . ASP A 1 591 ? -16.120 7.072 20.980 1.00 92.62 591 ASP A C 1
ATOM 4658 O O . ASP A 1 591 ? -16.030 5.845 20.921 1.00 92.62 591 ASP A O 1
ATOM 4662 N N . ARG A 1 592 ? -16.696 7.799 20.014 1.00 94.88 592 ARG A N 1
ATOM 4663 C CA . ARG A 1 592 ? -17.297 7.273 18.788 1.00 94.88 592 ARG A CA 1
ATOM 4664 C C . ARG A 1 592 ? -18.396 6.264 19.128 1.00 94.88 592 ARG A C 1
ATOM 4666 O O . ARG A 1 592 ? -19.473 6.703 19.511 1.00 94.88 592 ARG A O 1
ATOM 4673 N N . PHE A 1 593 ? -18.165 4.960 18.960 1.00 97.50 593 PHE A N 1
ATOM 4674 C CA . PHE A 1 593 ? -19.155 3.912 19.264 1.00 97.50 593 PHE A CA 1
ATOM 4675 C C . PHE A 1 593 ? -18.799 3.088 20.511 1.00 97.50 593 PHE A C 1
ATOM 4677 O O . PHE A 1 593 ? -19.350 2.008 20.724 1.00 97.50 593 PHE A O 1
ATOM 4684 N N . ASN A 1 594 ? -17.881 3.582 21.342 1.00 97.44 594 ASN A N 1
ATOM 4685 C CA . ASN A 1 594 ? -17.651 3.056 22.680 1.00 97.44 594 ASN A CA 1
ATOM 4686 C C . ASN A 1 594 ? -18.562 3.790 23.666 1.00 97.44 594 ASN A C 1
ATOM 4688 O O . ASN A 1 594 ? -18.255 4.906 24.072 1.00 97.44 594 ASN A O 1
ATOM 4692 N N . ALA A 1 595 ? -19.689 3.174 24.017 1.00 95.44 595 ALA A N 1
ATOM 4693 C CA . ALA A 1 595 ? -20.661 3.758 24.937 1.00 95.44 595 ALA A CA 1
ATOM 4694 C C . ALA A 1 595 ? -20.421 3.358 26.402 1.00 95.44 595 ALA A C 1
ATOM 4696 O O . ALA A 1 595 ? -21.239 3.705 27.250 1.00 95.44 595 ALA A O 1
ATOM 4697 N N . ALA A 1 596 ? -19.325 2.649 26.695 1.00 94.69 596 ALA A N 1
ATOM 4698 C CA . ALA A 1 596 ? -18.979 2.244 28.050 1.00 94.69 596 ALA A CA 1
ATOM 4699 C C . ALA A 1 596 ? -18.704 3.448 28.953 1.00 94.69 596 ALA A C 1
ATOM 4701 O O . ALA A 1 596 ? -18.124 4.434 28.489 1.00 94.69 596 ALA A O 1
ATOM 4702 N N . GLN A 1 597 ? -19.048 3.361 30.235 1.00 90.44 597 GLN A N 1
ATOM 4703 C CA . GLN A 1 597 ? -18.812 4.442 31.198 1.00 90.44 597 GLN A CA 1
ATOM 4704 C C . GLN A 1 597 ? -18.155 3.932 32.481 1.00 90.44 597 GLN A C 1
ATOM 4706 O O . GLN A 1 597 ? -18.520 2.881 33.011 1.00 90.44 597 GLN A O 1
ATOM 4711 N N . SER A 1 598 ? -17.197 4.686 33.028 1.00 89.25 598 SER A N 1
ATOM 4712 C CA . SER A 1 598 ? -16.548 4.271 34.274 1.00 89.25 598 SER A CA 1
ATOM 4713 C C . SER A 1 598 ? -17.524 4.256 35.454 1.00 89.25 598 SER A C 1
ATOM 4715 O O . SER A 1 598 ? -18.215 5.239 35.725 1.00 89.25 598 SER A O 1
ATOM 4717 N N . GLY A 1 599 ? -17.562 3.117 36.155 1.00 86.00 599 GLY A N 1
ATOM 4718 C CA . GLY A 1 599 ? -18.492 2.824 37.252 1.00 86.00 599 GLY A CA 1
ATOM 4719 C C . GLY A 1 599 ? -19.832 2.202 36.827 1.00 86.00 599 GLY A C 1
ATOM 4720 O O . GLY A 1 599 ? -20.634 1.853 37.700 1.00 86.00 599 GLY A O 1
ATOM 4721 N N . ALA A 1 600 ? -20.087 2.051 35.520 1.00 89.62 600 ALA A N 1
ATOM 4722 C CA . ALA A 1 600 ? -21.339 1.493 35.026 1.00 89.62 600 ALA A CA 1
ATOM 4723 C C . ALA A 1 600 ? -21.576 0.078 35.574 1.00 89.62 600 ALA A C 1
ATOM 4725 O O . ALA A 1 600 ? -20.667 -0.752 35.650 1.00 89.62 600 ALA A O 1
ATOM 4726 N N . MET A 1 601 ? -22.818 -0.192 35.956 1.00 89.06 601 MET A N 1
ATOM 4727 C CA . MET A 1 601 ? -23.304 -1.504 36.374 1.00 89.06 601 MET A CA 1
ATOM 4728 C C . MET A 1 601 ? -24.285 -2.046 35.336 1.00 89.06 601 MET A C 1
ATOM 4730 O O . MET A 1 601 ? -24.720 -1.340 34.425 1.00 89.06 601 MET A O 1
ATOM 4734 N N . VAL A 1 602 ? -24.693 -3.300 35.490 1.00 91.31 602 VAL A N 1
ATOM 4735 C CA . VAL A 1 602 ? -25.623 -3.973 34.568 1.00 91.31 602 VAL A CA 1
ATOM 4736 C C . VAL A 1 602 ? -26.906 -3.165 34.273 1.00 91.31 602 VAL A C 1
ATOM 4738 O O . VAL A 1 602 ? -27.290 -3.094 33.102 1.00 91.31 602 VAL A O 1
ATOM 4741 N N . PRO A 1 603 ? -27.550 -2.471 35.239 1.00 87.75 603 PRO A N 1
ATOM 4742 C CA . PRO A 1 603 ? -28.712 -1.622 34.950 1.00 87.75 603 PRO A CA 1
ATOM 4743 C C . PRO A 1 603 ? -28.430 -0.429 34.018 1.00 87.75 603 PRO A C 1
ATOM 4745 O O . PRO A 1 603 ? -29.353 0.081 33.379 1.00 87.75 603 PRO A O 1
ATOM 4748 N N . ASN A 1 604 ? -27.177 0.029 33.916 1.00 89.00 604 ASN A N 1
ATOM 4749 C CA . ASN A 1 604 ? -26.792 1.176 33.089 1.00 89.00 604 ASN A CA 1
ATOM 4750 C C . ASN A 1 604 ? -26.738 0.841 31.587 1.00 89.00 604 ASN A C 1
ATOM 4752 O O . ASN A 1 604 ? -26.914 1.742 30.764 1.00 89.00 604 ASN A O 1
ATOM 4756 N N . LEU A 1 605 ? -26.609 -0.441 31.216 1.00 93.06 605 LEU A N 1
ATOM 4757 C CA . LEU A 1 605 ? -26.505 -0.891 29.818 1.00 93.06 605 LEU A CA 1
ATOM 4758 C C . LEU A 1 605 ? -27.638 -0.385 28.923 1.00 93.06 605 LEU A C 1
ATOM 4760 O O . LEU A 1 605 ? -27.434 -0.140 27.735 1.00 93.06 605 LEU A O 1
ATOM 4764 N N . HIS A 1 606 ? -28.845 -0.214 29.472 1.00 90.94 606 HIS A N 1
ATOM 4765 C CA . HIS A 1 606 ? -29.963 0.320 28.700 1.00 90.94 606 HIS A CA 1
ATOM 4766 C C . HIS A 1 606 ? -29.691 1.753 28.216 1.00 90.94 606 HIS A C 1
ATOM 4768 O O . HIS A 1 606 ? -29.961 2.078 27.059 1.00 90.94 606 HIS A O 1
ATOM 4774 N N . ALA A 1 607 ? -29.136 2.608 29.079 1.00 89.75 607 ALA A N 1
ATOM 4775 C CA . ALA A 1 607 ? -28.808 3.985 28.727 1.00 89.75 607 ALA A CA 1
ATOM 4776 C C . ALA A 1 607 ? -27.666 4.043 27.700 1.00 89.75 607 ALA A C 1
ATOM 4778 O O . ALA A 1 607 ? -27.787 4.765 26.704 1.00 89.75 607 ALA A O 1
ATOM 4779 N N . GLU A 1 608 ? -26.622 3.228 27.887 1.00 93.50 608 GLU A N 1
ATOM 4780 C CA . GLU A 1 608 ? -25.500 3.109 26.946 1.00 93.50 608 GLU A CA 1
ATOM 4781 C C . GLU A 1 608 ? -25.971 2.647 25.565 1.00 93.50 608 GLU A C 1
ATOM 4783 O O . GLU A 1 608 ? -25.652 3.271 24.552 1.00 93.50 608 GLU A O 1
ATOM 4788 N N . LEU A 1 609 ? -26.817 1.613 25.509 1.00 96.12 609 LEU A N 1
ATOM 4789 C CA . LEU A 1 609 ? -27.374 1.104 24.258 1.00 96.12 609 LEU A CA 1
ATOM 4790 C C . LEU A 1 609 ? -28.218 2.163 23.538 1.00 96.12 609 LEU A C 1
ATOM 4792 O O . LEU A 1 609 ? -28.119 2.330 22.321 1.00 96.12 609 LEU A O 1
ATOM 4796 N N . MET A 1 610 ? -29.049 2.903 24.272 1.00 93.44 610 MET A N 1
ATOM 4797 C CA . MET A 1 610 ? -29.878 3.960 23.688 1.00 93.44 610 MET A CA 1
ATOM 4798 C C . MET A 1 610 ? -29.046 5.146 23.185 1.00 93.44 610 MET A C 1
ATOM 4800 O O . MET A 1 610 ? -29.436 5.793 22.206 1.00 93.44 610 MET A O 1
ATOM 4804 N N . HIS A 1 611 ? -27.909 5.441 23.820 1.00 92.56 611 HIS A N 1
ATOM 4805 C CA . HIS A 1 611 ? -26.927 6.380 23.286 1.00 92.56 611 HIS A CA 1
ATOM 4806 C C . HIS A 1 611 ? -26.279 5.828 22.009 1.00 92.56 611 HIS A C 1
ATOM 4808 O O . HIS A 1 611 ? -26.318 6.504 20.978 1.00 92.56 611 HIS A O 1
ATOM 4814 N N . LEU A 1 612 ? -25.781 4.589 22.047 1.00 96.00 612 LEU A N 1
ATOM 4815 C CA . LEU A 1 612 ? -25.101 3.927 20.936 1.00 96.00 612 LEU A CA 1
ATOM 4816 C C . LEU A 1 612 ? -25.964 3.890 19.666 1.00 96.00 612 LEU A C 1
ATOM 4818 O O . LEU A 1 612 ? -25.527 4.330 18.604 1.00 96.00 612 LEU A O 1
ATOM 4822 N N . ILE A 1 613 ? -27.222 3.447 19.774 1.00 95.88 613 ILE A N 1
ATOM 4823 C CA . ILE A 1 613 ? -28.159 3.403 18.637 1.00 95.88 613 ILE A CA 1
ATOM 4824 C C . ILE A 1 613 ? -28.324 4.796 18.015 1.00 95.88 613 ILE A C 1
ATOM 4826 O O . ILE A 1 613 ? -28.356 4.936 16.792 1.00 95.88 613 ILE A O 1
ATOM 4830 N N . ARG A 1 614 ? -28.420 5.839 18.848 1.00 94.38 614 ARG A N 1
ATOM 4831 C CA . ARG A 1 614 ? -28.594 7.222 18.390 1.00 94.38 614 ARG A CA 1
ATOM 4832 C C . ARG A 1 614 ? -27.372 7.715 17.623 1.00 94.38 614 ARG A C 1
ATOM 4834 O O . ARG A 1 614 ? -27.541 8.304 16.560 1.00 94.38 614 ARG A O 1
ATOM 4841 N N . VAL A 1 615 ? -26.166 7.490 18.149 1.00 93.75 615 VAL A N 1
ATOM 4842 C CA . VAL A 1 615 ? -24.932 7.959 17.499 1.00 93.75 615 VAL A CA 1
ATOM 4843 C C . VAL A 1 615 ? -24.603 7.161 16.243 1.00 93.75 615 VAL A C 1
ATOM 4845 O O . VAL A 1 615 ? -24.156 7.756 15.269 1.00 93.75 615 VAL A O 1
ATOM 4848 N N . MET A 1 616 ? -24.899 5.858 16.215 1.00 94.94 616 MET A N 1
ATOM 4849 C CA . MET A 1 616 ? -24.749 5.040 15.010 1.00 94.94 616 MET A CA 1
ATOM 4850 C C . MET A 1 616 ? -25.685 5.526 13.901 1.00 94.94 616 MET A C 1
ATOM 4852 O O . MET A 1 616 ? -25.226 5.816 12.803 1.00 94.94 616 MET A O 1
ATOM 4856 N N . LYS A 1 617 ? -26.980 5.711 14.188 1.00 94.69 617 LYS A N 1
ATOM 4857 C CA . LYS A 1 617 ? -27.947 6.212 13.191 1.00 94.69 617 LYS A CA 1
ATOM 4858 C C . LYS A 1 617 ? -27.640 7.626 12.689 1.00 94.69 617 LYS A C 1
ATOM 4860 O O . LYS A 1 617 ? -28.079 7.991 11.604 1.00 94.69 617 LYS A O 1
ATOM 4865 N N . ALA A 1 618 ? -26.931 8.430 13.480 1.00 92.75 618 ALA A N 1
ATOM 4866 C CA . ALA A 1 618 ? -26.547 9.787 13.108 1.00 92.75 618 ALA A CA 1
ATOM 4867 C C . ALA A 1 618 ? -25.267 9.857 12.253 1.00 92.75 618 ALA A C 1
ATOM 4869 O O . ALA A 1 618 ? -24.996 10.908 11.668 1.00 92.75 618 ALA A O 1
ATOM 4870 N N . ASP A 1 619 ? -24.467 8.788 12.184 1.00 90.75 619 ASP A N 1
ATOM 4871 C CA . ASP A 1 619 ? -23.235 8.778 11.395 1.00 90.75 619 ASP A CA 1
ATOM 4872 C C . ASP A 1 619 ? -23.550 8.480 9.920 1.00 90.75 619 ASP A C 1
ATOM 4874 O O . ASP A 1 619 ? -23.952 7.380 9.555 1.00 90.75 619 ASP A O 1
ATOM 4878 N N . SER A 1 620 ? -23.357 9.470 9.047 1.00 89.31 620 SER A N 1
ATOM 4879 C CA . SER A 1 620 ? -23.635 9.342 7.610 1.00 89.31 620 SER A CA 1
ATOM 4880 C C . SER A 1 620 ? -22.616 8.494 6.845 1.00 89.31 620 SER A C 1
ATOM 4882 O O . SER A 1 620 ? -22.782 8.277 5.646 1.00 89.31 620 SER A O 1
ATOM 4884 N N . GLN A 1 621 ? -21.535 8.054 7.498 1.00 84.25 621 GLN A N 1
ATOM 4885 C CA . GLN A 1 621 ? -20.492 7.234 6.882 1.00 84.25 621 GLN A CA 1
ATOM 4886 C C . GLN A 1 621 ? -20.733 5.732 7.036 1.00 84.25 621 GLN A C 1
ATOM 4888 O O . GLN A 1 621 ? -19.923 4.958 6.522 1.00 84.25 621 GLN A O 1
ATOM 4893 N N . ILE A 1 622 ? -21.788 5.333 7.750 1.00 90.88 622 ILE A N 1
ATOM 4894 C CA . ILE A 1 622 ? -22.207 3.940 7.888 1.00 90.88 622 ILE A CA 1
ATOM 4895 C C . ILE A 1 622 ? -23.564 3.746 7.214 1.00 90.88 622 ILE A C 1
ATOM 4897 O O . ILE A 1 622 ? -24.452 4.592 7.325 1.00 90.88 622 ILE A O 1
ATOM 4901 N N . ASP A 1 623 ? -23.741 2.617 6.541 1.00 89.62 623 ASP A N 1
ATOM 4902 C CA . ASP A 1 623 ? -25.067 2.150 6.160 1.00 89.62 623 ASP A CA 1
ATOM 4903 C C . ASP A 1 623 ? -25.643 1.376 7.348 1.00 89.62 623 ASP A C 1
ATOM 4905 O O . ASP A 1 623 ? -25.404 0.180 7.520 1.00 89.62 623 ASP A O 1
ATOM 4909 N N . PHE A 1 624 ? -26.374 2.080 8.217 1.00 92.50 624 PHE A N 1
ATOM 4910 C CA . PHE A 1 624 ? -26.899 1.496 9.452 1.00 92.50 624 PHE A CA 1
ATOM 4911 C C . PHE A 1 624 ? -27.738 0.231 9.211 1.00 92.50 624 PHE A C 1
ATOM 4913 O O . PHE A 1 624 ? -27.731 -0.652 10.065 1.00 92.50 624 PHE A O 1
ATOM 4920 N N . GLU A 1 625 ? -28.417 0.107 8.070 1.00 91.44 625 GLU A N 1
ATOM 4921 C CA . GLU A 1 625 ? -29.270 -1.046 7.775 1.00 91.44 625 GLU A CA 1
ATOM 4922 C C . GLU A 1 625 ? -28.465 -2.221 7.201 1.00 91.44 625 GLU A C 1
ATOM 4924 O O . GLU A 1 625 ? -28.688 -3.369 7.587 1.00 91.44 625 GLU A O 1
ATOM 4929 N N . ASN A 1 626 ? -27.488 -1.952 6.327 1.00 90.12 626 ASN A N 1
ATOM 4930 C CA . ASN A 1 626 ? -26.812 -3.007 5.564 1.00 90.12 626 ASN A CA 1
ATOM 4931 C C . ASN A 1 626 ? -25.411 -3.390 6.061 1.00 90.12 626 ASN A C 1
ATOM 4933 O O . ASN A 1 626 ? -24.959 -4.502 5.781 1.00 90.12 626 ASN A O 1
ATOM 4937 N N . ASP A 1 627 ? -24.711 -2.523 6.783 1.00 92.94 627 ASP A N 1
ATOM 4938 C CA . ASP A 1 627 ? -23.346 -2.807 7.234 1.00 92.94 627 ASP A CA 1
ATOM 4939 C C . ASP A 1 627 ? -23.325 -3.874 8.339 1.00 92.94 627 ASP A C 1
ATOM 4941 O O . ASP A 1 627 ? -24.115 -3.805 9.279 1.00 92.94 627 ASP A O 1
ATOM 4945 N N . TYR A 1 628 ? -22.397 -4.834 8.292 1.00 95.44 628 TYR A N 1
ATOM 4946 C CA . TYR A 1 628 ? -22.221 -5.796 9.386 1.00 95.44 628 TYR A CA 1
ATOM 4947 C C . TYR A 1 628 ? -21.485 -5.167 10.574 1.00 95.44 628 TYR A C 1
ATOM 4949 O O . TYR A 1 628 ? -20.510 -4.423 10.409 1.00 95.44 628 TYR A O 1
ATOM 4957 N N . LYS A 1 629 ? -21.973 -5.461 11.783 1.00 97.25 629 LYS A N 1
ATOM 4958 C CA . LYS A 1 629 ? -21.557 -4.817 13.035 1.00 97.25 629 LYS A CA 1
ATOM 4959 C C . LYS A 1 629 ? -21.047 -5.854 14.036 1.00 97.25 629 LYS A C 1
ATOM 4961 O O . LYS A 1 629 ? -21.705 -6.868 14.260 1.00 97.25 629 LYS A O 1
ATOM 4966 N N . LEU A 1 630 ? -19.926 -5.563 14.688 1.00 98.12 630 LEU A N 1
ATOM 4967 C CA . LEU A 1 630 ? -19.424 -6.306 15.845 1.00 98.12 630 LEU A CA 1
ATOM 4968 C C . LEU A 1 630 ? -19.614 -5.459 17.109 1.00 98.12 630 LEU A C 1
ATOM 4970 O O . LEU A 1 630 ? -19.003 -4.399 17.245 1.00 98.12 630 LEU A O 1
ATOM 4974 N N . LEU A 1 631 ? -20.461 -5.922 18.028 1.00 98.50 631 LEU A N 1
ATOM 4975 C CA . LEU A 1 631 ? -20.758 -5.250 19.294 1.00 98.50 631 LEU A CA 1
ATOM 4976 C C . LEU A 1 631 ? -20.168 -6.043 20.460 1.00 98.50 631 LEU A C 1
ATOM 4978 O O . LEU A 1 631 ? -20.585 -7.169 20.704 1.00 98.50 631 LEU A O 1
ATOM 4982 N N . THR A 1 632 ? -19.226 -5.462 21.198 1.00 98.56 632 THR A N 1
ATOM 4983 C CA . THR A 1 632 ? -18.630 -6.102 22.383 1.00 98.56 632 THR A CA 1
ATOM 4984 C C . THR A 1 632 ? -19.329 -5.636 23.659 1.00 98.56 632 THR A C 1
ATOM 4986 O O . THR A 1 632 ? -19.524 -4.439 23.849 1.00 98.56 632 THR A O 1
ATOM 4989 N N . ILE A 1 633 ? -19.692 -6.560 24.547 1.00 98.56 633 ILE A N 1
ATOM 4990 C CA . ILE A 1 633 ? -20.265 -6.251 25.862 1.00 98.56 633 ILE A CA 1
ATOM 4991 C C . ILE A 1 633 ? -19.353 -6.834 26.938 1.00 98.56 633 ILE A C 1
ATOM 4993 O O . ILE A 1 633 ? -19.102 -8.040 26.950 1.00 98.56 633 ILE A O 1
ATOM 4997 N N . PHE A 1 634 ? -18.883 -5.988 27.852 1.00 98.00 634 PHE A N 1
ATOM 4998 C CA . PHE A 1 634 ? -18.142 -6.428 29.032 1.00 98.00 634 PHE A CA 1
ATOM 4999 C C . PHE A 1 634 ? -18.563 -5.618 30.260 1.00 98.00 634 PHE A C 1
ATOM 5001 O O . PHE A 1 634 ? -18.292 -4.420 30.344 1.00 98.00 634 PHE A O 1
ATOM 5008 N N . ILE A 1 635 ? -19.304 -6.271 31.161 1.00 96.06 635 ILE A N 1
ATOM 5009 C CA . ILE A 1 635 ? -20.031 -5.632 32.263 1.00 96.06 635 ILE A CA 1
ATOM 5010 C C . ILE A 1 635 ? -20.358 -6.644 33.372 1.00 96.06 635 ILE A C 1
ATOM 5012 O O . ILE A 1 635 ? -20.578 -7.830 33.110 1.00 96.06 635 ILE A O 1
ATOM 5016 N N . GLY A 1 636 ? -20.462 -6.156 34.609 1.00 93.00 636 GLY A N 1
ATOM 5017 C CA . GLY A 1 636 ? -20.842 -6.945 35.788 1.00 93.00 636 GLY A CA 1
ATOM 5018 C C . GLY A 1 636 ? -19.761 -7.014 36.865 1.00 93.00 636 GLY A C 1
ATOM 5019 O O . GLY A 1 636 ? -20.034 -7.470 37.973 1.00 93.00 636 GLY A O 1
ATOM 5020 N N . ASN A 1 637 ? -18.552 -6.521 36.583 1.00 92.50 637 ASN A N 1
ATOM 5021 C CA . ASN A 1 637 ? -17.471 -6.440 37.564 1.00 92.50 637 ASN A CA 1
ATOM 5022 C C . ASN A 1 637 ? -17.817 -5.468 38.704 1.00 92.50 637 ASN A C 1
ATOM 5024 O O . ASN A 1 637 ? -17.608 -5.798 39.871 1.00 92.50 637 ASN A O 1
ATOM 5028 N N . ASN A 1 638 ? -18.430 -4.323 38.387 1.00 90.75 638 ASN A N 1
ATOM 5029 C CA . ASN A 1 638 ? -18.926 -3.375 39.392 1.00 90.75 638 ASN A CA 1
ATOM 5030 C C . ASN A 1 638 ? -20.063 -3.958 40.248 1.00 90.75 638 ASN A C 1
ATOM 5032 O O . ASN A 1 638 ? -20.096 -3.745 41.458 1.00 90.75 638 ASN A O 1
ATOM 5036 N N . ASP A 1 639 ? -20.955 -4.754 39.653 1.00 90.94 639 ASP A N 1
ATOM 5037 C CA . ASP A 1 639 ? -21.998 -5.477 40.383 1.00 90.94 639 ASP A CA 1
ATOM 5038 C C . ASP A 1 639 ? -21.382 -6.521 41.333 1.00 90.94 639 ASP A C 1
ATOM 5040 O O . ASP A 1 639 ? -21.728 -6.578 42.515 1.00 90.94 639 ASP A O 1
ATOM 5044 N N . ALA A 1 640 ? -20.404 -7.301 40.857 1.00 91.06 640 ALA A N 1
ATOM 5045 C CA . ALA A 1 640 ? -19.666 -8.251 41.688 1.00 91.06 640 ALA A CA 1
ATOM 5046 C C . ALA A 1 640 ? -18.962 -7.553 42.862 1.00 91.06 640 ALA A C 1
ATOM 5048 O O . ALA A 1 640 ? -18.970 -8.068 43.977 1.00 91.06 640 ALA A O 1
ATOM 5049 N N . CYS A 1 641 ? -18.441 -6.344 42.654 1.00 90.19 641 CYS A N 1
ATOM 5050 C CA . CYS A 1 641 ? -17.838 -5.500 43.686 1.00 90.19 641 CYS A CA 1
ATOM 5051 C C . CYS A 1 641 ? -18.782 -5.049 44.812 1.00 90.19 641 CYS A C 1
ATOM 5053 O O . CYS A 1 641 ? -18.299 -4.558 45.836 1.00 90.19 641 CYS A O 1
ATOM 5055 N N . LEU A 1 642 ? -20.094 -5.246 44.651 1.00 87.88 642 LEU A N 1
ATOM 5056 C CA . LEU A 1 642 ? -21.127 -5.024 45.666 1.00 87.88 642 LEU A CA 1
ATOM 5057 C C . LEU A 1 642 ? -21.735 -6.336 46.193 1.00 87.88 642 LEU A C 1
ATOM 5059 O O . LEU A 1 642 ? -22.635 -6.303 47.030 1.00 87.88 642 LEU A O 1
ATOM 5063 N N . GLY A 1 643 ? -21.230 -7.495 45.757 1.00 85.50 643 GLY A N 1
ATOM 5064 C CA . GLY A 1 643 ? -21.796 -8.815 46.057 1.00 85.50 643 GLY A CA 1
ATOM 5065 C C . GLY A 1 643 ? -21.767 -9.232 47.532 1.00 85.50 643 GLY A C 1
ATOM 5066 O O . GLY A 1 643 ? -22.417 -10.206 47.899 1.00 85.50 643 GLY A O 1
ATOM 5067 N N . CYS A 1 644 ? -21.042 -8.502 48.385 1.00 84.00 644 CYS A N 1
ATOM 5068 C CA . CYS A 1 644 ? -21.052 -8.711 49.834 1.00 84.00 644 CYS A CA 1
ATOM 5069 C C . CYS A 1 644 ? -22.214 -8.016 50.559 1.00 84.00 644 CYS A C 1
ATOM 5071 O O . CYS A 1 644 ? -22.424 -8.242 51.753 1.00 84.00 644 CYS A O 1
ATOM 5073 N N . LEU A 1 645 ? -22.969 -7.162 49.861 1.00 81.94 645 LEU A N 1
ATOM 5074 C CA . LEU A 1 645 ? -24.197 -6.584 50.389 1.00 81.94 645 LEU A CA 1
ATOM 5075 C C . LEU A 1 645 ? -25.321 -7.632 50.352 1.00 81.94 645 LEU A C 1
ATOM 5077 O O . LEU A 1 645 ? -25.395 -8.432 49.417 1.00 81.94 645 LEU A O 1
ATOM 5081 N N . PRO A 1 646 ? -26.227 -7.646 51.343 1.00 70.88 646 PRO A N 1
ATOM 5082 C CA . PRO A 1 646 ? -27.339 -8.583 51.333 1.00 70.88 646 PRO A CA 1
ATOM 5083 C C . PRO A 1 646 ? -28.233 -8.328 50.113 1.00 70.88 646 PRO A C 1
ATOM 5085 O O . PRO A 1 646 ? -28.717 -7.216 49.912 1.00 70.88 646 PRO A O 1
ATOM 5088 N N . ILE A 1 647 ? -28.501 -9.376 49.325 1.00 61.50 647 ILE A N 1
ATOM 5089 C CA . ILE A 1 647 ? -29.335 -9.308 48.107 1.00 61.50 647 ILE A CA 1
ATOM 5090 C C . ILE A 1 647 ? -30.741 -8.755 48.414 1.00 61.50 647 ILE A C 1
ATOM 5092 O O . ILE A 1 647 ? -31.346 -8.085 47.582 1.00 61.50 647 ILE A O 1
ATOM 5096 N N . SER A 1 648 ? -31.250 -8.965 49.635 1.00 55.88 648 SER A N 1
ATOM 5097 C CA . SER A 1 648 ? -32.514 -8.382 50.108 1.00 55.88 648 SER A CA 1
ATOM 5098 C C . SER A 1 648 ? -32.508 -6.849 50.175 1.00 55.88 648 SER A C 1
ATOM 5100 O O . SER A 1 648 ? -33.574 -6.245 50.116 1.00 55.88 648 SER A O 1
ATOM 5102 N N . ALA A 1 649 ? -31.334 -6.220 50.274 1.00 59.09 649 ALA A N 1
ATOM 5103 C CA . ALA A 1 649 ? -31.164 -4.770 50.228 1.00 59.09 649 ALA A CA 1
ATOM 5104 C C . ALA A 1 649 ? -30.882 -4.244 48.808 1.00 59.09 649 ALA A C 1
ATOM 5106 O O . ALA A 1 649 ? -31.070 -3.055 48.559 1.00 59.09 649 ALA A O 1
ATOM 5107 N N . VAL A 1 650 ? -30.441 -5.107 47.880 1.00 71.25 650 VAL A N 1
ATOM 5108 C CA . VAL A 1 650 ? -30.007 -4.727 46.526 1.00 71.25 650 VAL A CA 1
ATOM 5109 C C . VAL A 1 650 ? -30.440 -5.786 45.502 1.00 71.25 650 VAL A C 1
ATOM 5111 O O . VAL A 1 650 ? -29.698 -6.702 45.149 1.00 71.25 650 VAL A O 1
ATOM 5114 N N . THR A 1 651 ? -31.674 -5.674 45.012 1.00 74.75 651 THR A N 1
ATOM 5115 C CA . THR A 1 651 ? -32.334 -6.735 44.227 1.00 74.75 651 THR A CA 1
ATOM 5116 C C . THR A 1 651 ? -31.734 -6.973 42.834 1.00 74.75 651 THR A C 1
ATOM 5118 O O . THR A 1 651 ? -31.843 -8.086 42.307 1.00 74.75 651 THR A O 1
ATOM 5121 N N . TRP A 1 652 ? -31.069 -5.974 42.238 1.00 79.38 652 TRP A N 1
ATOM 5122 C CA . TRP A 1 652 ? -30.474 -6.083 40.896 1.00 79.38 652 TRP A CA 1
ATOM 5123 C C . TRP A 1 652 ? -29.180 -6.907 40.847 1.00 79.38 652 TRP A C 1
ATOM 5125 O O . TRP A 1 652 ? -28.798 -7.347 39.769 1.00 79.38 652 TRP A O 1
ATOM 5135 N N . LEU A 1 653 ? -28.545 -7.168 41.996 1.00 85.56 653 LEU A N 1
ATOM 5136 C CA . LEU A 1 653 ? -27.332 -7.992 42.092 1.00 85.56 653 LEU A CA 1
ATOM 5137 C C . LEU A 1 653 ? -27.609 -9.498 41.993 1.00 85.56 653 LEU A C 1
ATOM 5139 O O . LEU A 1 653 ? -26.687 -10.304 41.979 1.00 85.56 653 LEU A O 1
ATOM 5143 N N . SER A 1 654 ? -28.872 -9.928 41.997 1.00 90.81 654 SER A N 1
ATOM 5144 C CA . SER A 1 654 ? -29.165 -11.358 41.897 1.00 90.81 654 SER A CA 1
ATOM 5145 C C . SER A 1 654 ? -28.817 -11.895 40.496 1.00 90.81 654 SER A C 1
ATOM 5147 O O . SER A 1 654 ? -29.087 -11.220 39.500 1.00 90.81 654 SER A O 1
ATOM 5149 N N . PRO A 1 655 ? -28.321 -13.142 40.363 1.00 93.31 655 PRO A N 1
ATOM 5150 C CA . PRO A 1 655 ? -28.081 -13.753 39.051 1.00 93.31 655 PRO A CA 1
ATOM 5151 C C . PRO A 1 655 ? -29.314 -13.769 38.135 1.00 93.31 655 PRO A C 1
ATOM 5153 O O . PRO A 1 655 ? -29.182 -13.721 36.916 1.00 93.31 655 PRO A O 1
ATOM 5156 N N . ALA A 1 656 ? -30.519 -13.818 38.712 1.00 91.50 656 ALA A N 1
ATOM 5157 C CA . ALA A 1 656 ? -31.771 -13.734 37.963 1.00 91.50 656 ALA A CA 1
ATOM 5158 C C . ALA A 1 656 ? -32.026 -12.324 37.398 1.00 91.50 656 ALA A C 1
ATOM 5160 O O . ALA A 1 656 ? -32.450 -12.192 36.253 1.00 91.50 656 ALA A O 1
ATOM 5161 N N . ALA A 1 657 ? -31.744 -11.268 38.169 1.00 90.88 657 ALA A N 1
ATOM 5162 C CA . ALA A 1 657 ? -31.865 -9.890 37.694 1.00 90.88 657 ALA A CA 1
ATOM 5163 C C . ALA A 1 657 ? -30.798 -9.545 36.640 1.00 90.88 657 ALA A C 1
ATOM 5165 O O . ALA A 1 657 ? -31.108 -8.860 35.661 1.00 90.88 657 ALA A O 1
ATOM 5166 N N . TYR A 1 658 ? -29.578 -10.072 36.799 1.00 93.31 658 TYR A N 1
ATOM 5167 C CA . TYR A 1 658 ? -28.529 -10.005 35.779 1.00 93.31 658 TYR A CA 1
ATOM 5168 C C . TYR A 1 658 ? -29.014 -10.619 34.462 1.00 93.31 658 TYR A C 1
ATOM 5170 O O . TYR A 1 658 ? -29.006 -9.955 33.426 1.00 93.31 658 TYR A O 1
ATOM 5178 N N . GLU A 1 659 ? -29.518 -11.858 34.512 1.00 94.56 659 GLU A N 1
ATOM 5179 C CA . GLU A 1 659 ? -30.051 -12.542 33.332 1.00 94.56 659 GLU A CA 1
ATOM 5180 C C . GLU A 1 659 ? -31.187 -11.754 32.672 1.00 94.56 659 GLU A C 1
ATOM 5182 O O . GLU A 1 659 ? -31.162 -11.545 31.458 1.00 94.56 659 GLU A O 1
ATOM 5187 N N . LEU A 1 660 ? -32.153 -11.274 33.459 1.00 93.44 660 LEU A N 1
ATOM 5188 C CA . LEU A 1 660 ? -33.275 -10.481 32.956 1.00 93.44 660 LEU A CA 1
ATOM 5189 C C . LEU A 1 660 ? -32.799 -9.224 32.213 1.00 93.44 660 LEU A C 1
ATOM 5191 O O . LEU A 1 660 ? -33.304 -8.914 31.133 1.00 93.44 660 LEU A O 1
ATOM 5195 N N . THR A 1 661 ? -31.818 -8.514 32.773 1.00 93.75 661 THR A N 1
ATOM 5196 C CA . THR A 1 661 ? -31.310 -7.263 32.195 1.00 93.75 661 THR A CA 1
ATOM 5197 C C . THR A 1 661 ? -30.528 -7.518 30.910 1.00 93.75 661 THR A C 1
ATOM 5199 O O . THR A 1 661 ? -30.773 -6.846 29.908 1.00 93.75 661 THR A O 1
ATOM 5202 N N . ILE A 1 662 ? -29.640 -8.518 30.894 1.00 96.12 662 ILE A N 1
ATOM 5203 C CA . ILE A 1 662 ? -28.881 -8.877 29.688 1.00 96.12 662 ILE A CA 1
ATOM 5204 C C . ILE A 1 662 ? -29.822 -9.340 28.570 1.00 96.12 662 ILE A C 1
ATOM 5206 O O . ILE A 1 662 ? -29.667 -8.897 27.433 1.00 96.12 662 ILE A O 1
ATOM 5210 N N . ARG A 1 663 ? -30.843 -10.153 28.875 1.00 95.06 663 ARG A N 1
ATOM 5211 C CA . ARG A 1 663 ? -31.872 -10.538 27.892 1.00 95.06 663 ARG A CA 1
ATOM 5212 C C . ARG A 1 663 ? -32.596 -9.320 27.323 1.00 95.06 663 ARG A C 1
ATOM 5214 O O . ARG A 1 663 ? -32.667 -9.177 26.108 1.00 95.06 663 ARG A O 1
ATOM 5221 N N . ALA A 1 664 ? -33.039 -8.394 28.172 1.00 93.75 664 ALA A N 1
ATOM 5222 C CA . ALA A 1 664 ? -33.705 -7.173 27.717 1.00 93.75 664 ALA A CA 1
ATOM 5223 C C . ALA A 1 664 ? -32.810 -6.308 26.804 1.00 93.75 664 ALA A C 1
ATOM 5225 O O . ALA A 1 664 ? -33.284 -5.734 25.821 1.00 93.75 664 ALA A O 1
ATOM 5226 N N . VAL A 1 665 ? -31.508 -6.227 27.102 1.00 96.38 665 VAL A N 1
ATOM 5227 C CA . VAL A 1 665 ? -30.513 -5.535 26.266 1.00 96.38 665 VAL A CA 1
ATOM 5228 C C . VAL A 1 665 ? -30.341 -6.244 24.920 1.00 96.38 665 VAL A C 1
ATOM 5230 O O . VAL A 1 665 ? -30.402 -5.585 23.882 1.00 96.38 665 VAL A O 1
ATOM 5233 N N . LEU A 1 666 ? -30.190 -7.572 24.906 1.00 95.56 666 LEU A N 1
ATOM 5234 C CA . LEU A 1 666 ? -30.050 -8.360 23.676 1.00 95.56 666 LEU A CA 1
ATOM 5235 C C . LEU A 1 666 ? -31.307 -8.314 22.803 1.00 95.56 666 LEU A C 1
ATOM 5237 O O . LEU A 1 666 ? -31.191 -8.129 21.593 1.00 95.56 666 LEU A O 1
ATOM 5241 N N . ASP A 1 667 ? -32.498 -8.391 23.398 1.00 92.62 667 ASP A N 1
ATOM 5242 C CA . ASP A 1 667 ? -33.770 -8.233 22.685 1.00 92.62 667 ASP A CA 1
ATOM 5243 C C . ASP A 1 667 ? -33.853 -6.860 22.018 1.00 92.62 667 ASP A C 1
ATOM 5245 O O . ASP A 1 667 ? -34.256 -6.734 20.858 1.00 92.62 667 ASP A O 1
ATOM 5249 N N . ARG A 1 668 ? -33.408 -5.812 22.723 1.00 94.12 668 ARG A N 1
ATOM 5250 C CA . ARG A 1 668 ? -33.384 -4.457 22.176 1.00 94.12 668 ARG A CA 1
ATOM 5251 C C . ARG A 1 668 ? -32.357 -4.299 21.058 1.00 94.12 668 ARG A C 1
ATOM 5253 O O . ARG A 1 668 ? -32.679 -3.639 20.068 1.00 94.12 668 ARG A O 1
ATOM 5260 N N . ILE A 1 669 ? -31.166 -4.886 21.194 1.00 95.50 669 ILE A N 1
ATOM 5261 C CA . ILE A 1 669 ? -30.139 -4.912 20.141 1.00 95.50 669 ILE A CA 1
ATOM 5262 C C . ILE A 1 669 ? -30.705 -5.608 18.907 1.00 95.50 669 ILE A C 1
ATOM 5264 O O . ILE A 1 669 ? -30.749 -4.995 17.844 1.00 95.50 669 ILE A O 1
ATOM 5268 N N . ARG A 1 670 ? -31.225 -6.831 19.062 1.00 91.00 670 ARG A N 1
ATOM 5269 C CA . ARG A 1 670 ? -31.805 -7.625 17.972 1.00 91.00 670 ARG A CA 1
ATOM 5270 C C . ARG A 1 670 ? -32.937 -6.891 17.251 1.00 91.00 670 ARG A C 1
ATOM 5272 O O . ARG A 1 670 ? -33.063 -7.011 16.039 1.00 91.00 670 ARG A O 1
ATOM 5279 N N . ALA A 1 671 ? -33.748 -6.125 17.979 1.00 89.94 671 ALA A N 1
ATOM 5280 C CA . ALA A 1 671 ? -34.844 -5.352 17.398 1.00 89.94 671 ALA A CA 1
ATOM 5281 C C . ALA A 1 671 ? -34.409 -4.028 16.741 1.00 89.94 671 ALA A C 1
ATOM 5283 O O . ALA A 1 671 ? -35.130 -3.513 15.890 1.00 89.94 671 ALA A O 1
ATOM 5284 N N . SER A 1 672 ? -33.284 -3.433 17.158 1.00 93.44 672 SER A N 1
ATOM 5285 C CA . SER A 1 672 ? -32.926 -2.050 16.788 1.00 93.44 672 SER A CA 1
ATOM 5286 C C . SER A 1 672 ? -31.672 -1.921 15.928 1.00 93.44 672 SER A C 1
ATOM 5288 O O . SER A 1 672 ? -31.481 -0.864 15.326 1.00 93.44 672 SER A O 1
ATOM 5290 N N . ILE A 1 673 ? -30.803 -2.935 15.920 1.00 94.81 673 ILE A N 1
ATOM 5291 C CA . ILE A 1 673 ? -29.504 -2.945 15.244 1.00 94.81 673 ILE A CA 1
ATOM 5292 C C . ILE A 1 673 ? -29.462 -4.172 14.316 1.00 94.81 673 ILE A C 1
ATOM 5294 O O . ILE A 1 673 ? -29.239 -5.283 14.796 1.00 94.81 673 ILE A O 1
ATOM 5298 N N . PRO A 1 674 ? -29.674 -4.003 13.001 1.00 92.94 674 PRO A N 1
ATOM 5299 C CA . PRO A 1 674 ? -29.632 -5.116 12.056 1.00 92.94 674 PRO A CA 1
ATOM 5300 C C . PRO A 1 674 ? -28.190 -5.566 11.788 1.00 92.94 674 PRO A C 1
ATOM 5302 O O . PRO A 1 674 ? -27.258 -4.759 11.894 1.00 92.94 674 PRO A O 1
ATOM 5305 N N . ARG A 1 675 ? -28.016 -6.833 11.383 1.00 93.25 675 ARG A N 1
ATOM 5306 C CA . ARG A 1 675 ? -26.729 -7.433 10.975 1.00 93.25 675 ARG A CA 1
ATOM 5307 C C . ARG A 1 675 ? -25.635 -7.275 12.028 1.00 93.25 675 ARG A C 1
ATOM 5309 O O . ARG A 1 675 ? -24.579 -6.695 11.770 1.00 93.25 675 ARG A O 1
ATOM 5316 N N . VAL A 1 676 ? -25.901 -7.763 13.235 1.00 95.44 676 VAL A N 1
ATOM 5317 C CA . VAL A 1 676 ? -25.007 -7.598 14.385 1.00 95.44 676 VAL A CA 1
ATOM 5318 C C . VAL A 1 676 ? -24.606 -8.934 14.999 1.00 95.44 676 VAL A C 1
ATOM 5320 O O . VAL A 1 676 ? -25.441 -9.784 15.305 1.00 95.44 676 VAL A O 1
ATOM 5323 N N . VAL A 1 677 ? -23.305 -9.087 15.218 1.00 96.25 677 VAL A N 1
ATOM 5324 C CA . VAL A 1 677 ? -22.733 -10.123 16.077 1.00 96.25 677 VAL A CA 1
ATOM 5325 C C . VAL A 1 677 ? -22.402 -9.480 17.415 1.00 96.25 677 VAL A C 1
ATOM 5327 O O . VAL A 1 677 ? -21.659 -8.499 17.471 1.00 96.25 677 VAL A O 1
ATOM 5330 N N . VAL A 1 678 ? -22.963 -10.017 18.496 1.00 97.62 678 VAL A N 1
ATOM 5331 C CA . VAL A 1 678 ? -22.701 -9.551 19.860 1.00 97.62 678 VAL A CA 1
ATOM 5332 C C . VAL A 1 678 ? -21.683 -10.474 20.514 1.00 97.62 678 VAL A C 1
ATOM 5334 O O . VAL A 1 678 ? -21.957 -11.655 20.681 1.00 97.62 678 VAL A O 1
ATOM 5337 N N . ASN A 1 679 ? -20.527 -9.950 20.909 1.00 97.81 679 ASN A N 1
ATOM 5338 C CA . ASN A 1 679 ? -19.518 -10.679 21.669 1.00 97.81 679 ASN A CA 1
ATOM 5339 C C . ASN A 1 679 ? -19.596 -10.292 23.151 1.00 97.81 679 ASN A C 1
ATOM 5341 O O . ASN A 1 679 ? -19.301 -9.150 23.502 1.00 97.81 679 ASN A O 1
ATOM 5345 N N . ILE A 1 680 ? -19.997 -11.219 24.018 1.00 97.88 680 ILE A N 1
ATOM 5346 C CA . ILE A 1 680 ? -20.096 -11.002 25.465 1.00 97.88 680 ILE A CA 1
ATOM 5347 C C . ILE A 1 680 ? -18.875 -11.624 26.139 1.00 97.88 680 ILE A C 1
ATOM 5349 O O . ILE A 1 680 ? -18.670 -12.837 26.071 1.00 97.88 680 ILE A O 1
ATOM 5353 N N . ILE A 1 681 ? -18.077 -10.795 26.807 1.00 97.62 681 ILE A N 1
ATOM 5354 C CA . ILE A 1 681 ? -16.881 -11.234 27.530 1.00 97.62 681 ILE A CA 1
ATOM 5355 C C . ILE A 1 681 ? -17.280 -11.689 28.941 1.00 97.62 681 ILE A C 1
ATOM 5357 O O . ILE A 1 681 ? -17.973 -10.961 29.653 1.00 97.62 681 ILE A O 1
ATOM 5361 N N . GLN A 1 682 ? -16.845 -12.880 29.358 1.00 96.50 682 GLN A N 1
ATOM 5362 C CA . GLN A 1 682 ? -17.054 -13.371 30.724 1.00 96.50 682 GLN A CA 1
ATOM 5363 C C . GLN A 1 682 ? -16.181 -12.614 31.737 1.00 96.50 682 GLN A C 1
ATOM 5365 O O . GLN A 1 682 ? -15.061 -12.207 31.439 1.00 96.50 682 GLN A O 1
ATOM 5370 N N . GLY A 1 683 ? -16.691 -12.435 32.955 1.00 94.62 683 GLY A N 1
ATOM 5371 C CA . GLY A 1 683 ? -15.986 -11.758 34.044 1.00 94.62 683 GLY A CA 1
ATOM 5372 C C . GLY A 1 683 ? -14.911 -12.630 34.692 1.00 94.62 683 GLY A C 1
ATOM 5373 O O . GLY A 1 683 ? -15.084 -13.840 34.828 1.00 94.62 683 GLY A O 1
ATOM 5374 N N . PHE A 1 684 ? -13.822 -12.005 35.142 1.00 94.56 684 PHE A N 1
ATOM 5375 C CA . PHE A 1 684 ? -12.800 -12.626 35.992 1.00 94.56 684 PHE A CA 1
ATOM 5376 C C . PHE A 1 684 ? -13.110 -12.405 37.479 1.00 94.56 684 PHE A C 1
ATOM 5378 O O . PHE A 1 684 ? -13.792 -11.444 37.843 1.00 94.56 684 PHE A O 1
ATOM 5385 N N . ASN A 1 685 ? -12.542 -13.237 38.353 1.00 94.75 685 ASN A N 1
ATOM 5386 C CA . ASN A 1 685 ? -12.636 -13.041 39.803 1.00 94.75 685 ASN A CA 1
ATOM 5387 C C . ASN A 1 685 ? -11.857 -11.788 40.238 1.00 94.75 685 ASN A C 1
ATOM 5389 O O . ASN A 1 685 ? -10.631 -11.819 40.378 1.00 94.75 685 ASN A O 1
ATOM 5393 N N . VAL A 1 686 ? -12.576 -10.687 40.476 1.00 92.81 686 VAL A N 1
ATOM 5394 C CA . VAL A 1 686 ? -12.007 -9.389 40.890 1.00 92.81 686 VAL A CA 1
ATOM 5395 C C . VAL A 1 686 ? -11.303 -9.477 42.252 1.00 92.81 686 VAL A C 1
ATOM 5397 O O . VAL A 1 686 ? -10.390 -8.698 42.530 1.00 92.81 686 VAL A O 1
ATOM 5400 N N . SER A 1 687 ? -11.659 -10.461 43.087 1.00 92.75 687 SER A N 1
ATOM 5401 C CA . SER A 1 687 ? -11.014 -10.713 44.381 1.00 92.75 687 SER A CA 1
ATOM 5402 C C . SER A 1 687 ? -9.493 -10.883 44.278 1.00 92.75 687 SER A C 1
ATOM 5404 O O . SER A 1 687 ? -8.777 -10.479 45.193 1.00 92.75 687 SER A O 1
ATOM 5406 N N . GLN A 1 688 ? -8.982 -11.388 43.149 1.00 92.94 688 GLN A N 1
ATOM 5407 C CA . GLN A 1 688 ? -7.550 -11.598 42.912 1.00 92.94 688 GLN A CA 1
ATOM 5408 C C . GLN A 1 688 ? -6.727 -10.305 42.988 1.00 92.94 688 GLN A C 1
ATOM 5410 O O . GLN A 1 688 ? -5.542 -10.345 43.324 1.00 92.94 688 GLN A O 1
ATOM 5415 N N . VAL A 1 689 ? -7.343 -9.145 42.725 1.00 92.38 689 VAL A N 1
ATOM 5416 C CA . VAL A 1 689 ? -6.675 -7.842 42.855 1.00 92.38 689 VAL A CA 1
ATOM 5417 C C . VAL A 1 689 ? -6.217 -7.613 44.300 1.00 92.38 689 VAL A C 1
ATOM 5419 O O . VAL A 1 689 ? -5.136 -7.068 44.528 1.00 92.38 689 VAL A O 1
ATOM 5422 N N . TRP A 1 690 ? -6.972 -8.087 45.300 1.00 90.88 690 TRP A N 1
ATOM 5423 C CA . TRP A 1 690 ? -6.546 -8.042 46.702 1.00 90.88 690 TRP A CA 1
ATOM 5424 C C . TRP A 1 690 ? -5.250 -8.824 46.920 1.00 90.88 690 TRP A C 1
ATOM 5426 O O . TRP A 1 690 ? -4.313 -8.305 47.526 1.00 90.88 690 TRP A O 1
ATOM 5436 N N . ASP A 1 691 ? -5.173 -10.052 46.410 1.00 90.06 691 ASP A N 1
ATOM 5437 C CA . ASP A 1 691 ? -4.044 -10.940 46.680 1.00 90.06 691 ASP A CA 1
ATOM 5438 C C . ASP A 1 691 ? -2.728 -10.411 46.107 1.00 90.06 691 ASP A C 1
ATOM 5440 O O . ASP A 1 691 ? -1.689 -10.550 46.756 1.00 90.06 691 ASP A O 1
ATOM 5444 N N . VAL A 1 692 ? -2.775 -9.734 44.956 1.00 91.44 692 VAL A N 1
ATOM 5445 C CA . VAL A 1 692 ? -1.581 -9.140 44.333 1.00 91.44 692 VAL A CA 1
ATOM 5446 C C . VAL A 1 692 ? -1.222 -7.753 44.875 1.00 91.44 692 VAL A C 1
ATOM 5448 O O . VAL A 1 692 ? -0.068 -7.349 44.768 1.00 91.44 692 VAL A O 1
ATOM 5451 N N . THR A 1 693 ? -2.170 -7.017 45.471 1.00 91.38 693 THR A N 1
ATOM 5452 C CA . THR A 1 693 ? -1.940 -5.642 45.971 1.00 91.38 693 THR A CA 1
ATOM 5453 C C . THR A 1 693 ? -1.796 -5.534 47.488 1.00 91.38 693 THR A C 1
ATOM 5455 O O . THR A 1 693 ? -1.359 -4.499 47.987 1.00 91.38 693 THR A O 1
ATOM 5458 N N . ARG A 1 694 ? -2.169 -6.558 48.267 1.00 88.31 694 ARG A N 1
ATOM 5459 C CA . ARG A 1 694 ? -2.125 -6.510 49.744 1.00 88.31 694 ARG A CA 1
ATOM 5460 C C . ARG A 1 694 ? -0.716 -6.373 50.330 1.00 88.31 694 ARG A C 1
ATOM 5462 O O . ARG A 1 694 ? -0.594 -5.918 51.456 1.00 88.31 694 ARG A O 1
ATOM 5469 N N . GLN A 1 695 ? 0.313 -6.795 49.592 1.00 87.50 695 GLN A N 1
ATOM 5470 C CA . GLN A 1 695 ? 1.726 -6.737 50.001 1.00 87.50 695 GLN A CA 1
ATOM 5471 C C . GLN A 1 695 ? 2.533 -5.684 49.224 1.00 87.50 695 GLN A C 1
ATOM 5473 O O . GLN A 1 695 ? 3.726 -5.535 49.469 1.00 87.50 695 GLN A O 1
ATOM 5478 N N . ASP A 1 696 ? 1.910 -4.971 48.280 1.00 90.81 696 ASP A N 1
ATOM 5479 C CA . ASP A 1 696 ? 2.563 -3.911 47.513 1.00 90.81 696 ASP A CA 1
ATOM 5480 C C . ASP A 1 696 ? 2.486 -2.592 48.310 1.00 90.81 696 ASP A C 1
ATOM 5482 O O . ASP A 1 696 ? 1.378 -2.083 48.514 1.00 90.81 696 ASP A O 1
ATOM 5486 N N . PRO A 1 697 ? 3.623 -2.008 48.747 1.00 90.56 697 PRO A N 1
ATOM 5487 C CA . PRO A 1 697 ? 3.611 -0.818 49.599 1.00 90.56 697 PRO A CA 1
ATOM 5488 C C . PRO A 1 697 ? 2.961 0.403 48.940 1.00 90.56 697 PRO A C 1
ATOM 5490 O O . PRO A 1 697 ? 2.380 1.244 49.623 1.00 90.56 697 PRO A O 1
ATOM 5493 N N . TYR A 1 698 ? 3.053 0.516 47.612 1.00 88.75 698 TYR A N 1
ATOM 5494 C CA . TYR A 1 698 ? 2.460 1.623 46.873 1.00 88.75 698 TYR A CA 1
ATOM 5495 C C . TYR A 1 698 ? 0.937 1.493 46.831 1.00 88.75 698 TYR A C 1
ATOM 5497 O O . TYR A 1 698 ? 0.223 2.443 47.150 1.00 88.75 698 TYR A O 1
ATOM 5505 N N . CYS A 1 699 ? 0.435 0.307 46.494 1.00 88.81 699 CYS A N 1
ATOM 5506 C CA . CYS A 1 699 ? -1.003 0.056 46.452 1.00 88.81 699 CYS A CA 1
ATOM 5507 C C . CYS A 1 699 ? -1.635 0.088 47.847 1.00 88.81 699 CYS A C 1
ATOM 5509 O O . CYS A 1 699 ? -2.756 0.570 48.014 1.00 88.81 699 CYS A O 1
ATOM 5511 N N . GLU A 1 700 ? -0.910 -0.374 48.867 1.00 87.62 700 GLU A N 1
ATOM 5512 C CA . GLU A 1 700 ? -1.332 -0.232 50.255 1.00 87.62 700 GLU A CA 1
ATOM 5513 C C . GLU A 1 700 ? -1.440 1.242 50.660 1.00 87.62 700 GLU A C 1
ATOM 5515 O O . GLU A 1 700 ? -2.473 1.641 51.199 1.00 87.62 700 GLU A O 1
ATOM 5520 N N . ALA A 1 701 ? -0.438 2.066 50.335 1.00 86.69 701 ALA A N 1
ATOM 5521 C CA . ALA A 1 701 ? -0.465 3.498 50.618 1.00 86.69 701 ALA A CA 1
ATOM 5522 C C . ALA A 1 701 ? -1.610 4.223 49.890 1.00 86.69 701 ALA A C 1
ATOM 5524 O O . ALA A 1 701 ? -2.282 5.057 50.497 1.00 86.69 701 ALA A O 1
ATOM 5525 N N . LEU A 1 702 ? -1.885 3.890 48.622 1.00 82.75 702 LEU A N 1
ATOM 5526 C CA . LEU A 1 702 ? -3.021 4.457 47.884 1.00 82.75 702 LEU A CA 1
ATOM 5527 C C . LEU A 1 702 ? -4.365 4.100 48.536 1.00 82.75 702 LEU A C 1
ATOM 5529 O O . LEU A 1 702 ? -5.245 4.958 48.674 1.00 82.75 702 LEU A O 1
ATOM 5533 N N . ARG A 1 703 ? -4.522 2.842 48.963 1.00 83.25 703 ARG A N 1
ATOM 5534 C CA . ARG A 1 703 ? -5.735 2.350 49.627 1.00 83.25 703 ARG A CA 1
ATOM 5535 C C . ARG A 1 703 ? -5.930 2.997 50.999 1.00 83.25 703 ARG A C 1
ATOM 5537 O O . ARG A 1 703 ? -7.023 3.467 51.291 1.00 83.25 703 ARG A O 1
ATOM 5544 N N . GLN A 1 704 ? -4.877 3.088 51.814 1.00 78.62 704 GLN A N 1
ATOM 5545 C CA . GLN A 1 704 ? -4.918 3.779 53.111 1.00 78.62 704 GLN A CA 1
ATOM 5546 C C . GLN A 1 704 ? -5.151 5.290 52.958 1.00 78.62 704 GLN A C 1
ATOM 5548 O O . GLN A 1 704 ? -5.851 5.892 53.767 1.00 78.62 704 GLN A O 1
ATOM 5553 N N . GLY A 1 705 ? -4.606 5.896 51.901 1.00 71.25 705 GLY A N 1
ATOM 5554 C CA . GLY A 1 705 ? -4.802 7.305 51.558 1.00 71.25 705 GLY A CA 1
ATOM 5555 C C . GLY A 1 705 ? -6.187 7.636 50.995 1.00 71.25 705 GLY A C 1
ATOM 5556 O O . GLY A 1 705 ? -6.414 8.781 50.611 1.00 71.25 705 GLY A O 1
ATOM 5557 N N . GLY A 1 706 ? -7.098 6.658 50.907 1.00 64.25 706 GLY A N 1
ATOM 5558 C CA . GLY A 1 706 ? -8.456 6.849 50.397 1.00 64.25 706 GLY A CA 1
ATOM 5559 C C . GLY A 1 706 ? -8.511 7.197 48.911 1.00 64.25 706 GLY A C 1
ATOM 5560 O O . GLY A 1 706 ? -9.493 7.769 48.464 1.00 64.25 706 GLY A O 1
ATOM 5561 N N . THR A 1 707 ? -7.454 6.903 48.149 1.00 57.16 707 THR A N 1
ATOM 5562 C CA . THR A 1 707 ? -7.401 7.160 46.696 1.00 57.16 707 THR A CA 1
ATOM 5563 C C . THR A 1 707 ? -7.892 5.976 45.865 1.00 57.16 707 THR A C 1
ATOM 5565 O O . THR A 1 707 ? -8.259 6.158 44.708 1.00 57.16 707 THR A O 1
ATOM 5568 N N . VAL A 1 708 ? -7.967 4.781 46.463 1.00 57.81 708 VAL A N 1
ATOM 5569 C CA . VAL A 1 708 ? -8.620 3.605 45.871 1.00 57.81 708 VAL A CA 1
ATOM 5570 C C . VAL A 1 708 ? -10.070 3.569 46.354 1.00 57.81 708 VAL A C 1
ATOM 5572 O O . VAL A 1 708 ? -10.346 3.116 47.462 1.00 57.81 708 VAL A O 1
ATOM 5575 N N . PHE A 1 709 ? -10.989 4.078 45.532 1.00 61.31 709 PHE A N 1
ATOM 5576 C CA . PHE A 1 709 ? -12.441 4.013 45.773 1.00 61.31 709 PHE A CA 1
ATOM 5577 C C . PHE A 1 709 ? -13.095 2.763 45.159 1.00 61.31 709 PHE A C 1
ATOM 5579 O O . PHE A 1 709 ? -14.294 2.545 45.324 1.00 61.31 709 PHE A O 1
ATOM 5586 N N . GLU A 1 710 ? -12.313 1.941 44.460 1.00 71.38 710 GLU A N 1
ATOM 5587 C CA . GLU A 1 710 ? -12.815 0.824 43.668 1.00 71.38 710 GLU A CA 1
ATOM 5588 C C . GLU A 1 710 ? -13.075 -0.417 44.529 1.00 71.38 710 GLU A C 1
ATOM 5590 O O . GLU A 1 710 ? -12.247 -0.816 45.345 1.00 71.38 710 GLU A O 1
ATOM 5595 N N . CYS A 1 711 ? -14.219 -1.065 44.310 1.00 84.50 711 CYS A N 1
ATOM 5596 C CA . CYS A 1 711 ? -14.526 -2.413 44.790 1.00 84.50 711 CYS A CA 1
ATOM 5597 C C . CYS A 1 711 ? -14.465 -2.664 46.315 1.00 84.50 711 CYS A C 1
ATOM 5599 O O . CYS A 1 711 ? -13.702 -3.504 46.803 1.00 84.50 711 CYS A O 1
ATOM 5601 N N . ALA A 1 712 ? -15.323 -1.988 47.086 1.00 81.94 712 ALA A N 1
ATOM 5602 C CA . ALA A 1 712 ? -15.342 -2.060 48.554 1.00 81.94 712 ALA A CA 1
ATOM 5603 C C . ALA A 1 712 ? -15.365 -3.493 49.135 1.00 81.94 712 ALA A C 1
ATOM 5605 O O . ALA A 1 712 ? -14.666 -3.767 50.113 1.00 81.94 712 ALA A O 1
ATOM 5606 N N . CYS A 1 713 ? -16.111 -4.428 48.532 1.00 86.88 713 CYS A N 1
ATOM 5607 C CA . CYS A 1 713 ? -16.175 -5.814 49.009 1.00 86.88 713 CYS A CA 1
ATOM 5608 C C . CYS A 1 713 ? -14.831 -6.561 48.909 1.00 86.88 713 CYS A C 1
ATOM 5610 O O . CYS A 1 713 ? -14.547 -7.413 49.756 1.00 86.88 713 CYS A O 1
ATOM 5612 N N . ALA A 1 714 ? -13.984 -6.239 47.923 1.00 88.00 714 ALA A N 1
ATOM 5613 C CA . ALA A 1 714 ? -12.681 -6.885 47.746 1.00 88.00 714 ALA A CA 1
ATOM 5614 C C . ALA A 1 714 ? -11.667 -6.418 48.795 1.00 88.00 714 ALA A C 1
ATOM 5616 O O . ALA A 1 714 ? -10.872 -7.217 49.299 1.00 88.00 714 ALA A O 1
ATOM 5617 N N . PHE A 1 715 ? -11.716 -5.127 49.132 1.00 87.56 715 PHE A N 1
ATOM 5618 C CA . PHE A 1 715 ? -10.748 -4.452 49.995 1.00 87.56 715 PHE A CA 1
ATOM 5619 C C . PHE A 1 715 ? -11.184 -4.341 51.459 1.00 87.56 715 PHE A C 1
ATOM 5621 O O . PHE A 1 715 ? -10.496 -3.685 52.244 1.00 87.56 715 PHE A O 1
ATOM 5628 N N . LEU A 1 716 ? -12.284 -4.997 51.848 1.00 84.81 716 LEU A N 1
ATOM 5629 C CA . LEU A 1 716 ? -12.734 -5.024 53.236 1.00 84.81 716 LEU A CA 1
ATOM 5630 C C . LEU A 1 716 ? -11.641 -5.647 54.137 1.00 84.81 716 LEU A C 1
ATOM 5632 O O . LEU A 1 716 ? -11.248 -6.804 53.917 1.00 84.81 716 LEU A O 1
ATOM 5636 N N . PRO A 1 717 ? -11.125 -4.904 55.137 1.00 78.12 717 PRO A N 1
ATOM 5637 C CA . PRO A 1 717 ? -10.066 -5.391 56.009 1.00 78.12 717 PRO A CA 1
ATOM 5638 C C . PRO A 1 717 ? -10.600 -6.362 57.073 1.00 78.12 717 PRO A C 1
ATOM 5640 O O . PRO A 1 717 ? -11.799 -6.452 57.341 1.00 78.12 717 PRO A O 1
ATOM 5643 N N . GLY A 1 718 ? -9.680 -7.066 57.734 1.00 84.31 718 GLY A N 1
ATOM 5644 C CA . GLY A 1 718 ? -9.996 -7.926 58.875 1.00 84.31 718 GLY A CA 1
ATOM 5645 C C . GLY A 1 718 ? -10.589 -9.296 58.502 1.00 84.31 718 GLY A C 1
ATOM 5646 O O . GLY A 1 718 ? -10.534 -9.716 57.343 1.00 84.31 718 GLY A O 1
ATOM 5647 N N . PRO A 1 719 ? -11.138 -10.030 59.490 1.00 85.31 719 PRO A N 1
ATOM 5648 C CA . PRO A 1 719 ? -11.552 -11.427 59.327 1.00 85.31 719 PRO A CA 1
ATOM 5649 C C . PRO A 1 719 ? -12.769 -11.617 58.410 1.00 85.31 719 PRO A C 1
ATOM 5651 O O . PRO A 1 719 ? -12.980 -12.718 57.913 1.00 85.31 719 PRO A O 1
ATOM 5654 N N . ALA A 1 720 ? -13.549 -10.562 58.151 1.00 86.38 720 ALA A N 1
ATOM 5655 C CA . ALA A 1 720 ? -14.685 -10.611 57.230 1.00 86.38 720 ALA A CA 1
ATOM 5656 C C . ALA A 1 720 ? -14.263 -10.597 55.747 1.00 86.38 720 ALA A C 1
ATOM 5658 O O . ALA A 1 720 ? -14.992 -11.110 54.901 1.00 86.38 720 ALA A O 1
ATOM 5659 N N . GLY A 1 721 ? -13.079 -10.062 55.423 1.00 88.88 721 GLY A N 1
ATOM 5660 C CA . GLY A 1 721 ? -12.627 -9.877 54.040 1.00 88.88 721 GLY A CA 1
ATOM 5661 C C . GLY A 1 721 ? -12.572 -11.158 53.187 1.00 88.88 721 GLY A C 1
ATOM 5662 O O . GLY A 1 721 ? -12.999 -11.131 52.036 1.00 88.88 721 GLY A O 1
ATOM 5663 N N . PRO A 1 722 ? -12.059 -12.303 53.686 1.00 92.75 722 PRO A N 1
ATOM 5664 C CA . PRO A 1 722 ? -12.064 -13.543 52.907 1.00 92.75 722 PRO A CA 1
ATOM 5665 C C . PRO A 1 722 ? -13.475 -14.011 52.529 1.00 92.75 722 PRO A C 1
ATOM 5667 O O . PRO A 1 722 ? -13.679 -14.489 51.416 1.00 92.75 722 PRO A O 1
ATOM 5670 N N . ALA A 1 723 ? -14.454 -13.834 53.423 1.00 92.56 723 ALA A N 1
ATOM 5671 C CA . ALA A 1 723 ? -15.840 -14.208 53.159 1.00 92.56 723 ALA A CA 1
ATOM 5672 C C . ALA A 1 723 ? -16.480 -13.301 52.098 1.00 92.56 723 ALA A C 1
ATOM 5674 O O . ALA A 1 723 ? -17.164 -13.805 51.209 1.00 92.56 723 ALA A O 1
ATOM 5675 N N . THR A 1 724 ? -16.222 -11.988 52.140 1.00 91.81 724 THR A N 1
ATOM 5676 C CA . THR A 1 724 ? -16.740 -11.060 51.123 1.00 91.81 724 THR A CA 1
ATOM 5677 C C . THR A 1 724 ? -16.141 -11.344 49.752 1.00 91.81 724 THR A C 1
ATOM 5679 O O . THR A 1 724 ? -16.881 -11.425 48.779 1.00 91.81 724 THR A O 1
ATOM 5682 N N . ARG A 1 725 ? -14.829 -11.593 49.667 1.00 93.56 725 ARG A N 1
ATOM 5683 C CA . ARG A 1 725 ? -14.159 -11.988 48.417 1.00 93.56 725 ARG A CA 1
ATOM 5684 C C . ARG A 1 725 ? -14.735 -13.279 47.826 1.00 93.56 725 ARG A C 1
ATOM 5686 O O . ARG A 1 725 ? -15.045 -13.310 46.641 1.00 93.56 725 ARG A O 1
ATOM 5693 N N . LEU A 1 726 ? -14.979 -14.299 48.654 1.00 94.50 726 LEU A N 1
ATOM 5694 C CA . LEU A 1 726 ? -15.614 -15.544 48.207 1.00 94.50 726 LEU A CA 1
ATOM 5695 C C . LEU A 1 726 ? -17.044 -15.322 47.678 1.00 94.50 726 LEU A C 1
ATOM 5697 O O . LEU A 1 726 ? -17.438 -15.939 46.687 1.00 94.50 726 LEU A O 1
ATOM 5701 N N . GLN A 1 727 ? -17.824 -14.440 48.314 1.00 92.69 727 GLN A N 1
ATOM 5702 C CA . GLN A 1 727 ? -19.164 -14.073 47.838 1.00 92.69 727 GLN A CA 1
ATOM 5703 C C . GLN A 1 727 ? -19.111 -13.396 46.463 1.00 92.69 727 GLN A C 1
ATOM 5705 O O . GLN A 1 727 ? -19.909 -13.736 45.591 1.00 92.69 727 GLN A O 1
ATOM 5710 N N . MET A 1 728 ? -18.147 -12.496 46.245 1.00 93.56 728 MET A N 1
ATOM 5711 C CA . MET A 1 728 ? -17.941 -11.850 44.944 1.00 93.56 728 MET A CA 1
ATOM 5712 C C . MET A 1 728 ? -17.590 -12.859 43.844 1.00 93.56 728 MET A C 1
ATOM 5714 O O . MET A 1 728 ? -18.145 -12.795 42.747 1.00 93.56 728 MET A O 1
ATOM 5718 N N . ASP A 1 729 ? -16.694 -13.803 44.137 1.00 95.00 729 ASP A N 1
ATOM 5719 C CA . ASP A 1 729 ? -16.264 -14.822 43.172 1.00 95.00 729 ASP A CA 1
ATOM 5720 C C . ASP A 1 729 ? -17.415 -15.770 42.826 1.00 95.00 729 ASP A C 1
ATOM 5722 O O . ASP A 1 729 ? -17.659 -16.065 41.656 1.00 95.00 729 ASP A O 1
ATOM 5726 N N . THR A 1 730 ? -18.198 -16.169 43.833 1.00 94.94 730 THR A N 1
ATOM 5727 C CA . THR A 1 730 ? -19.413 -16.977 43.640 1.00 94.94 730 THR A CA 1
ATOM 5728 C C . THR A 1 730 ? -20.427 -16.247 42.757 1.00 94.94 730 THR A C 1
ATOM 5730 O O . THR A 1 730 ? -21.021 -16.848 41.860 1.00 94.94 730 THR A O 1
ATOM 5733 N N . LEU A 1 731 ? -20.614 -14.942 42.976 1.00 94.12 731 LEU A N 1
ATOM 5734 C CA . LEU A 1 731 ? -21.525 -14.128 42.176 1.00 94.12 731 LEU A CA 1
ATOM 5735 C C . LEU A 1 731 ? -21.038 -13.978 40.727 1.00 94.12 731 LEU A C 1
ATOM 5737 O O . LEU A 1 731 ? -21.827 -14.133 39.797 1.00 94.12 731 LEU A O 1
ATOM 5741 N N . THR A 1 732 ? -19.737 -13.759 40.530 1.00 95.81 732 THR A N 1
ATOM 5742 C CA . THR A 1 732 ? -19.110 -13.664 39.201 1.00 95.81 732 THR A CA 1
ATOM 5743 C C . THR A 1 732 ? -19.283 -14.963 38.413 1.00 95.81 732 THR A C 1
ATOM 5745 O O . THR A 1 732 ? -19.700 -14.942 37.255 1.00 95.81 732 THR A O 1
ATOM 5748 N N . GLN A 1 733 ? -19.047 -16.115 39.048 1.00 96.00 733 GLN A N 1
ATOM 5749 C CA . GLN A 1 733 ? -19.272 -17.427 38.433 1.00 96.00 733 GLN A CA 1
ATOM 5750 C C . GLN A 1 733 ? -20.747 -17.650 38.080 1.00 96.00 733 GLN A C 1
ATOM 5752 O O . GLN A 1 733 ? -21.056 -18.164 37.002 1.00 96.00 733 GLN A O 1
ATOM 5757 N N . ALA A 1 734 ? -21.667 -17.217 38.948 1.00 95.88 734 ALA A N 1
ATOM 5758 C CA . ALA A 1 734 ? -23.093 -17.278 38.660 1.00 95.88 734 ALA A CA 1
ATOM 5759 C C . ALA A 1 734 ? -23.458 -16.423 37.434 1.00 95.88 734 ALA A C 1
ATOM 5761 O O . ALA A 1 734 ? -24.189 -16.905 36.571 1.00 95.88 734 ALA A O 1
ATOM 5762 N N . TYR A 1 735 ? -22.923 -15.204 37.301 1.00 96.94 735 TYR A N 1
ATOM 5763 C CA . TYR A 1 735 ? -23.116 -14.374 36.105 1.00 96.94 735 TYR A CA 1
ATOM 5764 C C . TYR A 1 735 ? -22.552 -15.029 34.842 1.00 96.94 735 TYR A C 1
ATOM 5766 O O . TYR A 1 735 ? -23.263 -15.121 33.843 1.00 96.94 735 TYR A O 1
ATOM 5774 N N . ASN A 1 736 ? -21.330 -15.566 34.892 1.00 97.00 736 ASN A N 1
ATOM 5775 C CA . ASN A 1 736 ? -20.715 -16.254 33.753 1.00 97.00 736 ASN A CA 1
ATOM 5776 C C . ASN A 1 736 ? -21.556 -17.445 33.266 1.00 97.00 736 ASN A C 1
ATOM 5778 O O . ASN A 1 736 ? -21.778 -17.586 32.062 1.00 97.00 736 ASN A O 1
ATOM 5782 N N . SER A 1 737 ? -22.107 -18.238 34.191 1.00 96.19 737 SER A N 1
ATOM 5783 C CA . SER A 1 737 ? -23.029 -19.336 33.867 1.00 96.19 737 SER A CA 1
ATOM 5784 C C . SER A 1 737 ? -24.346 -18.841 33.242 1.00 96.19 737 SER A C 1
ATOM 5786 O O . SER A 1 737 ? -24.892 -19.470 32.326 1.00 96.19 737 SER A O 1
ATOM 5788 N N . ARG A 1 738 ? -24.860 -17.680 33.681 1.00 96.31 738 ARG A N 1
ATOM 5789 C CA . ARG A 1 738 ? -26.027 -17.043 33.048 1.00 96.31 738 ARG A CA 1
ATOM 5790 C C . ARG A 1 738 ? -25.720 -16.577 31.629 1.00 96.31 738 ARG A C 1
ATOM 5792 O O . ARG A 1 738 ? -26.546 -16.821 30.758 1.00 96.31 738 ARG A O 1
ATOM 5799 N N . ILE A 1 739 ? -24.550 -15.989 31.366 1.00 95.69 739 ILE A N 1
ATOM 5800 C CA . ILE A 1 739 ? -24.135 -15.568 30.013 1.00 95.69 739 ILE A CA 1
ATOM 5801 C C . ILE A 1 739 ? -24.152 -16.755 29.037 1.00 95.69 739 ILE A C 1
ATOM 5803 O O . ILE A 1 739 ? -24.715 -16.635 27.949 1.00 95.69 739 ILE A O 1
ATOM 5807 N N . GLU A 1 740 ? -23.610 -17.910 29.434 1.00 93.25 740 GLU A N 1
ATOM 5808 C CA . GLU A 1 740 ? -23.617 -19.134 28.611 1.00 93.25 740 GLU A CA 1
ATOM 5809 C C . GLU A 1 740 ? -25.046 -19.601 28.296 1.00 93.25 740 GLU A C 1
ATOM 5811 O O . GLU A 1 740 ? -25.391 -19.849 27.139 1.00 93.25 740 GLU A O 1
ATOM 5816 N N . THR A 1 741 ? -25.910 -19.636 29.317 1.00 92.50 741 THR A N 1
ATOM 5817 C CA . THR A 1 741 ? -27.325 -20.020 29.173 1.00 92.50 741 THR A CA 1
ATOM 5818 C C . THR A 1 741 ? -28.084 -19.058 28.251 1.00 92.50 741 THR A C 1
ATOM 5820 O O . THR A 1 741 ? -28.896 -19.471 27.418 1.00 92.50 741 THR A O 1
ATOM 5823 N N . ILE A 1 742 ? -27.819 -17.757 28.385 1.00 92.25 742 ILE A N 1
ATOM 5824 C CA . ILE A 1 742 ? -28.415 -16.710 27.558 1.00 92.25 742 ILE A CA 1
ATOM 5825 C C . ILE A 1 742 ? -27.982 -16.896 26.105 1.00 92.25 742 ILE A C 1
ATOM 5827 O O . ILE A 1 742 ? -28.849 -17.028 25.242 1.00 92.25 742 ILE A O 1
ATOM 5831 N N . ALA A 1 743 ? -26.681 -16.969 25.824 1.00 91.12 743 ALA A N 1
ATOM 5832 C CA . ALA A 1 743 ? -26.175 -17.108 24.461 1.00 91.12 743 ALA A CA 1
ATOM 5833 C C . ALA A 1 743 ? -26.713 -18.369 23.768 1.00 91.12 743 ALA A C 1
ATOM 5835 O O . ALA A 1 743 ? -27.228 -18.274 22.653 1.00 91.12 743 ALA A O 1
ATOM 5836 N N . ALA A 1 744 ? -26.714 -19.515 24.461 1.00 88.25 744 ALA A N 1
ATOM 5837 C CA . ALA A 1 744 ? -27.307 -20.752 23.952 1.00 88.25 744 ALA A CA 1
ATOM 5838 C C . ALA A 1 744 ? -28.790 -20.567 23.589 1.00 88.25 744 ALA A C 1
ATOM 5840 O O . ALA A 1 744 ? -29.239 -21.014 22.537 1.00 88.25 744 ALA A O 1
ATOM 5841 N N . SER A 1 745 ? -29.560 -19.843 24.408 1.00 87.38 745 SER A N 1
ATOM 5842 C CA . SER A 1 745 ? -30.976 -19.596 24.117 1.00 87.38 745 SER A CA 1
ATOM 5843 C C . SER A 1 745 ? -31.216 -18.717 22.883 1.00 87.38 745 SER A C 1
ATOM 5845 O O . SER A 1 745 ? -32.217 -18.925 22.202 1.00 87.38 745 SER A O 1
ATOM 5847 N N . TYR A 1 746 ? -30.324 -17.770 22.567 1.00 85.75 746 TYR A N 1
ATOM 5848 C CA . TYR A 1 746 ? -30.452 -16.919 21.375 1.00 85.75 746 TYR A CA 1
ATOM 5849 C C . TYR A 1 746 ? -29.957 -17.608 20.102 1.00 85.75 746 TYR A C 1
ATOM 5851 O O . TYR A 1 746 ? -30.529 -17.371 19.038 1.00 85.75 746 TYR A O 1
ATOM 5859 N N . ASN A 1 747 ? -28.942 -18.466 20.209 1.00 84.19 747 ASN A N 1
ATOM 5860 C CA . ASN A 1 747 ? -28.389 -19.175 19.058 1.00 84.19 747 ASN A CA 1
ATOM 5861 C C . ASN A 1 747 ? -29.208 -20.424 18.685 1.00 84.19 747 ASN A C 1
ATOM 5863 O O . ASN A 1 747 ? -29.372 -20.678 17.494 1.00 84.19 747 ASN A O 1
ATOM 5867 N N . ASN A 1 748 ? -29.796 -21.127 19.668 1.00 74.69 748 ASN A N 1
ATOM 5868 C CA . ASN A 1 748 ? -30.534 -22.380 19.448 1.00 74.69 748 ASN A CA 1
ATOM 5869 C C . ASN A 1 748 ? -32.030 -22.171 19.127 1.00 74.69 748 ASN A C 1
ATOM 5871 O O . ASN A 1 748 ? -32.636 -22.994 18.439 1.00 74.69 748 ASN A O 1
ATOM 5875 N N . ASN A 1 749 ? -32.668 -21.090 19.607 1.00 60.34 749 ASN A N 1
ATOM 5876 C CA . ASN A 1 749 ? -34.090 -20.825 19.329 1.00 60.34 749 ASN A CA 1
ATOM 5877 C C . ASN A 1 749 ? -34.288 -20.121 17.978 1.00 60.34 749 ASN A C 1
ATOM 5879 O O . ASN A 1 749 ? -34.602 -18.930 17.909 1.00 60.34 749 ASN A O 1
ATOM 5883 N N . HIS A 1 750 ? -34.196 -20.891 16.895 1.00 52.38 750 HIS A N 1
ATOM 5884 C CA . HIS A 1 750 ? -34.507 -20.427 15.539 1.00 52.38 750 HIS A CA 1
ATOM 5885 C C . HIS A 1 750 ? -35.999 -20.077 15.305 1.00 52.38 750 HIS A C 1
ATOM 5887 O O . HIS A 1 750 ? -36.306 -19.442 14.301 1.00 52.38 750 HIS A O 1
ATOM 5893 N N . ASN A 1 751 ? -36.922 -20.419 16.223 1.00 44.91 751 ASN A N 1
ATOM 5894 C CA . ASN A 1 751 ? -38.360 -20.506 15.904 1.00 44.91 751 ASN A CA 1
ATOM 5895 C C . ASN A 1 751 ? -39.334 -19.588 16.678 1.00 44.91 751 ASN A C 1
ATOM 5897 O O . ASN A 1 751 ? -40.521 -19.625 16.371 1.00 44.91 751 ASN A O 1
ATOM 5901 N N . ASN A 1 752 ? -38.911 -18.785 17.666 1.00 44.28 752 ASN A N 1
ATOM 5902 C CA . ASN A 1 752 ? -39.874 -18.139 18.591 1.00 44.28 752 ASN A CA 1
ATOM 5903 C C . ASN A 1 752 ? -40.153 -16.639 18.378 1.00 44.28 752 ASN A C 1
ATOM 5905 O O . ASN A 1 752 ? -41.008 -16.077 19.056 1.00 44.28 752 ASN A O 1
ATOM 5909 N N . LEU A 1 753 ? -39.484 -15.981 17.430 1.00 50.97 753 LEU A N 1
ATOM 5910 C CA . LEU A 1 753 ? -39.736 -14.584 17.058 1.00 50.97 753 LEU A CA 1
ATOM 5911 C C . LEU A 1 753 ? -39.666 -14.492 15.530 1.00 50.97 753 LEU A C 1
ATOM 5913 O O . LEU A 1 753 ? -38.694 -14.969 14.954 1.00 50.97 753 LEU A O 1
ATOM 5917 N N . ASN A 1 754 ? -40.657 -13.869 14.881 1.00 45.88 754 ASN A N 1
ATOM 5918 C CA . ASN A 1 754 ? -40.744 -13.627 13.424 1.00 45.88 754 ASN A CA 1
ATOM 5919 C C . ASN A 1 754 ? -39.642 -12.677 12.875 1.00 45.88 754 ASN A C 1
ATOM 5921 O O . ASN A 1 754 ? -39.896 -11.858 11.995 1.00 45.88 754 ASN A O 1
ATOM 5925 N N . LEU A 1 755 ? -38.424 -12.735 13.417 1.00 51.47 755 LEU A N 1
ATOM 5926 C CA . LEU A 1 755 ? -37.263 -11.939 13.030 1.00 51.47 755 LEU A CA 1
ATOM 5927 C C . LEU A 1 755 ? -36.250 -12.850 12.318 1.00 51.47 755 LEU A C 1
ATOM 5929 O O . LEU A 1 755 ? -35.953 -13.921 12.857 1.00 51.47 755 LEU A O 1
ATOM 5933 N N . PRO A 1 756 ? -35.686 -12.449 11.161 1.00 51.38 756 PRO A N 1
ATOM 5934 C CA . PRO A 1 756 ? -34.747 -13.279 10.408 1.00 51.38 756 PRO A CA 1
ATOM 5935 C C . PRO A 1 756 ? -33.579 -13.727 11.296 1.00 51.38 756 PRO A C 1
ATOM 5937 O O . PRO A 1 756 ? -32.827 -12.899 11.808 1.00 51.38 756 PRO A O 1
ATOM 5940 N N . SER A 1 757 ? -33.397 -15.038 11.490 1.00 59.62 757 SER A N 1
ATOM 5941 C CA . SER A 1 757 ? -32.285 -15.563 12.304 1.00 59.62 757 SER A CA 1
ATOM 5942 C C . SER A 1 757 ? -30.910 -15.363 11.652 1.00 59.62 757 SER A C 1
ATOM 5944 O O . SER A 1 757 ? -29.901 -15.747 12.233 1.00 59.62 757 SER A O 1
ATOM 5946 N N . ALA A 1 758 ? -30.866 -14.818 10.434 1.00 70.69 758 ALA A N 1
ATOM 5947 C CA . ALA A 1 758 ? -29.650 -14.610 9.661 1.00 70.69 758 ALA A CA 1
ATOM 5948 C C . ALA A 1 758 ? -28.881 -13.334 10.049 1.00 70.69 758 ALA A C 1
ATOM 5950 O O . ALA A 1 758 ? -27.711 -13.240 9.689 1.00 70.69 758 ALA A O 1
ATOM 5951 N N . ASP A 1 759 ? -29.496 -12.401 10.789 1.00 85.81 759 ASP A N 1
ATOM 5952 C CA . ASP A 1 759 ? -28.959 -11.051 11.040 1.00 85.81 759 ASP A CA 1
ATOM 5953 C C . ASP A 1 759 ? -28.486 -10.805 12.486 1.00 85.81 759 ASP A C 1
ATOM 5955 O O . ASP A 1 759 ? -28.039 -9.702 12.808 1.00 85.81 759 ASP A O 1
ATOM 5959 N N . PHE A 1 760 ? -28.592 -11.800 13.373 1.00 91.25 760 PHE A N 1
ATOM 5960 C CA . PHE A 1 760 ? -28.244 -11.661 14.790 1.00 91.25 760 PHE A CA 1
ATOM 5961 C C . PHE A 1 760 ? -27.605 -12.933 15.351 1.00 91.25 760 PHE A C 1
ATOM 5963 O O . PHE A 1 760 ? -28.123 -14.031 15.151 1.00 91.25 760 PHE A O 1
ATOM 5970 N N . ALA A 1 761 ? -26.506 -12.772 16.084 1.00 92.00 761 ALA A N 1
ATOM 5971 C CA . ALA A 1 761 ? -25.788 -13.861 16.737 1.00 92.00 761 ALA A CA 1
ATOM 5972 C C . ALA A 1 761 ? -25.136 -13.394 18.040 1.00 92.00 761 ALA A C 1
ATOM 5974 O O . ALA A 1 761 ? -24.729 -12.234 18.147 1.00 92.00 761 ALA A O 1
ATOM 5975 N N . VAL A 1 762 ? -24.995 -14.307 19.005 1.00 94.38 762 VAL A N 1
ATOM 5976 C CA . VAL A 1 762 ? -24.302 -14.042 20.273 1.00 94.38 762 VAL A CA 1
ATOM 5977 C C . VAL A 1 762 ? -23.109 -14.980 20.423 1.00 94.38 762 VAL A C 1
ATOM 5979 O O . VAL A 1 762 ? -23.237 -16.196 20.322 1.00 94.38 762 VAL A O 1
ATOM 5982 N N . ILE A 1 763 ? -21.943 -14.415 20.694 1.00 95.31 763 ILE A N 1
ATOM 5983 C CA . ILE A 1 763 ? -20.700 -15.118 20.985 1.00 95.31 763 ILE A CA 1
ATOM 5984 C C . ILE A 1 763 ? -20.379 -14.895 22.464 1.00 95.31 763 ILE A C 1
ATOM 5986 O O . ILE A 1 763 ? -20.509 -13.781 22.965 1.00 95.31 763 ILE A O 1
ATOM 5990 N N . VAL A 1 764 ? -19.955 -15.951 23.159 1.00 96.38 764 VAL A N 1
ATOM 5991 C CA . VAL A 1 764 ? -19.412 -15.856 24.522 1.00 96.38 764 VAL A CA 1
ATOM 5992 C C . VAL A 1 764 ? -17.902 -16.005 24.451 1.00 96.38 764 VAL A C 1
ATOM 5994 O O . VAL A 1 764 ? -17.406 -16.935 23.808 1.00 96.38 764 VAL A O 1
ATOM 5997 N N . ASP A 1 765 ? -17.170 -15.095 25.082 1.00 96.31 765 ASP A N 1
ATOM 5998 C CA . ASP A 1 765 ? -15.713 -15.141 25.165 1.00 96.31 765 ASP A CA 1
ATOM 5999 C C . ASP A 1 765 ? -15.261 -15.448 26.604 1.00 96.31 765 ASP A C 1
ATOM 6001 O O . ASP A 1 765 ? -15.442 -14.608 27.494 1.00 96.31 765 ASP A O 1
ATOM 6005 N N . PRO A 1 766 ? -14.680 -16.635 26.857 1.00 95.50 766 PRO A N 1
ATOM 6006 C CA . PRO A 1 766 ? -14.249 -17.047 28.185 1.00 95.50 766 PRO A CA 1
ATOM 6007 C C . PRO A 1 766 ? -12.857 -16.529 28.564 1.00 95.50 766 PRO A C 1
ATOM 6009 O O . PRO A 1 766 ? -12.377 -16.882 29.638 1.00 95.50 766 PRO A O 1
ATOM 6012 N N . LEU A 1 767 ? -12.199 -15.709 27.726 1.00 95.00 767 LEU A N 1
ATOM 6013 C CA . LEU A 1 767 ? -10.795 -15.306 27.894 1.00 95.00 767 LEU A CA 1
ATOM 6014 C C . LEU A 1 767 ? -10.440 -14.918 29.334 1.00 95.00 767 LEU A C 1
ATOM 6016 O O . LEU A 1 767 ? -9.415 -15.353 29.861 1.00 95.00 767 LEU A O 1
ATOM 6020 N N . LEU A 1 768 ? -11.287 -14.091 29.954 1.00 95.38 768 LEU A N 1
ATOM 6021 C CA . LEU A 1 768 ? -11.059 -13.543 31.286 1.00 95.38 768 LEU A CA 1
ATOM 6022 C C . LEU A 1 768 ? -11.569 -14.436 32.426 1.00 95.38 768 LEU A C 1
ATOM 6024 O O . LEU A 1 768 ? -11.142 -14.230 33.557 1.00 95.38 768 LEU A O 1
ATOM 6028 N N . ARG A 1 769 ? -12.420 -15.438 32.166 1.00 93.31 769 ARG A N 1
ATOM 6029 C CA . ARG A 1 769 ? -13.080 -16.257 33.205 1.00 93.31 769 ARG A CA 1
ATOM 6030 C C . ARG A 1 769 ? -12.089 -16.800 34.237 1.00 93.31 769 ARG A C 1
ATOM 6032 O O . ARG A 1 769 ? -12.281 -16.618 35.436 1.00 93.31 769 ARG A O 1
ATOM 6039 N N . ASP A 1 770 ? -11.010 -17.398 33.739 1.00 89.12 770 ASP A N 1
ATOM 6040 C CA . ASP A 1 770 ? -9.962 -18.043 34.537 1.00 89.12 770 ASP A CA 1
ATOM 6041 C C . ASP A 1 770 ? -8.659 -17.217 34.552 1.00 89.12 770 ASP A C 1
ATOM 6043 O O . ASP A 1 770 ? -7.572 -17.741 34.799 1.00 89.12 770 ASP A O 1
ATOM 6047 N N . ALA A 1 771 ? -8.735 -15.916 34.246 1.00 89.94 771 ALA A N 1
ATOM 6048 C CA . ALA A 1 771 ? -7.554 -15.066 34.159 1.00 89.94 771 ALA A CA 1
ATOM 6049 C C . ALA A 1 771 ? -6.877 -14.888 35.522 1.00 89.94 771 ALA A C 1
ATOM 6051 O O . ALA A 1 771 ? -7.516 -14.529 36.515 1.00 89.94 771 ALA A O 1
ATOM 6052 N N . ARG A 1 772 ? -5.552 -15.058 35.538 1.00 89.94 772 ARG A N 1
ATOM 6053 C CA . ARG A 1 772 ? -4.713 -14.788 36.703 1.00 89.94 772 ARG A CA 1
ATOM 6054 C C . ARG A 1 772 ? -4.222 -13.345 36.689 1.00 89.94 772 ARG A C 1
ATOM 6056 O O . ARG A 1 772 ? -3.418 -12.959 35.839 1.00 89.94 772 ARG A O 1
ATOM 6063 N N . VAL A 1 773 ? -4.682 -12.550 37.650 1.00 90.38 773 VAL A N 1
ATOM 6064 C CA . VAL A 1 773 ? -4.272 -11.142 37.765 1.00 90.38 773 VAL A CA 1
ATOM 6065 C C . VAL A 1 773 ? -2.818 -11.058 38.235 1.00 90.38 773 VAL A C 1
ATOM 6067 O O . VAL A 1 773 ? -2.392 -11.802 39.119 1.00 90.38 773 VAL A O 1
ATOM 6070 N N . ARG A 1 774 ? -2.049 -10.132 37.654 1.00 91.50 774 ARG A N 1
ATOM 6071 C CA . ARG A 1 774 ? -0.666 -9.834 38.043 1.00 91.50 774 ARG A CA 1
ATOM 6072 C C . ARG A 1 774 ? -0.453 -8.342 38.231 1.00 91.50 774 ARG A C 1
ATOM 6074 O O . ARG A 1 774 ? -1.137 -7.524 37.620 1.00 91.50 774 ARG A O 1
ATOM 6081 N N . ARG A 1 775 ? 0.509 -7.986 39.083 1.00 90.81 775 ARG A N 1
ATOM 6082 C CA . ARG A 1 775 ? 0.723 -6.601 39.513 1.00 90.81 775 ARG A CA 1
ATOM 6083 C C . ARG A 1 775 ? 1.102 -5.681 38.352 1.00 90.81 775 ARG A C 1
ATOM 6085 O O . ARG A 1 775 ? 0.631 -4.549 38.314 1.00 90.81 775 ARG A O 1
ATOM 6092 N N . GLU A 1 776 ? 1.900 -6.157 37.402 1.00 91.44 776 GLU A N 1
ATOM 6093 C CA . GLU A 1 776 ? 2.336 -5.418 36.209 1.00 91.44 776 GLU A CA 1
ATOM 6094 C C . GLU A 1 776 ? 1.191 -5.042 35.252 1.00 91.44 776 GLU A C 1
ATOM 6096 O O . GLU A 1 776 ? 1.324 -4.128 34.435 1.00 91.44 776 GLU A O 1
ATOM 6101 N N . TYR A 1 777 ? 0.047 -5.716 35.368 1.00 94.19 777 TYR A N 1
ATOM 6102 C CA . TYR A 1 777 ? -1.149 -5.445 34.576 1.00 94.19 777 TYR A CA 1
ATOM 6103 C C . TYR A 1 777 ? -2.129 -4.496 35.245 1.00 94.19 777 TYR A C 1
ATOM 6105 O O . TYR A 1 777 ? -3.116 -4.129 34.616 1.00 94.19 777 TYR A O 1
ATOM 6113 N N . LEU A 1 778 ? -1.839 -4.045 36.465 1.00 93.50 778 LEU A N 1
ATOM 6114 C CA . LEU A 1 778 ? -2.658 -3.082 37.189 1.00 93.50 778 LEU A CA 1
ATOM 6115 C C . LEU A 1 778 ? -2.076 -1.675 37.055 1.00 93.50 778 LEU A C 1
ATOM 6117 O O . LEU A 1 778 ? -0.884 -1.451 37.299 1.00 93.50 778 LEU A O 1
ATOM 6121 N N . SER A 1 779 ? -2.931 -0.726 36.683 1.00 91.56 779 SER A N 1
ATOM 6122 C CA . SER A 1 779 ? -2.581 0.678 36.522 1.00 91.56 779 SER A CA 1
ATOM 6123 C C . SER A 1 779 ? -1.965 1.227 37.798 1.00 91.56 779 SER A C 1
ATOM 6125 O O . SER A 1 779 ? -2.381 0.921 38.914 1.00 91.56 779 SER A O 1
ATOM 6127 N N . ASN A 1 780 ? -0.959 2.080 37.644 1.00 88.44 780 ASN A N 1
ATOM 6128 C CA . ASN A 1 780 ? -0.398 2.806 38.772 1.00 88.44 780 ASN A CA 1
ATOM 6129 C C . ASN A 1 780 ? -1.270 4.000 39.201 1.00 88.44 780 ASN A C 1
ATOM 6131 O O . ASN A 1 780 ? -0.866 4.731 40.093 1.00 88.44 780 ASN A O 1
ATOM 6135 N N . VAL A 1 781 ? -2.433 4.221 38.583 1.00 87.25 781 VAL A N 1
ATOM 6136 C CA . VAL A 1 781 ? -3.400 5.238 39.024 1.00 87.25 781 VAL A CA 1
ATOM 6137 C C . VAL A 1 781 ? -4.174 4.762 40.251 1.00 87.25 781 VAL A C 1
ATOM 6139 O O . VAL A 1 781 ? -4.362 5.526 41.190 1.00 87.25 781 VAL A O 1
ATOM 6142 N N . ASP A 1 782 ? -4.607 3.505 40.260 1.00 86.75 782 ASP A N 1
ATOM 6143 C CA . ASP A 1 782 ? -5.520 2.968 41.277 1.00 86.75 782 ASP A CA 1
ATOM 6144 C C . ASP A 1 782 ? -5.147 1.564 41.772 1.00 86.75 782 ASP A C 1
ATOM 6146 O O . ASP A 1 782 ? -5.779 1.053 42.693 1.00 86.75 782 ASP A O 1
ATOM 6150 N N . CYS A 1 783 ? -4.114 0.937 41.196 1.00 90.12 783 CYS A N 1
ATOM 6151 C CA . CYS A 1 783 ? -3.775 -0.464 41.433 1.00 90.12 783 CYS A CA 1
ATOM 6152 C C . CYS A 1 783 ? -4.947 -1.433 41.193 1.00 90.12 783 CYS A C 1
ATOM 6154 O O . CYS A 1 783 ? -5.016 -2.479 41.838 1.00 90.12 783 CYS A O 1
ATOM 6156 N N . PHE A 1 784 ? -5.860 -1.102 40.279 1.00 91.12 784 PHE A N 1
ATOM 6157 C CA . PHE A 1 784 ? -7.080 -1.864 40.040 1.00 91.12 784 PHE A CA 1
ATOM 6158 C C . PHE A 1 784 ? -7.366 -2.059 38.549 1.00 91.12 784 PHE A C 1
ATOM 6160 O O . PHE A 1 784 ? -7.530 -3.196 38.107 1.00 91.12 784 PHE A O 1
ATOM 6167 N N . HIS A 1 785 ? -7.391 -0.986 37.755 1.00 93.75 785 HIS A N 1
ATOM 6168 C CA . HIS A 1 785 ? -7.764 -1.084 36.344 1.00 93.75 785 HIS A CA 1
ATOM 6169 C C . HIS A 1 785 ? -6.615 -1.599 35.463 1.00 93.75 785 HIS A C 1
ATOM 6171 O O . HIS A 1 785 ? -5.444 -1.405 35.801 1.00 93.75 785 HIS A O 1
ATOM 6177 N N . PRO A 1 786 ? -6.912 -2.244 34.320 1.00 95.81 786 PRO A N 1
ATOM 6178 C CA . PRO A 1 786 ? -5.884 -2.785 33.435 1.00 95.81 786 PRO A CA 1
ATOM 6179 C C . PRO A 1 786 ? -4.963 -1.709 32.828 1.00 95.81 786 PRO A C 1
ATOM 6181 O O . PRO A 1 786 ? -5.406 -0.638 32.422 1.00 95.81 786 PRO A O 1
ATOM 6184 N N . THR A 1 787 ? -3.666 -2.003 32.708 1.00 96.38 787 THR A N 1
ATOM 6185 C CA . THR A 1 787 ? -2.711 -1.160 31.961 1.00 96.38 787 THR A CA 1
ATOM 6186 C C . THR A 1 787 ? -2.877 -1.309 30.447 1.00 96.38 787 THR A C 1
ATOM 6188 O O . THR A 1 787 ? -3.509 -2.246 29.961 1.00 96.38 787 THR A O 1
ATOM 6191 N N . VAL A 1 788 ? -2.212 -0.453 29.659 1.00 96.31 788 VAL A N 1
ATOM 6192 C CA . VAL A 1 788 ? -2.098 -0.635 28.193 1.00 96.31 788 VAL A CA 1
ATOM 6193 C C . VAL A 1 788 ? -1.601 -2.039 27.814 1.00 96.31 788 VAL A C 1
ATOM 6195 O O . VAL A 1 788 ? -2.079 -2.628 26.845 1.00 96.31 788 VAL A O 1
ATOM 6198 N N . ALA A 1 789 ? -0.652 -2.597 28.576 1.00 95.06 789 ALA A N 1
ATOM 6199 C CA . ALA A 1 789 ? -0.128 -3.939 28.324 1.00 95.06 789 ALA A CA 1
ATOM 6200 C C . ALA A 1 789 ? -1.200 -5.018 28.543 1.00 95.06 789 ALA A C 1
ATOM 6202 O O . ALA A 1 789 ? -1.324 -5.936 27.735 1.00 95.06 789 ALA A O 1
ATOM 6203 N N . ALA A 1 790 ? -2.012 -4.867 29.589 1.00 95.88 790 ALA A N 1
ATOM 6204 C CA . ALA A 1 790 ? -3.140 -5.750 29.849 1.00 95.88 790 ALA A CA 1
ATOM 6205 C C . ALA A 1 790 ? -4.217 -5.620 28.761 1.00 95.88 790 ALA A C 1
ATOM 6207 O O . ALA A 1 790 ? -4.651 -6.629 28.215 1.00 95.88 790 ALA A O 1
ATOM 6208 N N . HIS A 1 791 ? -4.579 -4.397 28.356 1.00 97.69 791 HIS A N 1
ATOM 6209 C CA . HIS A 1 791 ? -5.497 -4.164 27.234 1.00 97.69 791 HIS A CA 1
ATOM 6210 C C . HIS A 1 791 ? -5.022 -4.819 25.933 1.00 97.69 791 HIS A C 1
ATOM 6212 O O . HIS A 1 791 ? -5.809 -5.461 25.244 1.00 97.69 791 HIS A O 1
ATOM 6218 N N . SER A 1 792 ? -3.730 -4.706 25.630 1.00 95.75 792 SER A N 1
ATOM 6219 C CA . SER A 1 792 ? -3.091 -5.342 24.476 1.00 95.75 792 SER A CA 1
ATOM 6220 C C . SER A 1 792 ? -3.197 -6.874 24.521 1.00 95.75 792 SER A C 1
ATOM 6222 O O . SER A 1 792 ? -3.541 -7.506 23.520 1.00 95.75 792 SER A O 1
ATOM 6224 N N . LEU A 1 793 ? -2.973 -7.481 25.692 1.00 95.12 793 LEU A N 1
ATOM 6225 C CA . LEU A 1 793 ? -3.120 -8.926 25.891 1.00 95.12 793 LEU A CA 1
ATOM 6226 C C . LEU A 1 793 ? -4.577 -9.381 25.726 1.00 95.12 793 LEU A C 1
ATOM 6228 O O . LEU A 1 793 ? -4.841 -10.355 25.021 1.00 95.12 793 LEU A O 1
ATOM 6232 N N . ILE A 1 794 ? -5.520 -8.641 26.316 1.00 96.69 794 ILE A N 1
ATOM 6233 C CA . ILE A 1 794 ? -6.955 -8.922 26.203 1.00 96.69 794 ILE A CA 1
ATOM 6234 C C . ILE A 1 794 ? -7.393 -8.817 24.738 1.00 96.69 794 ILE A C 1
ATOM 6236 O O . ILE A 1 794 ? -8.047 -9.722 24.232 1.00 96.69 794 ILE A O 1
ATOM 6240 N N . ALA A 1 795 ? -6.980 -7.768 24.021 1.00 97.31 795 ALA A N 1
ATOM 6241 C CA . ALA A 1 795 ? -7.316 -7.588 22.611 1.00 97.31 795 ALA A CA 1
ATOM 6242 C C . ALA A 1 795 ? -6.815 -8.749 21.744 1.00 97.31 795 ALA A C 1
ATOM 6244 O O . ALA A 1 795 ? -7.562 -9.245 20.905 1.00 97.31 795 ALA A O 1
ATOM 6245 N N . ARG A 1 796 ? -5.570 -9.204 21.954 1.00 96.06 796 ARG A N 1
ATOM 6246 C CA . ARG A 1 796 ? -5.000 -10.364 21.244 1.00 96.06 796 ARG A CA 1
ATOM 6247 C C . ARG A 1 796 ? -5.800 -11.640 21.498 1.00 96.06 796 ARG A C 1
ATOM 6249 O O . ARG A 1 796 ? -6.056 -12.386 20.555 1.00 96.06 796 ARG A O 1
ATOM 6256 N N . GLY A 1 797 ? -6.189 -11.873 22.751 1.00 95.38 797 GLY A N 1
ATOM 6257 C CA . GLY A 1 797 ? -6.969 -13.043 23.141 1.00 95.38 797 GLY A CA 1
ATOM 6258 C C . GLY A 1 797 ? -8.372 -13.034 22.545 1.00 95.38 797 GLY A C 1
ATOM 6259 O O . GLY A 1 797 ? -8.746 -13.987 21.866 1.00 95.38 797 GLY A O 1
ATOM 6260 N N . VAL A 1 798 ? -9.103 -11.926 22.712 1.00 96.69 798 VAL A N 1
ATOM 6261 C CA . VAL A 1 798 ? -10.463 -11.772 22.170 1.00 96.69 798 VAL A CA 1
ATOM 6262 C C . VAL A 1 798 ? -10.444 -11.890 20.648 1.00 96.69 798 VAL A C 1
ATOM 6264 O O . VAL A 1 798 ? -11.268 -12.590 20.071 1.00 96.69 798 VAL A O 1
ATOM 6267 N N . TRP A 1 799 ? -9.458 -11.275 19.987 1.00 96.94 799 TRP A N 1
ATOM 6268 C CA . TRP A 1 799 ? -9.272 -11.389 18.542 1.00 96.94 799 TRP A CA 1
ATOM 6269 C C . TRP A 1 799 ? -9.102 -12.839 18.085 1.00 96.94 799 TRP A C 1
ATOM 6271 O O . TRP A 1 799 ? -9.798 -13.277 17.176 1.00 96.94 799 TRP A O 1
ATOM 6281 N N . GLY A 1 800 ? -8.209 -13.599 18.725 1.00 95.25 800 GLY A N 1
ATOM 6282 C CA . GLY A 1 800 ? -8.007 -15.010 18.392 1.00 95.25 800 GLY A CA 1
ATOM 6283 C C . GLY A 1 800 ? -9.242 -15.872 18.667 1.00 95.25 800 GLY A C 1
ATOM 6284 O O . GLY A 1 800 ? -9.536 -16.782 17.895 1.00 95.25 800 GLY A O 1
ATOM 6285 N N . ASN A 1 801 ? -9.989 -15.569 19.731 1.00 95.56 801 ASN A N 1
ATOM 6286 C CA . ASN A 1 801 ? -11.196 -16.298 20.121 1.00 95.56 801 ASN A CA 1
ATOM 6287 C C . ASN A 1 801 ? -12.395 -16.066 19.186 1.00 95.56 801 ASN A C 1
ATOM 6289 O O . ASN A 1 801 ? -13.337 -16.857 19.231 1.00 95.56 801 ASN A O 1
ATOM 6293 N N . LEU A 1 802 ? -12.374 -15.042 18.321 1.00 95.94 802 LEU A N 1
ATOM 6294 C CA . LEU A 1 802 ? -13.401 -14.858 17.284 1.00 95.94 802 LEU A CA 1
ATOM 6295 C C . LEU A 1 802 ? -13.363 -15.956 16.212 1.00 95.94 802 LEU A C 1
ATOM 6297 O O . LEU A 1 802 ? -14.391 -16.230 15.604 1.00 95.94 802 LEU A O 1
ATOM 6301 N N . PHE A 1 803 ? -12.206 -16.582 15.988 1.00 94.50 803 PHE A N 1
ATOM 6302 C CA . PHE A 1 803 ? -11.989 -17.573 14.924 1.00 94.50 803 PHE A CA 1
ATOM 6303 C C . PHE A 1 803 ? -11.948 -19.016 15.446 1.00 94.50 803 PHE A C 1
ATOM 6305 O O . PHE A 1 803 ? -11.579 -19.931 14.719 1.00 94.50 803 PHE A O 1
ATOM 6312 N N . ARG A 1 804 ? -12.289 -19.226 16.722 1.00 93.12 804 ARG A N 1
ATOM 6313 C CA . ARG A 1 804 ? -12.204 -20.522 17.407 1.00 93.12 804 ARG A CA 1
ATOM 6314 C C . ARG A 1 804 ? -13.587 -21.037 17.765 1.00 93.12 804 ARG A C 1
ATOM 6316 O O . ARG A 1 804 ? -14.441 -20.264 18.209 1.00 93.12 804 ARG A O 1
ATOM 6323 N N . ALA A 1 805 ? -13.773 -22.349 17.639 1.00 90.19 805 ALA A N 1
ATOM 6324 C CA . ALA A 1 805 ? -14.930 -23.032 18.207 1.00 90.19 805 ALA A CA 1
ATOM 6325 C C . ALA A 1 805 ? -14.987 -22.823 19.729 1.00 90.19 805 ALA A C 1
ATOM 6327 O O . ALA A 1 805 ? -13.972 -22.521 20.358 1.00 90.19 805 ALA A O 1
ATOM 6328 N N . ALA A 1 806 ? -16.175 -22.955 20.324 1.00 87.19 806 ALA A N 1
ATOM 6329 C CA . ALA A 1 806 ? -16.408 -22.616 21.731 1.00 87.19 806 ALA A CA 1
ATOM 6330 C C . ALA A 1 806 ? -15.474 -23.380 22.688 1.00 87.19 806 ALA A C 1
ATOM 6332 O O . ALA A 1 806 ? -14.971 -22.807 23.651 1.00 87.19 806 ALA A O 1
ATOM 6333 N N . GLU A 1 807 ? -15.203 -24.644 22.379 1.00 88.25 807 GLU A N 1
ATOM 6334 C CA . GLU A 1 807 ? -14.316 -25.560 23.093 1.00 88.25 807 GLU A CA 1
ATOM 6335 C C . GLU A 1 807 ? -12.817 -25.292 22.872 1.00 88.25 807 GLU A C 1
ATOM 6337 O O . GLU A 1 807 ? -11.994 -25.725 23.674 1.00 88.25 807 GLU A O 1
ATOM 6342 N N . GLU A 1 808 ? -12.455 -24.558 21.817 1.00 91.56 808 GLU A N 1
ATOM 6343 C CA . GLU A 1 808 ? -11.068 -24.219 21.467 1.00 91.56 808 GLU A CA 1
ATOM 6344 C C . GLU A 1 808 ? -10.670 -22.799 21.886 1.00 91.56 808 GLU A C 1
ATOM 6346 O O . GLU A 1 808 ? -9.528 -22.370 21.654 1.00 91.56 808 GLU A O 1
ATOM 6351 N N . LYS A 1 809 ? -11.617 -22.041 22.455 1.00 92.62 809 LYS A N 1
ATOM 6352 C CA . LYS A 1 809 ? -11.369 -20.694 22.965 1.00 92.62 809 LYS A CA 1
ATOM 6353 C C . LYS A 1 809 ? -10.396 -20.739 24.126 1.00 92.62 809 LYS A C 1
ATOM 6355 O O . LYS A 1 809 ? -10.480 -21.588 25.008 1.00 92.62 809 LYS A O 1
ATOM 6360 N N . ARG A 1 810 ? -9.481 -19.780 24.118 1.00 90.88 810 ARG A N 1
ATOM 6361 C CA . ARG A 1 810 ? -8.335 -19.748 25.019 1.00 90.88 810 ARG A CA 1
ATOM 6362 C C . ARG A 1 810 ? -8.496 -18.746 26.141 1.00 90.88 810 ARG A C 1
ATOM 6364 O O . ARG A 1 810 ? -9.169 -17.726 25.979 1.00 90.88 810 ARG A O 1
ATOM 6371 N N . GLY A 1 811 ? -7.814 -19.031 27.247 1.00 92.25 811 GLY A N 1
ATOM 6372 C CA . GLY A 1 811 ? -7.667 -18.131 28.392 1.00 92.25 811 GLY A CA 1
ATOM 6373 C C . GLY A 1 811 ? -6.439 -17.218 28.287 1.00 92.25 811 GLY A C 1
ATOM 6374 O O . GLY A 1 811 ? -5.558 -17.416 27.449 1.00 92.25 811 GLY A O 1
ATOM 6375 N N . VAL A 1 812 ? -6.348 -16.224 29.179 1.00 90.88 812 VAL A N 1
ATOM 6376 C CA . VAL A 1 812 ? -5.240 -15.241 29.202 1.00 90.88 812 VAL A CA 1
ATOM 6377 C C . VAL A 1 812 ? -3.850 -15.894 29.251 1.00 90.88 812 VAL A C 1
ATOM 6379 O O . VAL A 1 812 ? -2.950 -15.451 28.540 1.00 90.88 812 VAL A O 1
ATOM 6382 N N . GLU A 1 813 ? -3.660 -16.947 30.053 1.00 88.50 813 GLU A N 1
ATOM 6383 C CA . GLU A 1 813 ? -2.341 -17.584 30.210 1.00 88.50 813 GLU A CA 1
ATOM 6384 C C . GLU A 1 813 ? -1.830 -18.235 28.918 1.00 88.50 813 GLU A C 1
ATOM 6386 O O . GLU A 1 813 ? -0.632 -18.227 28.644 1.00 88.50 813 GLU A O 1
ATOM 6391 N N . GLU A 1 814 ? -2.724 -18.813 28.118 1.00 88.38 814 GLU A N 1
ATOM 6392 C CA . GLU A 1 814 ? -2.355 -19.453 26.853 1.00 88.38 814 GLU A CA 1
ATOM 6393 C C . GLU A 1 814 ? -1.969 -18.408 25.808 1.00 88.38 814 GLU A C 1
ATOM 6395 O O . GLU A 1 814 ? -0.989 -18.588 25.089 1.00 88.38 814 GLU A O 1
ATOM 6400 N N . VAL A 1 815 ? -2.698 -17.289 25.766 1.00 89.44 815 VAL A N 1
ATOM 6401 C CA . VAL A 1 815 ? -2.416 -16.164 24.860 1.00 89.44 815 VAL A CA 1
ATOM 6402 C C . VAL A 1 815 ? -1.084 -15.498 25.200 1.00 89.44 815 VAL A C 1
ATOM 6404 O O . VAL A 1 815 ? -0.380 -15.038 24.305 1.00 89.44 815 VAL A O 1
ATOM 6407 N N . GLU A 1 816 ? -0.721 -15.444 26.481 1.00 87.00 816 GLU A N 1
ATOM 6408 C CA . GLU A 1 816 ? 0.563 -14.889 26.903 1.00 87.00 816 GLU A CA 1
ATOM 6409 C C . GLU A 1 816 ? 1.753 -15.778 26.520 1.00 87.00 816 GLU A C 1
ATOM 6411 O O . GLU A 1 816 ? 2.795 -15.253 26.134 1.00 87.00 816 GLU A O 1
ATOM 6416 N N . ARG A 1 817 ? 1.614 -17.109 26.618 1.00 86.56 817 ARG A N 1
ATOM 6417 C CA . ARG A 1 817 ? 2.689 -18.054 26.253 1.00 86.56 817 ARG A CA 1
ATOM 6418 C C . ARG A 1 817 ? 2.992 -18.059 24.758 1.00 86.56 817 ARG A C 1
ATOM 6420 O O . ARG A 1 817 ? 4.073 -18.488 24.365 1.00 86.56 817 ARG A O 1
ATOM 6427 N N . GLU A 1 818 ? 2.039 -17.644 23.934 1.00 79.44 818 GLU A N 1
ATOM 6428 C CA . GLU A 1 818 ? 2.215 -17.587 22.492 1.00 79.44 818 GLU A CA 1
ATOM 6429 C C . GLU A 1 818 ? 2.740 -16.227 22.031 1.00 79.44 818 GLU A C 1
ATOM 6431 O O . GLU A 1 818 ? 2.163 -15.169 22.300 1.00 79.44 818 GLU A O 1
ATOM 6436 N N . ASP A 1 819 ? 3.807 -16.265 21.240 1.00 63.91 819 ASP A N 1
ATOM 6437 C CA . ASP A 1 819 ? 4.299 -15.095 20.529 1.00 63.91 819 ASP A CA 1
ATOM 6438 C C . ASP A 1 819 ? 3.477 -14.888 19.250 1.00 63.91 819 ASP A C 1
ATOM 6440 O O . ASP A 1 819 ? 3.620 -15.620 18.271 1.00 63.91 819 ASP A O 1
ATOM 6444 N N . GLY A 1 820 ? 2.616 -13.866 19.238 1.00 79.50 820 GLY A N 1
ATOM 6445 C CA . GLY A 1 820 ? 1.969 -13.396 18.010 1.00 79.50 820 GLY A CA 1
ATOM 6446 C C . GLY A 1 820 ? 0.483 -13.058 18.110 1.00 79.50 820 GLY A C 1
ATOM 6447 O O . GLY A 1 820 ? -0.180 -13.222 19.133 1.00 79.50 820 GLY A O 1
ATOM 6448 N N . VAL A 1 821 ? -0.048 -12.531 17.012 1.00 88.69 821 VAL A N 1
ATOM 6449 C CA . VAL A 1 821 ? -1.474 -12.236 16.832 1.00 88.69 821 VAL A CA 1
ATOM 6450 C C . VAL A 1 821 ? -2.017 -13.230 15.813 1.00 88.69 821 VAL A C 1
ATOM 6452 O O . VAL A 1 821 ? -1.354 -13.476 14.805 1.00 88.69 821 VAL A O 1
ATOM 6455 N N . TRP A 1 822 ? -3.205 -13.793 16.056 1.00 89.31 822 TRP A N 1
ATOM 6456 C CA . TRP A 1 822 ? -3.881 -14.626 15.057 1.00 89.31 822 TRP A CA 1
ATOM 6457 C C . TRP A 1 822 ? -4.019 -13.843 13.746 1.00 89.31 822 TRP A C 1
ATOM 6459 O O . TRP A 1 822 ? -4.483 -12.704 13.756 1.00 89.31 822 TRP A O 1
ATOM 6469 N N . CYS A 1 823 ? -3.606 -14.427 12.626 1.00 90.25 823 CYS A N 1
ATOM 6470 C CA . CYS A 1 823 ? -3.687 -13.789 11.316 1.00 90.25 823 CYS A CA 1
ATOM 6471 C C . CYS A 1 823 ? -4.724 -14.540 10.473 1.00 90.25 823 CYS A C 1
ATOM 6473 O O . CYS A 1 823 ? -4.397 -15.630 9.996 1.00 90.25 823 CYS A O 1
ATOM 6475 N N . PRO A 1 824 ? -5.950 -13.996 10.321 1.00 87.69 824 PRO A N 1
ATOM 6476 C CA . PRO A 1 824 ? -7.007 -14.662 9.578 1.00 87.69 824 PRO A CA 1
ATOM 6477 C C . PRO A 1 824 ? -6.617 -14.953 8.131 1.00 87.69 824 PRO A C 1
ATOM 6479 O O . PRO A 1 824 ? -6.023 -14.109 7.450 1.00 87.69 824 PRO A O 1
ATOM 6482 N N . ARG A 1 825 ? -6.976 -16.146 7.670 1.00 84.50 825 ARG A N 1
ATOM 6483 C CA . ARG A 1 825 ? -6.913 -16.578 6.274 1.00 84.50 825 ARG A CA 1
ATOM 6484 C C . ARG A 1 825 ? -8.261 -16.360 5.593 1.00 84.50 825 ARG A C 1
ATOM 6486 O O . ARG A 1 825 ? -9.238 -15.948 6.206 1.00 84.50 825 ARG A O 1
ATOM 6493 N N . GLU A 1 826 ? -8.302 -16.596 4.291 1.00 72.31 826 GLU A N 1
ATOM 6494 C CA . GLU A 1 826 ? -9.484 -16.350 3.462 1.00 72.31 826 GLU A CA 1
ATOM 6495 C C . GLU A 1 826 ? -10.681 -17.259 3.798 1.00 72.31 826 GLU A C 1
ATOM 6497 O O . GLU A 1 826 ? -11.843 -16.872 3.635 1.00 72.31 826 GLU A O 1
ATOM 6502 N N . ASP A 1 827 ? -10.396 -18.463 4.282 1.00 82.19 827 ASP A N 1
ATOM 6503 C CA . ASP A 1 827 ? -11.355 -19.459 4.747 1.00 82.19 827 ASP A CA 1
ATOM 6504 C C . ASP A 1 827 ? -11.809 -19.231 6.194 1.00 82.19 827 ASP A C 1
ATOM 6506 O O . ASP A 1 827 ? -12.861 -19.739 6.582 1.00 82.19 827 ASP A O 1
ATOM 6510 N N . ASP A 1 828 ? -11.092 -18.411 6.968 1.00 87.31 828 ASP A N 1
ATOM 6511 C CA . ASP A 1 828 ? -11.476 -18.128 8.346 1.00 87.31 828 ASP A CA 1
ATOM 6512 C C . ASP A 1 828 ? -12.797 -17.352 8.392 1.00 87.31 828 ASP A C 1
ATOM 6514 O O . ASP A 1 828 ? -13.044 -16.397 7.643 1.00 87.31 828 ASP A O 1
ATOM 6518 N N . ARG A 1 829 ? -13.667 -17.776 9.306 1.00 89.69 829 ARG A N 1
ATOM 6519 C CA . ARG A 1 829 ? -14.940 -17.125 9.614 1.00 89.69 829 ARG A CA 1
ATOM 6520 C C . ARG A 1 829 ? -14.985 -16.765 11.083 1.00 89.69 829 ARG A C 1
ATOM 6522 O O . ARG A 1 829 ? -14.376 -17.435 11.916 1.00 89.69 829 ARG A O 1
ATOM 6529 N N . ILE A 1 830 ? -15.734 -15.716 11.402 1.00 92.56 830 ILE A N 1
ATOM 6530 C CA . ILE A 1 830 ? -16.134 -15.457 12.780 1.00 92.56 830 ILE A CA 1
ATOM 6531 C C . ILE A 1 830 ? -17.021 -16.626 13.212 1.00 92.56 830 ILE A C 1
ATOM 6533 O O . ILE A 1 830 ? -18.100 -16.839 12.658 1.00 92.56 830 ILE A O 1
ATOM 6537 N N . VAL A 1 831 ? -16.552 -17.397 14.189 1.00 90.00 831 VAL A N 1
ATOM 6538 C CA . VAL A 1 831 ? -17.217 -18.621 14.628 1.00 90.00 831 VAL A CA 1
ATOM 6539 C C . VAL A 1 831 ? -18.343 -18.265 15.591 1.00 90.00 831 VAL A C 1
ATOM 6541 O O . VAL A 1 831 ? -18.126 -17.850 16.732 1.00 90.00 831 VAL A O 1
ATOM 6544 N N . VAL A 1 832 ? -19.574 -18.441 15.116 1.00 83.88 832 VAL A N 1
ATOM 6545 C CA . VAL A 1 832 ? -20.790 -18.313 15.919 1.00 83.88 832 VAL A CA 1
ATOM 6546 C C . VAL A 1 832 ? -21.232 -19.710 16.372 1.00 83.88 832 VAL A C 1
ATOM 6548 O O . VAL A 1 832 ? -21.376 -20.584 15.517 1.00 83.88 832 VAL A O 1
ATOM 6551 N N . PRO A 1 833 ? -21.481 -19.940 17.676 1.00 72.75 833 PRO A N 1
ATOM 6552 C CA . PRO A 1 833 ? -22.009 -21.216 18.159 1.00 72.75 833 PRO A CA 1
ATOM 6553 C C . PRO A 1 833 ? -23.346 -21.551 17.485 1.00 72.75 833 PRO A C 1
ATOM 6555 O O . PRO A 1 833 ? -24.228 -20.690 17.415 1.00 72.75 833 PRO A O 1
ATOM 6558 N N . THR A 1 834 ? -23.478 -22.779 16.977 1.00 59.53 834 THR A N 1
ATOM 6559 C CA . THR A 1 834 ? -24.670 -23.237 16.247 1.00 59.53 834 THR A CA 1
ATOM 6560 C C . THR A 1 834 ? -25.764 -23.769 17.134 1.00 59.53 834 THR A C 1
ATOM 6562 O O . THR A 1 834 ? -25.426 -24.603 18.006 1.00 59.53 834 THR A O 1
#

Organism: NCBI:txid109894

pLDDT: mean 81.13, std 14.38, range [29.58, 98.56]

Secondary structure (DSSP, 8-state):
-----PPPPP---HHHHHHHHHHHHHHHHHHHHHHHHIIIIIISTT-----HHHHHHHHHHHHHHHHHHHHHHHHHTT-S-HHHHHHHHHHHHHHHHHIIIIIHHHHHHHHHHHTS--HHHHHHHHHHHHHHHHHHHHHHHHHGGGTTTSHHHHTTT----TT-HHHHHHHHHHHHHHHHHHHHHHHHHHHHHHH-GGG-----HHHHHHHHHHHHHHHHHHHHHHHHHHHHHHHHHHHHHTT-------S-HHHHHHHHHHHHHHHHHHHHHHHHHHHHHHHHHHHHHHHHHHHHHHHHHHHHHHHHTSHHHHHHHHHHHHHHHHHHHHHHHHHHHHHTT----S-HHHHHHHHHHHHHT----HHHHHHHHHHHHHHHHHHHHHHHHHHHHHHHHHHHTTTS-HHHHHHHHHHHHHHHHHHHHHHHGGGS-GGG-HHHHHHH-S--HHHHHHHHHHHHHHHHHHHHHHHHHHHHHHHHHHHHHHHHHHSPPPSSTTS--GGGEEEEEEEESTTTTTBTTT--SSSSPPTTS-EE-GGG-TTTB--TTS--HHHHHHTT-TT-B--B-S-EEPP--BTTB--TT---TTTTTB---TT--GGGHHHHHHHHHHHHHH-TTS-TTTSEEEEEEE--HHHHTTTTS-TTT-GGGSHHHHHHHHHHHHHHHHHHSSSEEEEEEPPP-TTHHHHHHTT-HHHHHHHHTT---S-TTTS--STTHHHHHHHHHHHHHHHHHHHHHHHHHHHH-TTSSSS-TTSEEEEEE-TTTT----GGGB-TTTSSSBPHHHHHHHHHHHHHHTTS-GGGPPPHHHHHHS-S-----TT-------

Sequence (834 aa):
MSAGTQPPPQTGTTAALVQSTLVVWGSQLLFFGVGWVFVMEKLFKDYEVRAPLVRIVFAATFAACCTLFEMIIFEVGDVLDARSRWLHWKTTLYLMLFNVIVLLPFYQFYMCFAERDSAWLRRYRWPLAGCCWTVYLYFFWKIGDQFPINAAMHATGESVSIFALEPGMGRVGVIGVTMMAILSGFGAVNSPYTTLFFFLRKVTDADVALAEKKLLQTLDMLLSKKKKYLLAQRRVKAADADGGSPGGAGVGGFMRNMYSKVAVSLASPAHENLGILKHEIKALETVMQQLFLDLDELNTERERIKFANTFKGHYFNALGYIFSIYCVWKMFSATLNIVLNRVGGADPVTHALNTLVHRFGLDVDVTFWAPQLSFVFVGIMVVCSIRGLLIQFMKFFRAFSSSLSTNNIVLFLAHVMGMYFLSTVLMMRTSVPAQHRTIITAVLGRMEFDFYHRWFDVIFLVSAIASAGFITILTQMQKQKDFDNALWSSYGPPTSVRDLRIDDIRVVAALGDSITAAYGAKGVRKPPPSMGTTTEDRGVSFSMGGDVGFFTLPNFIQRFQPAVRGASVGTHRAEICYGVMCPPLQYHHSDRFNAAQSGAMVPNLHAELMHLIRVMKADSQIDFENDYKLLTIFIGNNDACLGCLPISAVTWLSPAAYELTIRAVLDRIRASIPRVVVNIIQGFNVSQVWDVTRQDPYCEALRQGGTVFECACAFLPGPAGPATRLQMDTLTQAYNSRIETIAASYNNNHNNLNLPSADFAVIVDPLLRDARVRREYLSNVDCFHPTVAAHSLIARGVWGNLFRAAEEKRGVEEVEREDGVWCPREDDRIVVPT